Protein 3U2S (pdb70)

Sequence (1053 aa):
RLVESGGGVVQPGSSLRLSCAASGFDFSRQGMHWVRQAPGQGLEWVAFIKYDGSEKYHADSVWGRLSISRDNSKDTLYLQMNSLRVEDTATYFCVREAGGPDYRNGYNDFYDGYYNYHYMDVWGKGTTVTVSSASTKGPSVFPLAPSGTAALGCLVKDYFPEPVTVSWNSGALTSGVHTFPAVLQSSGLYSLSSVVTVPSSSLGTQTYICNVNHKPSNTKVDKKVEPSALTQPASVSGSPGQSITISCQGTSNDVGGYESVSWYQQHPGKAPKVVIYDVSKRPSGVSNRFSGSKSGNTASLTISGLQAEDEGDYYCKSLTSTRRRVFGTGTKLTVLGQPKAAPSVTLFPPSSEELQANKATLVCLISDFYPGAVTVAWKADSSPVKAGVETTTPSKQSNNKYAASSYLSLTPEQWKSHKSYSCQVTHEGSTVEKTVAPTFKLAACVTLACTRVKHCSFNITTDVKDRKQKVNATFYDLYRLISCQTTTTEAVDAATAAKVFKQYANDNGIDGEWTYDDATKTFTVTEGRLVESGGGVVQPGSSLRLSCAASGFDFSRQGMHWVRQAPGQGLEWVAFIKYDGSEKYHADSVWGRLSISRDNSKDTLYLQMNSLRVEDTATYFCVREAGGPDYRNGYNDFYDGYYNYHYMDVWGKGTTVTVSSASTKGPSVFPLAPAALGCLVKDYFPEPVTVSWNSGALTSGVHTFPAVLQSSGLYSLSSVVTVPSSSLGTQTYICNVNHKPSNTKVDKKVEPSALTQPASVSGSPGQSITISCQGTSNDVGGYESVSWYQQHPGKAPKVVIYDVSKRPSGVSNRFSGSKSGNTASLTISGLQAEDEGDYYCKSLTSTRRRVFGTGTKLTVLGQPKAAPSVTLFPPSSEELQANKATLVCLISDFYPGAVTVAWKADSSPVKAGVETTTPSKQSNNKYAASSYLSLTPEQWKSHKSYSCQVTHEGSTVEKTVAPTTFKLAACVTLACTRVKHCSFNITTDVKDRKQKVNATFYDLYRLISCQTTTTEAVDAATAAKVFKQYANDNGIDGEWTYDDATKTFTVTE

Nearest PDB structures (foldseek):
  3u2s-assembly2_C  TM=9.213E-01  e=1.051E-16  Human immunodeficiency virus 1
  4dqo-assembly1_C  TM=9.325E-01  e=8.635E-15  Human immunodeficiency virus 1
  3u4e-assembly2_J  TM=9.083E-01  e=1.216E-13  Human immunodeficiency virus 1
  3u4e-assembly1_G  TM=8.918E-01  e=1.469E-13  Human immunodeficiency virus 1
  8dij-assembly1_A  TM=8.732E-01  e=1.336E-05  Streptococcus

Organism: Human immunodeficiency virus type 1 (NCBI:txid11676)

Foldseek 3Di:
DKAKDFADEEAAQAKTKMKIADDDDQQLQFKKFKWWAAPPGDIGTAKIAFSNRPDIDGDPVPPPQWDWGADNVRNMIMIIHGRHDQVVWTWMKIWTFDWFFDDDPNDTDPPRHTDGPPDTDDIHPTGGHGYHPDDFDAWDKDWAAFPCKTKIWIKTDFGDDDDKDKDKPVNPDDAQKDWDDWDQDPVRGIITMIMGMDRVVCAVPDWIWMWMADVVVRDIDIGTHHD/DAWAWDAEDEEAAQAKDKIKTFDACFKQQVFLFKWKWFDDPPDDTDTQGTSFFDGDPPHDPQWGKHDDHRMIMIMGGRDDQVSFGKMKMKIQGNVRDIHIHPIYGYYHQHDDFDAKDKDKDWADPVQVVVQWTKIKIKIDDGPDQDKDKWKDQQNHTDDPQKDKDRWDADPVGGTMIMMMHIDGPVSQQPTQKMKIWMADPNDIDMDMDHD/DAKEKEKEKWAWDVKIWIWTWDADVDLVDIDIDTDMDDCNPMDMDIDMDDDDDPDLVVVCVVVVVVCVVVSRDADWDADVVRRYIYGYYD/DKAKDWADEEAAQAKTKIKIADDDDQQLQFKKFKWWAAVPGDIGTAKIAFSNRPDIDGDPVPPPQWDWGDDSVRNMIMIIGGNGDQVVWTFMKIWTFDWFFDDDDNDTDPPNHTDGPPDTDDIHPTGGHGHAPDDADAWDWDWAADVKTWIKTDFGDDDDKDKDKPVNPDDAQKDWDDWDQDPRRGIMTMIMGDDDPVCAPPDWIWMWMADPSVRDIDIDTHHD/DAWAWDAEDEEEAQAKDKIKTFDACFKQVVFLFKWKWFDDPPDDTDTQGTSFFDGDPPHDPQWGKHDDHRMIMIMGGNDDQVRFGKMKMKIQGNVRDIHIHPIYGYYHDDDDFDAWDKDKDWADPVQVVVQWTKIKIKIDQGPPQDKDKWKDQANHTDDPQKDKDRWDADPVRGTIIMMMRIDGPCSQQVGQKMKIWMDDPRDIDMDMDGD/DKAKEKFKFKWAWDVKIWIWTWWADPDQPDTDIDTDMDDCNPMDMDIDMDMDDDDDLVVVVVVVVVVCVVGHGAADWDADVVRNYIYGYD

CATH classification: 2.60.40.10 (+1 more: 2.60.40.10)

Radius of gyration: 38.47 Å; Cα contacts (8 Å, |Δi|>4): 2659; chains: 6; bounding box: 116×68×109 Å

InterPro domains:
  IPR000328 Retroviral envelope protein GP41-like [PF00517] (508-698)
  IPR000328 Retroviral envelope protein GP41-like [cd09909] (517-643)
  IPR000777 Human immunodeficiency virus 1, envelope glycoprotein Gp120 [PF00516] (33-132)
  IPR000777 Human immunodeficiency virus 1, envelope glycoprotein Gp120 [PF00516] (142-489)
  IPR036377 Gp120 core superfamily [G3DSA:2.170.40.20] (43-135)
  IPR036377 Gp120 core superfamily [G3DSA:2.170.40.20] (136-490)
  IPR036377 Gp120 core superfamily [SSF56502] (84-131)
  IPR036377 Gp120 core superfamily [SSF56502] (142-470)
  IPR037527 Envelope glycoprotein Gp160 [MF_04083] (4-841)

Structure (mmCIF, N/CA/C/O backbone):
data_3U2S
#
_entry.id   3U2S
#
_cell.length_a   89.465
_cell.length_b   86.565
_cell.length_c   94.879
_cell.angle_alpha   90.00
_cell.angle_beta   92.08
_cell.angle_gamma   90.00
#
_symmetry.space_group_name_H-M   'P 1 21 1'
#
loop_
_entity.id
_entity.type
_entity.pdbx_description
1 polymer 'PG9 heavy chain'
2 polymer 'PG9 light chain'
3 polymer 'Envelope glycoprotein gp120'
4 branched alpha-D-mannopyranose-(1-3)-[alpha-D-mannopyranose-(1-6)]alpha-D-mannopyranose-(1-6)-[alpha-D-mannopyranose-(1-3)]beta-D-mannopyranose-(1-4)-2-acetamido-2-deoxy-beta-D-glucopyranose-(1-4)-2-acetamido-2-deoxy-beta-D-glucopyranose
5 non-polymer 'SULFATE ION'
6 non-polymer (R,R)-2,3-BUTANEDIOL
7 non-polymer 2-acetamido-2-deoxy-beta-D-glucopyranose
8 water water
#
loop_
_atom_site.group_PDB
_atom_site.id
_atom_site.type_symbol
_atom_site.label_atom_id
_atom_site.label_alt_id
_atom_site.label_comp_id
_atom_site.label_asym_id
_atom_site.label_entity_id
_atom_site.label_seq_id
_atom_site.pdbx_PDB_ins_code
_atom_site.Cartn_x
_atom_site.Cartn_y
_atom_site.Cartn_z
_atom_site.occupancy
_atom_site.B_iso_or_equiv
_atom_site.auth_seq_id
_atom_site.auth_comp_id
_atom_site.auth_asym_id
_atom_site.auth_atom_id
_atom_site.pdbx_PDB_model_num
ATOM 15 N N . ARG A 1 2 ? 22.910 4.425 13.820 1.00 32.36 3 ARG H N 1
ATOM 16 C CA . ARG A 1 2 ? 24.280 3.995 14.064 1.00 28.00 3 ARG H CA 1
ATOM 17 C C . ARG A 1 2 ? 24.679 2.970 13.011 1.00 23.26 3 ARG H C 1
ATOM 18 O O . ARG A 1 2 ? 23.844 2.189 12.544 1.00 28.46 3 ARG H O 1
ATOM 39 N N . LEU A 1 3 ? 25.954 3.003 12.632 1.00 20.25 4 LEU H N 1
ATOM 40 C CA . LEU A 1 3 ? 26.538 2.083 11.672 1.00 23.17 4 LEU H CA 1
ATOM 41 C C . LEU A 1 3 ? 27.816 1.534 12.285 1.00 26.97 4 LEU H C 1
ATOM 42 O O . LEU A 1 3 ? 28.648 2.298 12.766 1.00 25.13 4 LEU H O 1
ATOM 58 N N . VAL A 1 4 ? 27.979 0.217 12.274 1.00 23.31 5 VAL H N 1
ATOM 59 C CA . VAL A 1 4 ? 29.137 -0.397 12.905 1.00 22.12 5 VAL H CA 1
ATOM 60 C C . VAL A 1 4 ? 29.803 -1.375 11.961 1.00 23.07 5 VAL H C 1
ATOM 61 O O . VAL A 1 4 ? 29.236 -2.432 11.665 1.00 26.65 5 VAL H O 1
ATOM 74 N N . GLU A 1 5 ? 30.999 -1.015 11.496 1.00 22.56 6 GLU H N 1
ATOM 75 C CA . GLU A 1 5 ? 31.761 -1.847 10.569 1.00 22.91 6 GLU H CA 1
ATOM 76 C C . GLU A 1 5 ? 32.555 -2.910 11.316 1.00 25.33 6 GLU H C 1
ATOM 77 O O . GLU A 1 5 ? 32.965 -2.702 12.451 1.00 24.90 6 GLU H O 1
ATOM 89 N N . SER A 1 6 ? 32.788 -4.039 10.655 1.00 23.81 7 SER H N 1
ATOM 90 C CA . SER A 1 6 ? 33.692 -5.049 11.160 1.00 27.18 7 SER H CA 1
ATOM 91 C C . SER A 1 6 ? 34.204 -5.883 9.993 1.00 21.09 7 SER H C 1
ATOM 92 O O . SER A 1 6 ? 33.743 -5.726 8.854 1.00 22.81 7 SER H O 1
ATOM 100 N N . GLY A 1 7 ? 35.152 -6.774 10.275 1.00 25.86 8 GLY H N 1
ATOM 101 C CA . GLY A 1 7 ? 35.673 -7.661 9.247 1.00 30.85 8 GLY H CA 1
ATOM 102 C C . GLY A 1 7 ? 37.028 -7.219 8.726 1.00 34.11 8 GLY H C 1
ATOM 103 O O . GLY A 1 7 ? 37.649 -7.914 7.918 1.00 26.58 8 GLY H O 1
ATOM 107 N N . GLY A 1 8 ? 37.481 -6.051 9.175 1.00 27.01 9 GLY H N 1
ATOM 108 C CA . GLY A 1 8 ? 38.789 -5.547 8.796 1.00 22.57 9 GLY H CA 1
ATOM 109 C C . GLY A 1 8 ? 39.899 -6.378 9.431 1.00 35.72 9 GLY H C 1
ATOM 110 O O . GLY A 1 8 ? 39.646 -7.218 10.304 1.00 32.25 9 GLY H O 1
ATOM 114 N N . GLY A 1 9 ? 41.134 -6.148 9.000 1.00 25.03 10 GLY H N 1
ATOM 115 C CA . GLY A 1 9 ? 42.267 -6.889 9.540 1.00 27.49 10 GLY H CA 1
ATOM 116 C C . GLY A 1 9 ? 43.539 -6.642 8.754 1.00 22.03 10 GLY H C 1
ATOM 117 O O . GLY A 1 9 ? 43.569 -5.795 7.853 1.00 26.71 10 GLY H O 1
ATOM 121 N N . VAL A 1 10 ? 44.585 -7.385 9.103 1.00 21.60 11 VAL H N 1
ATOM 122 C CA . VAL A 1 10 ? 45.878 -7.283 8.451 1.00 18.23 11 VAL H CA 1
ATOM 123 C C . VAL A 1 10 ? 46.045 -8.509 7.565 1.00 19.72 11 VAL H C 1
ATOM 124 O O . VAL A 1 10 ? 45.997 -9.635 8.062 1.00 19.52 11 VAL H O 1
ATOM 137 N N . VAL A 1 11 ? 46.212 -8.289 6.263 1.00 19.31 12 VAL H N 1
ATOM 138 C CA . VAL A 1 11 ? 46.217 -9.381 5.289 1.00 24.45 12 VAL H CA 1
ATOM 139 C C . VAL A 1 11 ? 47.294 -9.146 4.244 1.00 21.77 12 VAL H C 1
ATOM 140 O O . VAL A 1 11 ? 47.943 -8.105 4.251 1.00 18.82 12 VAL H O 1
ATOM 153 N N . GLN A 1 12 ? 47.476 -10.101 3.331 1.00 20.03 13 GLN H N 1
ATOM 154 C CA . GLN A 1 12 ? 48.550 -9.995 2.342 1.00 18.05 13 GLN H CA 1
ATOM 155 C C . GLN A 1 12 ? 47.940 -9.749 0.956 1.00 17.55 13 GLN H C 1
ATOM 156 O O . GLN A 1 12 ? 46.804 -10.102 0.723 1.00 20.81 13 GLN H O 1
ATOM 170 N N . PRO A 1 13 ? 48.691 -9.114 0.048 1.00 17.72 14 PRO H N 1
ATOM 171 C CA . PRO A 1 13 ? 48.129 -8.850 -1.279 1.00 18.39 14 PRO H CA 1
ATOM 172 C C . PRO A 1 13 ? 47.756 -10.149 -1.992 1.00 20.24 14 PRO H C 1
ATOM 173 O O . PRO A 1 13 ? 48.495 -11.144 -1.902 1.00 21.21 14 PRO H O 1
ATOM 184 N N . GLY A 1 14 ? 46.619 -10.117 -2.684 1.00 19.53 15 GLY H N 1
ATOM 185 C CA . GLY A 1 14 ? 46.077 -11.297 -3.338 1.00 18.91 15 GLY H CA 1
ATOM 186 C C . GLY A 1 14 ? 44.987 -11.971 -2.518 1.00 19.89 15 GLY H C 1
ATOM 187 O O . GLY A 1 14 ? 44.273 -12.848 -3.018 1.00 20.63 15 GLY H O 1
ATOM 191 N N . SER A 1 15 ? 44.858 -11.591 -1.248 1.00 21.05 16 SER H N 1
ATOM 192 C CA . SER A 1 15 ? 43.900 -12.254 -0.371 1.00 20.61 16 SER H CA 1
ATOM 193 C C . SER A 1 15 ? 42.515 -11.628 -0.544 1.00 22.04 16 SER H C 1
ATOM 194 O O . SER A 1 15 ? 42.345 -10.665 -1.301 1.00 22.42 16 SER H O 1
ATOM 202 N N . SER A 1 16 ? 41.525 -12.198 0.137 1.00 21.81 17 SER H N 1
ATOM 203 C CA . SER A 1 16 ? 40.163 -11.653 0.142 1.00 18.64 17 SER H CA 1
ATOM 204 C C . SER A 1 16 ? 39.747 -11.363 1.568 1.00 25.85 17 SER H C 1
ATOM 205 O O . SER A 1 16 ? 40.250 -11.977 2.515 1.00 27.68 17 SER H O 1
ATOM 213 N N . LEU A 1 17 ? 38.791 -10.459 1.715 1.00 23.09 18 LEU H N 1
ATOM 214 C CA . LEU A 1 17 ? 38.286 -10.076 3.016 1.00 22.91 18 LEU H CA 1
ATOM 215 C C . LEU A 1 17 ? 36.838 -9.666 2.778 1.00 36.71 18 LEU H C 1
ATOM 216 O O . LEU A 1 17 ? 36.522 -9.139 1.719 1.00 27.81 18 LEU H O 1
ATOM 232 N N . ARG A 1 18 ? 35.944 -9.924 3.722 1.00 18.92 19 ARG H N 1
ATOM 233 C CA . ARG A 1 18 ? 34.584 -9.409 3.592 1.00 23.66 19 ARG H CA 1
ATOM 234 C C . ARG A 1 18 ? 34.260 -8.464 4.735 1.00 22.99 19 ARG H C 1
ATOM 235 O O . ARG A 1 18 ? 34.286 -8.874 5.901 1.00 23.89 19 ARG H O 1
ATOM 256 N N . LEU A 1 19 ? 33.976 -7.202 4.413 1.00 19.44 20 LEU H N 1
ATOM 257 C CA . LEU A 1 19 ? 33.578 -6.246 5.445 1.00 21.84 20 LEU H CA 1
ATOM 258 C C . LEU A 1 19 ? 32.068 -6.284 5.630 1.00 21.14 20 LEU H C 1
ATOM 259 O O . LEU A 1 19 ? 31.322 -6.491 4.678 1.00 23.56 20 LEU H O 1
ATOM 275 N N . SER A 1 20 ? 31.627 -6.121 6.871 1.00 23.01 21 SER H N 1
ATOM 276 C CA . SER A 1 20 ? 30.213 -6.032 7.176 1.00 21.70 21 SER H CA 1
ATOM 277 C C . SER A 1 20 ? 29.972 -4.740 7.926 1.00 29.87 21 SER H C 1
ATOM 278 O O . SER A 1 20 ? 30.882 -4.191 8.557 1.00 27.49 21 SER H O 1
ATOM 286 N N . CYS A 1 21 ? 28.736 -4.270 7.855 1.00 20.38 22 CYS H N 1
ATOM 287 C CA . CYS A 1 21 ? 28.329 -3.052 8.543 1.00 20.96 22 CYS H CA 1
ATOM 288 C C . CYS A 1 21 ? 26.923 -3.289 9.058 1.00 24.88 22 CYS H C 1
ATOM 289 O O . CYS A 1 21 ? 26.010 -3.520 8.270 1.00 29.92 22 CYS H O 1
ATOM 296 N N . ALA A 1 22 ? 26.764 -3.289 10.378 1.00 22.80 23 ALA H N 1
ATOM 297 C CA . ALA A 1 22 ? 25.457 -3.469 11.001 1.00 27.58 23 ALA H CA 1
ATOM 298 C C . ALA A 1 22 ? 24.786 -2.112 11.203 1.00 29.92 23 ALA H C 1
ATOM 299 O O . ALA A 1 22 ? 25.355 -1.208 11.828 1.00 28.07 23 ALA H O 1
ATOM 306 N N . ALA A 1 23 ? 23.582 -1.966 10.662 1.00 27.21 24 ALA H N 1
ATOM 307 C CA . ALA A 1 23 ? 22.857 -0.703 10.758 1.00 26.45 24 ALA H CA 1
ATOM 308 C C . ALA A 1 23 ? 21.776 -0.819 11.819 1.00 32.13 24 ALA H C 1
ATOM 309 O O . ALA A 1 23 ? 21.175 -1.878 11.979 1.00 32.38 24 ALA H O 1
ATOM 316 N N . SER A 1 24 ? 21.534 0.265 12.551 1.00 30.32 25 SER H N 1
ATOM 317 C CA . SER A 1 24 ? 20.425 0.297 13.501 1.00 33.15 25 SER H CA 1
ATOM 318 C C . SER A 1 24 ? 19.949 1.726 13.723 1.00 37.70 25 SER H C 1
ATOM 319 O O . SER A 1 24 ? 20.657 2.672 13.397 1.00 31.05 25 SER H O 1
ATOM 327 N N . GLY A 1 25 ? 18.744 1.869 14.266 1.00 34.14 26 GLY H N 1
ATOM 328 C CA . GLY A 1 25 ? 18.198 3.174 14.592 1.00 38.66 26 GLY H CA 1
ATOM 329 C C . GLY A 1 25 ? 17.570 3.913 13.417 1.00 42.89 26 GLY H C 1
ATOM 330 O O . GLY A 1 25 ? 17.238 5.091 13.533 1.00 40.77 26 GLY H O 1
ATOM 334 N N . PHE A 1 26 ? 17.423 3.236 12.281 1.00 38.29 27 PHE H N 1
ATOM 335 C CA . PHE A 1 26 ? 16.673 3.783 11.151 1.00 34.85 27 PHE H CA 1
ATOM 336 C C . PHE A 1 26 ? 16.187 2.639 10.265 1.00 42.22 27 PHE H C 1
ATOM 337 O O . PHE A 1 26 ? 16.614 1.500 10.438 1.00 36.82 27 PHE H O 1
ATOM 354 N N . ASP A 1 27 ? 15.282 2.934 9.336 1.00 32.64 28 ASP H N 1
ATOM 355 C CA . ASP A 1 27 ? 14.760 1.896 8.445 1.00 42.54 28 ASP H CA 1
ATOM 356 C C . ASP A 1 27 ? 15.732 1.653 7.306 1.00 32.98 28 ASP H C 1
ATOM 357 O O . ASP A 1 27 ? 15.660 2.284 6.259 1.00 30.08 28 ASP H O 1
ATOM 366 N N . PHE A 1 28 ? 16.637 0.714 7.529 1.00 31.53 29 PHE H N 1
ATOM 367 C CA . PHE A 1 28 ? 17.707 0.403 6.595 1.00 24.36 29 PHE H CA 1
ATOM 368 C C . PHE A 1 28 ? 17.202 0.171 5.175 1.00 25.55 29 PHE H C 1
ATOM 369 O O . PHE A 1 28 ? 17.812 0.635 4.217 1.00 30.33 29 PHE H O 1
ATOM 386 N N . SER A 1 29 ? 16.095 -0.549 5.044 1.00 28.29 30 SER H N 1
ATOM 387 C CA . SER A 1 29 ? 15.650 -1.019 3.735 1.00 31.27 30 SER H CA 1
ATOM 388 C C . SER A 1 29 ? 15.100 0.087 2.827 1.00 32.02 30 SER H C 1
ATOM 389 O O . SER A 1 29 ? 14.798 -0.164 1.657 1.00 32.49 30 SER H O 1
ATOM 397 N N . ARG A 1 30 ? 14.959 1.301 3.349 1.00 27.60 31 ARG H N 1
ATOM 398 C CA . ARG A 1 30 ? 14.452 2.403 2.525 1.00 24.57 31 ARG H CA 1
ATOM 399 C C . ARG A 1 30 ? 15.553 3.355 2.063 1.00 28.15 31 ARG H C 1
ATOM 400 O O . ARG A 1 30 ? 15.283 4.273 1.285 1.00 26.59 31 ARG H O 1
ATOM 421 N N . GLN A 1 31 ? 16.785 3.136 2.516 1.00 24.18 32 GLN H N 1
ATOM 422 C CA . GLN A 1 31 ? 17.848 4.113 2.270 1.00 23.92 32 GLN H CA 1
ATOM 423 C C . GLN A 1 31 ? 19.058 3.564 1.528 1.00 21.09 32 GLN H C 1
ATOM 424 O O . GLN A 1 31 ? 19.464 2.408 1.713 1.00 23.11 32 GLN H O 1
ATOM 438 N N . GLY A 1 32 ? 19.643 4.421 0.704 1.00 23.73 33 GLY H N 1
ATOM 439 C CA . GLY A 1 32 ? 20.862 4.089 -0.003 1.00 20.31 33 GLY H CA 1
ATOM 440 C C . GLY A 1 32 ? 22.037 4.115 0.960 1.00 22.51 33 GLY H C 1
ATOM 441 O O . GLY A 1 32 ? 21.975 4.777 1.996 1.00 20.74 33 GLY H O 1
ATOM 445 N N . MET A 1 33 ? 23.098 3.391 0.615 1.00 19.33 34 MET H N 1
ATOM 446 C CA . MET A 1 33 ? 24.271 3.236 1.490 1.00 16.39 34 MET H CA 1
ATOM 447 C C . MET A 1 33 ? 25.542 3.240 0.657 1.00 23.36 34 MET H C 1
ATOM 448 O O . MET A 1 33 ? 25.537 2.782 -0.494 1.00 19.45 34 MET H O 1
ATOM 462 N N . HIS A 1 34 ? 26.637 3.706 1.252 1.00 17.70 35 HIS H N 1
ATOM 463 C CA . HIS A 1 34 ? 27.925 3.770 0.569 1.00 19.08 35 HIS H CA 1
ATOM 464 C C . HIS A 1 34 ? 28.995 3.071 1.395 1.00 17.40 35 HIS H C 1
ATOM 465 O O . HIS A 1 34 ? 28.849 2.920 2.609 1.00 19.02 35 HIS H O 1
ATOM 480 N N . TRP A 1 35 ? 30.089 2.707 0.735 1.00 16.16 36 TRP H N 1
ATOM 481 C CA . TRP A 1 35 ? 31.376 2.597 1.408 1.00 15.32 36 TRP H CA 1
ATOM 482 C C . TRP A 1 35 ? 32.282 3.737 0.939 1.00 14.95 36 TRP H C 1
ATOM 483 O O . TRP A 1 35 ? 32.271 4.116 -0.241 1.00 17.27 36 TRP H O 1
ATOM 504 N N . VAL A 1 36 ? 33.061 4.268 1.876 1.00 15.94 37 VAL H N 1
ATOM 505 C CA . VAL A 1 36 ? 34.053 5.314 1.609 1.00 13.20 37 VAL H CA 1
ATOM 506 C C . VAL A 1 36 ? 35.313 4.867 2.335 1.00 18.34 37 VAL H C 1
ATOM 507 O O . VAL A 1 36 ? 35.230 4.310 3.434 1.00 18.93 37 VAL H O 1
ATOM 520 N N . ARG A 1 37 ? 36.476 5.104 1.744 1.00 16.32 38 ARG H N 1
ATOM 521 C CA . ARG A 1 37 ? 37.715 4.697 2.397 1.00 14.92 38 ARG H CA 1
ATOM 522 C C . ARG A 1 37 ? 38.716 5.835 2.495 1.00 17.05 38 ARG H C 1
ATOM 523 O O . ARG A 1 37 ? 38.617 6.843 1.795 1.00 16.10 38 ARG H O 1
ATOM 544 N N . GLN A 1 38 ? 39.689 5.660 3.379 1.00 16.41 39 GLN H N 1
ATOM 545 C CA . GLN A 1 38 ? 40.687 6.691 3.614 1.00 14.53 39 GLN H CA 1
ATOM 546 C C . GLN A 1 38 ? 41.997 6.039 4.008 1.00 18.62 39 GLN H C 1
ATOM 547 O O . GLN A 1 38 ? 42.107 5.449 5.088 1.00 17.69 39 GLN H O 1
ATOM 561 N N . ALA A 1 39 ? 42.981 6.103 3.122 1.00 17.31 40 ALA H N 1
ATOM 562 C CA . ALA A 1 39 ? 44.280 5.520 3.440 1.00 20.51 40 ALA H CA 1
ATOM 563 C C . ALA A 1 39 ? 44.944 6.417 4.477 1.00 24.27 40 ALA H C 1
ATOM 564 O O . ALA A 1 39 ? 44.624 7.596 4.574 1.00 20.41 40 ALA H O 1
ATOM 571 N N . PRO A 1 40 ? 45.855 5.854 5.278 1.00 21.61 41 PRO H N 1
ATOM 572 C CA . PRO A 1 40 ? 46.401 6.632 6.391 1.00 22.29 41 PRO H CA 1
ATOM 573 C C . PRO A 1 40 ? 47.112 7.895 5.915 1.00 24.77 41 PRO H C 1
ATOM 574 O O . PRO A 1 40 ? 47.970 7.826 5.042 1.00 26.64 41 PRO H O 1
ATOM 585 N N . GLY A 1 41 ? 46.733 9.038 6.473 1.00 25.61 42 GLY H N 1
ATOM 586 C CA . GLY A 1 41 ? 47.336 10.310 6.109 1.00 28.75 42 GLY H CA 1
ATOM 587 C C . GLY A 1 41 ? 46.900 10.810 4.735 1.00 25.44 42 GLY H C 1
ATOM 588 O O . GLY A 1 41 ? 47.481 11.754 4.215 1.00 28.77 42 GLY H O 1
ATOM 592 N N . GLN A 1 42 ? 45.888 10.182 4.136 1.00 21.59 43 GLN H N 1
ATOM 593 C CA . GLN A 1 42 ? 45.460 10.590 2.792 1.00 22.56 43 GLN H CA 1
ATOM 594 C C . GLN A 1 42 ? 43.997 11.018 2.794 1.00 27.37 43 GLN H C 1
ATOM 595 O O . GLN A 1 42 ? 43.364 11.083 3.850 1.00 19.93 43 GLN H O 1
ATOM 609 N N . GLY A 1 43 ? 43.457 11.289 1.606 1.00 21.49 44 GLY H N 1
ATOM 610 C CA . GLY A 1 43 ? 42.120 11.846 1.488 1.00 17.90 44 GLY H CA 1
ATOM 611 C C . GLY A 1 43 ? 41.024 10.803 1.402 1.00 16.45 44 GLY H C 1
ATOM 612 O O . GLY A 1 43 ? 41.301 9.595 1.283 1.00 19.37 44 GLY H O 1
ATOM 616 N N . LEU A 1 44 ? 39.774 11.258 1.469 1.00 16.68 45 LEU H N 1
ATOM 617 C CA . LEU A 1 44 ? 38.631 10.361 1.315 1.00 15.32 45 LEU H CA 1
ATOM 618 C C . LEU A 1 44 ? 38.498 9.903 -0.133 1.00 15.68 45 LEU H C 1
ATOM 619 O O . LEU A 1 44 ? 38.708 10.696 -1.052 1.00 17.82 45 LEU H O 1
ATOM 635 N N . GLU A 1 45 ? 38.116 8.640 -0.318 1.00 16.00 46 GLU H N 1
ATOM 636 C CA . GLU A 1 45 ? 37.835 8.107 -1.664 1.00 14.60 46 GLU H CA 1
ATOM 637 C C . GLU A 1 45 ? 36.533 7.333 -1.634 1.00 13.69 46 GLU H C 1
ATOM 638 O O . GLU A 1 45 ? 36.379 6.389 -0.853 1.00 16.49 46 GLU H O 1
ATOM 650 N N . TRP A 1 46 ? 35.593 7.734 -2.485 1.00 15.70 47 TRP H N 1
ATOM 651 C CA . TRP A 1 46 ? 34.314 7.061 -2.537 1.00 14.15 47 TRP H CA 1
ATOM 652 C C . TRP A 1 46 ? 34.555 5.696 -3.168 1.00 16.85 47 TRP H C 1
ATOM 653 O O . TRP A 1 46 ? 35.248 5.602 -4.170 1.00 16.30 47 TRP H O 1
ATOM 674 N N . VAL A 1 47 ? 33.983 4.656 -2.576 1.00 13.81 48 VAL H N 1
ATOM 675 C CA . VAL A 1 47 ? 34.207 3.281 -3.054 1.00 15.64 48 VAL H CA 1
ATOM 676 C C . VAL A 1 47 ? 32.990 2.769 -3.824 1.00 17.21 48 VAL H C 1
ATOM 677 O O . VAL A 1 47 ? 33.128 2.300 -4.953 1.00 18.44 48 VAL H O 1
ATOM 690 N N . ALA A 1 48 ? 31.797 2.885 -3.243 1.00 16.65 49 ALA H N 1
ATOM 691 C CA . ALA A 1 48 ? 30.615 2.270 -3.865 1.00 19.16 49 ALA H CA 1
ATOM 692 C C . ALA A 1 48 ? 29.324 2.749 -3.223 1.00 18.86 49 ALA H C 1
ATOM 693 O O . ALA A 1 48 ? 29.321 3.222 -2.082 1.00 17.25 49 ALA H O 1
ATOM 700 N N . PHE A 1 49 ? 28.235 2.623 -3.971 1.00 17.06 50 PHE H N 1
ATOM 701 C CA . PHE A 1 49 ? 26.901 3.015 -3.507 1.00 20.05 50 PHE H CA 1
ATOM 702 C C . PHE A 1 49 ? 25.943 1.913 -3.911 1.00 19.93 50 PHE H C 1
ATOM 703 O O . PHE A 1 49 ? 26.083 1.330 -4.998 1.00 20.34 50 PHE H O 1
ATOM 720 N N . ILE A 1 50 ? 24.977 1.619 -3.046 1.00 19.01 51 ILE H N 1
ATOM 721 C CA . ILE A 1 50 ? 23.938 0.649 -3.381 1.00 19.56 51 ILE H CA 1
ATOM 722 C C . ILE A 1 50 ? 22.554 1.193 -3.029 1.00 21.03 51 ILE H C 1
ATOM 723 O O . ILE A 1 50 ? 22.328 1.759 -1.949 1.00 21.72 51 ILE H O 1
ATOM 739 N N . LYS A 1 51 ? 21.638 1.037 -3.972 1.00 21.52 52 LYS H N 1
ATOM 740 C CA . LYS A 1 51 ? 20.281 1.514 -3.815 1.00 20.78 52 LYS H CA 1
ATOM 741 C C . LYS A 1 51 ? 19.583 0.782 -2.665 1.00 27.40 52 LYS H C 1
ATOM 742 O O . LYS A 1 51 ? 19.981 -0.330 -2.294 1.00 24.23 52 LYS H O 1
ATOM 761 N N . TYR A 1 52 A 18.541 1.412 -2.117 1.00 26.71 52 TYR H N 1
ATOM 762 C CA . TYR A 1 52 A 17.833 0.898 -0.942 1.00 32.28 52 TYR H CA 1
ATOM 763 C C . TYR A 1 52 A 17.408 -0.563 -1.073 1.00 34.69 52 TYR H C 1
ATOM 764 O O . TYR A 1 52 A 17.500 -1.330 -0.114 1.00 28.89 52 TYR H O 1
ATOM 782 N N . ASP A 1 53 ? 16.930 -0.947 -2.251 1.00 27.72 53 ASP H N 1
ATOM 783 C CA . ASP A 1 53 ? 16.438 -2.303 -2.453 1.00 30.10 53 ASP H CA 1
ATOM 784 C C . ASP A 1 53 ? 17.487 -3.178 -3.129 1.00 34.45 53 ASP H C 1
ATOM 785 O O . ASP A 1 53 ? 17.196 -4.306 -3.518 1.00 32.74 53 ASP H O 1
ATOM 794 N N . GLY A 1 54 ? 18.701 -2.656 -3.267 1.00 28.98 54 GLY H N 1
ATOM 795 C CA . GLY A 1 54 ? 19.797 -3.427 -3.819 1.00 24.56 54 GLY H CA 1
ATOM 796 C C . GLY A 1 54 ? 19.673 -3.653 -5.313 1.00 34.44 54 GLY H C 1
ATOM 797 O O . GLY A 1 54 ? 20.431 -4.440 -5.877 1.00 34.84 54 GLY H O 1
ATOM 801 N N . SER A 1 55 ? 18.742 -2.954 -5.962 1.00 25.15 55 SER H N 1
ATOM 802 C CA . SER A 1 55 ? 18.451 -3.202 -7.376 1.00 37.13 55 SER H CA 1
ATOM 803 C C . SER A 1 55 ? 19.487 -2.573 -8.301 1.00 39.37 55 SER H C 1
ATOM 804 O O . SER A 1 55 ? 19.606 -2.969 -9.459 1.00 40.70 55 SER H O 1
ATOM 812 N N . GLU A 1 56 ? 20.227 -1.589 -7.796 1.00 28.66 56 GLU H N 1
ATOM 813 C CA . GLU A 1 56 ? 21.291 -0.974 -8.574 1.00 26.40 56 GLU H CA 1
ATOM 814 C C . GLU A 1 56 ? 22.465 -0.673 -7.657 1.00 28.95 56 GLU H C 1
ATOM 815 O O . GLU A 1 56 ? 22.281 -0.360 -6.477 1.00 25.32 56 GLU H O 1
ATOM 827 N N . LYS A 1 57 ? 23.671 -0.803 -8.197 1.00 24.79 57 LYS H N 1
ATOM 828 C CA . LYS A 1 57 ? 24.885 -0.509 -7.433 1.00 28.69 57 LYS H CA 1
ATOM 829 C C . LYS A 1 57 ? 25.930 0.123 -8.354 1.00 22.59 57 LYS H C 1
ATOM 830 O O . LYS A 1 57 ? 25.918 -0.109 -9.564 1.00 25.11 57 LYS H O 1
ATOM 849 N N . TYR A 1 58 ? 26.808 0.942 -7.785 1.00 21.69 58 TYR H N 1
ATOM 850 C CA . TYR A 1 58 ? 27.802 1.672 -8.570 1.00 21.83 58 TYR H CA 1
ATOM 851 C C . TYR A 1 58 ? 29.123 1.616 -7.836 1.00 19.88 58 TYR H C 1
ATOM 852 O O . TYR A 1 58 ? 29.134 1.616 -6.608 1.00 21.37 58 TYR H O 1
ATOM 870 N N . HIS A 1 59 ? 30.224 1.554 -8.579 1.00 19.69 59 HIS H N 1
ATOM 871 C CA . HIS A 1 59 ? 31.552 1.422 -7.973 1.00 17.79 59 HIS H CA 1
ATOM 872 C C . HIS A 1 59 ? 32.539 2.383 -8.614 1.00 17.10 59 HIS H C 1
ATOM 873 O O . HIS A 1 59 ? 32.416 2.689 -9.802 1.00 19.59 59 HIS H O 1
ATOM 888 N N . ALA A 1 60 ? 33.551 2.791 -7.849 1.00 17.43 60 ALA H N 1
ATOM 889 C CA . ALA A 1 60 ? 34.608 3.634 -8.404 1.00 21.62 60 ALA H CA 1
ATOM 890 C C . ALA A 1 60 ? 35.468 2.822 -9.370 1.00 25.97 60 ALA H C 1
ATOM 891 O O . ALA A 1 60 ? 35.658 1.612 -9.172 1.00 19.18 60 ALA H O 1
ATOM 898 N N . ASP A 1 61 ? 36.016 3.486 -10.386 1.00 22.46 61 ASP H N 1
ATOM 899 C CA . ASP A 1 61 ? 36.904 2.822 -11.345 1.00 27.76 61 ASP H CA 1
ATOM 900 C C . ASP A 1 61 ? 38.084 2.139 -10.657 1.00 30.37 61 ASP H C 1
ATOM 901 O O . ASP A 1 61 ? 38.548 1.089 -11.104 1.00 26.36 61 ASP H O 1
ATOM 910 N N . SER A 1 62 ? 38.579 2.727 -9.572 1.00 22.07 62 SER H N 1
ATOM 911 C CA . SER A 1 62 ? 39.774 2.203 -8.914 1.00 20.11 62 SER H CA 1
ATOM 912 C C . SER A 1 62 ? 39.536 0.856 -8.213 1.00 23.79 62 SER H C 1
ATOM 913 O O . SER A 1 62 ? 40.487 0.146 -7.873 1.00 24.07 62 SER H O 1
ATOM 921 N N . VAL A 1 63 ? 38.277 0.507 -7.972 1.00 22.18 63 VAL H N 1
ATOM 922 C CA . VAL A 1 63 ? 37.971 -0.700 -7.201 1.00 20.24 63 VAL H CA 1
ATOM 923 C C . VAL A 1 63 ? 37.093 -1.712 -7.961 1.00 23.78 63 VAL H C 1
ATOM 924 O O . VAL A 1 63 ? 36.889 -2.838 -7.509 1.00 21.50 63 VAL H O 1
ATOM 937 N N . TRP A 1 64 ? 36.548 -1.313 -9.102 1.00 20.77 64 TRP H N 1
ATOM 938 C CA . TRP A 1 64 ? 35.746 -2.243 -9.890 1.00 24.82 64 TRP H CA 1
ATOM 939 C C . TRP A 1 64 ? 36.658 -3.319 -10.572 1.00 17.11 64 TRP H C 1
ATOM 940 O O . TRP A 1 64 ? 37.724 -2.962 -11.059 1.00 56.75 64 TRP H O 1
ATOM 961 N N . GLY A 1 65 ? 36.299 -4.595 -10.617 1.00 55.19 65 GLY H N 1
ATOM 962 C CA . GLY A 1 65 ? 35.398 -5.248 -9.705 1.00 50.16 65 GLY H CA 1
ATOM 963 C C . GLY A 1 65 ? 36.303 -6.189 -8.925 1.00 32.74 65 GLY H C 1
ATOM 964 O O . GLY A 1 65 ? 36.373 -7.400 -9.150 1.00 41.80 65 GLY H O 1
ATOM 968 N N . ARG A 1 66 ? 37.076 -5.578 -8.052 1.00 20.27 66 ARG H N 1
ATOM 969 C CA . ARG A 1 66 ? 37.767 -6.293 -6.994 1.00 19.43 66 ARG H CA 1
ATOM 970 C C . ARG A 1 66 ? 36.980 -6.121 -5.711 1.00 24.09 66 ARG H C 1
ATOM 971 O O . ARG A 1 66 ? 36.882 -7.055 -4.901 1.00 23.94 66 ARG H O 1
ATOM 992 N N . LEU A 1 67 ? 36.425 -4.924 -5.509 1.00 19.99 67 LEU H N 1
ATOM 993 C CA . LEU A 1 67 ? 35.625 -4.656 -4.309 1.00 20.49 67 LEU H CA 1
ATOM 994 C C . LEU A 1 67 ? 34.155 -4.484 -4.726 1.00 26.25 67 LEU H C 1
ATOM 995 O O . LEU A 1 67 ? 33.843 -3.677 -5.602 1.00 25.48 67 LEU H O 1
ATOM 1011 N N . SER A 1 68 ? 33.258 -5.247 -4.110 1.00 19.69 68 SER H N 1
ATOM 1012 C CA . SER A 1 68 ? 31.858 -5.258 -4.513 1.00 20.05 68 SER H CA 1
ATOM 1013 C C . SER A 1 68 ? 30.938 -5.035 -3.325 1.00 24.12 68 SER H C 1
ATOM 1014 O O . SER A 1 68 ? 31.025 -5.725 -2.306 1.00 21.91 68 SER H O 1
ATOM 1022 N N . ILE A 1 69 ? 30.035 -4.078 -3.475 1.00 21.25 69 ILE H N 1
ATOM 1023 C CA . ILE A 1 69 ? 29.074 -3.747 -2.445 1.00 17.68 69 ILE H CA 1
ATOM 1024 C C . ILE A 1 69 ? 27.839 -4.636 -2.611 1.00 20.17 69 ILE H C 1
ATOM 1025 O O . ILE A 1 69 ? 27.459 -5.002 -3.729 1.00 20.21 69 ILE H O 1
ATOM 1041 N N . SER A 1 70 ? 27.229 -5.012 -1.495 1.00 19.74 70 SER H N 1
ATOM 1042 C CA . SER A 1 70 ? 25.951 -5.714 -1.514 1.00 21.32 70 SER H CA 1
ATOM 1043 C C . SER A 1 70 ? 25.265 -5.424 -0.188 1.00 23.38 70 SER H C 1
ATOM 1044 O O . SER A 1 70 ? 25.867 -4.833 0.701 1.00 22.27 70 SER H O 1
ATOM 1052 N N . ARG A 1 71 ? 24.013 -5.838 -0.047 1.00 22.86 71 ARG H N 1
ATOM 1053 C CA . ARG A 1 71 ? 23.312 -5.616 1.210 1.00 25.27 71 ARG H CA 1
ATOM 1054 C C . ARG A 1 71 ? 22.345 -6.745 1.455 1.00 25.23 71 ARG H C 1
ATOM 1055 O O . ARG A 1 71 ? 21.917 -7.427 0.520 1.00 25.45 71 ARG H O 1
ATOM 1076 N N . ASP A 1 72 ? 22.016 -6.953 2.723 1.00 24.98 72 ASP H N 1
ATOM 1077 C CA . ASP A 1 72 ? 20.970 -7.900 3.098 1.00 27.66 72 ASP H CA 1
ATOM 1078 C C . ASP A 1 72 ? 20.000 -7.170 4.012 1.00 31.95 72 ASP H C 1
ATOM 1079 O O . ASP A 1 72 ? 20.278 -6.973 5.195 1.00 31.33 72 ASP H O 1
ATOM 1088 N N . ASN A 1 73 ? 18.862 -6.759 3.464 1.00 29.25 73 ASN H N 1
ATOM 1089 C CA . ASN A 1 73 ? 17.936 -5.928 4.219 1.00 26.79 73 ASN H CA 1
ATOM 1090 C C . ASN A 1 73 ? 17.251 -6.690 5.350 1.00 27.93 73 ASN H C 1
ATOM 1091 O O . ASN A 1 73 ? 16.777 -6.083 6.307 1.00 35.36 73 ASN H O 1
ATOM 1102 N N . SER A 1 74 ? 17.190 -8.012 5.244 1.00 37.49 74 SER H N 1
ATOM 1103 C CA . SER A 1 74 ? 16.538 -8.805 6.287 1.00 39.11 74 SER H CA 1
ATOM 1104 C C . SER A 1 74 ? 17.439 -8.892 7.520 1.00 38.56 74 SER H C 1
ATOM 1105 O O . SER A 1 74 ? 16.993 -9.290 8.596 1.00 41.86 74 SER H O 1
ATOM 1113 N N . LYS A 1 75 ? 18.708 -8.535 7.347 1.00 30.67 75 LYS H N 1
ATOM 1114 C CA . LYS A 1 75 ? 19.670 -8.516 8.449 1.00 43.23 75 LYS H CA 1
ATOM 1115 C C . LYS A 1 75 ? 20.192 -7.107 8.745 1.00 42.69 75 LYS H C 1
ATOM 1116 O O . LYS A 1 75 ? 21.132 -6.946 9.520 1.00 37.59 75 LYS H O 1
ATOM 1135 N N . ASP A 1 76 ? 19.594 -6.093 8.129 1.00 33.57 76 ASP H N 1
ATOM 1136 C CA . ASP A 1 76 ? 20.086 -4.722 8.268 1.00 26.42 76 ASP H CA 1
ATOM 1137 C C . ASP A 1 76 ? 21.608 -4.653 8.168 1.00 33.08 76 ASP H C 1
ATOM 1138 O O . ASP A 1 76 ? 22.264 -4.036 9.004 1.00 30.30 76 ASP H O 1
ATOM 1147 N N . THR A 1 77 ? 22.170 -5.285 7.147 1.00 27.33 77 THR H N 1
ATOM 1148 C CA . THR A 1 77 ? 23.615 -5.341 7.007 1.00 23.96 77 THR H CA 1
ATOM 1149 C C . THR A 1 77 ? 24.052 -4.969 5.607 1.00 25.33 77 THR H C 1
ATOM 1150 O O . THR A 1 77 ? 23.420 -5.361 4.629 1.00 27.25 77 THR H O 1
ATOM 1161 N N . LEU A 1 78 ? 25.135 -4.201 5.537 1.00 21.01 78 LEU H N 1
ATOM 1162 C CA . LEU A 1 78 ? 25.772 -3.821 4.284 1.00 21.02 78 LEU H CA 1
ATOM 1163 C C . LEU A 1 78 ? 27.089 -4.582 4.216 1.00 22.44 78 LEU H C 1
ATOM 1164 O O . LEU A 1 78 ? 27.731 -4.776 5.246 1.00 24.17 78 LEU H O 1
ATOM 1180 N N . TYR A 1 79 ? 27.491 -5.019 3.023 1.00 20.59 79 TYR H N 1
ATOM 1181 C CA . TYR A 1 79 ? 28.754 -5.756 2.866 1.00 20.37 79 TYR H CA 1
ATOM 1182 C C . TYR A 1 79 ? 29.676 -5.101 1.851 1.00 21.88 79 TYR H C 1
ATOM 1183 O O . TYR A 1 79 ? 29.214 -4.406 0.952 1.00 19.98 79 TYR H O 1
ATOM 1201 N N . LEU A 1 80 ? 30.976 -5.350 1.992 1.00 19.64 80 LEU H N 1
ATOM 1202 C CA . LEU A 1 80 ? 31.934 -5.057 0.927 1.00 19.95 80 LEU H CA 1
ATOM 1203 C C . LEU A 1 80 ? 32.789 -6.302 0.751 1.00 22.90 80 LEU H C 1
ATOM 1204 O O . LEU A 1 80 ? 33.580 -6.662 1.641 1.00 22.97 80 LEU H O 1
ATOM 1220 N N . GLN A 1 81 ? 32.599 -6.998 -0.368 1.00 18.95 81 GLN H N 1
ATOM 1221 C CA . GLN A 1 81 ? 33.406 -8.183 -0.641 1.00 18.30 81 GLN H CA 1
ATOM 1222 C C . GLN A 1 81 ? 34.671 -7.718 -1.323 1.00 20.11 81 GLN H C 1
ATOM 1223 O O . GLN A 1 81 ? 34.610 -7.092 -2.381 1.00 24.38 81 GLN H O 1
ATOM 1237 N N . MET A 1 82 ? 35.814 -7.991 -0.704 1.00 20.90 82 MET H N 1
ATOM 1238 C CA . MET A 1 82 ? 37.091 -7.493 -1.210 1.00 18.37 82 MET H CA 1
ATOM 1239 C C . MET A 1 82 ? 37.936 -8.663 -1.697 1.00 23.00 82 MET H C 1
ATOM 1240 O O . MET A 1 82 ? 38.355 -9.495 -0.889 1.00 29.52 82 MET H O 1
ATOM 1254 N N . ASN A 1 83 A 38.178 -8.736 -3.007 1.00 18.05 82 ASN H N 1
ATOM 1255 C CA . ASN A 1 83 A 38.986 -9.820 -3.582 1.00 22.53 82 ASN H CA 1
ATOM 1256 C C . ASN A 1 83 A 40.267 -9.271 -4.211 1.00 21.26 82 ASN H C 1
ATOM 1257 O O . ASN A 1 83 A 40.353 -8.074 -4.500 1.00 23.65 82 ASN H O 1
ATOM 1268 N N . SER A 1 84 B 41.254 -10.137 -4.410 1.00 17.75 82 SER H N 1
ATOM 1269 C CA . SER A 1 84 B 42.485 -9.762 -5.098 1.00 24.28 82 SER H CA 1
ATOM 1270 C C . SER A 1 84 B 43.054 -8.484 -4.507 1.00 24.00 82 SER H C 1
ATOM 1271 O O . SER A 1 84 B 43.399 -7.557 -5.233 1.00 18.89 82 SER H O 1
ATOM 1279 N N . LEU A 1 85 C 43.152 -8.441 -3.184 1.00 20.67 82 LEU H N 1
ATOM 1280 C CA . LEU A 1 85 C 43.523 -7.197 -2.493 1.00 20.20 82 LEU H CA 1
ATOM 1281 C C . LEU A 1 85 C 44.917 -6.734 -2.909 1.00 18.49 82 LEU H C 1
ATOM 1282 O O . LEU A 1 85 C 45.803 -7.550 -3.180 1.00 19.35 82 LEU H O 1
ATOM 1298 N N . ARG A 1 86 ? 45.100 -5.415 -2.947 1.00 18.52 83 ARG H N 1
ATOM 1299 C CA . ARG A 1 86 ? 46.387 -4.812 -3.271 1.00 21.99 83 ARG H CA 1
ATOM 1300 C C . ARG A 1 86 ? 46.836 -3.944 -2.103 1.00 19.63 83 ARG H C 1
ATOM 1301 O O . ARG A 1 86 ? 46.011 -3.510 -1.298 1.00 20.10 83 ARG H O 1
ATOM 1322 N N . VAL A 1 87 ? 48.134 -3.675 -2.024 1.00 22.30 84 VAL H N 1
ATOM 1323 C CA . VAL A 1 87 ? 48.667 -2.824 -0.970 1.00 20.46 84 VAL H CA 1
ATOM 1324 C C . VAL A 1 87 ? 47.916 -1.478 -0.977 1.00 20.56 84 VAL H C 1
ATOM 1325 O O . VAL A 1 87 ? 47.568 -0.957 0.076 1.00 21.84 84 VAL H O 1
ATOM 1338 N N . GLU A 1 88 ? 47.649 -0.939 -2.164 1.00 19.14 85 GLU H N 1
ATOM 1339 C CA . GLU A 1 88 ? 46.946 0.346 -2.273 1.00 20.40 85 GLU H CA 1
ATOM 1340 C C . GLU A 1 88 ? 45.489 0.326 -1.781 1.00 20.36 85 GLU H C 1
ATOM 1341 O O . GLU A 1 88 ? 44.832 1.370 -1.762 1.00 19.98 85 GLU H O 1
ATOM 1353 N N . ASP A 1 89 ? 44.982 -0.843 -1.394 1.00 18.67 86 ASP H N 1
ATOM 1354 C CA . ASP A 1 89 ? 43.655 -0.935 -0.779 1.00 15.31 86 ASP H CA 1
ATOM 1355 C C . ASP A 1 89 ? 43.723 -0.725 0.740 1.00 15.47 86 ASP H C 1
ATOM 1356 O O . ASP A 1 89 ? 42.691 -0.737 1.418 1.00 19.32 86 ASP H O 1
ATOM 1365 N N . THR A 1 90 ? 44.935 -0.546 1.264 1.00 16.37 87 THR H N 1
ATOM 1366 C CA . THR A 1 90 ? 45.139 -0.297 2.686 1.00 19.32 87 THR H CA 1
ATOM 1367 C C . THR A 1 90 ? 44.406 0.998 3.045 1.00 21.40 87 THR H C 1
ATOM 1368 O O . THR A 1 90 ? 44.655 2.044 2.448 1.00 21.20 87 THR H O 1
ATOM 1379 N N . ALA A 1 91 ? 43.469 0.923 3.978 1.00 15.05 88 ALA H N 1
ATOM 1380 C CA . ALA A 1 91 ? 42.716 2.122 4.380 1.00 17.64 88 ALA H CA 1
ATOM 1381 C C . ALA A 1 91 ? 41.804 1.815 5.538 1.00 20.54 88 ALA H C 1
ATOM 1382 O O . ALA A 1 91 ? 41.559 0.654 5.843 1.00 18.13 88 ALA H O 1
ATOM 1389 N N . THR A 1 92 ? 41.312 2.863 6.193 1.00 17.63 89 THR H N 1
ATOM 1390 C CA . THR A 1 92 ? 40.106 2.749 6.978 1.00 14.31 89 THR H CA 1
ATOM 1391 C C . THR A 1 92 ? 38.897 2.756 6.045 1.00 14.03 89 THR H C 1
ATOM 1392 O O . THR A 1 92 ? 38.820 3.595 5.143 1.00 17.50 89 THR H O 1
ATOM 1403 N N . TYR A 1 93 ? 37.966 1.826 6.268 1.00 17.52 90 TYR H N 1
ATOM 1404 C CA . TYR A 1 93 ? 36.755 1.699 5.462 1.00 15.59 90 TYR H CA 1
ATOM 1405 C C . TYR A 1 93 ? 35.557 2.107 6.290 1.00 19.45 90 TYR H C 1
ATOM 1406 O O . TYR A 1 93 ? 35.304 1.546 7.354 1.00 17.21 90 TYR H O 1
ATOM 1424 N N . PHE A 1 94 ? 34.833 3.112 5.809 1.00 17.23 91 PHE H N 1
ATOM 1425 C CA . PHE A 1 94 ? 33.653 3.606 6.512 1.00 18.74 91 PHE H CA 1
ATOM 1426 C C . PHE A 1 94 ? 32.393 3.151 5.791 1.00 17.70 91 PHE H C 1
ATOM 1427 O O . PHE A 1 94 ? 32.283 3.283 4.569 1.00 17.27 91 PHE H O 1
ATOM 1444 N N . CYS A 1 95 ? 31.437 2.674 6.574 1.00 17.44 92 CYS H N 1
ATOM 1445 C CA . CYS A 1 95 ? 30.073 2.446 6.129 1.00 17.87 92 CYS H CA 1
ATOM 1446 C C . CYS A 1 95 ? 29.325 3.780 6.292 1.00 17.72 92 CYS H C 1
ATOM 1447 O O . CYS A 1 95 ? 29.444 4.435 7.323 1.00 18.62 92 CYS H O 1
ATOM 1454 N N . VAL A 1 96 ? 28.557 4.192 5.291 1.00 16.84 93 VAL H N 1
ATOM 1455 C CA . VAL A 1 96 ? 28.019 5.559 5.294 1.00 19.09 93 VAL H CA 1
ATOM 1456 C C . VAL A 1 96 ? 26.615 5.604 4.724 1.00 19.50 93 VAL H C 1
ATOM 1457 O O . VAL A 1 96 ? 26.369 5.023 3.673 1.00 20.17 93 VAL H O 1
ATOM 1470 N N . ARG A 1 97 ? 25.702 6.297 5.401 1.00 17.92 94 ARG H N 1
ATOM 1471 C CA . ARG A 1 97 ? 24.321 6.403 4.918 1.00 21.43 94 ARG H CA 1
ATOM 1472 C C . ARG A 1 97 ? 24.134 7.578 3.930 1.00 19.55 94 ARG H C 1
ATOM 1473 O O . ARG A 1 97 ? 24.578 8.690 4.197 1.00 21.17 94 ARG H O 1
ATOM 1494 N N . GLU A 1 98 ? 23.487 7.325 2.789 1.00 18.80 95 GLU H N 1
ATOM 1495 C CA . GLU A 1 98 ? 23.058 8.401 1.883 1.00 18.35 95 GLU H CA 1
ATOM 1496 C C . GLU A 1 98 ? 21.842 9.082 2.478 1.00 20.49 95 GLU H C 1
ATOM 1497 O O . GLU A 1 98 ? 20.828 8.435 2.717 1.00 22.00 95 GLU H O 1
ATOM 1509 N N . ALA A 1 99 ? 21.926 10.386 2.718 1.00 18.42 96 ALA H N 1
ATOM 1510 C CA . ALA A 1 99 ? 20.773 11.120 3.196 1.00 19.44 96 ALA H CA 1
ATOM 1511 C C . ALA A 1 99 ? 19.678 10.991 2.154 1.00 21.23 96 ALA H C 1
ATOM 1512 O O . ALA A 1 99 ? 19.951 11.002 0.953 1.00 21.65 96 ALA H O 1
ATOM 1519 N N . GLY A 1 100 ? 18.440 10.884 2.604 1.00 23.73 97 GLY H N 1
ATOM 1520 C CA . GLY A 1 100 ? 17.338 10.680 1.679 1.00 28.29 97 GLY H CA 1
ATOM 1521 C C . GLY A 1 100 ? 15.989 10.893 2.317 1.00 29.69 97 GLY H C 1
ATOM 1522 O O . GLY A 1 100 ? 15.893 11.136 3.511 1.00 34.36 97 GLY H O 1
ATOM 1526 N N . GLY A 1 101 ? 14.944 10.800 1.502 1.00 23.63 98 GLY H N 1
ATOM 1527 C CA . GLY A 1 101 ? 13.584 11.029 1.948 1.00 24.42 98 GLY H CA 1
ATOM 1528 C C . GLY A 1 101 ? 12.670 11.177 0.745 1.00 30.51 98 GLY H C 1
ATOM 1529 O O . GLY A 1 101 ? 13.036 10.775 -0.362 1.00 28.99 98 GLY H O 1
ATOM 1533 N N . PRO A 1 102 ? 11.479 11.754 0.953 1.00 28.41 99 PRO H N 1
ATOM 1534 C CA . PRO A 1 102 ? 10.536 11.930 -0.149 1.00 30.93 99 PRO H CA 1
ATOM 1535 C C . PRO A 1 102 ? 10.973 13.048 -1.081 1.00 28.63 99 PRO H C 1
ATOM 1536 O O . PRO A 1 102 ? 11.806 13.874 -0.716 1.00 29.64 99 PRO H O 1
ATOM 1547 N N . ASP A 1 103 ? 10.433 13.047 -2.292 1.00 32.79 100 ASP H N 1
ATOM 1548 C CA . ASP A 1 103 ? 10.538 14.197 -3.172 1.00 28.95 100 ASP H CA 1
ATOM 1549 C C . ASP A 1 103 ? 9.254 14.988 -2.973 1.00 31.80 100 ASP H C 1
ATOM 1550 O O . ASP A 1 103 ? 8.168 14.509 -3.295 1.00 36.20 100 ASP H O 1
ATOM 1559 N N . TYR A 1 104 A 9.368 16.186 -2.413 1.00 38.52 100 TYR H N 1
ATOM 1560 C CA . TYR A 1 104 A 8.180 16.963 -2.092 1.00 41.10 100 TYR H CA 1
ATOM 1561 C C . TYR A 1 104 A 7.844 17.899 -3.236 1.00 46.21 100 TYR H C 1
ATOM 1562 O O . TYR A 1 104 A 8.636 18.777 -3.574 1.00 54.55 100 TYR H O 1
ATOM 1580 N N . ARG A 1 105 B 6.679 17.701 -3.845 1.00 43.48 100 ARG H N 1
ATOM 1581 C CA . ARG A 1 105 B 6.199 18.643 -4.850 1.00 58.26 100 ARG H CA 1
ATOM 1582 C C . ARG A 1 105 B 4.692 18.545 -5.053 1.00 60.51 100 ARG H C 1
ATOM 1583 O O . ARG A 1 105 B 4.086 17.493 -4.830 1.00 50.05 100 ARG H O 1
ATOM 1604 N N . ASN A 1 106 C 4.100 19.663 -5.471 1.00 60.56 100 ASN H N 1
ATOM 1605 C CA . ASN A 1 106 C 2.657 19.774 -5.648 1.00 48.81 100 ASN H CA 1
ATOM 1606 C C . ASN A 1 106 C 1.887 19.278 -4.433 1.00 57.12 100 ASN H C 1
ATOM 1607 O O . ASN A 1 106 C 0.826 18.664 -4.562 1.00 58.90 100 ASN H O 1
ATOM 1618 N N . GLY A 1 107 D 2.430 19.550 -3.251 1.00 56.43 100 GLY H N 1
ATOM 1619 C CA . GLY A 1 107 D 1.763 19.210 -2.009 1.00 55.44 100 GLY H CA 1
ATOM 1620 C C . GLY A 1 107 D 1.814 17.732 -1.674 1.00 58.68 100 GLY H C 1
ATOM 1621 O O . GLY A 1 107 D 1.158 17.284 -0.733 1.00 53.88 100 GLY H O 1
ATOM 1625 N N . TYR A 1 108 E 2.590 16.968 -2.439 1.00 45.87 100 TYR H N 1
ATOM 1626 C CA . TYR A 1 108 E 2.688 15.533 -2.214 1.00 50.40 100 TYR H CA 1
ATOM 1627 C C . TYR A 1 108 E 4.109 15.117 -1.887 1.00 46.83 100 TYR H C 1
ATOM 1628 O O . TYR A 1 108 E 5.074 15.723 -2.357 1.00 44.04 100 TYR H O 1
ATOM 1646 N N . ASN A 1 109 F 4.221 14.079 -1.068 1.00 42.76 100 ASN H N 1
ATOM 1647 C CA . ASN A 1 109 F 5.487 13.417 -0.815 1.00 44.47 100 ASN H CA 1
ATOM 1648 C C . ASN A 1 109 F 5.606 12.223 -1.756 1.00 34.44 100 ASN H C 1
ATOM 1649 O O . ASN A 1 109 F 4.837 11.273 -1.633 1.00 46.54 100 ASN H O 1
ATOM 1692 N N . ASP A 1 112 I 9.997 6.420 -4.069 1.00 30.77 100 ASP H N 1
ATOM 1693 C CA . ASP A 1 112 I 10.386 5.524 -5.156 1.00 27.90 100 ASP H CA 1
ATOM 1694 C C . ASP A 1 112 I 9.636 4.209 -5.026 1.00 36.30 100 ASP H C 1
ATOM 1695 O O . ASP A 1 112 I 8.796 4.068 -4.139 1.00 30.37 100 ASP H O 1
ATOM 1704 N N . PHE A 1 113 J 9.957 3.248 -5.895 1.00 32.22 100 PHE H N 1
ATOM 1705 C CA . PHE A 1 113 J 9.327 1.928 -5.872 1.00 31.08 100 PHE H CA 1
ATOM 1706 C C . PHE A 1 113 J 9.302 1.379 -4.452 1.00 31.47 100 PHE H C 1
ATOM 1707 O O . PHE A 1 113 J 10.305 1.437 -3.748 1.00 29.62 100 PHE H O 1
ATOM 1724 N N . TYR A 1 114 K 8.174 0.811 -4.050 1.00 35.78 100 TYR H N 1
ATOM 1725 C CA . TYR A 1 114 K 8.089 0.120 -2.769 1.00 38.23 100 TYR H CA 1
ATOM 1726 C C . TYR A 1 114 K 8.380 1.069 -1.610 1.00 39.40 100 TYR H C 1
ATOM 1727 O O . TYR A 1 114 K 8.840 0.635 -0.558 1.00 44.79 100 TYR H O 1
ATOM 1745 N N . ASP A 1 115 L 8.131 2.360 -1.813 1.00 40.09 100 ASP H N 1
ATOM 1746 C CA . ASP A 1 115 L 8.241 3.345 -0.735 1.00 37.76 100 ASP H CA 1
ATOM 1747 C C . ASP A 1 115 L 9.687 3.713 -0.386 1.00 33.57 100 ASP H C 1
ATOM 1748 O O . ASP A 1 115 L 9.945 4.322 0.657 1.00 38.68 100 ASP H O 1
ATOM 1757 N N . GLY A 1 116 M 10.630 3.346 -1.248 1.00 29.38 100 GLY H N 1
ATOM 1758 C CA . GLY A 1 116 M 12.025 3.694 -1.027 1.00 29.10 100 GLY H CA 1
ATOM 1759 C C . GLY A 1 116 M 12.252 5.203 -1.054 1.00 31.76 100 GLY H C 1
ATOM 1760 O O . GLY A 1 116 M 11.499 5.947 -1.688 1.00 26.99 100 GLY H O 1
ATOM 1764 N N . TYR A 1 117 N 13.284 5.657 -0.352 1.00 29.59 100 TYR H N 1
ATOM 1765 C CA . TYR A 1 117 N 13.630 7.079 -0.331 1.00 25.98 100 TYR H CA 1
ATOM 1766 C C . TYR A 1 117 N 14.310 7.482 -1.623 1.00 23.70 100 TYR H C 1
ATOM 1767 O O . TYR A 1 117 N 15.055 6.700 -2.215 1.00 24.65 100 TYR H O 1
ATOM 1785 N N . TYR A 1 118 O 14.083 8.718 -2.044 1.00 22.83 100 TYR H N 1
ATOM 1786 C CA . TYR A 1 118 O 14.935 9.324 -3.051 1.00 22.01 100 TYR H CA 1
ATOM 1787 C C . TYR A 1 118 O 16.211 9.847 -2.380 1.00 26.98 100 TYR H C 1
ATOM 1788 O O . TYR A 1 118 O 16.224 10.104 -1.180 1.00 25.39 100 TYR H O 1
ATOM 1806 N N . ASN A 1 119 P 17.283 9.971 -3.152 1.00 19.86 100 ASN H N 1
ATOM 1807 C CA . ASN A 1 119 P 18.578 10.389 -2.613 1.00 20.48 100 ASN H CA 1
ATOM 1808 C C . ASN A 1 119 P 18.675 11.910 -2.481 1.00 23.12 100 ASN H C 1
ATOM 1809 O O . ASN A 1 119 P 18.263 12.630 -3.392 1.00 25.49 100 ASN H O 1
ATOM 1820 N N . TYR A 1 120 Q 19.251 12.383 -1.375 1.00 22.41 100 TYR H N 1
ATOM 1821 C CA . TYR A 1 120 Q 19.489 13.820 -1.173 1.00 21.63 100 TYR H CA 1
ATOM 1822 C C . TYR A 1 120 Q 20.934 14.257 -1.484 1.00 21.97 100 TYR H C 1
ATOM 1823 O O . TYR A 1 120 Q 21.257 15.461 -1.427 1.00 22.67 100 TYR H O 1
ATOM 1841 N N . HIS A 1 121 R 21.783 13.286 -1.829 1.00 21.28 100 HIS H N 1
ATOM 1842 C CA . HIS A 1 121 R 23.122 13.551 -2.369 1.00 21.83 100 HIS H CA 1
ATOM 1843 C C . HIS A 1 121 R 24.063 14.174 -1.353 1.00 21.70 100 HIS H C 1
ATOM 1844 O O . HIS A 1 121 R 24.833 15.093 -1.658 1.00 19.17 100 HIS H O 1
ATOM 1859 N N . TYR A 1 122 S 23.994 13.658 -0.139 1.00 19.25 100 TYR H N 1
ATOM 1860 C CA . TYR A 1 122 S 25.045 13.905 0.836 1.00 16.97 100 TYR H CA 1
ATOM 1861 C C . TYR A 1 122 S 24.998 12.801 1.856 1.00 21.92 100 TYR H C 1
ATOM 1862 O O . TYR A 1 122 S 24.021 12.073 1.928 1.00 20.71 100 TYR H O 1
ATOM 1880 N N . MET A 1 123 T 26.061 12.683 2.639 1.00 18.87 100 MET H N 1
ATOM 1881 C CA . MET A 1 123 T 26.211 11.554 3.550 1.00 20.44 100 MET H CA 1
ATOM 1882 C C . MET A 1 123 T 25.919 12.057 4.951 1.00 25.46 100 MET H C 1
ATOM 1883 O O . MET A 1 123 T 26.530 13.026 5.382 1.00 22.87 100 MET H O 1
ATOM 1897 N N . ASP A 1 124 ? 24.997 11.411 5.668 1.00 17.63 101 ASP H N 1
ATOM 1898 C CA . ASP A 1 124 ? 24.551 11.974 6.947 1.00 21.09 101 ASP H CA 1
ATOM 1899 C C . ASP A 1 124 ? 24.770 11.088 8.175 1.00 24.45 101 ASP H C 1
ATOM 1900 O O . ASP A 1 124 ? 24.519 11.537 9.289 1.00 25.40 101 ASP H O 1
ATOM 1909 N N . VAL A 1 125 ? 25.232 9.853 7.982 1.00 20.63 102 VAL H N 1
ATOM 1910 C CA . VAL A 1 125 ? 25.628 9.006 9.107 1.00 23.66 102 VAL H CA 1
ATOM 1911 C C . VAL A 1 125 ? 26.853 8.207 8.707 1.00 19.35 102 VAL H C 1
ATOM 1912 O O . VAL A 1 125 ? 26.895 7.665 7.605 1.00 18.67 102 VAL H O 1
ATOM 1925 N N . TRP A 1 126 ? 27.844 8.143 9.595 1.00 17.69 103 TRP H N 1
ATOM 1926 C CA . TRP A 1 126 ? 29.065 7.404 9.327 1.00 22.89 103 TRP H CA 1
ATOM 1927 C C . TRP A 1 126 ? 29.336 6.453 10.480 1.00 21.52 103 TRP H C 1
ATOM 1928 O O . TRP A 1 126 ? 29.101 6.800 11.626 1.00 21.76 103 TRP H O 1
ATOM 1949 N N . GLY A 1 127 ? 29.872 5.281 10.181 1.00 19.97 104 GLY H N 1
ATOM 1950 C CA . GLY A 1 127 ? 30.433 4.453 11.241 1.00 27.06 104 GLY H CA 1
ATOM 1951 C C . GLY A 1 127 ? 31.770 5.033 11.677 1.00 25.23 104 GLY H C 1
ATOM 1952 O O . GLY A 1 127 ? 32.214 6.052 11.139 1.00 21.79 104 GLY H O 1
ATOM 1956 N N . LYS A 1 128 ? 32.418 4.392 12.649 1.00 21.11 105 LYS H N 1
ATOM 1957 C CA . LYS A 1 128 ? 33.739 4.820 13.084 1.00 22.18 105 LYS H CA 1
ATOM 1958 C C . LYS A 1 128 ? 34.815 4.237 12.180 1.00 25.16 105 LYS H C 1
ATOM 1959 O O . LYS A 1 128 ? 35.964 4.673 12.216 1.00 22.99 105 LYS H O 1
ATOM 1978 N N . GLY A 1 129 ? 34.442 3.237 11.386 1.00 22.96 106 GLY H N 1
ATOM 1979 C CA . GLY A 1 129 ? 35.348 2.675 10.398 1.00 21.46 106 GLY H CA 1
ATOM 1980 C C . GLY A 1 129 ? 36.034 1.386 10.863 1.00 20.68 106 GLY H C 1
ATOM 1981 O O . GLY A 1 129 ? 36.143 1.120 12.059 1.00 24.37 106 GLY H O 1
ATOM 1985 N N . THR A 1 130 ? 36.497 0.594 9.902 1.00 21.80 107 THR H N 1
ATOM 1986 C CA . THR A 1 130 ? 37.270 -0.611 10.203 1.00 25.57 107 THR H CA 1
ATOM 1987 C C . THR A 1 130 ? 38.572 -0.552 9.411 1.00 18.48 107 THR H C 1
ATOM 1988 O O . THR A 1 130 ? 38.577 -0.146 8.253 1.00 20.85 107 THR H O 1
ATOM 1999 N N . THR A 1 131 ? 39.683 -0.926 10.040 1.00 19.10 108 THR H N 1
ATOM 2000 C CA . THR A 1 131 ? 40.984 -0.796 9.388 1.00 19.64 108 THR H CA 1
ATOM 2001 C C . THR A 1 131 ? 41.325 -2.027 8.564 1.00 19.87 108 THR H C 1
ATOM 2002 O O . THR A 1 131 ? 41.203 -3.159 9.040 1.00 20.74 108 THR H O 1
ATOM 2013 N N . VAL A 1 132 ? 41.761 -1.793 7.331 1.00 19.02 109 VAL H N 1
ATOM 2014 C CA . VAL A 1 132 ? 42.297 -2.856 6.490 1.00 20.34 109 VAL H CA 1
ATOM 2015 C C . VAL A 1 132 ? 43.739 -2.505 6.150 1.00 20.22 109 VAL H C 1
ATOM 2016 O O . VAL A 1 132 ? 44.025 -1.410 5.667 1.00 18.25 109 VAL H O 1
ATOM 2029 N N . THR A 1 133 ? 44.657 -3.417 6.443 1.00 16.80 110 THR H N 1
ATOM 2030 C CA . THR A 1 133 ? 46.051 -3.208 6.102 1.00 19.29 110 THR H CA 1
ATOM 2031 C C . THR A 1 133 ? 46.501 -4.357 5.205 1.00 22.06 110 THR H C 1
ATOM 2032 O O . THR A 1 133 ? 46.436 -5.510 5.607 1.00 20.44 110 THR H O 1
ATOM 2043 N N . VAL A 1 134 ? 46.932 -4.029 3.988 1.00 20.32 111 VAL H N 1
ATOM 2044 C CA . VAL A 1 134 ? 47.356 -5.038 3.016 1.00 17.57 111 VAL H CA 1
ATOM 2045 C C . VAL A 1 134 ? 48.863 -4.879 2.822 1.00 17.52 111 VAL H C 1
ATOM 2046 O O . VAL A 1 134 ? 49.334 -3.822 2.362 1.00 19.61 111 VAL H O 1
ATOM 2059 N N . SER A 1 135 ? 49.607 -5.934 3.162 1.00 16.07 112 SER H N 1
ATOM 2060 C CA . SER A 1 135 ? 51.064 -5.908 3.105 1.00 17.69 112 SER H CA 1
ATOM 2061 C C . SER A 1 135 ? 51.647 -7.299 2.893 1.00 18.40 112 SER H C 1
ATOM 2062 O O . SER A 1 135 ? 51.114 -8.276 3.418 1.00 19.10 112 SER H O 1
ATOM 2070 N N . SER A 1 136 ? 52.767 -7.366 2.181 1.00 23.92 113 SER H N 1
ATOM 2071 C CA . SER A 1 136 ? 53.518 -8.610 2.043 1.00 25.16 113 SER H CA 1
ATOM 2072 C C . SER A 1 136 ? 54.291 -8.957 3.325 1.00 29.78 113 SER H C 1
ATOM 2073 O O . SER A 1 136 ? 54.799 -10.063 3.452 1.00 26.63 113 SER H O 1
ATOM 2081 N N . ALA A 1 137 ? 54.395 -8.028 4.269 1.00 24.32 114 ALA H N 1
ATOM 2082 C CA . ALA A 1 137 ? 55.122 -8.326 5.512 1.00 24.65 114 ALA H CA 1
ATOM 2083 C C . ALA A 1 137 ? 54.374 -9.370 6.355 1.00 27.71 114 ALA H C 1
ATOM 2084 O O . ALA A 1 137 ? 53.170 -9.574 6.179 1.00 26.27 114 ALA H O 1
ATOM 2091 N N . SER A 1 138 ? 55.087 -10.047 7.256 1.00 26.76 115 SER H N 1
ATOM 2092 C CA . SER A 1 138 ? 54.429 -10.871 8.271 1.00 26.77 115 SER H CA 1
ATOM 2093 C C . SER A 1 138 ? 54.765 -10.318 9.660 1.00 26.42 115 SER H C 1
ATOM 2094 O O . SER A 1 138 ? 55.664 -9.483 9.809 1.00 25.94 115 SER H O 1
ATOM 2102 N N . THR A 1 139 ? 54.022 -10.758 10.667 1.00 26.87 116 THR H N 1
ATOM 2103 C CA . THR A 1 139 ? 54.201 -10.233 12.022 1.00 26.68 116 THR H CA 1
ATOM 2104 C C . THR A 1 139 ? 55.666 -10.343 12.466 1.00 27.62 116 THR H C 1
ATOM 2105 O O . THR A 1 139 ? 56.290 -11.409 12.333 1.00 29.40 116 THR H O 1
ATOM 2116 N N . LYS A 1 140 ? 56.202 -9.239 12.984 1.00 28.00 117 LYS H N 1
ATOM 2117 C CA . LYS A 1 140 ? 57.601 -9.149 13.379 1.00 32.28 117 LYS H CA 1
ATOM 2118 C C . LYS A 1 140 ? 57.752 -8.128 14.511 1.00 27.05 117 LYS H C 1
ATOM 2119 O O . LYS A 1 140 ? 57.294 -6.993 14.387 1.00 25.51 117 LYS H O 1
ATOM 2138 N N . GLY A 1 141 ? 58.408 -8.527 15.599 1.00 30.04 118 GLY H N 1
ATOM 2139 C CA . GLY A 1 141 ? 58.646 -7.608 16.699 1.00 33.41 118 GLY H CA 1
ATOM 2140 C C . GLY A 1 141 ? 59.822 -6.695 16.414 1.00 33.04 118 GLY H C 1
ATOM 2141 O O . GLY A 1 141 ? 60.705 -7.040 15.620 1.00 34.83 118 GLY H O 1
ATOM 2145 N N . PRO A 1 142 ? 59.856 -5.532 17.079 1.00 30.52 119 PRO H N 1
ATOM 2146 C CA . PRO A 1 142 ? 60.854 -4.490 16.825 1.00 33.31 119 PRO H CA 1
ATOM 2147 C C . PRO A 1 142 ? 62.216 -4.792 17.425 1.00 37.87 119 PRO H C 1
ATOM 2148 O O . PRO A 1 142 ? 62.342 -5.587 18.369 1.00 35.59 119 PRO H O 1
ATOM 2159 N N . SER A 1 143 ? 63.236 -4.152 16.868 1.00 30.18 120 SER H N 1
ATOM 2160 C CA . SER A 1 143 ? 64.523 -4.071 17.532 1.00 31.92 120 SER H CA 1
ATOM 2161 C C . SER A 1 143 ? 64.584 -2.697 18.183 1.00 34.23 120 SER H C 1
ATOM 2162 O O . SER A 1 143 ? 64.180 -1.712 17.578 1.00 36.72 120 SER H O 1
ATOM 2170 N N . VAL A 1 144 ? 65.073 -2.621 19.410 1.00 33.24 121 VAL H N 1
ATOM 2171 C CA . VAL A 1 144 ? 65.064 -1.339 20.122 1.00 35.24 121 VAL H CA 1
ATOM 2172 C C . VAL A 1 144 ? 66.480 -0.858 20.389 1.00 44.02 121 VAL H C 1
ATOM 2173 O O . VAL A 1 144 ? 67.290 -1.579 20.974 1.00 40.37 121 VAL H O 1
ATOM 2186 N N . PHE A 1 145 ? 66.777 0.361 19.941 1.00 34.01 122 PHE H N 1
ATOM 2187 C CA . PHE A 1 145 ? 68.107 0.942 20.119 1.00 36.22 122 PHE H CA 1
ATOM 2188 C C . PHE A 1 145 ? 68.013 2.219 20.950 1.00 36.13 122 PHE H C 1
ATOM 2189 O O . PHE A 1 145 ? 67.036 2.962 20.835 1.00 34.36 122 PHE H O 1
ATOM 2206 N N . PRO A 1 146 ? 69.019 2.479 21.792 1.00 38.89 123 PRO H N 1
ATOM 2207 C CA . PRO A 1 146 ? 68.986 3.699 22.604 1.00 38.52 123 PRO H CA 1
ATOM 2208 C C . PRO A 1 146 ? 69.416 4.914 21.803 1.00 43.28 123 PRO H C 1
ATOM 2209 O O . PRO A 1 146 ? 70.234 4.786 20.886 1.00 40.38 123 PRO H O 1
ATOM 2220 N N . LEU A 1 147 ? 68.846 6.069 22.137 1.00 38.43 124 LEU H N 1
ATOM 2221 C CA . LEU A 1 147 ? 69.269 7.347 21.582 1.00 52.37 124 LEU H CA 1
ATOM 2222 C C . LEU A 1 147 ? 69.902 8.124 22.730 1.00 41.47 124 LEU H C 1
ATOM 2223 O O . LEU A 1 147 ? 69.216 8.798 23.501 1.00 40.87 124 LEU H O 1
ATOM 2239 N N . ALA A 1 148 ? 71.217 7.997 22.851 1.00 44.06 125 ALA H N 1
ATOM 2240 C CA . ALA A 1 148 ? 71.922 8.474 24.032 1.00 46.21 125 ALA H CA 1
ATOM 2241 C C . ALA A 1 148 ? 71.996 9.997 24.049 1.00 47.30 125 ALA H C 1
ATOM 2242 O O . ALA A 1 148 ? 72.191 10.626 23.012 1.00 56.62 125 ALA H O 1
ATOM 2249 N N . PRO A 1 149 ? 71.843 10.596 25.237 1.00 47.89 126 PRO H N 1
ATOM 2250 C CA . PRO A 1 149 ? 72.006 12.047 25.338 1.00 49.47 126 PRO H CA 1
ATOM 2251 C C . PRO A 1 149 ? 73.458 12.435 25.078 1.00 59.97 126 PRO H C 1
ATOM 2252 O O . PRO A 1 149 ? 74.363 11.760 25.574 1.00 57.60 126 PRO H O 1
ATOM 2263 N N . SER A 1 150 ? 73.676 13.495 24.304 1.00 68.66 127 SER H N 1
ATOM 2264 C CA . SER A 1 150 ? 75.032 13.939 23.986 1.00 85.38 127 SER H CA 1
ATOM 2265 C C . SER A 1 150 ? 75.724 14.501 25.223 1.00 78.57 127 SER H C 1
ATOM 2266 O O . SER A 1 150 ? 75.234 15.442 25.848 1.00 80.09 127 SER H O 1
ATOM 2274 N N . GLY A 1 157 ? 69.791 23.899 30.543 1.00 71.06 134 GLY H N 1
ATOM 2275 C CA . GLY A 1 157 ? 70.392 22.769 31.228 1.00 77.48 134 GLY H CA 1
ATOM 2276 C C . GLY A 1 157 ? 69.590 21.502 31.007 1.00 70.11 134 GLY H C 1
ATOM 2277 O O . GLY A 1 157 ? 69.280 20.779 31.955 1.00 65.15 134 GLY H O 1
ATOM 2280 N N . THR A 1 158 ? 69.258 21.238 29.746 1.00 59.91 135 THR H N 1
ATOM 2281 C CA . THR A 1 158 ? 68.408 20.112 29.379 1.00 57.58 135 THR H CA 1
ATOM 2282 C C . THR A 1 158 ? 69.121 19.166 28.420 1.00 67.79 135 THR H C 1
ATOM 2283 O O . THR A 1 158 ? 70.036 19.568 27.705 1.00 64.69 135 THR H O 1
ATOM 2294 N N . ALA A 1 159 ? 68.684 17.910 28.401 1.00 59.11 136 ALA H N 1
ATOM 2295 C CA . ALA A 1 159 ? 69.209 16.926 27.463 1.00 58.27 136 ALA H CA 1
ATOM 2296 C C . ALA A 1 159 ? 68.081 16.046 26.948 1.00 59.07 136 ALA H C 1
ATOM 2297 O O . ALA A 1 159 ? 67.210 15.625 27.709 1.00 53.76 136 ALA H O 1
ATOM 2304 N N . ALA A 1 160 ? 68.100 15.770 25.649 1.00 46.94 137 ALA H N 1
ATOM 2305 C CA . ALA A 1 160 ? 67.128 14.881 25.058 1.00 44.04 137 ALA H CA 1
ATOM 2306 C C . ALA A 1 160 ? 67.739 13.499 24.922 1.00 45.04 137 ALA H C 1
ATOM 2307 O O . ALA A 1 160 ? 68.914 13.353 24.592 1.00 49.69 137 ALA H O 1
ATOM 2314 N N . LEU A 1 161 ? 66.925 12.486 25.177 1.00 40.95 138 LEU H N 1
ATOM 2315 C CA . LEU A 1 161 ? 67.332 11.111 24.965 1.00 40.12 138 LEU H CA 1
ATOM 2316 C C . LEU A 1 161 ? 66.081 10.349 24.567 1.00 37.50 138 LEU H C 1
ATOM 2317 O O . LEU A 1 161 ? 64.975 10.884 24.650 1.00 39.04 138 LEU H O 1
ATOM 2333 N N . GLY A 1 162 ? 66.234 9.116 24.112 1.00 36.58 139 GLY H N 1
ATOM 2334 C CA . GLY A 1 162 ? 65.071 8.393 23.636 1.00 34.33 139 GLY H CA 1
ATOM 2335 C C . GLY A 1 162 ? 65.362 6.967 23.248 1.00 38.87 139 GLY H C 1
ATOM 2336 O O . GLY A 1 162 ? 66.435 6.425 23.535 1.00 35.21 139 GLY H O 1
ATOM 2340 N N . CYS A 1 163 ? 64.378 6.360 22.596 1.00 31.94 140 CYS H N 1
ATOM 2341 C CA . CYS A 1 163 ? 64.500 5.013 22.085 1.00 31.43 140 CYS H CA 1
ATOM 2342 C C . CYS A 1 163 ? 64.005 4.983 20.648 1.00 32.38 140 CYS H C 1
ATOM 2343 O O . CYS A 1 163 ? 62.971 5.573 20.336 1.00 30.66 140 CYS H O 1
ATOM 2350 N N . LEU A 1 164 ? 64.768 4.309 19.793 1.00 30.69 141 LEU H N 1
ATOM 2351 C CA . LEU A 1 164 ? 64.392 4.049 18.407 1.00 29.74 141 LEU H CA 1
ATOM 2352 C C . LEU A 1 164 ? 63.804 2.649 18.322 1.00 35.45 141 LEU H C 1
ATOM 2353 O O . LEU A 1 164 ? 64.484 1.660 18.625 1.00 29.78 141 LEU H O 1
ATOM 2369 N N . VAL A 1 165 ? 62.542 2.567 17.916 1.00 27.11 142 VAL H N 1
ATOM 2370 C CA . VAL A 1 165 ? 61.843 1.292 17.833 1.00 27.58 142 VAL H CA 1
ATOM 2371 C C . VAL A 1 165 ? 61.767 0.882 16.364 1.00 32.39 142 VAL H C 1
ATOM 2372 O O . VAL A 1 165 ? 60.972 1.431 15.600 1.00 29.92 142 VAL H O 1
ATOM 2385 N N . LYS A 1 166 ? 62.593 -0.083 15.969 1.00 29.66 143 LYS H N 1
ATOM 2386 C CA . LYS A 1 166 ? 62.852 -0.296 14.549 1.00 29.69 143 LYS H CA 1
ATOM 2387 C C . LYS A 1 166 ? 62.299 -1.600 13.976 1.00 33.11 143 LYS H C 1
ATOM 2388 O O . LYS A 1 166 ? 62.372 -2.660 14.600 1.00 31.16 143 LYS H O 1
ATOM 2407 N N . ASP A 1 167 ? 61.755 -1.485 12.770 1.00 26.58 144 ASP H N 1
ATOM 2408 C CA . ASP A 1 167 ? 61.452 -2.630 11.912 1.00 26.83 144 ASP H CA 1
ATOM 2409 C C . ASP A 1 167 ? 60.474 -3.612 12.550 1.00 30.40 144 ASP H C 1
ATOM 2410 O O . ASP A 1 167 ? 60.829 -4.766 12.810 1.00 30.24 144 ASP H O 1
ATOM 2419 N N . TYR A 1 168 ? 59.253 -3.150 12.807 1.00 25.94 145 TYR H N 1
ATOM 2420 C CA . TYR A 1 168 ? 58.193 -4.028 13.292 1.00 26.07 145 TYR H CA 1
ATOM 2421 C C . TYR A 1 168 ? 56.984 -4.027 12.354 1.00 23.92 145 TYR H C 1
ATOM 2422 O O . TYR A 1 168 ? 56.818 -3.132 11.505 1.00 22.71 145 TYR H O 1
ATOM 2440 N N . PHE A 1 169 ? 56.126 -5.023 12.536 1.00 24.08 146 PHE H N 1
ATOM 2441 C CA . PHE A 1 169 ? 54.884 -5.141 11.775 1.00 23.35 146 PHE H CA 1
ATOM 2442 C C . PHE A 1 169 ? 53.953 -6.065 12.541 1.00 23.07 146 PHE H C 1
ATOM 2443 O O . PHE A 1 169 ? 54.396 -7.064 13.075 1.00 24.13 146 PHE H O 1
ATOM 2460 N N . PRO A 1 170 ? 52.655 -5.741 12.591 1.00 22.39 147 PRO H N 1
ATOM 2461 C CA . PRO A 1 170 ? 52.044 -4.520 12.081 1.00 24.68 147 PRO H CA 1
ATOM 2462 C C . PRO A 1 170 ? 52.057 -3.475 13.193 1.00 24.06 147 PRO H C 1
ATOM 2463 O O . PRO A 1 170 ? 52.671 -3.696 14.240 1.00 25.48 147 PRO H O 1
ATOM 2474 N N . GLU A 1 171 ? 51.377 -2.365 12.970 1.00 20.60 148 GLU H N 1
ATOM 2475 C CA . GLU A 1 171 ? 51.115 -1.412 14.038 1.00 23.94 148 GLU H CA 1
ATOM 2476 C C . GLU A 1 171 ? 50.117 -2.041 15.008 1.00 28.95 148 GLU H C 1
ATOM 2477 O O . GLU A 1 171 ? 49.355 -2.927 14.610 1.00 27.60 148 GLU H O 1
ATOM 2489 N N . PRO A 1 172 ? 50.090 -1.581 16.272 1.00 29.92 149 PRO H N 1
ATOM 2490 C CA . PRO A 1 172 ? 50.851 -0.482 16.869 1.00 28.84 149 PRO H CA 1
ATOM 2491 C C . PRO A 1 172 ? 51.899 -0.956 17.865 1.00 30.29 149 PRO H C 1
ATOM 2492 O O . PRO A 1 172 ? 51.855 -2.112 18.291 1.00 31.24 149 PRO H O 1
ATOM 2503 N N . VAL A 1 173 ? 52.821 -0.072 18.243 1.00 29.08 150 VAL H N 1
ATOM 2504 C CA . VAL A 1 173 ? 53.640 -0.308 19.438 1.00 22.94 150 VAL H CA 1
ATOM 2505 C C . VAL A 1 173 ? 53.294 0.766 20.445 1.00 24.62 150 VAL H C 1
ATOM 2506 O O . VAL A 1 173 ? 52.905 1.875 20.064 1.00 28.19 150 VAL H O 1
ATOM 2519 N N . THR A 1 174 ? 53.417 0.439 21.727 1.00 31.55 151 THR H N 1
ATOM 2520 C CA . THR A 1 174 ? 53.325 1.461 22.770 1.00 32.47 151 THR H CA 1
ATOM 2521 C C . THR A 1 174 ? 54.687 1.595 23.438 1.00 32.03 151 THR H C 1
ATOM 2522 O O . THR A 1 174 ? 55.457 0.637 23.474 1.00 28.11 151 THR H O 1
ATOM 2533 N N . VAL A 1 175 ? 54.976 2.789 23.949 1.00 26.85 152 VAL H N 1
ATOM 2534 C CA . VAL A 1 175 ? 56.222 3.049 24.657 1.00 30.34 152 VAL H CA 1
ATOM 2535 C C . VAL A 1 175 ? 55.921 3.790 25.950 1.00 32.22 152 VAL H C 1
ATOM 2536 O O . VAL A 1 175 ? 55.162 4.763 25.956 1.00 29.45 152 VAL H O 1
ATOM 2549 N N . SER A 1 176 ? 56.497 3.328 27.052 1.00 29.38 153 SER H N 1
ATOM 2550 C CA . SER A 1 176 ? 56.500 4.127 28.279 1.00 32.54 153 SER H CA 1
ATOM 2551 C C . SER A 1 176 ? 57.944 4.302 28.731 1.00 32.11 153 SER H C 1
ATOM 2552 O O . SER A 1 176 ? 58.856 3.678 28.176 1.00 33.61 153 SER H O 1
ATOM 2560 N N . TRP A 1 177 ? 58.147 5.140 29.742 1.00 32.88 154 TRP H N 1
ATOM 2561 C CA . TRP A 1 177 ? 59.469 5.368 30.308 1.00 34.09 154 TRP H CA 1
ATOM 2562 C C . TRP A 1 177 ? 59.434 5.089 31.805 1.00 39.74 154 TRP H C 1
ATOM 2563 O O . TRP A 1 177 ? 58.503 5.506 32.498 1.00 36.57 154 TRP H O 1
ATOM 2584 N N . ASN A 1 178 ? 60.446 4.371 32.294 1.00 37.08 155 ASN H N 1
ATOM 2585 C CA . ASN A 1 178 ? 60.518 3.967 33.694 1.00 39.14 155 ASN H CA 1
ATOM 2586 C C . ASN A 1 178 ? 59.196 3.398 34.191 1.00 39.40 155 ASN H C 1
ATOM 2587 O O . ASN A 1 178 ? 58.690 3.786 35.248 1.00 40.84 155 ASN H O 1
ATOM 2598 N N . SER A 1 179 ? 58.667 2.448 33.425 1.00 38.29 156 SER H N 1
ATOM 2599 C CA . SER A 1 179 ? 57.425 1.763 33.760 1.00 51.78 156 SER H CA 1
ATOM 2600 C C . SER A 1 179 ? 56.283 2.741 34.027 1.00 50.71 156 SER H C 1
ATOM 2601 O O . SER A 1 179 ? 55.399 2.471 34.838 1.00 41.27 156 SER H O 1
ATOM 2609 N N . GLY A 1 180 ? 56.303 3.873 33.333 1.00 43.32 157 GLY H N 1
ATOM 2610 C CA . GLY A 1 180 ? 55.230 4.849 33.438 1.00 38.93 157 GLY H CA 1
ATOM 2611 C C . GLY A 1 180 ? 55.451 5.906 34.506 1.00 41.87 157 GLY H C 1
ATOM 2612 O O . GLY A 1 180 ? 54.634 6.817 34.652 1.00 46.05 157 GLY H O 1
ATOM 2616 N N . ALA A 1 181 ? 56.541 5.803 35.260 1.00 40.49 158 ALA H N 1
ATOM 2617 C CA . ALA A 1 181 ? 56.821 6.800 36.290 1.00 42.30 158 ALA H CA 1
ATOM 2618 C C . ALA A 1 181 ? 57.261 8.135 35.679 1.00 44.26 158 ALA H C 1
ATOM 2619 O O . ALA A 1 181 ? 57.117 9.192 36.303 1.00 43.09 158 ALA H O 1
ATOM 2626 N N . LEU A 1 182 ? 57.820 8.080 34.475 1.00 39.85 159 LEU H N 1
ATOM 2627 C CA . LEU A 1 182 ? 58.356 9.266 33.829 1.00 49.90 159 LEU H CA 1
ATOM 2628 C C . LEU A 1 182 ? 57.430 9.678 32.689 1.00 39.89 159 LEU H C 1
ATOM 2629 O O . LEU A 1 182 ? 57.280 8.946 31.707 1.00 36.41 159 LEU H O 1
ATOM 2645 N N . THR A 1 183 ? 56.783 10.834 32.834 1.00 39.08 160 THR H N 1
ATOM 2646 C CA . THR A 1 183 ? 55.852 11.293 31.801 1.00 40.09 160 THR H CA 1
ATOM 2647 C C . THR A 1 183 ? 56.088 12.744 31.384 1.00 39.07 160 THR H C 1
ATOM 2648 O O . THR A 1 183 ? 55.622 13.174 30.328 1.00 43.94 160 THR H O 1
ATOM 2659 N N . SER A 1 184 ? 56.820 13.488 32.204 1.00 40.79 161 SER H N 1
ATOM 2660 C CA . SER A 1 184 ? 57.122 14.878 31.892 1.00 42.09 161 SER H CA 1
ATOM 2661 C C . SER A 1 184 ? 58.048 14.972 30.688 1.00 49.43 161 SER H C 1
ATOM 2662 O O . SER A 1 184 ? 59.107 14.348 30.661 1.00 42.12 161 SER H O 1
ATOM 2670 N N . GLY A 1 185 ? 57.640 15.752 29.693 1.00 46.90 162 GLY H N 1
ATOM 2671 C CA . GLY A 1 185 ? 58.475 16.007 28.538 1.00 54.68 162 GLY H CA 1
ATOM 2672 C C . GLY A 1 185 ? 58.704 14.792 27.655 1.00 56.10 162 GLY H C 1
ATOM 2673 O O . GLY A 1 185 ? 59.681 14.747 26.909 1.00 47.76 162 GLY H O 1
ATOM 2677 N N . VAL A 1 186 ? 57.813 13.807 27.730 1.00 36.77 163 VAL H N 1
ATOM 2678 C CA . VAL A 1 186 ? 57.906 12.636 26.860 1.00 34.69 163 VAL H CA 1
ATOM 2679 C C . VAL A 1 186 ? 57.101 12.868 25.586 1.00 35.03 163 VAL H C 1
ATOM 2680 O O . VAL A 1 186 ? 56.006 13.428 25.633 1.00 39.67 163 VAL H O 1
ATOM 2693 N N . HIS A 1 187 ? 57.638 12.442 24.451 1.00 33.14 164 HIS H N 1
ATOM 2694 C CA . HIS A 1 187 ? 56.883 12.507 23.201 1.00 36.88 164 HIS H CA 1
ATOM 2695 C C . HIS A 1 187 ? 57.190 11.293 22.361 1.00 36.17 164 HIS H C 1
ATOM 2696 O O . HIS A 1 187 ? 58.338 11.060 21.976 1.00 33.35 164 HIS H O 1
ATOM 2711 N N . THR A 1 188 ? 56.157 10.502 22.105 1.00 28.99 165 THR H N 1
ATOM 2712 C CA . THR A 1 188 ? 56.293 9.320 21.277 1.00 30.98 165 THR H CA 1
ATOM 2713 C C . THR A 1 188 ? 55.715 9.677 19.921 1.00 36.83 165 THR H C 1
ATOM 2714 O O . THR A 1 188 ? 54.601 10.190 19.821 1.00 33.98 165 THR H O 1
ATOM 2725 N N . PHE A 1 189 ? 56.495 9.435 18.880 1.00 29.01 166 PHE H N 1
ATOM 2726 C CA . PHE A 1 189 ? 56.135 9.909 17.552 1.00 30.37 166 PHE H CA 1
ATOM 2727 C C . PHE A 1 189 ? 55.269 8.898 16.812 1.00 29.69 166 PHE H C 1
ATOM 2728 O O . PHE A 1 189 ? 55.247 7.725 17.158 1.00 32.17 166 PHE H O 1
ATOM 2745 N N . PRO A 1 190 ? 54.543 9.363 15.787 1.00 28.68 167 PRO H N 1
ATOM 2746 C CA . PRO A 1 190 ? 53.863 8.440 14.879 1.00 28.66 167 PRO H CA 1
ATOM 2747 C C . PRO A 1 190 ? 54.887 7.583 14.144 1.00 25.17 167 PRO H C 1
ATOM 2748 O O . PRO A 1 190 ? 56.034 7.999 13.966 1.00 31.83 167 PRO H O 1
ATOM 2759 N N . ALA A 1 191 ? 54.479 6.400 13.722 1.00 27.54 168 ALA H N 1
ATOM 2760 C CA . ALA A 1 191 ? 55.375 5.516 12.996 1.00 23.65 168 ALA H CA 1
ATOM 2761 C C . ALA A 1 191 ? 55.573 5.996 11.569 1.00 27.69 168 ALA H C 1
ATOM 2762 O O . ALA A 1 191 ? 54.713 6.680 11.013 1.00 31.04 168 ALA H O 1
ATOM 2769 N N . VAL A 1 192 ? 56.723 5.666 10.991 1.00 25.13 169 VAL H N 1
ATOM 2770 C CA . VAL A 1 192 ? 56.910 5.785 9.546 1.00 25.98 169 VAL H CA 1
ATOM 2771 C C . VAL A 1 192 ? 56.855 4.384 8.958 1.00 28.69 169 VAL H C 1
ATOM 2772 O O . VAL A 1 192 ? 57.249 3.432 9.618 1.00 26.55 169 VAL H O 1
ATOM 2785 N N . LEU A 1 193 ? 56.356 4.266 7.731 1.00 23.12 170 LEU H N 1
ATOM 2786 C CA . LEU A 1 193 ? 56.372 2.994 7.012 1.00 22.73 170 LEU H CA 1
ATOM 2787 C C . LEU A 1 193 ? 57.512 3.042 5.996 1.00 32.06 170 LEU H C 1
ATOM 2788 O O . LEU A 1 193 ? 57.487 3.847 5.071 1.00 31.35 170 LEU H O 1
ATOM 2804 N N . GLN A 1 194 ? 58.513 2.186 6.178 1.00 24.66 171 GLN H N 1
ATOM 2805 C CA . GLN A 1 194 ? 59.696 2.199 5.328 1.00 32.25 171 GLN H CA 1
ATOM 2806 C C . GLN A 1 194 ? 59.467 1.424 4.030 1.00 33.71 171 GLN H C 1
ATOM 2807 O O . GLN A 1 194 ? 58.506 0.673 3.907 1.00 30.16 171 GLN H O 1
ATOM 2821 N N . SER A 1 195 ? 60.362 1.611 3.065 1.00 33.73 172 SER H N 1
ATOM 2822 C CA . SER A 1 195 ? 60.253 0.935 1.772 1.00 38.17 172 SER H CA 1
ATOM 2823 C C . SER A 1 195 ? 60.269 -0.581 1.948 1.00 45.35 172 SER H C 1
ATOM 2824 O O . SER A 1 195 ? 59.766 -1.322 1.104 1.00 42.08 172 SER H O 1
ATOM 2832 N N . SER A 1 196 ? 60.848 -1.035 3.053 1.00 37.43 173 SER H N 1
ATOM 2833 C CA . SER A 1 196 ? 60.938 -2.461 3.352 1.00 43.03 173 SER H CA 1
ATOM 2834 C C . SER A 1 196 ? 59.587 -3.070 3.719 1.00 37.32 173 SER H C 1
ATOM 2835 O O . SER A 1 196 ? 59.438 -4.288 3.754 1.00 37.69 173 SER H O 1
ATOM 2843 N N . GLY A 1 197 ? 58.614 -2.222 4.027 1.00 29.52 174 GLY H N 1
ATOM 2844 C CA . GLY A 1 197 ? 57.312 -2.685 4.478 1.00 27.83 174 GLY H CA 1
ATOM 2845 C C . GLY A 1 197 ? 57.190 -2.781 5.998 1.00 24.21 174 GLY H C 1
ATOM 2846 O O . GLY A 1 197 ? 56.134 -3.134 6.528 1.00 25.77 174 GLY H O 1
ATOM 2850 N N . LEU A 1 198 ? 58.269 -2.469 6.711 1.00 23.49 175 LEU H N 1
ATOM 2851 C CA . LEU A 1 198 ? 58.232 -2.496 8.171 1.00 28.64 175 LEU H CA 1
ATOM 2852 C C . LEU A 1 198 ? 58.135 -1.084 8.738 1.00 22.60 175 LEU H C 1
ATOM 2853 O O . LEU A 1 198 ? 58.634 -0.132 8.136 1.00 25.99 175 LEU H O 1
ATOM 2869 N N . TYR A 1 199 ? 57.519 -0.965 9.911 1.00 21.91 176 TYR H N 1
ATOM 2870 C CA . TYR A 1 199 ? 57.320 0.343 10.546 1.00 21.67 176 TYR H CA 1
ATOM 2871 C C . TYR A 1 199 ? 58.495 0.652 11.462 1.00 26.78 176 TYR H C 1
ATOM 2872 O O . TYR A 1 199 ? 59.193 -0.253 11.910 1.00 25.60 176 TYR H O 1
ATOM 2890 N N . SER A 1 200 ? 58.690 1.929 11.763 1.00 24.69 177 SER H N 1
ATOM 2891 C CA . SER A 1 200 ? 59.650 2.325 12.792 1.00 23.54 177 SER H CA 1
ATOM 2892 C C . SER A 1 200 ? 59.090 3.555 13.463 1.00 23.40 177 SER H C 1
ATOM 2893 O O . SER A 1 200 ? 58.429 4.356 12.815 1.00 23.27 177 SER H O 1
ATOM 2901 N N . LEU A 1 201 ? 59.355 3.711 14.755 1.00 23.71 178 LEU H N 1
ATOM 2902 C CA . LEU A 1 201 ? 59.056 4.977 15.427 1.00 25.10 178 LEU H CA 1
ATOM 2903 C C . LEU A 1 201 ? 60.116 5.298 16.464 1.00 30.27 178 LEU H C 1
ATOM 2904 O O . LEU A 1 201 ? 61.035 4.513 16.684 1.00 27.95 178 LEU H O 1
ATOM 2920 N N . SER A 1 202 ? 59.981 6.466 17.084 1.00 25.76 179 SER H N 1
ATOM 2921 C CA . SER A 1 202 ? 60.882 6.880 18.140 1.00 26.96 179 SER H CA 1
ATOM 2922 C C . SER A 1 202 ? 60.078 7.473 19.269 1.00 30.23 179 SER H C 1
ATOM 2923 O O . SER A 1 202 ? 58.985 8.005 19.071 1.00 26.58 179 SER H O 1
ATOM 2931 N N . SER A 1 203 ? 60.634 7.391 20.464 1.00 27.77 180 SER H N 1
ATOM 2932 C CA . SER A 1 203 ? 60.076 8.096 21.599 1.00 28.30 180 SER H CA 1
ATOM 2933 C C . SER A 1 203 ? 61.213 8.851 22.253 1.00 34.61 180 SER H C 1
ATOM 2934 O O . SER A 1 203 ? 62.326 8.329 22.343 1.00 32.37 180 SER H O 1
ATOM 2942 N N . VAL A 1 204 ? 60.950 10.076 22.700 1.00 30.98 181 VAL H N 1
ATOM 2943 C CA . VAL A 1 204 ? 61.993 10.863 23.329 1.00 35.69 181 VAL H CA 1
ATOM 2944 C C . VAL A 1 204 ? 61.497 11.551 24.585 1.00 33.77 181 VAL H C 1
ATOM 2945 O O . VAL A 1 204 ? 60.303 11.754 24.774 1.00 37.65 181 VAL H O 1
ATOM 2958 N N . VAL A 1 205 ? 62.436 11.909 25.438 1.00 35.39 182 VAL H N 1
ATOM 2959 C CA . VAL A 1 205 ? 62.104 12.626 26.652 1.00 36.65 182 VAL H CA 1
ATOM 2960 C C . VAL A 1 205 ? 63.174 13.663 26.890 1.00 42.93 182 VAL H C 1
ATOM 2961 O O . VAL A 1 205 ? 64.348 13.435 26.598 1.00 43.63 182 VAL H O 1
ATOM 2974 N N . THR A 1 206 ? 62.746 14.807 27.406 1.00 40.48 183 THR H N 1
ATOM 2975 C CA . THR A 1 206 ? 63.641 15.885 27.782 1.00 48.04 183 THR H CA 1
ATOM 2976 C C . THR A 1 206 ? 63.854 15.810 29.284 1.00 47.73 183 THR H C 1
ATOM 2977 O O . THR A 1 206 ? 62.887 15.778 30.044 1.00 48.02 183 THR H O 1
ATOM 2988 N N . VAL A 1 207 ? 65.113 15.775 29.712 1.00 49.65 184 VAL H N 1
ATOM 2989 C CA . VAL A 1 207 ? 65.429 15.592 31.122 1.00 46.70 184 VAL H CA 1
ATOM 2990 C C . VAL A 1 207 ? 66.510 16.582 31.558 1.00 56.56 184 VAL H C 1
ATOM 2991 O O . VAL A 1 207 ? 67.257 17.096 30.727 1.00 52.33 184 VAL H O 1
ATOM 3004 N N . PRO A 1 208 ? 66.584 16.870 32.866 1.00 56.65 185 PRO H N 1
ATOM 3005 C CA . PRO A 1 208 ? 67.656 17.746 33.351 1.00 68.05 185 PRO H CA 1
ATOM 3006 C C . PRO A 1 208 ? 69.031 17.124 33.131 1.00 64.43 185 PRO H C 1
ATOM 3007 O O . PRO A 1 208 ? 69.249 15.978 33.514 1.00 63.37 185 PRO H O 1
ATOM 3018 N N . SER A 1 209 ? 69.944 17.873 32.521 1.00 66.57 186 SER H N 1
ATOM 3019 C CA . SER A 1 209 ? 71.297 17.383 32.278 1.00 66.13 186 SER H CA 1
ATOM 3020 C C . SER A 1 209 ? 71.964 16.914 33.571 1.00 73.60 186 SER H C 1
ATOM 3021 O O . SER A 1 209 ? 72.755 15.972 33.559 1.00 67.22 186 SER H O 1
ATOM 3029 N N . SER A 1 210 ? 71.643 17.578 34.679 1.00 73.99 187 SER H N 1
ATOM 3030 C CA . SER A 1 210 ? 72.224 17.241 35.976 1.00 76.52 187 SER H CA 1
ATOM 3031 C C . SER A 1 210 ? 71.790 15.859 36.469 1.00 78.64 187 SER H C 1
ATOM 3032 O O . SER A 1 210 ? 72.498 15.221 37.250 1.00 78.99 187 SER H O 1
ATOM 3040 N N . SER A 1 211 ? 70.627 15.403 36.011 1.00 73.02 188 SER H N 1
ATOM 3041 C CA . SER A 1 211 ? 70.054 14.144 36.477 1.00 62.12 188 SER H CA 1
ATOM 3042 C C . SER A 1 211 ? 70.696 12.935 35.798 1.00 68.14 188 SER H C 1
ATOM 3043 O O . SER A 1 211 ? 70.535 11.801 36.253 1.00 71.15 188 SER H O 1
ATOM 3051 N N . LEU A 1 212 ? 71.407 13.174 34.700 1.00 69.15 189 LEU H N 1
ATOM 3052 C CA . LEU A 1 212 ? 72.065 12.092 33.974 1.00 64.32 189 LEU H CA 1
ATOM 3053 C C . LEU A 1 212 ? 73.156 11.498 34.852 1.00 78.49 189 LEU H C 1
ATOM 3054 O O . LEU A 1 212 ? 73.853 12.227 35.563 1.00 73.04 189 LEU H O 1
ATOM 3070 N N . GLY A 1 213 ? 73.299 10.178 34.820 1.00 78.82 190 GLY H N 1
ATOM 3071 C CA . GLY A 1 213 ? 74.292 9.518 35.653 1.00 91.65 190 GLY H CA 1
ATOM 3072 C C . GLY A 1 213 ? 73.839 9.338 37.094 1.00 77.36 190 GLY H C 1
ATOM 3073 O O . GLY A 1 213 ? 74.435 8.573 37.851 1.00 81.34 190 GLY H O 1
ATOM 3077 N N . THR A 1 214 ? 72.788 10.056 37.477 1.00 76.05 191 THR H N 1
ATOM 3078 C CA . THR A 1 214 ? 72.117 9.825 38.749 1.00 66.52 191 THR H CA 1
ATOM 3079 C C . THR A 1 214 ? 70.848 9.003 38.537 1.00 72.63 191 THR H C 1
ATOM 3080 O O . THR A 1 214 ? 70.642 7.974 39.181 1.00 77.98 191 THR H O 1
ATOM 3091 N N . GLN A 1 215 ? 69.999 9.469 37.627 1.00 60.35 192 GLN H N 1
ATOM 3092 C CA . GLN A 1 215 ? 68.721 8.823 37.363 1.00 54.53 192 GLN H CA 1
ATOM 3093 C C . GLN A 1 215 ? 68.826 7.819 36.213 1.00 58.36 192 GLN H C 1
ATOM 3094 O O . GLN A 1 215 ? 69.431 8.102 35.177 1.00 57.60 192 GLN H O 1
ATOM 3108 N N . THR A 1 216 ? 68.236 6.642 36.403 1.00 50.48 193 THR H N 1
ATOM 3109 C CA . THR A 1 216 ? 68.164 5.643 35.345 1.00 52.55 193 THR H CA 1
ATOM 3110 C C . THR A 1 216 ? 67.001 5.947 34.396 1.00 55.26 193 THR H C 1
ATOM 3111 O O . THR A 1 216 ? 65.906 6.302 34.834 1.00 50.02 193 THR H O 1
ATOM 3122 N N . TYR A 1 217 ? 67.243 5.815 33.095 1.00 44.65 194 TYR H N 1
ATOM 3123 C CA . TYR A 1 217 ? 66.181 5.975 32.105 1.00 42.05 194 TYR H CA 1
ATOM 3124 C C . TYR A 1 217 ? 66.045 4.715 31.259 1.00 45.61 194 TYR H C 1
ATOM 3125 O O . TYR A 1 217 ? 66.993 4.289 30.599 1.00 47.74 194 TYR H O 1
ATOM 3143 N N . ILE A 1 218 ? 64.853 4.130 31.287 1.00 39.54 195 ILE H N 1
ATOM 3144 C CA . ILE A 1 218 ? 64.570 2.912 30.552 1.00 38.57 195 ILE H CA 1
ATOM 3145 C C . ILE A 1 218 ? 63.269 3.082 29.788 1.00 36.78 195 ILE H C 1
ATOM 3146 O O . ILE A 1 218 ? 62.258 3.494 30.363 1.00 37.26 195 ILE H O 1
ATOM 3162 N N . CYS A 1 219 ? 63.292 2.773 28.494 1.00 35.36 196 CYS H N 1
ATOM 3163 C CA . CYS A 1 219 ? 62.065 2.794 27.709 1.00 32.97 196 CYS H CA 1
ATOM 3164 C C . CYS A 1 219 ? 61.496 1.395 27.654 1.00 35.47 196 CYS H C 1
ATOM 3165 O O . CYS A 1 219 ? 62.221 0.420 27.405 1.00 38.41 196 CYS H O 1
ATOM 3172 N N . ASN A 1 220 ? 60.196 1.303 27.909 1.00 33.83 197 ASN H N 1
ATOM 3173 C CA . ASN A 1 220 ? 59.495 0.032 27.904 1.00 35.56 197 ASN H CA 1
ATOM 3174 C C . ASN A 1 220 ? 58.658 -0.052 26.635 1.00 33.67 197 ASN H C 1
ATOM 3175 O O . ASN A 1 220 ? 57.694 0.705 26.441 1.00 30.66 197 ASN H O 1
ATOM 3186 N N . VAL A 1 221 ? 59.051 -0.963 25.757 1.00 30.09 198 VAL H N 1
ATOM 3187 C CA . VAL A 1 221 ? 58.436 -1.074 24.448 1.00 28.51 198 VAL H CA 1
ATOM 3188 C C . VAL A 1 221 ? 57.582 -2.335 24.377 1.00 33.81 198 VAL H C 1
ATOM 3189 O O . VAL A 1 221 ? 58.033 -3.423 24.735 1.00 34.88 198 VAL H O 1
ATOM 3202 N N . ASN A 1 222 ? 56.356 -2.173 23.889 1.00 33.77 199 ASN H N 1
ATOM 3203 C CA . ASN A 1 222 ? 55.392 -3.261 23.836 1.00 29.94 199 ASN H CA 1
ATOM 3204 C C . ASN A 1 222 ? 54.776 -3.385 22.436 1.00 29.87 199 ASN H C 1
ATOM 3205 O O . ASN A 1 222 ? 54.152 -2.454 21.940 1.00 28.98 199 ASN H O 1
ATOM 3216 N N . HIS A 1 223 ? 54.960 -4.525 21.789 1.00 31.80 200 HIS H N 1
ATOM 3217 C CA . HIS A 1 223 ? 54.346 -4.753 20.477 1.00 33.02 200 HIS H CA 1
ATOM 3218 C C . HIS A 1 223 ? 53.420 -5.961 20.599 1.00 34.91 200 HIS H C 1
ATOM 3219 O O . HIS A 1 223 ? 53.842 -7.099 20.434 1.00 36.66 200 HIS H O 1
ATOM 3234 N N . LYS A 1 224 ? 52.154 -5.700 20.904 1.00 32.77 201 LYS H N 1
ATOM 3235 C CA . LYS A 1 224 ? 51.217 -6.766 21.240 1.00 30.51 201 LYS H CA 1
ATOM 3236 C C . LYS A 1 224 ? 51.037 -7.801 20.115 1.00 36.92 201 LYS H C 1
ATOM 3237 O O . LYS A 1 224 ? 50.931 -8.991 20.387 1.00 38.25 201 LYS H O 1
ATOM 3256 N N . PRO A 1 225 ? 51.001 -7.357 18.847 1.00 34.42 202 PRO H N 1
ATOM 3257 C CA . PRO A 1 225 ? 50.768 -8.348 17.784 1.00 40.76 202 PRO H CA 1
ATOM 3258 C C . PRO A 1 225 ? 51.816 -9.462 17.736 1.00 35.16 202 PRO H C 1
ATOM 3259 O O . PRO A 1 225 ? 51.495 -10.569 17.302 1.00 40.88 202 PRO H O 1
ATOM 3270 N N . SER A 1 226 ? 53.041 -9.187 18.185 1.00 33.54 203 SER H N 1
ATOM 3271 C CA . SER A 1 226 ? 54.089 -10.214 18.224 1.00 38.27 203 SER H CA 1
ATOM 3272 C C . SER A 1 226 ? 54.380 -10.681 19.647 1.00 38.79 203 SER H C 1
ATOM 3273 O O . SER A 1 226 ? 55.316 -11.453 19.868 1.00 43.15 203 SER H O 1
ATOM 3281 N N . ASN A 1 227 ? 53.581 -10.220 20.607 1.00 36.31 204 ASN H N 1
ATOM 3282 C CA . ASN A 1 227 ? 53.795 -10.546 22.021 1.00 40.75 204 ASN H CA 1
ATOM 3283 C C . ASN A 1 227 ? 55.225 -10.270 22.461 1.00 43.46 204 ASN H C 1
ATOM 3284 O O . ASN A 1 227 ? 55.832 -11.074 23.171 1.00 44.14 204 ASN H O 1
ATOM 3295 N N . THR A 1 228 ? 55.756 -9.132 22.033 1.00 42.91 205 THR H N 1
ATOM 3296 C CA . THR A 1 228 ? 57.120 -8.742 22.349 1.00 48.43 205 THR H CA 1
ATOM 3297 C C . THR A 1 228 ? 57.117 -7.585 23.339 1.00 41.89 205 THR H C 1
ATOM 3298 O O . THR A 1 228 ? 56.450 -6.573 23.117 1.00 37.42 205 THR H O 1
ATOM 3309 N N . LYS A 1 229 ? 57.863 -7.748 24.424 1.00 39.85 206 LYS H N 1
ATOM 3310 C CA . LYS A 1 229 ? 58.098 -6.676 25.389 1.00 45.79 206 LYS H CA 1
ATOM 3311 C C . LYS A 1 229 ? 59.601 -6.484 25.527 1.00 56.00 206 LYS H C 1
ATOM 3312 O O . LYS A 1 229 ? 60.329 -7.439 25.777 1.00 49.18 206 LYS H O 1
ATOM 3331 N N . VAL A 1 230 ? 60.071 -5.257 25.356 1.00 44.21 207 VAL H N 1
ATOM 3332 C CA . VAL A 1 230 ? 61.493 -4.981 25.475 1.00 40.92 207 VAL H CA 1
ATOM 3333 C C . VAL A 1 230 ? 61.717 -3.791 26.407 1.00 34.88 207 VAL H C 1
ATOM 3334 O O . VAL A 1 230 ? 61.044 -2.767 26.279 1.00 36.16 207 VAL H O 1
ATOM 3347 N N . ASP A 1 231 ? 62.653 -3.927 27.333 1.00 39.94 208 ASP H N 1
ATOM 3348 C CA . ASP A 1 231 ? 63.079 -2.790 28.145 1.00 49.46 208 ASP H CA 1
ATOM 3349 C C . ASP A 1 231 ? 64.508 -2.432 27.757 1.00 59.23 208 ASP H C 1
ATOM 3350 O O . ASP A 1 231 ? 65.389 -3.287 27.782 1.00 60.37 208 ASP H O 1
ATOM 3359 N N . LYS A 1 232 ? 64.734 -1.179 27.375 1.00 37.14 209 LYS H N 1
ATOM 3360 C CA . LYS A 1 232 ? 66.077 -0.732 27.004 1.00 44.59 209 LYS H CA 1
ATOM 3361 C C . LYS A 1 232 ? 66.537 0.420 27.879 1.00 46.54 209 LYS H C 1
ATOM 3362 O O . LYS A 1 232 ? 65.892 1.469 27.932 1.00 41.43 209 LYS H O 1
ATOM 3381 N N . LYS A 1 233 ? 67.660 0.220 28.556 1.00 44.20 210 LYS H N 1
ATOM 3382 C CA . LYS A 1 233 ? 68.267 1.271 29.358 1.00 42.97 210 LYS H CA 1
ATOM 3383 C C . LYS A 1 233 ? 68.992 2.238 28.434 1.00 42.89 210 LYS H C 1
ATOM 3384 O O . LYS A 1 233 ? 69.721 1.822 27.543 1.00 47.27 210 LYS H O 1
ATOM 3403 N N . VAL A 1 234 ? 68.783 3.534 28.638 1.00 43.99 211 VAL H N 1
ATOM 3404 C CA . VAL A 1 234 ? 69.382 4.541 27.771 1.00 42.56 211 VAL H CA 1
ATOM 3405 C C . VAL A 1 234 ? 70.317 5.412 28.602 1.00 51.30 211 VAL H C 1
ATOM 3406 O O . VAL A 1 234 ? 69.867 6.109 29.505 1.00 44.98 211 VAL H O 1
ATOM 3419 N N . GLU A 1 235 ? 71.611 5.374 28.299 1.00 47.25 212 GLU H N 1
ATOM 3420 C CA . GLU A 1 235 ? 72.593 6.108 29.090 1.00 55.55 212 GLU H CA 1
ATOM 3421 C C . GLU A 1 235 ? 73.606 6.864 28.224 1.00 52.43 212 GLU H C 1
ATOM 3422 O O . GLU A 1 235 ? 73.719 6.609 27.026 1.00 51.08 212 GLU H O 1
ATOM 3434 N N . PRO A 1 236 ? 74.341 7.810 28.839 1.00 59.78 213 PRO H N 1
ATOM 3435 C CA . PRO A 1 236 ? 75.334 8.652 28.159 1.00 64.61 213 PRO H CA 1
ATOM 3436 C C . PRO A 1 236 ? 76.334 7.856 27.328 1.00 68.91 213 PRO H C 1
ATOM 3437 O O . PRO A 1 236 ? 76.796 6.819 27.794 1.00 73.38 213 PRO H O 1
ATOM 3448 N N . SER B 2 2 ? 37.996 10.679 -11.315 1.00 56.23 2 SER L N 1
ATOM 3449 C CA . SER B 2 2 ? 38.901 11.874 -11.305 1.00 51.21 2 SER L CA 1
ATOM 3450 C C . SER B 2 2 ? 38.511 12.846 -10.194 1.00 26.99 2 SER L C 1
ATOM 3451 O O . SER B 2 2 ? 37.476 13.531 -10.269 1.00 31.08 2 SER L O 1
ATOM 3459 N N . ALA B 2 3 ? 39.365 12.905 -9.180 1.00 26.19 3 ALA L N 1
ATOM 3460 C CA . ALA B 2 3 ? 39.073 13.619 -7.951 1.00 19.24 3 ALA L CA 1
ATOM 3461 C C . ALA B 2 3 ? 38.828 15.103 -8.257 1.00 24.06 3 ALA L C 1
ATOM 3462 O O . ALA B 2 3 ? 39.414 15.656 -9.187 1.00 24.11 3 ALA L O 1
ATOM 3469 N N . LEU B 2 4 ? 37.955 15.735 -7.489 1.00 18.38 4 LEU L N 1
ATOM 3470 C CA . LEU B 2 4 ? 37.736 17.172 -7.652 1.00 18.58 4 LEU L CA 1
ATOM 3471 C C . LEU B 2 4 ? 38.958 17.919 -7.106 1.00 28.69 4 LEU L C 1
ATOM 3472 O O . LEU B 2 4 ? 39.570 17.486 -6.141 1.00 23.39 4 LEU L O 1
ATOM 3488 N N . THR B 2 5 ? 39.341 19.022 -7.743 1.00 18.01 5 THR L N 1
ATOM 3489 C CA . THR B 2 5 ? 40.587 19.695 -7.383 1.00 20.43 5 THR L CA 1
ATOM 3490 C C . THR B 2 5 ? 40.361 20.677 -6.225 1.00 29.03 5 THR L C 1
ATOM 3491 O O . THR B 2 5 ? 39.507 21.559 -6.320 1.00 20.22 5 THR L O 1
ATOM 3502 N N . GLN B 2 6 ? 41.113 20.520 -5.133 1.00 18.84 6 GLN L N 1
ATOM 3503 C CA . GLN B 2 6 ? 41.066 21.478 -4.010 1.00 18.78 6 GLN L CA 1
ATOM 3504 C C . GLN B 2 6 ? 42.470 21.953 -3.661 1.00 19.45 6 GLN L C 1
ATOM 3505 O O . GLN B 2 6 ? 43.447 21.238 -3.889 1.00 20.53 6 GLN L O 1
ATOM 3519 N N . PRO B 2 7 ? 42.580 23.146 -3.050 1.00 17.75 7 PRO L N 1
ATOM 3520 C CA . PRO B 2 7 ? 43.913 23.561 -2.603 1.00 18.60 7 PRO L CA 1
ATOM 3521 C C . PRO B 2 7 ? 44.409 22.636 -1.481 1.00 17.65 7 PRO L C 1
ATOM 3522 O O . PRO B 2 7 ? 43.596 22.190 -0.672 1.00 17.34 7 PRO L O 1
ATOM 3533 N N . ALA B 2 8 ? 45.711 22.380 -1.421 1.00 17.75 8 ALA L N 1
ATOM 3534 C CA . ALA B 2 8 ? 46.245 21.502 -0.382 1.00 21.20 8 ALA L CA 1
ATOM 3535 C C . ALA B 2 8 ? 46.025 22.101 1.012 1.00 21.27 8 ALA L C 1
ATOM 3536 O O . ALA B 2 8 ? 45.716 21.381 1.970 1.00 18.60 8 ALA L O 1
ATOM 3543 N N . SER B 2 9 ? 46.167 23.418 1.137 1.00 16.72 9 SER L N 1
ATOM 3544 C CA . SER B 2 9 ? 46.057 24.024 2.462 1.00 18.85 9 SER L CA 1
ATOM 3545 C C . SER B 2 9 ? 45.622 25.479 2.420 1.00 21.79 9 SER L C 1
ATOM 3546 O O . SER B 2 9 ? 45.953 26.215 1.493 1.00 21.06 9 SER L O 1
ATOM 3554 N N . VAL B 2 10 ? 44.891 25.878 3.451 1.00 15.13 11 VAL L N 1
ATOM 3555 C CA . VAL B 2 10 ? 44.577 27.284 3.662 1.00 15.19 11 VAL L CA 1
ATOM 3556 C C . VAL B 2 10 ? 44.767 27.580 5.149 1.00 18.46 11 VAL L C 1
ATOM 3557 O O . VAL B 2 10 ? 44.741 26.663 6.003 1.00 18.46 11 VAL L O 1
ATOM 3570 N N . SER B 2 11 ? 44.963 28.847 5.464 1.00 15.66 12 SER L N 1
ATOM 3571 C CA . SER B 2 11 ? 45.134 29.228 6.855 1.00 17.06 12 SER L CA 1
ATOM 3572 C C . SER B 2 11 ? 44.659 30.640 7.083 1.00 20.02 12 SER L C 1
ATOM 3573 O O . SER B 2 11 ? 44.742 31.491 6.193 1.00 19.79 12 SER L O 1
ATOM 3581 N N . GLY B 2 12 ? 44.174 30.892 8.289 1.00 19.94 13 GLY L N 1
ATOM 3582 C CA . GLY B 2 12 ? 43.734 32.231 8.656 1.00 22.73 13 GLY L CA 1
ATOM 3583 C C . GLY B 2 12 ? 43.741 32.429 10.154 1.00 22.45 13 GLY L C 1
ATOM 3584 O O . GLY B 2 12 ? 43.769 31.455 10.913 1.00 21.49 13 GLY L O 1
ATOM 3588 N N . SER B 2 13 ? 43.728 33.694 10.577 1.00 21.68 14 SER L N 1
ATOM 3589 C CA . SER B 2 13 ? 43.668 34.039 11.995 1.00 29.32 14 SER L CA 1
ATOM 3590 C C . SER B 2 13 ? 42.233 33.971 12.489 1.00 21.63 14 SER L C 1
ATOM 3591 O O . SER B 2 13 ? 41.302 34.172 11.706 1.00 22.44 14 SER L O 1
ATOM 3599 N N . PRO B 2 14 ? 42.044 33.720 13.795 1.00 21.85 15 PRO L N 1
ATOM 3600 C CA . PRO B 2 14 ? 40.692 33.781 14.361 1.00 22.27 15 PRO L CA 1
ATOM 3601 C C . PRO B 2 14 ? 39.973 35.081 13.988 1.00 20.65 15 PRO L C 1
ATOM 3602 O O . PRO B 2 14 ? 40.565 36.173 13.997 1.00 21.32 15 PRO L O 1
ATOM 3613 N N . GLY B 2 15 ? 38.704 34.946 13.614 1.00 22.00 16 GLY L N 1
ATOM 3614 C CA . GLY B 2 15 ? 37.897 36.111 13.290 1.00 25.96 16 GLY L CA 1
ATOM 3615 C C . GLY B 2 15 ? 37.917 36.401 11.802 1.00 24.48 16 GLY L C 1
ATOM 3616 O O . GLY B 2 15 ? 37.052 37.106 11.311 1.00 25.07 16 GLY L O 1
ATOM 3620 N N . GLN B 2 16 ? 38.892 35.856 11.081 1.00 20.13 17 GLN L N 1
ATOM 3621 C CA . GLN B 2 16 ? 38.989 36.116 9.634 1.00 23.27 17 GLN L CA 1
ATOM 3622 C C . GLN B 2 16 ? 38.103 35.182 8.820 1.00 26.68 17 GLN L C 1
ATOM 3623 O O . GLN B 2 16 ? 37.553 34.214 9.337 1.00 20.47 17 GLN L O 1
ATOM 3637 N N . SER B 2 17 ? 37.973 35.471 7.529 1.00 21.76 18 SER L N 1
ATOM 3638 C CA . SER B 2 17 ? 37.220 34.592 6.627 1.00 24.28 18 SER L CA 1
ATOM 3639 C C . SER B 2 17 ? 38.182 33.872 5.705 1.00 29.40 18 SER L C 1
ATOM 3640 O O . SER B 2 17 ? 39.196 34.437 5.293 1.00 28.85 18 SER L O 1
ATOM 3648 N N . ILE B 2 18 ? 37.864 32.625 5.369 1.00 21.30 19 ILE L N 1
ATOM 3649 C CA . ILE B 2 18 ? 38.644 31.908 4.379 1.00 18.31 19 ILE L CA 1
ATOM 3650 C C . ILE B 2 18 ? 37.682 31.199 3.456 1.00 20.66 19 ILE L C 1
ATOM 3651 O O . ILE B 2 18 ? 36.525 30.969 3.809 1.00 21.10 19 ILE L O 1
ATOM 3667 N N . THR B 2 19 ? 38.166 30.864 2.272 1.00 16.29 20 THR L N 1
ATOM 3668 C CA . THR B 2 19 ? 37.321 30.207 1.274 1.00 17.62 20 THR L CA 1
ATOM 3669 C C . THR B 2 19 ? 38.118 29.095 0.622 1.00 21.75 20 THR L C 1
ATOM 3670 O O . THR B 2 19 ? 39.290 29.273 0.292 1.00 20.62 20 THR L O 1
ATOM 3681 N N . ILE B 2 20 ? 37.471 27.951 0.425 1.00 16.17 21 ILE L N 1
ATOM 3682 C CA . ILE B 2 20 ? 38.132 26.780 -0.151 1.00 15.06 21 ILE L CA 1
ATOM 3683 C C . ILE B 2 20 ? 37.397 26.417 -1.425 1.00 24.34 21 ILE L C 1
ATOM 3684 O O . ILE B 2 20 ? 36.180 26.268 -1.405 1.00 17.32 21 ILE L O 1
ATOM 3700 N N . SER B 2 21 ? 38.127 26.282 -2.525 1.00 18.98 22 SER L N 1
ATOM 3701 C CA . SER B 2 21 ? 37.501 25.986 -3.810 1.00 19.93 22 SER L CA 1
ATOM 3702 C C . SER B 2 21 ? 37.515 24.490 -4.108 1.00 23.14 22 SER L C 1
ATOM 3703 O O . SER B 2 21 ? 38.263 23.713 -3.496 1.00 20.47 22 SER L O 1
ATOM 3711 N N . CYS B 2 22 ? 36.662 24.098 -5.048 1.00 17.19 23 CYS L N 1
ATOM 3712 C CA . CYS B 2 22 ? 36.460 22.697 -5.398 1.00 15.40 23 CYS L CA 1
ATOM 3713 C C . CYS B 2 22 ? 36.117 22.666 -6.882 1.00 24.00 23 CYS L C 1
ATOM 3714 O O . CYS B 2 22 ? 34.999 22.999 -7.265 1.00 24.74 23 CYS L O 1
ATOM 3721 N N . GLN B 2 23 ? 37.087 22.309 -7.720 1.00 18.06 24 GLN L N 1
ATOM 3722 C CA . GLN B 2 23 ? 36.922 22.413 -9.160 1.00 21.20 24 GLN L CA 1
ATOM 3723 C C . GLN B 2 23 ? 36.611 21.058 -9.787 1.00 33.74 24 GLN L C 1
ATOM 3724 O O . GLN B 2 23 ? 37.361 20.102 -9.605 1.00 21.97 24 GLN L O 1
ATOM 3738 N N . GLY B 2 24 ? 35.511 20.983 -10.530 1.00 22.10 25 GLY L N 1
ATOM 3739 C CA . GLY B 2 24 ? 35.123 19.745 -11.186 1.00 24.52 25 GLY L CA 1
ATOM 3740 C C . GLY B 2 24 ? 34.900 19.944 -12.671 1.00 26.99 25 GLY L C 1
ATOM 3741 O O . GLY B 2 24 ? 35.564 20.776 -13.306 1.00 26.85 25 GLY L O 1
ATOM 3745 N N . THR B 2 25 ? 33.957 19.188 -13.230 1.00 24.23 26 THR L N 1
ATOM 3746 C CA . THR B 2 25 ? 33.621 19.289 -14.648 1.00 25.69 26 THR L CA 1
ATOM 3747 C C . THR B 2 25 ? 32.122 19.486 -14.814 1.00 24.79 26 THR L C 1
ATOM 3748 O O . THR B 2 25 ? 31.377 19.451 -13.836 1.00 24.95 26 THR L O 1
ATOM 3759 N N . SER B 2 26 ? 31.675 19.670 -16.058 1.00 26.73 27 SER L N 1
ATOM 3760 C CA . SER B 2 26 ? 30.251 19.849 -16.318 1.00 34.21 27 SER L CA 1
ATOM 3761 C C . SER B 2 26 ? 29.442 18.567 -16.055 1.00 36.97 27 SER L C 1
ATOM 3762 O O . SER B 2 26 ? 28.214 18.612 -15.974 1.00 32.42 27 SER L O 1
ATOM 3770 N N . ASN B 2 27 A 30.129 17.435 -15.909 1.00 25.31 27 ASN L N 1
ATOM 3771 C CA . ASN B 2 27 A 29.466 16.168 -15.577 1.00 29.55 27 ASN L CA 1
ATOM 3772 C C . ASN B 2 27 A 29.387 15.853 -14.085 1.00 27.56 27 ASN L C 1
ATOM 3773 O O . ASN B 2 27 A 28.919 14.779 -13.702 1.00 28.12 27 ASN L O 1
ATOM 3784 N N . ASP B 2 28 B 29.838 16.777 -13.246 1.00 26.70 27 ASP L N 1
ATOM 3785 C CA . ASP B 2 28 B 29.696 16.602 -11.801 1.00 23.05 27 ASP L CA 1
ATOM 3786 C C . ASP B 2 28 B 29.391 17.940 -11.119 1.00 25.87 27 ASP L C 1
ATOM 3787 O O . ASP B 2 28 B 28.226 18.333 -11.027 1.00 23.12 27 ASP L O 1
ATOM 3796 N N . VAL B 2 29 C 30.415 18.645 -10.650 1.00 22.86 27 VAL L N 1
ATOM 3797 C CA . VAL B 2 29 C 30.182 19.940 -9.996 1.00 22.92 27 VAL L CA 1
ATOM 3798 C C . VAL B 2 29 C 29.281 20.844 -10.836 1.00 24.57 27 VAL L C 1
ATOM 3799 O O . VAL B 2 29 C 28.304 21.398 -10.336 1.00 26.44 27 VAL L O 1
ATOM 3812 N N . GLY B 2 30 ? 29.604 20.984 -12.116 1.00 23.06 28 GLY L N 1
ATOM 3813 C CA . GLY B 2 30 ? 28.876 21.895 -12.976 1.00 26.21 28 GLY L CA 1
ATOM 3814 C C . GLY B 2 30 ? 27.561 21.349 -13.506 1.00 36.51 28 GLY L C 1
ATOM 3815 O O . GLY B 2 30 ? 26.809 22.083 -14.135 1.00 34.47 28 GLY L O 1
ATOM 3819 N N . GLY B 2 31 ? 27.265 20.074 -13.255 1.00 26.81 29 GLY L N 1
ATOM 3820 C CA . GLY B 2 31 ? 26.087 19.461 -13.862 1.00 29.43 29 GLY L CA 1
ATOM 3821 C C . GLY B 2 31 ? 24.888 19.272 -12.943 1.00 34.20 29 GLY L C 1
ATOM 3822 O O . GLY B 2 31 ? 23.796 18.953 -13.413 1.00 33.12 29 GLY L O 1
ATOM 3826 N N . TYR B 2 32 ? 25.093 19.469 -11.641 1.00 26.54 30 TYR L N 1
ATOM 3827 C CA . TYR B 2 32 ? 24.067 19.249 -10.623 1.00 26.24 30 TYR L CA 1
ATOM 3828 C C . TYR B 2 32 ? 24.222 20.280 -9.518 1.00 31.61 30 TYR L C 1
ATOM 3829 O O . TYR B 2 32 ? 25.292 20.840 -9.363 1.00 25.07 30 TYR L O 1
ATOM 3847 N N . GLU B 2 33 ? 23.160 20.513 -8.753 1.00 23.08 31 GLU L N 1
ATOM 3848 C CA . GLU B 2 33 ? 23.248 21.353 -7.556 1.00 26.19 31 GLU L CA 1
ATOM 3849 C C . GLU B 2 33 ? 23.472 20.429 -6.346 1.00 22.75 31 GLU L C 1
ATOM 3850 O O . GLU B 2 33 ? 22.710 20.449 -5.379 1.00 23.59 31 GLU L O 1
ATOM 3862 N N . SER B 2 34 ? 24.521 19.618 -6.414 1.00 20.66 32 SER L N 1
ATOM 3863 C CA . SER B 2 34 ? 24.679 18.534 -5.456 1.00 18.28 32 SER L CA 1
ATOM 3864 C C . SER B 2 34 ? 26.107 18.423 -4.967 1.00 21.37 32 SER L C 1
ATOM 3865 O O . SER B 2 34 ? 26.693 17.335 -4.949 1.00 22.78 32 SER L O 1
ATOM 3873 N N . VAL B 2 35 ? 26.676 19.558 -4.597 1.00 20.91 33 VAL L N 1
ATOM 3874 C CA . VAL B 2 35 ? 27.996 19.573 -3.994 1.00 19.78 33 VAL L CA 1
ATOM 3875 C C . VAL B 2 35 ? 27.787 19.610 -2.498 1.00 15.51 33 VAL L C 1
ATOM 3876 O O . VAL B 2 35 ? 26.986 20.428 -2.012 1.00 18.11 33 VAL L O 1
ATOM 3889 N N . SER B 2 36 ? 28.478 18.737 -1.766 1.00 16.44 34 SER L N 1
ATOM 3890 C CA . SER B 2 36 ? 28.441 18.809 -0.317 1.00 15.64 34 SER L CA 1
ATOM 3891 C C . SER B 2 36 ? 29.868 18.912 0.208 1.00 15.16 34 SER L C 1
ATOM 3892 O O . SER B 2 36 ? 30.837 18.620 -0.510 1.00 16.67 34 SER L O 1
ATOM 3900 N N . TRP B 2 37 ? 29.984 19.362 1.453 1.00 15.71 35 TRP L N 1
ATOM 3901 C CA . TRP B 2 37 ? 31.276 19.591 2.094 1.00 18.49 35 TRP L CA 1
ATOM 3902 C C . TRP B 2 37 ? 31.324 18.915 3.457 1.00 13.86 35 TRP L C 1
ATOM 3903 O O . TRP B 2 37 ? 30.326 18.928 4.190 1.00 18.96 35 TRP L O 1
ATOM 3924 N N . TYR B 2 38 ? 32.489 18.365 3.800 1.00 17.13 36 TYR L N 1
ATOM 3925 C CA . TYR B 2 38 ? 32.664 17.582 5.022 1.00 15.37 36 TYR L CA 1
ATOM 3926 C C . TYR B 2 38 ? 33.862 18.124 5.795 1.00 17.19 36 TYR L C 1
ATOM 3927 O O . TYR B 2 38 ? 34.896 18.423 5.219 1.00 21.51 36 TYR L O 1
ATOM 3945 N N . GLN B 2 39 ? 33.691 18.257 7.099 1.00 17.91 37 GLN L N 1
ATOM 3946 C CA . GLN B 2 39 ? 34.777 18.626 7.988 1.00 16.56 37 GLN L CA 1
ATOM 3947 C C . GLN B 2 39 ? 35.264 17.364 8.700 1.00 16.67 37 GLN L C 1
ATOM 3948 O O . GLN B 2 39 ? 34.453 16.588 9.210 1.00 18.59 37 GLN L O 1
ATOM 3962 N N . GLN B 2 40 ? 36.576 17.182 8.768 1.00 16.11 38 GLN L N 1
ATOM 3963 C CA . GLN B 2 40 ? 37.128 16.024 9.478 1.00 15.61 38 GLN L CA 1
ATOM 3964 C C . GLN B 2 40 ? 38.226 16.416 10.442 1.00 17.45 38 GLN L C 1
ATOM 3965 O O . GLN B 2 40 ? 39.206 17.084 10.067 1.00 18.51 38 GLN L O 1
ATOM 3979 N N . HIS B 2 41 ? 38.039 15.993 11.687 1.00 21.77 39 HIS L N 1
ATOM 3980 C CA . HIS B 2 41 ? 39.020 16.181 12.733 1.00 24.55 39 HIS L CA 1
ATOM 3981 C C . HIS B 2 41 ? 39.773 14.864 12.881 1.00 27.51 39 HIS L C 1
ATOM 3982 O O . HIS B 2 41 ? 39.251 13.811 12.533 1.00 29.57 39 HIS L O 1
ATOM 3997 N N . PRO B 2 42 ? 41.009 14.929 13.390 1.00 40.23 40 PRO L N 1
ATOM 3998 C CA . PRO B 2 42 ? 41.861 13.749 13.551 1.00 41.45 40 PRO L CA 1
ATOM 3999 C C . PRO B 2 42 ? 41.163 12.606 14.284 1.00 41.80 40 PRO L C 1
ATOM 4000 O O . PRO B 2 42 ? 40.580 12.819 15.345 1.00 38.88 40 PRO L O 1
ATOM 4011 N N . GLY B 2 43 ? 41.216 11.410 13.707 1.00 42.86 41 GLY L N 1
ATOM 4012 C CA . GLY B 2 43 ? 40.719 10.214 14.359 1.00 45.05 41 GLY L CA 1
ATOM 4013 C C . GLY B 2 43 ? 39.211 10.067 14.357 1.00 43.50 41 GLY L C 1
ATOM 4014 O O . GLY B 2 43 ? 38.675 9.185 15.028 1.00 43.52 41 GLY L O 1
ATOM 4018 N N . LYS B 2 44 ? 38.525 10.924 13.604 1.00 29.49 42 LYS L N 1
ATOM 4019 C CA . LYS B 2 44 ? 37.068 10.896 13.543 1.00 32.67 42 LYS L CA 1
ATOM 4020 C C . LYS B 2 44 ? 36.579 10.754 12.116 1.00 26.02 42 LYS L C 1
ATOM 4021 O O . LYS B 2 44 ? 37.300 11.074 11.182 1.00 23.82 42 LYS L O 1
ATOM 4040 N N . ALA B 2 45 ? 35.349 10.277 11.963 1.00 22.10 43 ALA L N 1
ATOM 4041 C CA . ALA B 2 45 ? 34.673 10.309 10.681 1.00 23.32 43 ALA L CA 1
ATOM 4042 C C . ALA B 2 45 ? 34.406 11.766 10.297 1.00 23.75 43 ALA L C 1
ATOM 4043 O O . ALA B 2 45 ? 34.265 12.626 11.164 1.00 25.08 43 ALA L O 1
ATOM 4050 N N . PRO B 2 46 ? 34.374 12.052 8.996 1.00 19.27 44 PRO L N 1
ATOM 4051 C CA . PRO B 2 46 ? 33.957 13.380 8.507 1.00 17.00 44 PRO L CA 1
ATOM 4052 C C . PRO B 2 46 ? 32.502 13.647 8.860 1.00 19.44 44 PRO L C 1
ATOM 4053 O O . PRO B 2 46 ? 31.736 12.705 9.136 1.00 22.21 44 PRO L O 1
ATOM 4064 N N . LYS B 2 47 ? 32.128 14.923 8.835 1.00 20.58 45 LYS L N 1
ATOM 4065 C CA . LYS B 2 47 ? 30.790 15.350 9.194 1.00 17.51 45 LYS L CA 1
ATOM 4066 C C . LYS B 2 47 ? 30.371 16.423 8.197 1.00 15.72 45 LYS L C 1
ATOM 4067 O O . LYS B 2 47 ? 31.106 17.387 7.965 1.00 19.54 45 LYS L O 1
ATOM 4086 N N . VAL B 2 48 ? 29.182 16.285 7.636 1.00 18.15 46 VAL L N 1
ATOM 4087 C CA . VAL B 2 48 ? 28.740 17.230 6.609 1.00 16.63 46 VAL L CA 1
ATOM 4088 C C . VAL B 2 48 ? 28.526 18.621 7.230 1.00 19.85 46 VAL L C 1
ATOM 4089 O O . VAL B 2 48 ? 27.993 18.734 8.328 1.00 20.32 46 VAL L O 1
ATOM 4102 N N . VAL B 2 49 ? 28.984 19.674 6.552 1.00 15.04 47 VAL L N 1
ATOM 4103 C CA . VAL B 2 49 ? 28.683 21.039 6.991 1.00 17.05 47 VAL L CA 1
ATOM 4104 C C . VAL B 2 49 ? 27.885 21.826 5.936 1.00 20.68 47 VAL L C 1
ATOM 4105 O O . VAL B 2 49 ? 27.223 22.799 6.279 1.00 21.38 47 VAL L O 1
ATOM 4118 N N . ILE B 2 50 ? 27.940 21.401 4.672 1.00 16.34 48 ILE L N 1
ATOM 4119 C CA . ILE B 2 50 ? 27.115 22.018 3.617 1.00 19.82 48 ILE L CA 1
ATOM 4120 C C . ILE B 2 50 ? 26.650 20.938 2.644 1.00 17.54 48 ILE L C 1
ATOM 4121 O O . ILE B 2 50 ? 27.414 20.016 2.323 1.00 18.14 48 ILE L O 1
ATOM 4137 N N . TYR B 2 51 ? 25.409 21.027 2.179 1.00 20.19 49 TYR L N 1
ATOM 4138 C CA . TYR B 2 51 ? 24.988 20.163 1.075 1.00 19.85 49 TYR L CA 1
ATOM 4139 C C . TYR B 2 51 ? 24.173 20.967 0.057 1.00 17.37 49 TYR L C 1
ATOM 4140 O O . TYR B 2 51 ? 23.845 22.135 0.291 1.00 19.95 49 TYR L O 1
ATOM 4158 N N . ASP B 2 52 ? 23.866 20.337 -1.077 1.00 20.42 50 ASP L N 1
ATOM 4159 C CA . ASP B 2 52 ? 23.150 20.994 -2.164 1.00 18.86 50 ASP L CA 1
ATOM 4160 C C . ASP B 2 52 ? 23.740 22.389 -2.441 1.00 18.76 50 ASP L C 1
ATOM 4161 O O . ASP B 2 52 ? 23.010 23.362 -2.615 1.00 23.93 50 ASP L O 1
ATOM 4170 N N . VAL B 2 53 ? 25.067 22.458 -2.457 1.00 20.22 51 VAL L N 1
ATOM 4171 C CA . VAL B 2 53 ? 25.830 23.683 -2.750 1.00 17.73 51 VAL L CA 1
ATOM 4172 C C . VAL B 2 53 ? 25.885 24.703 -1.598 1.00 23.43 51 VAL L C 1
ATOM 4173 O O . VAL B 2 53 ? 26.953 25.178 -1.274 1.00 23.21 51 VAL L O 1
ATOM 4186 N N . SER B 2 54 ? 24.744 25.030 -0.998 1.00 21.41 52 SER L N 1
ATOM 4187 C CA . SER B 2 54 ? 24.649 26.165 -0.096 1.00 21.83 52 SER L CA 1
ATOM 4188 C C . SER B 2 54 ? 23.776 25.939 1.140 1.00 22.94 52 SER L C 1
ATOM 4189 O O . SER B 2 54 ? 23.564 26.864 1.918 1.00 26.01 52 SER L O 1
ATOM 4197 N N . LYS B 2 55 ? 23.251 24.732 1.325 1.00 22.71 53 LYS L N 1
ATOM 4198 C CA . LYS B 2 55 ? 22.338 24.492 2.436 1.00 25.98 53 LYS L CA 1
ATOM 4199 C C . LYS B 2 55 ? 23.128 23.985 3.634 1.00 24.01 53 LYS L C 1
ATOM 4200 O O . LYS B 2 55 ? 24.081 23.245 3.465 1.00 25.07 53 LYS L O 1
ATOM 4219 N N . ARG B 2 56 ? 22.728 24.392 4.835 1.00 29.11 54 ARG L N 1
ATOM 4220 C CA . ARG B 2 56 ? 23.363 23.912 6.068 1.00 22.82 54 ARG L CA 1
ATOM 4221 C C . ARG B 2 56 ? 22.497 22.829 6.727 1.00 22.94 54 ARG L C 1
ATOM 4222 O O . ARG B 2 56 ? 21.291 23.022 6.931 1.00 24.76 54 ARG L O 1
ATOM 4243 N N . PRO B 2 57 ? 23.110 21.696 7.088 1.00 22.47 55 PRO L N 1
ATOM 4244 C CA . PRO B 2 57 ? 22.408 20.730 7.937 1.00 25.47 55 PRO L CA 1
ATOM 4245 C C . PRO B 2 57 ? 22.002 21.392 9.244 1.00 28.37 55 PRO L C 1
ATOM 4246 O O . PRO B 2 57 ? 22.631 22.360 9.676 1.00 31.27 55 PRO L O 1
ATOM 4257 N N . SER B 2 58 ? 20.963 20.873 9.876 1.00 31.99 56 SER L N 1
ATOM 4258 C CA . SER B 2 58 ? 20.483 21.442 11.126 1.00 34.18 56 SER L CA 1
ATOM 4259 C C . SER B 2 58 ? 21.611 21.429 12.165 1.00 40.86 56 SER L C 1
ATOM 4260 O O . SER B 2 58 ? 22.347 20.449 12.280 1.00 41.20 56 SER L O 1
ATOM 4268 N N . GLY B 2 59 ? 21.759 22.527 12.897 1.00 40.32 57 GLY L N 1
ATOM 4269 C CA . GLY B 2 59 ? 22.759 22.618 13.950 1.00 40.38 57 GLY L CA 1
ATOM 4270 C C . GLY B 2 59 ? 24.101 23.189 13.518 1.00 38.71 57 GLY L C 1
ATOM 4271 O O . GLY B 2 59 ? 24.896 23.628 14.356 1.00 40.02 57 GLY L O 1
ATOM 4275 N N . VAL B 2 60 ? 24.358 23.202 12.216 1.00 29.36 58 VAL L N 1
ATOM 4276 C CA . VAL B 2 60 ? 25.614 23.738 11.693 1.00 27.15 58 VAL L CA 1
ATOM 4277 C C . VAL B 2 60 ? 25.630 25.265 11.735 1.00 40.51 58 VAL L C 1
ATOM 4278 O O . VAL B 2 60 ? 24.671 25.928 11.336 1.00 32.36 58 VAL L O 1
ATOM 4291 N N . SER B 2 61 ? 26.738 25.815 12.215 1.00 39.61 59 SER L N 1
ATOM 4292 C CA . SER B 2 61 ? 26.876 27.255 12.378 1.00 46.68 59 SER L CA 1
ATOM 4293 C C . SER B 2 61 ? 26.618 28.047 11.102 1.00 30.25 59 SER L C 1
ATOM 4294 O O . SER B 2 61 ? 27.049 27.676 10.019 1.00 28.68 59 SER L O 1
ATOM 4302 N N . ASN B 2 62 ? 25.933 29.170 11.253 1.00 31.35 60 ASN L N 1
ATOM 4303 C CA . ASN B 2 62 ? 25.689 30.079 10.137 1.00 30.31 60 ASN L CA 1
ATOM 4304 C C . ASN B 2 62 ? 26.963 30.691 9.536 1.00 36.09 60 ASN L C 1
ATOM 4305 O O . ASN B 2 62 ? 26.916 31.299 8.472 1.00 30.17 60 ASN L O 1
ATOM 4316 N N . ARG B 2 63 ? 28.097 30.517 10.212 1.00 29.61 61 ARG L N 1
ATOM 4317 C CA . ARG B 2 63 ? 29.383 30.976 9.691 1.00 34.68 61 ARG L CA 1
ATOM 4318 C C . ARG B 2 63 ? 29.843 30.175 8.467 1.00 28.60 61 ARG L C 1
ATOM 4319 O O . ARG B 2 63 ? 30.782 30.573 7.772 1.00 22.70 61 ARG L O 1
ATOM 4340 N N . PHE B 2 64 ? 29.201 29.038 8.217 1.00 19.66 62 PHE L N 1
ATOM 4341 C CA . PHE B 2 64 ? 29.566 28.194 7.080 1.00 22.38 62 PHE L CA 1
ATOM 4342 C C . PHE B 2 64 ? 28.617 28.506 5.932 1.00 24.85 62 PHE L C 1
ATOM 4343 O O . PHE B 2 64 ? 27.417 28.476 6.130 1.00 25.38 62 PHE L O 1
ATOM 4360 N N . SER B 2 65 ? 29.144 28.790 4.745 1.00 20.80 63 SER L N 1
ATOM 4361 C CA . SER B 2 65 ? 28.281 29.032 3.581 1.00 22.04 63 SER L CA 1
ATOM 4362 C C . SER B 2 65 ? 28.916 28.434 2.343 1.00 22.43 63 SER L C 1
ATOM 4363 O O . SER B 2 65 ? 30.105 28.157 2.330 1.00 23.32 63 SER L O 1
ATOM 4371 N N . GLY B 2 66 ? 28.119 28.229 1.301 1.00 21.78 64 GLY L N 1
ATOM 4372 C CA . GLY B 2 66 ? 28.607 27.568 0.104 1.00 21.76 64 GLY L CA 1
ATOM 4373 C C . GLY B 2 66 ? 28.053 28.257 -1.138 1.00 22.91 64 GLY L C 1
ATOM 4374 O O . GLY B 2 66 ? 26.957 28.844 -1.120 1.00 23.13 64 GLY L O 1
ATOM 4378 N N . SER B 2 67 ? 28.813 28.197 -2.221 1.00 23.03 65 SER L N 1
ATOM 4379 C CA . SER B 2 67 ? 28.324 28.725 -3.488 1.00 24.82 65 SER L CA 1
ATOM 4380 C C . SER B 2 67 ? 28.967 27.955 -4.626 1.00 23.53 65 SER L C 1
ATOM 4381 O O . SER B 2 67 ? 29.847 27.123 -4.404 1.00 29.08 65 SER L O 1
ATOM 4389 N N . LYS B 2 68 ? 28.513 28.228 -5.841 1.00 25.89 66 LYS L N 1
ATOM 4390 C CA . LYS B 2 68 ? 29.048 27.571 -7.022 1.00 24.67 66 LYS L CA 1
ATOM 4391 C C . LYS B 2 68 ? 28.870 28.490 -8.228 1.00 31.94 66 LYS L C 1
ATOM 4392 O O . LYS B 2 68 ? 27.867 29.194 -8.346 1.00 28.32 66 LYS L O 1
ATOM 4411 N N . SER B 2 69 ? 29.863 28.498 -9.105 1.00 25.69 67 SER L N 1
ATOM 4412 C CA . SER B 2 69 ? 29.771 29.205 -10.373 1.00 27.73 67 SER L CA 1
ATOM 4413 C C . SER B 2 69 ? 30.455 28.340 -11.414 1.00 30.53 67 SER L C 1
ATOM 4414 O O . SER B 2 69 ? 31.618 27.962 -11.246 1.00 29.27 67 SER L O 1
ATOM 4422 N N . GLY B 2 70 ? 29.716 27.978 -12.457 1.00 30.21 68 GLY L N 1
ATOM 4423 C CA . GLY B 2 70 ? 30.239 27.087 -13.475 1.00 31.70 68 GLY L CA 1
ATOM 4424 C C . GLY B 2 70 ? 30.706 25.790 -12.838 1.00 30.20 68 GLY L C 1
ATOM 4425 O O . GLY B 2 70 ? 29.967 25.169 -12.075 1.00 33.01 68 GLY L O 1
ATOM 4429 N N . ASN B 2 71 ? 31.939 25.390 -13.126 1.00 27.27 69 ASN L N 1
ATOM 4430 C CA . ASN B 2 71 ? 32.430 24.084 -12.678 1.00 29.41 69 ASN L CA 1
ATOM 4431 C C . ASN B 2 71 ? 33.206 24.128 -11.365 1.00 28.29 69 ASN L C 1
ATOM 4432 O O . ASN B 2 71 ? 33.868 23.149 -10.993 1.00 24.98 69 ASN L O 1
ATOM 4443 N N . THR B 2 72 ? 33.090 25.244 -10.644 1.00 24.52 70 THR L N 1
ATOM 4444 C CA . THR B 2 72 ? 33.814 25.410 -9.382 1.00 24.89 70 THR L CA 1
ATOM 4445 C C . THR B 2 72 ? 32.890 25.783 -8.234 1.00 26.12 70 THR L C 1
ATOM 4446 O O . THR B 2 72 ? 32.161 26.777 -8.308 1.00 27.13 70 THR L O 1
ATOM 4457 N N . ALA B 2 73 ? 32.932 24.981 -7.172 1.00 21.07 71 ALA L N 1
ATOM 4458 C CA . ALA B 2 73 ? 32.165 25.249 -5.955 1.00 20.61 71 ALA L CA 1
ATOM 4459 C C . ALA B 2 73 ? 33.096 25.779 -4.881 1.00 25.55 71 ALA L C 1
ATOM 4460 O O . ALA B 2 73 ? 34.295 25.512 -4.916 1.00 24.96 71 ALA L O 1
ATOM 4467 N N . SER B 2 74 ? 32.544 26.521 -3.924 1.00 18.73 72 SER L N 1
ATOM 4468 C CA . SER B 2 74 ? 33.361 27.102 -2.852 1.00 22.26 72 SER L CA 1
ATOM 4469 C C . SER B 2 74 ? 32.692 26.991 -1.494 1.00 20.36 72 SER L C 1
ATOM 4470 O O . SER B 2 74 ? 31.486 27.164 -1.372 1.00 25.62 72 SER L O 1
ATOM 4478 N N . LEU B 2 75 ? 33.499 26.734 -0.468 1.00 17.82 73 LEU L N 1
ATOM 4479 C CA . LEU B 2 75 ? 33.037 26.777 0.911 1.00 16.06 73 LEU L CA 1
ATOM 4480 C C . LEU B 2 75 ? 33.687 27.992 1.581 1.00 16.85 73 LEU L C 1
ATOM 4481 O O . LEU B 2 75 ? 34.898 28.148 1.520 1.00 19.67 73 LEU L O 1
ATOM 4497 N N . THR B 2 76 ? 32.891 28.839 2.215 1.00 16.52 74 THR L N 1
ATOM 4498 C CA . THR B 2 76 ? 33.449 29.973 2.956 1.00 20.58 74 THR L CA 1
ATOM 4499 C C . THR B 2 76 ? 33.158 29.797 4.434 1.00 24.11 74 THR L C 1
ATOM 4500 O O . THR B 2 76 ? 32.048 29.440 4.822 1.00 21.56 74 THR L O 1
ATOM 4511 N N . ILE B 2 77 ? 34.170 30.036 5.257 1.00 20.26 75 ILE L N 1
ATOM 4512 C CA . ILE B 2 77 ? 33.990 30.012 6.705 1.00 18.47 75 ILE L CA 1
ATOM 4513 C C . ILE B 2 77 ? 34.352 31.393 7.204 1.00 22.36 75 ILE L C 1
ATOM 4514 O O . ILE B 2 77 ? 35.459 31.852 6.979 1.00 23.41 75 ILE L O 1
ATOM 4530 N N . SER B 2 78 ? 33.398 32.070 7.826 1.00 18.39 76 SER L N 1
ATOM 4531 C CA . SER B 2 78 ? 33.625 33.411 8.311 1.00 20.56 76 SER L CA 1
ATOM 4532 C C . SER B 2 78 ? 33.826 33.334 9.821 1.00 24.59 76 SER L C 1
ATOM 4533 O O . SER B 2 78 ? 33.486 32.319 10.447 1.00 26.25 76 SER L O 1
ATOM 4541 N N . GLY B 2 79 ? 34.426 34.373 10.398 1.00 21.35 77 GLY L N 1
ATOM 4542 C CA . GLY B 2 79 ? 34.638 34.437 11.835 1.00 28.02 77 GLY L CA 1
ATOM 4543 C C . GLY B 2 79 ? 35.356 33.215 12.383 1.00 25.52 77 GLY L C 1
ATOM 4544 O O . GLY B 2 79 ? 34.891 32.604 13.348 1.00 27.40 77 GLY L O 1
ATOM 4548 N N . LEU B 2 80 ? 36.493 32.870 11.783 1.00 21.32 78 LEU L N 1
ATOM 4549 C CA . LEU B 2 80 ? 37.184 31.626 12.119 1.00 19.83 78 LEU L CA 1
ATOM 4550 C C . LEU B 2 80 ? 37.326 31.449 13.629 1.00 19.02 78 LEU L C 1
ATOM 4551 O O . LEU B 2 80 ? 37.647 32.389 14.371 1.00 20.03 78 LEU L O 1
ATOM 4567 N N . GLN B 2 81 ? 37.085 30.221 14.063 1.00 20.50 79 GLN L N 1
ATOM 4568 C CA . GLN B 2 81 ? 37.277 29.821 15.444 1.00 21.33 79 GLN L CA 1
ATOM 4569 C C . GLN B 2 81 ? 38.249 28.633 15.490 1.00 19.21 79 GLN L C 1
ATOM 4570 O O . GLN B 2 81 ? 38.415 27.910 14.509 1.00 18.52 79 GLN L O 1
ATOM 4584 N N . ALA B 2 82 ? 38.901 28.453 16.629 1.00 20.20 80 ALA L N 1
ATOM 4585 C CA . ALA B 2 82 ? 39.879 27.367 16.777 1.00 29.13 80 ALA L CA 1
ATOM 4586 C C . ALA B 2 82 ? 39.298 26.025 16.314 1.00 26.67 80 ALA L C 1
ATOM 4587 O O . ALA B 2 82 ? 39.960 25.257 15.618 1.00 25.55 80 ALA L O 1
ATOM 4594 N N . GLU B 2 83 ? 38.047 25.761 16.667 1.00 21.14 81 GLU L N 1
ATOM 4595 C CA . GLU B 2 83 ? 37.431 24.467 16.359 1.00 29.28 81 GLU L CA 1
ATOM 4596 C C . GLU B 2 83 ? 37.163 24.217 14.868 1.00 32.33 81 GLU L C 1
ATOM 4597 O O . GLU B 2 83 ? 36.757 23.108 14.488 1.00 28.65 81 GLU L O 1
ATOM 4609 N N . ASP B 2 84 ? 37.364 25.227 14.022 1.00 24.83 82 ASP L N 1
ATOM 4610 C CA . ASP B 2 84 ? 37.207 25.035 12.581 1.00 18.16 82 ASP L CA 1
ATOM 4611 C C . ASP B 2 84 ? 38.416 24.335 11.973 1.00 25.20 82 ASP L C 1
ATOM 4612 O O . ASP B 2 84 ? 38.368 23.880 10.834 1.00 19.95 82 ASP L O 1
ATOM 4621 N N . GLU B 2 85 ? 39.517 24.291 12.712 1.00 22.38 83 GLU L N 1
ATOM 4622 C CA . GLU B 2 85 ? 40.732 23.685 12.194 1.00 25.86 83 GLU L CA 1
ATOM 4623 C C . GLU B 2 85 ? 40.445 22.221 11.885 1.00 27.95 83 GLU L C 1
ATOM 4624 O O . GLU B 2 85 ? 39.825 21.525 12.688 1.00 21.57 83 GLU L O 1
ATOM 4636 N N . GLY B 2 86 ? 40.908 21.752 10.740 1.00 16.77 84 GLY L N 1
ATOM 4637 C CA . GLY B 2 86 ? 40.677 20.354 10.369 1.00 18.12 84 GLY L CA 1
ATOM 4638 C C . GLY B 2 86 ? 40.785 20.217 8.867 1.00 15.54 84 GLY L C 1
ATOM 4639 O O . GLY B 2 86 ? 41.216 21.155 8.198 1.00 19.16 84 GLY L O 1
ATOM 4643 N N . ASP B 2 87 ? 40.420 19.052 8.331 1.00 16.13 85 ASP L N 1
ATOM 4644 C CA . ASP B 2 87 ? 40.494 18.835 6.901 1.00 17.93 85 ASP L CA 1
ATOM 4645 C C . ASP B 2 87 ? 39.101 18.928 6.305 1.00 18.71 85 ASP L C 1
ATOM 4646 O O . ASP B 2 87 ? 38.144 18.426 6.900 1.00 20.41 85 ASP L O 1
ATOM 4655 N N . TYR B 2 88 ? 39.002 19.550 5.130 1.00 14.18 86 TYR L N 1
ATOM 4656 C CA . TYR B 2 88 ? 37.713 19.757 4.459 1.00 13.68 86 TYR L CA 1
ATOM 4657 C C . TYR B 2 88 ? 37.727 19.128 3.080 1.00 14.55 86 TYR L C 1
ATOM 4658 O O . TYR B 2 88 ? 38.689 19.309 2.329 1.00 18.73 86 TYR L O 1
ATOM 4676 N N . TYR B 2 89 ? 36.647 18.411 2.765 1.00 14.58 87 TYR L N 1
ATOM 4677 C CA . TYR B 2 89 ? 36.517 17.668 1.498 1.00 12.49 87 TYR L CA 1
ATOM 4678 C C . TYR B 2 89 ? 35.199 18.047 0.840 1.00 14.53 87 TYR L C 1
ATOM 4679 O O . TYR B 2 89 ? 34.157 18.009 1.498 1.00 19.23 87 TYR L O 1
ATOM 4697 N N . CYS B 2 90 ? 35.243 18.398 -0.447 1.00 13.77 88 CYS L N 1
ATOM 4698 C CA . CYS B 2 90 ? 34.024 18.543 -1.227 1.00 16.08 88 CYS L CA 1
ATOM 4699 C C . CYS B 2 90 ? 33.666 17.184 -1.843 1.00 21.74 88 CYS L C 1
ATOM 4700 O O . CYS B 2 90 ? 34.511 16.289 -1.923 1.00 18.67 88 CYS L O 1
ATOM 4707 N N . LYS B 2 91 ? 32.407 17.054 -2.250 1.00 16.01 89 LYS L N 1
ATOM 4708 C CA . LYS B 2 91 ? 31.893 15.840 -2.906 1.00 13.65 89 LYS L CA 1
ATOM 4709 C C . LYS B 2 91 ? 30.806 16.265 -3.892 1.00 15.95 89 LYS L C 1
ATOM 4710 O O . LYS B 2 91 ? 30.064 17.232 -3.640 1.00 17.23 89 LYS L O 1
ATOM 4729 N N . SER B 2 92 ? 30.718 15.561 -5.011 1.00 13.84 90 SER L N 1
ATOM 4730 C CA . SER B 2 92 ? 29.644 15.813 -5.956 1.00 15.18 90 SER L CA 1
ATOM 4731 C C . SER B 2 92 ? 29.067 14.519 -6.496 1.00 20.24 90 SER L C 1
ATOM 4732 O O . SER B 2 92 ? 29.763 13.524 -6.632 1.00 19.20 90 SER L O 1
ATOM 4740 N N . LEU B 2 93 ? 27.776 14.567 -6.783 1.00 19.18 91 LEU L N 1
ATOM 4741 C CA . LEU B 2 93 ? 27.125 13.580 -7.617 1.00 18.73 91 LEU L CA 1
ATOM 4742 C C . LEU B 2 93 ? 27.760 13.689 -8.999 1.00 24.05 91 LEU L C 1
ATOM 4743 O O . LEU B 2 93 ? 28.242 14.763 -9.368 1.00 20.90 91 LEU L O 1
ATOM 4759 N N . THR B 2 94 ? 27.791 12.589 -9.752 1.00 20.81 92 THR L N 1
ATOM 4760 C CA . THR B 2 94 ? 28.263 12.629 -11.138 1.00 22.73 92 THR L CA 1
ATOM 4761 C C . THR B 2 94 ? 27.178 12.150 -12.103 1.00 25.25 92 THR L C 1
ATOM 4762 O O . THR B 2 94 ? 26.143 11.605 -11.691 1.00 22.60 92 THR L O 1
ATOM 4773 N N . SER B 2 95 ? 27.447 12.320 -13.393 1.00 20.80 93 SER L N 1
ATOM 4774 C CA . SER B 2 95 ? 26.458 12.044 -14.415 1.00 26.01 93 SER L CA 1
ATOM 4775 C C . SER B 2 95 ? 26.195 10.545 -14.560 1.00 30.08 93 SER L C 1
ATOM 4776 O O . SER B 2 95 ? 25.232 10.147 -15.226 1.00 29.36 93 SER L O 1
ATOM 4784 N N . THR B 2 96 ? 27.051 9.714 -13.967 1.00 22.80 94 THR L N 1
ATOM 4785 C CA . THR B 2 96 ? 26.834 8.272 -14.014 1.00 25.01 94 THR L CA 1
ATOM 4786 C C . THR B 2 96 ? 26.279 7.739 -12.695 1.00 26.74 94 THR L C 1
ATOM 4787 O O . THR B 2 96 ? 26.272 6.521 -12.466 1.00 24.56 94 THR L O 1
ATOM 4798 N N . ARG B 2 97 ? 25.818 8.658 -11.849 1.00 23.92 95 ARG L N 1
ATOM 4799 C CA . ARG B 2 97 ? 25.280 8.348 -10.517 1.00 24.70 95 ARG L CA 1
ATOM 4800 C C . ARG B 2 97 ? 26.326 7.888 -9.519 1.00 26.72 95 ARG L C 1
ATOM 4801 O O . ARG B 2 97 ? 25.992 7.447 -8.418 1.00 28.11 95 ARG L O 1
ATOM 4822 N N . ARG B 2 98 A 27.593 7.974 -9.897 1.00 23.02 95 ARG L N 1
ATOM 4823 C CA . ARG B 2 98 A 28.658 7.740 -8.944 1.00 24.66 95 ARG L CA 1
ATOM 4824 C C . ARG B 2 98 A 28.780 9.000 -8.083 1.00 23.93 95 ARG L C 1
ATOM 4825 O O . ARG B 2 98 A 28.082 9.985 -8.318 1.00 21.66 95 ARG L O 1
ATOM 4846 N N . ARG B 2 99 ? 29.626 8.950 -7.060 1.00 19.77 96 ARG L N 1
ATOM 4847 C CA . ARG B 2 99 ? 30.001 10.156 -6.317 1.00 17.24 96 ARG L CA 1
ATOM 4848 C C . ARG B 2 99 ? 31.507 10.319 -6.443 1.00 18.48 96 ARG L C 1
ATOM 4849 O O . ARG B 2 99 ? 32.218 9.348 -6.731 1.00 18.26 96 ARG L O 1
ATOM 4870 N N . VAL B 2 100 ? 32.008 11.531 -6.185 1.00 18.85 97 VAL L N 1
ATOM 4871 C CA . VAL B 2 100 ? 33.444 11.765 -6.211 1.00 18.93 97 VAL L CA 1
ATOM 4872 C C . VAL B 2 100 ? 33.854 12.856 -5.225 1.00 16.89 97 VAL L C 1
ATOM 4873 O O . VAL B 2 100 ? 33.230 13.922 -5.196 1.00 16.44 97 VAL L O 1
ATOM 4886 N N . PHE B 2 101 ? 34.883 12.580 -4.411 1.00 16.48 98 PHE L N 1
ATOM 4887 C CA . PHE B 2 101 ? 35.410 13.568 -3.447 1.00 15.43 98 PHE L CA 1
ATOM 4888 C C . PHE B 2 101 ? 36.500 14.413 -4.076 1.00 14.06 98 PHE L C 1
ATOM 4889 O O . PHE B 2 101 ? 37.185 13.959 -5.001 1.00 15.09 98 PHE L O 1
ATOM 4906 N N . GLY B 2 102 ? 36.675 15.634 -3.561 1.00 17.13 99 GLY L N 1
ATOM 4907 C CA . GLY B 2 102 ? 37.854 16.423 -3.866 1.00 18.35 99 GLY L CA 1
ATOM 4908 C C . GLY B 2 102 ? 39.070 15.914 -3.109 1.00 18.31 99 GLY L C 1
ATOM 4909 O O . GLY B 2 102 ? 38.962 15.048 -2.220 1.00 16.94 99 GLY L O 1
ATOM 4913 N N . THR B 2 103 ? 40.233 16.444 -3.470 1.00 16.64 100 THR L N 1
ATOM 4914 C CA . THR B 2 103 ? 41.511 15.981 -2.922 1.00 19.09 100 THR L CA 1
ATOM 4915 C C . THR B 2 103 ? 41.740 16.389 -1.449 1.00 17.36 100 THR L C 1
ATOM 4916 O O . THR B 2 103 ? 42.687 15.909 -0.808 1.00 20.06 100 THR L O 1
ATOM 4927 N N . GLY B 2 104 ? 40.874 17.250 -0.918 1.00 16.93 101 GLY L N 1
ATOM 4928 C CA . GLY B 2 104 ? 40.929 17.639 0.487 1.00 18.61 101 GLY L CA 1
ATOM 4929 C C . GLY B 2 104 ? 41.769 18.878 0.756 1.00 19.73 101 GLY L C 1
ATOM 4930 O O . GLY B 2 104 ? 42.756 19.137 0.076 1.00 16.76 101 GLY L O 1
ATOM 4934 N N . THR B 2 105 ? 41.371 19.645 1.764 1.00 14.77 102 THR L N 1
ATOM 4935 C CA . THR B 2 105 ? 42.110 20.844 2.136 1.00 16.00 102 THR L CA 1
ATOM 4936 C C . THR B 2 105 ? 42.357 20.868 3.648 1.00 14.97 102 THR L C 1
ATOM 4937 O O . THR B 2 105 ? 41.430 20.698 4.437 1.00 21.42 102 THR L O 1
ATOM 4948 N N . LYS B 2 106 ? 43.605 21.089 4.037 1.00 16.08 103 LYS L N 1
ATOM 4949 C CA . LYS B 2 106 ? 43.917 21.254 5.454 1.00 18.18 103 LYS L CA 1
ATOM 4950 C C . LYS B 2 106 ? 43.778 22.729 5.825 1.00 17.24 103 LYS L C 1
ATOM 4951 O O . LYS B 2 106 ? 44.460 23.590 5.264 1.00 18.11 103 LYS L O 1
ATOM 4970 N N . LEU B 2 107 ? 42.870 23.012 6.749 1.00 16.20 104 LEU L N 1
ATOM 4971 C CA . LEU B 2 107 ? 42.673 24.373 7.234 1.00 15.35 104 LEU L CA 1
ATOM 4972 C C . LEU B 2 107 ? 43.354 24.511 8.570 1.00 15.75 104 LEU L C 1
ATOM 4973 O O . LEU B 2 107 ? 43.083 23.731 9.492 1.00 19.64 104 LEU L O 1
ATOM 4989 N N . THR B 2 108 ? 44.245 25.496 8.664 1.00 15.91 105 THR L N 1
ATOM 4990 C CA . THR B 2 108 ? 44.921 25.825 9.915 1.00 18.39 105 THR L CA 1
ATOM 4991 C C . THR B 2 108 ? 44.356 27.146 10.440 1.00 23.42 105 THR L C 1
ATOM 4992 O O . THR B 2 108 ? 44.263 28.114 9.691 1.00 22.53 105 THR L O 1
ATOM 5003 N N . VAL B 2 109 ? 43.961 27.177 11.712 1.00 19.24 106 VAL L N 1
ATOM 5004 C CA . VAL B 2 109 ? 43.547 28.431 12.357 1.00 17.55 106 VAL L CA 1
ATOM 5005 C C . VAL B 2 109 ? 44.695 28.851 13.254 1.00 24.29 106 VAL L C 1
ATOM 5006 O O . VAL B 2 109 ? 45.048 28.138 14.201 1.00 24.69 106 VAL L O 1
ATOM 5019 N N . LEU B 2 110 A 45.319 29.971 12.921 1.00 21.22 106 LEU L N 1
ATOM 5020 C CA . LEU B 2 110 A 46.552 30.363 13.584 1.00 19.77 106 LEU L CA 1
ATOM 5021 C C . LEU B 2 110 A 46.240 30.957 14.947 1.00 27.95 106 LEU L C 1
ATOM 5022 O O . LEU B 2 110 A 45.960 32.139 15.057 1.00 29.19 106 LEU L O 1
ATOM 5038 N N . GLY B 2 111 ? 46.301 30.120 15.980 1.00 36.99 107 GLY L N 1
ATOM 5039 C CA . GLY B 2 111 ? 45.825 30.491 17.301 1.00 39.59 107 GLY L CA 1
ATOM 5040 C C . GLY B 2 111 ? 46.905 30.829 18.302 1.00 46.04 107 GLY L C 1
ATOM 5041 O O . GLY B 2 111 ? 46.608 31.112 19.463 1.00 49.50 107 GLY L O 1
ATOM 5045 N N . GLN B 2 112 ? 48.159 30.812 17.869 1.00 28.95 108 GLN L N 1
ATOM 5046 C CA . GLN B 2 112 ? 49.237 31.225 18.738 1.00 30.76 108 GLN L CA 1
ATOM 5047 C C . GLN B 2 112 ? 50.394 31.721 17.901 1.00 37.36 108 GLN L C 1
ATOM 5048 O O . GLN B 2 112 ? 50.444 31.472 16.707 1.00 30.05 108 GLN L O 1
ATOM 5062 N N . PRO B 2 113 ? 51.326 32.447 18.526 1.00 52.46 109 PRO L N 1
ATOM 5063 C CA . PRO B 2 113 ? 52.446 33.025 17.781 1.00 56.34 109 PRO L CA 1
ATOM 5064 C C . PRO B 2 113 ? 53.350 31.970 17.149 1.00 43.81 109 PRO L C 1
ATOM 5065 O O . PRO B 2 113 ? 53.436 30.828 17.610 1.00 42.17 109 PRO L O 1
ATOM 5076 N N . LYS B 2 114 ? 54.005 32.364 16.068 1.00 42.88 110 LYS L N 1
ATOM 5077 C CA . LYS B 2 114 ? 54.948 31.500 15.395 1.00 39.93 110 LYS L CA 1
ATOM 5078 C C . LYS B 2 114 ? 56.076 31.125 16.342 1.00 42.91 110 LYS L C 1
ATOM 5079 O O . LYS B 2 114 ? 56.527 31.959 17.129 1.00 42.33 110 LYS L O 1
ATOM 5098 N N . ALA B 2 115 ? 56.530 29.878 16.271 1.00 37.11 111 ALA L N 1
ATOM 5099 C CA . ALA B 2 115 ? 57.623 29.436 17.129 1.00 40.75 111 ALA L CA 1
ATOM 5100 C C . ALA B 2 115 ? 58.568 28.524 16.354 1.00 34.58 111 ALA L C 1
ATOM 5101 O O . ALA B 2 115 ? 58.140 27.570 15.717 1.00 32.42 111 ALA L O 1
ATOM 5108 N N . ALA B 2 116 ? 59.861 28.837 16.413 1.00 40.00 112 ALA L N 1
ATOM 5109 C CA . ALA B 2 116 ? 60.862 28.117 15.635 1.00 37.16 112 ALA L CA 1
ATOM 5110 C C . ALA B 2 116 ? 61.178 26.762 16.262 1.00 34.30 112 ALA L C 1
ATOM 5111 O O . ALA B 2 116 ? 61.200 26.624 17.485 1.00 38.46 112 ALA L O 1
ATOM 5118 N N . PRO B 2 117 ? 61.439 25.761 15.422 1.00 35.57 113 PRO L N 1
ATOM 5119 C CA . PRO B 2 117 ? 61.722 24.416 15.923 1.00 31.62 113 PRO L CA 1
ATOM 5120 C C . PRO B 2 117 ? 63.059 24.314 16.646 1.00 36.41 113 PRO L C 1
ATOM 5121 O O . PRO B 2 117 ? 64.029 24.987 16.291 1.00 42.54 113 PRO L O 1
ATOM 5132 N N . SER B 2 118 ? 63.088 23.477 17.673 1.00 35.36 114 SER L N 1
ATOM 5133 C CA . SER B 2 118 ? 64.335 23.015 18.247 1.00 31.61 114 SER L CA 1
ATOM 5134 C C . SER B 2 118 ? 64.671 21.720 17.517 1.00 38.90 114 SER L C 1
ATOM 5135 O O . SER B 2 118 ? 63.773 20.961 17.155 1.00 36.17 114 SER L O 1
ATOM 5143 N N . VAL B 2 119 ? 65.954 21.473 17.278 1.00 38.15 115 VAL L N 1
ATOM 5144 C CA . VAL B 2 119 ? 66.351 20.285 16.528 1.00 34.58 115 VAL L CA 1
ATOM 5145 C C . VAL B 2 119 ? 67.449 19.544 17.276 1.00 32.59 115 VAL L C 1
ATOM 5146 O O . VAL B 2 119 ? 68.425 20.150 17.729 1.00 42.62 115 VAL L O 1
ATOM 5159 N N . THR B 2 120 ? 67.260 18.239 17.416 1.00 33.23 116 THR L N 1
ATOM 5160 C CA . THR B 2 120 ? 68.280 17.360 17.977 1.00 36.80 116 THR L CA 1
ATOM 5161 C C . THR B 2 120 ? 68.534 16.227 16.988 1.00 35.73 116 THR L C 1
ATOM 5162 O O . THR B 2 120 ? 67.603 15.564 16.552 1.00 40.00 116 THR L O 1
ATOM 5173 N N . LEU B 2 121 ? 69.796 16.018 16.632 1.00 34.08 117 LEU L N 1
ATOM 5174 C CA . LEU B 2 121 ? 70.161 14.974 15.680 1.00 34.71 117 LEU L CA 1
ATOM 5175 C C . LEU B 2 121 ? 70.977 13.910 16.393 1.00 37.55 117 LEU L C 1
ATOM 5176 O O . LEU B 2 121 ? 72.012 14.214 16.980 1.00 40.62 117 LEU L O 1
ATOM 5192 N N . PHE B 2 122 ? 70.503 12.665 16.350 1.00 33.98 118 PHE L N 1
ATOM 5193 C CA . PHE B 2 122 ? 71.199 11.553 16.989 1.00 38.01 118 PHE L CA 1
ATOM 5194 C C . PHE B 2 122 ? 71.979 10.749 15.966 1.00 38.81 118 PHE L C 1
ATOM 5195 O O . PHE B 2 122 ? 71.456 10.440 14.899 1.00 39.58 118 PHE L O 1
ATOM 5212 N N . PRO B 2 123 ? 73.234 10.401 16.290 1.00 38.66 119 PRO L N 1
ATOM 5213 C CA . PRO B 2 123 ? 73.966 9.451 15.449 1.00 38.86 119 PRO L CA 1
ATOM 5214 C C . PRO B 2 123 ? 73.481 8.027 15.696 1.00 43.41 119 PRO L C 1
ATOM 5215 O O . PRO B 2 123 ? 72.690 7.797 16.610 1.00 38.64 119 PRO L O 1
ATOM 5226 N N . PRO B 2 124 ? 73.939 7.074 14.877 1.00 46.27 120 PRO L N 1
ATOM 5227 C CA . PRO B 2 124 ? 73.617 5.662 15.114 1.00 44.36 120 PRO L CA 1
ATOM 5228 C C . PRO B 2 124 ? 74.148 5.200 16.466 1.00 46.32 120 PRO L C 1
ATOM 5229 O O . PRO B 2 124 ? 75.231 5.623 16.872 1.00 52.87 120 PRO L O 1
ATOM 5240 N N . SER B 2 125 ? 73.402 4.348 17.158 1.00 44.28 121 SER L N 1
ATOM 5241 C CA . SER B 2 125 ? 73.886 3.784 18.409 1.00 47.31 121 SER L CA 1
ATOM 5242 C C . SER B 2 125 ? 74.926 2.708 18.119 1.00 53.69 121 SER L C 1
ATOM 5243 O O . SER B 2 125 ? 74.962 2.147 17.025 1.00 53.73 121 SER L O 1
ATOM 5251 N N . SER B 2 126 ? 75.780 2.423 19.095 1.00 53.82 122 SER L N 1
ATOM 5252 C CA . SER B 2 126 ? 76.788 1.381 18.931 1.00 57.60 122 SER L CA 1
ATOM 5253 C C . SER B 2 126 ? 76.097 0.043 18.701 1.00 61.18 122 SER L C 1
ATOM 5254 O O . SER B 2 126 ? 76.546 -0.773 17.896 1.00 59.59 122 SER L O 1
ATOM 5262 N N . GLU B 2 127 ? 74.990 -0.166 19.406 1.00 58.00 123 GLU L N 1
ATOM 5263 C CA . GLU B 2 127 ? 74.203 -1.382 19.259 1.00 67.73 123 GLU L CA 1
ATOM 5264 C C . GLU B 2 127 ? 73.719 -1.582 17.818 1.00 56.35 123 GLU L C 1
ATOM 5265 O O . GLU B 2 127 ? 73.742 -2.699 17.309 1.00 61.74 123 GLU L O 1
ATOM 5277 N N . GLU B 2 128 ? 73.295 -0.509 17.155 1.00 60.19 124 GLU L N 1
ATOM 5278 C CA . GLU B 2 128 ? 72.799 -0.632 15.782 1.00 59.13 124 GLU L CA 1
ATOM 5279 C C . GLU B 2 128 ? 73.933 -0.912 14.793 1.00 60.96 124 GLU L C 1
ATOM 5280 O O . GLU B 2 128 ? 73.793 -1.751 13.901 1.00 56.46 124 GLU L O 1
ATOM 5292 N N . LEU B 2 129 ? 75.052 -0.209 14.951 1.00 54.10 125 LEU L N 1
ATOM 5293 C CA . LEU B 2 129 ? 76.239 -0.463 14.132 1.00 62.42 125 LEU L CA 1
ATOM 5294 C C . LEU B 2 129 ? 76.727 -1.900 14.298 1.00 68.35 125 LEU L C 1
ATOM 5295 O O . LEU B 2 129 ? 77.207 -2.527 13.349 1.00 63.72 125 LEU L O 1
ATOM 5311 N N . GLN B 2 130 ? 76.605 -2.423 15.510 1.00 69.51 126 GLN L N 1
ATOM 5312 C CA . GLN B 2 130 ? 77.023 -3.788 15.787 1.00 65.51 126 GLN L CA 1
ATOM 5313 C C . GLN B 2 130 ? 76.051 -4.792 15.183 1.00 74.75 126 GLN L C 1
ATOM 5314 O O . GLN B 2 130 ? 76.351 -5.983 15.084 1.00 71.81 126 GLN L O 1
ATOM 5328 N N . ALA B 2 131 ? 74.885 -4.301 14.779 1.00 63.58 127 ALA L N 1
ATOM 5329 C CA . ALA B 2 131 ? 73.905 -5.115 14.076 1.00 67.57 127 ALA L CA 1
ATOM 5330 C C . ALA B 2 131 ? 74.010 -4.870 12.573 1.00 70.17 127 ALA L C 1
ATOM 5331 O O . ALA B 2 131 ? 73.132 -5.258 11.808 1.00 65.30 127 ALA L O 1
ATOM 5338 N N . ASN B 2 132 ? 75.083 -4.204 12.162 1.00 69.55 128 ASN L N 1
ATOM 5339 C CA . ASN B 2 132 ? 75.355 -3.965 10.748 1.00 62.28 128 ASN L CA 1
ATOM 5340 C C . ASN B 2 132 ? 74.343 -3.031 10.084 1.00 58.53 128 ASN L C 1
ATOM 5341 O O . ASN B 2 132 ? 74.116 -3.109 8.879 1.00 59.72 128 ASN L O 1
ATOM 5352 N N . LYS B 2 133 ? 73.748 -2.139 10.871 1.00 56.76 129 LYS L N 1
ATOM 5353 C CA . LYS B 2 133 ? 72.787 -1.172 10.351 1.00 61.47 129 LYS L CA 1
ATOM 5354 C C . LYS B 2 133 ? 73.111 0.216 10.901 1.00 64.40 129 LYS L C 1
ATOM 5355 O O . LYS B 2 133 ? 73.905 0.346 11.830 1.00 56.10 129 LYS L O 1
ATOM 5374 N N . ALA B 2 134 ? 72.502 1.251 10.327 1.00 46.17 130 ALA L N 1
ATOM 5375 C CA . ALA B 2 134 ? 72.746 2.619 10.778 1.00 50.50 130 ALA L CA 1
ATOM 5376 C C . ALA B 2 134 ? 71.583 3.548 10.435 1.00 47.42 130 ALA L C 1
ATOM 5377 O O . ALA B 2 134 ? 71.122 3.595 9.296 1.00 46.95 130 ALA L O 1
ATOM 5384 N N . THR B 2 135 ? 71.120 4.285 11.438 1.00 38.70 131 THR L N 1
ATOM 5385 C CA . THR B 2 135 ? 70.022 5.232 11.270 1.00 35.98 131 THR L CA 1
ATOM 5386 C C . THR B 2 135 ? 70.366 6.532 11.989 1.00 37.88 131 THR L C 1
ATOM 5387 O O . THR B 2 135 ? 70.768 6.510 13.154 1.00 42.59 131 THR L O 1
ATOM 5398 N N . LEU B 2 136 ? 70.236 7.658 11.287 1.00 36.90 132 LEU L N 1
ATOM 5399 C CA . LEU B 2 136 ? 70.347 8.965 11.922 1.00 41.02 132 LEU L CA 1
ATOM 5400 C C . LEU B 2 136 ? 68.939 9.386 12.290 1.00 40.27 132 LEU L C 1
ATOM 5401 O O . LEU B 2 136 ? 68.011 9.166 11.523 1.00 39.29 132 LEU L O 1
ATOM 5417 N N . VAL B 2 137 ? 68.770 9.983 13.463 1.00 36.21 133 VAL L N 1
ATOM 5418 C CA . VAL B 2 137 ? 67.436 10.361 13.910 1.00 32.28 133 VAL L CA 1
ATOM 5419 C C . VAL B 2 137 ? 67.396 11.853 14.130 1.00 38.90 133 VAL L C 1
ATOM 5420 O O . VAL B 2 137 ? 68.136 12.386 14.955 1.00 34.68 133 VAL L O 1
ATOM 5433 N N . CYS B 2 138 ? 66.545 12.533 13.370 1.00 29.95 134 CYS L N 1
ATOM 5434 C CA . CYS B 2 138 ? 66.410 13.976 13.499 1.00 30.00 134 CYS L CA 1
ATOM 5435 C C . CYS B 2 138 ? 65.110 14.286 14.213 1.00 34.34 134 CYS L C 1
ATOM 5436 O O . CYS B 2 138 ? 64.030 14.008 13.693 1.00 37.37 134 CYS L O 1
ATOM 5443 N N . LEU B 2 139 ? 65.211 14.847 15.414 1.00 33.96 135 LEU L N 1
ATOM 5444 C CA . LEU B 2 139 ? 64.021 15.112 16.207 1.00 40.00 135 LEU L CA 1
ATOM 5445 C C . LEU B 2 139 ? 63.751 16.599 16.300 1.00 28.18 135 LEU L C 1
ATOM 5446 O O . LEU B 2 139 ? 64.619 17.380 16.682 1.00 37.76 135 LEU L O 1
ATOM 5462 N N . ILE B 2 140 ? 62.529 16.974 15.953 1.00 28.91 136 ILE L N 1
ATOM 5463 C CA . ILE B 2 140 ? 62.188 18.383 15.757 1.00 27.67 136 ILE L CA 1
ATOM 5464 C C . ILE B 2 140 ? 61.054 18.741 16.700 1.00 32.68 136 ILE L C 1
ATOM 5465 O O . ILE B 2 140 ? 60.032 18.072 16.703 1.00 34.70 136 ILE L O 1
ATOM 5481 N N . SER B 2 141 ? 61.213 19.792 17.499 1.00 32.56 137 SER L N 1
ATOM 5482 C CA . SER B 2 141 ? 60.238 20.040 18.557 1.00 34.45 137 SER L CA 1
ATOM 5483 C C . SER B 2 141 ? 59.915 21.517 18.804 1.00 37.14 137 SER L C 1
ATOM 5484 O O . SER B 2 141 ? 60.625 22.410 18.342 1.00 36.19 137 SER L O 1
ATOM 5492 N N . ASP B 2 142 ? 58.823 21.739 19.537 1.00 32.74 138 ASP L N 1
ATOM 5493 C CA . ASP B 2 142 ? 58.396 23.067 19.980 1.00 33.17 138 ASP L CA 1
ATOM 5494 C C . ASP B 2 142 ? 58.221 24.099 18.867 1.00 49.66 138 ASP L C 1
ATOM 5495 O O . ASP B 2 142 ? 58.558 25.271 19.053 1.00 43.49 138 ASP L O 1
ATOM 5504 N N . PHE B 2 143 ? 57.681 23.698 17.721 1.00 31.93 139 PHE L N 1
ATOM 5505 C CA . PHE B 2 143 ? 57.417 24.696 16.681 1.00 35.85 139 PHE L CA 1
ATOM 5506 C C . PHE B 2 143 ? 55.926 24.944 16.424 1.00 38.85 139 PHE L C 1
ATOM 5507 O O . PHE B 2 143 ? 55.068 24.148 16.811 1.00 31.71 139 PHE L O 1
ATOM 5524 N N . TYR B 2 144 ? 55.632 26.085 15.807 1.00 31.72 140 TYR L N 1
ATOM 5525 C CA . TYR B 2 144 ? 54.276 26.419 15.382 1.00 32.24 140 TYR L CA 1
ATOM 5526 C C . TYR B 2 144 ? 54.372 27.440 14.257 1.00 33.87 140 TYR L C 1
ATOM 5527 O O . TYR B 2 144 ? 55.207 28.334 14.320 1.00 33.58 140 TYR L O 1
ATOM 5545 N N . PRO B 2 145 ? 53.527 27.318 13.222 1.00 34.65 141 PRO L N 1
ATOM 5546 C CA . PRO B 2 145 ? 52.513 26.285 12.982 1.00 32.16 141 PRO L CA 1
ATOM 5547 C C . PRO B 2 145 ? 53.135 24.932 12.707 1.00 30.65 141 PRO L C 1
ATOM 5548 O O . PRO B 2 145 ? 54.345 24.834 12.493 1.00 30.82 141 PRO L O 1
ATOM 5559 N N . GLY B 2 146 ? 52.300 23.898 12.701 1.00 37.73 142 GLY L N 1
ATOM 5560 C CA . GLY B 2 146 ? 52.778 22.533 12.570 1.00 38.92 142 GLY L CA 1
ATOM 5561 C C . GLY B 2 146 ? 53.051 22.094 11.144 1.00 38.70 142 GLY L C 1
ATOM 5562 O O . GLY B 2 146 ? 52.376 21.197 10.628 1.00 37.37 142 GLY L O 1
ATOM 5566 N N . ALA B 2 147 ? 54.047 22.710 10.513 1.00 29.15 143 ALA L N 1
ATOM 5567 C CA . ALA B 2 147 ? 54.523 22.265 9.203 1.00 37.66 143 ALA L CA 1
ATOM 5568 C C . ALA B 2 147 ? 56.000 22.597 9.037 1.00 36.72 143 ALA L C 1
ATOM 5569 O O . ALA B 2 147 ? 56.447 23.702 9.370 1.00 31.10 143 ALA L O 1
ATOM 5576 N N . VAL B 2 148 ? 56.759 21.625 8.543 1.00 33.05 144 VAL L N 1
ATOM 5577 C CA . VAL B 2 148 ? 58.188 21.807 8.315 1.00 33.10 144 VAL L CA 1
ATOM 5578 C C . VAL B 2 148 ? 58.634 21.082 7.053 1.00 36.40 144 VAL L C 1
ATOM 5579 O O . VAL B 2 148 ? 57.956 20.179 6.567 1.00 38.53 144 VAL L O 1
ATOM 5592 N N . THR B 2 149 ? 59.779 21.500 6.530 1.00 37.84 145 THR L N 1
ATOM 5593 C CA . THR B 2 149 ? 60.462 20.779 5.468 1.00 36.97 145 THR L CA 1
ATOM 5594 C C . THR B 2 149 ? 61.774 20.265 6.043 1.00 35.92 145 THR L C 1
ATOM 5595 O O . THR B 2 149 ? 62.419 20.953 6.833 1.00 39.82 145 THR L O 1
ATOM 5606 N N . VAL B 2 150 ? 62.170 19.062 5.652 1.00 34.99 146 VAL L N 1
ATOM 5607 C CA . VAL B 2 150 ? 63.424 18.495 6.123 1.00 32.93 146 VAL L CA 1
ATOM 5608 C C . VAL B 2 150 ? 64.321 18.123 4.954 1.00 32.31 146 VAL L C 1
ATOM 5609 O O . VAL B 2 150 ? 63.872 17.500 3.997 1.00 39.31 146 VAL L O 1
ATOM 5622 N N . ALA B 2 151 ? 65.593 18.503 5.041 1.00 36.47 147 ALA L N 1
ATOM 5623 C CA . ALA B 2 151 ? 66.579 18.125 4.036 1.00 47.23 147 ALA L CA 1
ATOM 5624 C C . ALA B 2 151 ? 67.802 17.524 4.719 1.00 36.29 147 ALA L C 1
ATOM 5625 O O . ALA B 2 151 ? 68.290 18.058 5.716 1.00 41.88 147 ALA L O 1
ATOM 5632 N N . TRP B 2 152 ? 68.293 16.415 4.175 1.00 38.72 148 TRP L N 1
ATOM 5633 C CA . TRP B 2 152 ? 69.478 15.750 4.706 1.00 34.91 148 TRP L CA 1
ATOM 5634 C C . TRP B 2 152 ? 70.651 15.990 3.779 1.00 42.44 148 TRP L C 1
ATOM 5635 O O . TRP B 2 152 ? 70.481 16.094 2.559 1.00 43.30 148 TRP L O 1
ATOM 5656 N N . LYS B 2 153 ? 71.844 16.068 4.358 1.00 39.88 149 LYS L N 1
ATOM 5657 C CA . LYS B 2 153 ? 73.052 16.275 3.579 1.00 44.79 149 LYS L CA 1
ATOM 5658 C C . LYS B 2 153 ? 74.172 15.353 4.046 1.00 58.07 149 LYS L C 1
ATOM 5659 O O . LYS B 2 153 ? 74.393 15.187 5.246 1.00 50.55 149 LYS L O 1
ATOM 5678 N N . ALA B 2 154 ? 74.864 14.748 3.084 1.00 51.52 150 ALA L N 1
ATOM 5679 C CA . ALA B 2 154 ? 76.080 13.992 3.356 1.00 54.35 150 ALA L CA 1
ATOM 5680 C C . ALA B 2 154 ? 77.250 14.904 3.017 1.00 65.39 150 ALA L C 1
ATOM 5681 O O . ALA B 2 154 ? 77.472 15.237 1.851 1.00 60.02 150 ALA L O 1
ATOM 5688 N N . ASP B 2 155 ? 77.998 15.306 4.040 1.00 67.91 151 ASP L N 1
ATOM 5689 C CA . ASP B 2 155 ? 78.845 16.484 3.939 1.00 59.47 151 ASP L CA 1
ATOM 5690 C C . ASP B 2 155 ? 77.924 17.640 3.558 1.00 68.44 151 ASP L C 1
ATOM 5691 O O . ASP B 2 155 ? 77.025 17.990 4.328 1.00 67.99 151 ASP L O 1
ATOM 5700 N N . SER B 2 156 ? 78.114 18.216 2.375 1.00 70.04 152 SER L N 1
ATOM 5701 C CA . SER B 2 156 ? 77.242 19.300 1.929 1.00 71.74 152 SER L CA 1
ATOM 5702 C C . SER B 2 156 ? 76.404 18.913 0.705 1.00 72.07 152 SER L C 1
ATOM 5703 O O . SER B 2 156 ? 75.773 19.767 0.083 1.00 80.35 152 SER L O 1
ATOM 5711 N N . SER B 2 157 ? 76.390 17.626 0.371 1.00 66.65 153 SER L N 1
ATOM 5712 C CA . SER B 2 157 ? 75.630 17.143 -0.779 1.00 69.17 153 SER L CA 1
ATOM 5713 C C . SER B 2 157 ? 74.280 16.578 -0.345 1.00 58.63 153 SER L C 1
ATOM 5714 O O . SER B 2 157 ? 74.205 15.808 0.612 1.00 53.25 153 SER L O 1
ATOM 5722 N N . PRO B 2 158 ? 73.204 16.957 -1.052 1.00 55.91 154 PRO L N 1
ATOM 5723 C CA . PRO B 2 158 ? 71.863 16.485 -0.683 1.00 52.04 154 PRO L CA 1
ATOM 5724 C C . PRO B 2 158 ? 71.721 14.964 -0.774 1.00 51.51 154 PRO L C 1
ATOM 5725 O O . PRO B 2 158 ? 72.268 14.337 -1.684 1.00 63.24 154 PRO L O 1
ATOM 5736 N N . VAL B 2 159 ? 70.981 14.390 0.169 1.00 47.78 155 VAL L N 1
ATOM 5737 C CA . VAL B 2 159 ? 70.707 12.958 0.200 1.00 46.64 155 VAL L CA 1
ATOM 5738 C C . VAL B 2 159 ? 69.203 12.744 0.295 1.00 50.54 155 VAL L C 1
ATOM 5739 O O . VAL B 2 159 ? 68.572 13.222 1.232 1.00 45.34 155 VAL L O 1
ATOM 5752 N N . LYS B 2 160 ? 68.623 12.023 -0.660 1.00 46.24 156 LYS L N 1
ATOM 5753 C CA . LYS B 2 160 ? 67.172 11.849 -0.682 1.00 56.98 156 LYS L CA 1
ATOM 5754 C C . LYS B 2 160 ? 66.741 10.401 -0.463 1.00 54.11 156 LYS L C 1
ATOM 5755 O O . LYS B 2 160 ? 65.599 10.145 -0.081 1.00 48.67 156 LYS L O 1
ATOM 5774 N N . ALA B 2 161 ? 67.651 9.461 -0.702 1.00 49.80 157 ALA L N 1
ATOM 5775 C CA . ALA B 2 161 ? 67.360 8.044 -0.513 1.00 51.36 157 ALA L CA 1
ATOM 5776 C C . ALA B 2 161 ? 67.400 7.679 0.968 1.00 56.33 157 ALA L C 1
ATOM 5777 O O . ALA B 2 161 ? 68.113 8.307 1.749 1.00 49.73 157 ALA L O 1
ATOM 5784 N N . GLY B 2 162 ? 66.626 6.666 1.350 1.00 48.66 158 GLY L N 1
ATOM 5785 C CA . GLY B 2 162 ? 66.604 6.194 2.724 1.00 42.60 158 GLY L CA 1
ATOM 5786 C C . GLY B 2 162 ? 66.070 7.202 3.732 1.00 44.64 158 GLY L C 1
ATOM 5787 O O . GLY B 2 162 ? 66.353 7.091 4.924 1.00 42.65 158 GLY L O 1
ATOM 5791 N N . VAL B 2 163 ? 65.286 8.173 3.264 1.00 39.04 159 VAL L N 1
ATOM 5792 C CA . VAL B 2 163 ? 64.711 9.194 4.141 1.00 38.07 159 VAL L CA 1
ATOM 5793 C C . VAL B 2 163 ? 63.234 8.922 4.416 1.00 39.54 159 VAL L C 1
ATOM 5794 O O . VAL B 2 163 ? 62.470 8.624 3.501 1.00 36.47 159 VAL L O 1
ATOM 5807 N N . GLU B 2 164 ? 62.837 9.027 5.681 1.00 38.63 160 GLU L N 1
ATOM 5808 C CA . GLU B 2 164 ? 61.424 8.976 6.047 1.00 39.06 160 GLU L CA 1
ATOM 5809 C C . GLU B 2 164 ? 61.150 10.014 7.139 1.00 38.00 160 GLU L C 1
ATOM 5810 O O . GLU B 2 164 ? 61.954 10.187 8.057 1.00 33.54 160 GLU L O 1
ATOM 5822 N N . THR B 2 165 ? 60.017 10.702 7.029 1.00 29.01 161 THR L N 1
ATOM 5823 C CA . THR B 2 165 ? 59.705 11.854 7.888 1.00 28.93 161 THR L CA 1
ATOM 5824 C C . THR B 2 165 ? 58.248 11.786 8.339 1.00 27.61 161 THR L C 1
ATOM 5825 O O . THR B 2 165 ? 57.380 11.409 7.563 1.00 35.18 161 THR L O 1
ATOM 5836 N N . THR B 2 166 ? 57.973 12.117 9.597 1.00 30.92 162 THR L N 1
ATOM 5837 C CA . THR B 2 166 ? 56.593 12.088 10.065 1.00 31.92 162 THR L CA 1
ATOM 5838 C C . THR B 2 166 ? 55.909 13.436 9.852 1.00 35.72 162 THR L C 1
ATOM 5839 O O . THR B 2 166 ? 56.564 14.469 9.769 1.00 32.73 162 THR L O 1
ATOM 5850 N N . THR B 2 167 ? 54.587 13.404 9.742 1.00 34.10 163 THR L N 1
ATOM 5851 C CA . THR B 2 167 ? 53.778 14.614 9.742 1.00 31.78 163 THR L CA 1
ATOM 5852 C C . THR B 2 167 ? 53.776 15.146 11.174 1.00 30.24 163 THR L C 1
ATOM 5853 O O . THR B 2 167 ? 53.639 14.367 12.119 1.00 34.78 163 THR L O 1
ATOM 5864 N N . PRO B 2 168 ? 53.950 16.467 11.347 1.00 32.85 164 PRO L N 1
ATOM 5865 C CA . PRO B 2 168 ? 54.044 17.026 12.703 1.00 38.97 164 PRO L CA 1
ATOM 5866 C C . PRO B 2 168 ? 52.902 16.607 13.625 1.00 42.85 164 PRO L C 1
ATOM 5867 O O . PRO B 2 168 ? 51.741 16.561 13.208 1.00 37.38 164 PRO L O 1
ATOM 5878 N N . SER B 2 169 ? 53.251 16.302 14.872 1.00 33.94 165 SER L N 1
ATOM 5879 C CA . SER B 2 169 ? 52.293 15.829 15.864 1.00 41.09 165 SER L CA 1
ATOM 5880 C C . SER B 2 169 ? 52.246 16.810 17.028 1.00 36.40 165 SER L C 1
ATOM 5881 O O . SER B 2 169 ? 53.271 17.375 17.406 1.00 35.71 165 SER L O 1
ATOM 5889 N N . LYS B 2 170 ? 51.056 17.009 17.588 1.00 35.57 166 LYS L N 1
ATOM 5890 C CA . LYS B 2 170 ? 50.871 17.963 18.670 1.00 36.71 166 LYS L CA 1
ATOM 5891 C C . LYS B 2 170 ? 51.529 17.471 19.959 1.00 53.75 166 LYS L C 1
ATOM 5892 O O . LYS B 2 170 ? 51.311 16.332 20.381 1.00 39.63 166 LYS L O 1
ATOM 5911 N N . GLN B 2 171 ? 52.347 18.328 20.569 1.00 37.74 167 GLN L N 1
ATOM 5912 C CA . GLN B 2 171 ? 52.918 18.055 21.887 1.00 47.14 167 GLN L CA 1
ATOM 5913 C C . GLN B 2 171 ? 51.902 18.374 22.987 1.00 46.56 167 GLN L C 1
ATOM 5914 O O . GLN B 2 171 ? 50.885 19.036 22.747 1.00 45.13 167 GLN L O 1
ATOM 5928 N N . SER B 2 172 ? 52.181 17.906 24.198 1.00 46.94 168 SER L N 1
ATOM 5929 C CA . SER B 2 172 ? 51.291 18.160 25.326 1.00 57.38 168 SER L CA 1
ATOM 5930 C C . SER B 2 172 ? 51.198 19.656 25.631 1.00 52.81 168 SER L C 1
ATOM 5931 O O . SER B 2 172 ? 50.230 20.115 26.234 1.00 57.10 168 SER L O 1
ATOM 5939 N N . ASN B 2 173 ? 52.203 20.416 25.207 1.00 57.18 169 ASN L N 1
ATOM 5940 C CA . ASN B 2 173 ? 52.203 21.854 25.432 1.00 62.21 169 ASN L CA 1
ATOM 5941 C C . ASN B 2 173 ? 51.561 22.606 24.267 1.00 53.54 169 ASN L C 1
ATOM 5942 O O . ASN B 2 173 ? 51.572 23.838 24.235 1.00 54.34 169 ASN L O 1
ATOM 5953 N N . ASN B 2 174 ? 51.008 21.853 23.317 1.00 46.86 170 ASN L N 1
ATOM 5954 C CA . ASN B 2 174 ? 50.225 22.414 22.208 1.00 45.60 170 ASN L CA 1
ATOM 5955 C C . ASN B 2 174 ? 51.041 22.966 21.043 1.00 48.24 170 ASN L C 1
ATOM 5956 O O . ASN B 2 174 ? 50.469 23.443 20.059 1.00 53.11 170 ASN L O 1
ATOM 5967 N N . LYS B 2 175 ? 52.365 22.919 21.145 1.00 40.06 171 LYS L N 1
ATOM 5968 C CA . LYS B 2 175 ? 53.199 23.169 19.975 1.00 36.77 171 LYS L CA 1
ATOM 5969 C C . LYS B 2 175 ? 53.365 21.850 19.244 1.00 45.15 171 LYS L C 1
ATOM 5970 O O . LYS B 2 175 ? 52.743 20.854 19.623 1.00 35.57 171 LYS L O 1
ATOM 5989 N N . TYR B 2 176 ? 54.193 21.839 18.205 1.00 31.85 172 TYR L N 1
ATOM 5990 C CA . TYR B 2 176 ? 54.328 20.657 17.367 1.00 30.03 172 TYR L CA 1
ATOM 5991 C C . TYR B 2 176 ? 55.745 20.086 17.360 1.00 34.98 172 TYR L C 1
ATOM 5992 O O . TYR B 2 176 ? 56.732 20.800 17.567 1.00 32.60 172 TYR L O 1
ATOM 6010 N N . ALA B 2 177 ? 55.825 18.782 17.123 1.00 32.18 173 ALA L N 1
ATOM 6011 C CA . ALA B 2 177 ? 57.093 18.092 16.974 1.00 26.69 173 ALA L CA 1
ATOM 6012 C C . ALA B 2 177 ? 56.987 17.214 15.737 1.00 35.93 173 ALA L C 1
ATOM 6013 O O . ALA B 2 177 ? 55.888 16.890 15.298 1.00 31.36 173 ALA L O 1
ATOM 6020 N N . ALA B 2 178 ? 58.125 16.831 15.172 1.00 25.16 174 ALA L N 1
ATOM 6021 C CA . ALA B 2 178 ? 58.128 15.849 14.090 1.00 29.95 174 ALA L CA 1
ATOM 6022 C C . ALA B 2 178 ? 59.464 15.117 14.104 1.00 30.33 174 ALA L C 1
ATOM 6023 O O . ALA B 2 178 ? 60.383 15.519 14.806 1.00 31.01 174 ALA L O 1
ATOM 6030 N N . SER B 2 179 ? 59.574 14.057 13.314 1.00 31.36 175 SER L N 1
ATOM 6031 C CA . SER B 2 179 ? 60.804 13.267 13.275 1.00 34.42 175 SER L CA 1
ATOM 6032 C C . SER B 2 179 ? 61.192 12.951 11.839 1.00 33.49 175 SER L C 1
ATOM 6033 O O . SER B 2 179 ? 60.330 12.849 10.963 1.00 28.86 175 SER L O 1
ATOM 6041 N N . SER B 2 180 ? 62.491 12.812 11.599 1.00 30.49 176 SER L N 1
ATOM 6042 C CA . SER B 2 180 ? 62.979 12.344 10.308 1.00 32.80 176 SER L CA 1
ATOM 6043 C C . SER B 2 180 ? 64.092 11.330 10.530 1.00 31.81 176 SER L C 1
ATOM 6044 O O . SER B 2 180 ? 64.850 11.430 11.499 1.00 31.97 176 SER L O 1
ATOM 6052 N N . TYR B 2 181 ? 64.174 10.349 9.638 1.00 29.32 177 TYR L N 1
ATOM 6053 C CA . TYR B 2 181 ? 65.143 9.263 9.755 1.00 34.90 177 TYR L CA 1
ATOM 6054 C C . TYR B 2 181 ? 65.930 9.139 8.464 1.00 44.44 177 TYR L C 1
ATOM 6055 O O . TYR B 2 181 ? 65.362 9.207 7.377 1.00 38.97 177 TYR L O 1
ATOM 6073 N N . LEU B 2 182 ? 67.236 8.944 8.585 1.00 35.62 178 LEU L N 1
ATOM 6074 C CA . LEU B 2 182 ? 68.060 8.631 7.427 1.00 38.85 178 LEU L CA 1
ATOM 6075 C C . LEU B 2 182 ? 68.738 7.288 7.638 1.00 37.28 178 LEU L C 1
ATOM 6076 O O . LEU B 2 182 ? 69.577 7.145 8.528 1.00 39.61 178 LEU L O 1
ATOM 6092 N N . SER B 2 183 ? 68.370 6.299 6.826 1.00 35.84 179 SER L N 1
ATOM 6093 C CA . SER B 2 183 ? 68.998 4.990 6.922 1.00 40.13 179 SER L CA 1
ATOM 6094 C C . SER B 2 183 ? 70.214 4.930 6.015 1.00 50.10 179 SER L C 1
ATOM 6095 O O . SER B 2 183 ? 70.163 5.340 4.854 1.00 50.55 179 SER L O 1
ATOM 6103 N N . LEU B 2 184 ? 71.314 4.436 6.572 1.00 46.54 180 LEU L N 1
ATOM 6104 C CA . LEU B 2 184 ? 72.554 4.250 5.833 1.00 54.20 180 LEU L CA 1
ATOM 6105 C C . LEU B 2 184 ? 73.160 2.919 6.224 1.00 49.50 180 LEU L C 1
ATOM 6106 O O . LEU B 2 184 ? 72.827 2.371 7.273 1.00 58.65 180 LEU L O 1
ATOM 6122 N N . THR B 2 185 ? 74.052 2.399 5.386 1.00 52.55 181 THR L N 1
ATOM 6123 C CA . THR B 2 185 ? 74.900 1.294 5.794 1.00 54.65 181 THR L CA 1
ATOM 6124 C C . THR B 2 185 ? 75.996 1.861 6.680 1.00 62.06 181 THR L C 1
ATOM 6125 O O . THR B 2 185 ? 76.298 3.057 6.616 1.00 57.86 181 THR L O 1
ATOM 6136 N N . PRO B 2 186 ? 76.592 1.008 7.522 1.00 60.50 182 PRO L N 1
ATOM 6137 C CA . PRO B 2 186 ? 77.725 1.420 8.356 1.00 58.65 182 PRO L CA 1
ATOM 6138 C C . PRO B 2 186 ? 78.878 1.983 7.523 1.00 74.49 182 PRO L C 1
ATOM 6139 O O . PRO B 2 186 ? 79.581 2.889 7.978 1.00 61.76 182 PRO L O 1
ATOM 6150 N N . GLU B 2 187 ? 79.064 1.452 6.316 1.00 63.31 183 GLU L N 1
ATOM 6151 C CA . GLU B 2 187 ? 80.139 1.905 5.439 1.00 73.95 183 GLU L CA 1
ATOM 6152 C C . GLU B 2 187 ? 79.925 3.345 4.996 1.00 68.40 183 GLU L C 1
ATOM 6153 O O . GLU B 2 187 ? 80.869 4.131 4.944 1.00 78.36 183 GLU L O 1
ATOM 6165 N N . GLN B 2 188 ? 78.682 3.686 4.672 1.00 68.15 184 GLN L N 1
ATOM 6166 C CA . GLN B 2 188 ? 78.338 5.049 4.291 1.00 65.34 184 GLN L CA 1
ATOM 6167 C C . GLN B 2 188 ? 78.563 6.009 5.458 1.00 64.82 184 GLN L C 1
ATOM 6168 O O . GLN B 2 188 ? 79.156 7.077 5.298 1.00 64.23 184 GLN L O 1
ATOM 6182 N N . TRP B 2 189 ? 78.079 5.619 6.632 1.00 62.80 185 TRP L N 1
ATOM 6183 C CA . TRP B 2 189 ? 78.213 6.430 7.837 1.00 53.96 185 TRP L CA 1
ATOM 6184 C C . TRP B 2 189 ? 79.670 6.761 8.152 1.00 61.08 185 TRP L C 1
ATOM 6185 O O . TRP B 2 189 ? 79.986 7.894 8.513 1.00 65.39 185 TRP L O 1
ATOM 6206 N N . LYS B 2 190 ? 80.557 5.779 8.011 1.00 60.07 186 LYS L N 1
ATOM 6207 C CA . LYS B 2 190 ? 81.964 5.980 8.347 1.00 71.25 186 LYS L CA 1
ATOM 6208 C C . LYS B 2 190 ? 82.743 6.708 7.251 1.00 80.64 186 LYS L C 1
ATOM 6209 O O . LYS B 2 190 ? 83.811 7.259 7.513 1.00 84.23 186 LYS L O 1
ATOM 6228 N N . SER B 2 191 ? 82.219 6.710 6.028 1.00 67.39 187 SER L N 1
ATOM 6229 C CA . SER B 2 191 ? 82.971 7.235 4.888 1.00 77.76 187 SER L CA 1
ATOM 6230 C C . SER B 2 191 ? 82.862 8.753 4.760 1.00 73.42 187 SER L C 1
ATOM 6231 O O . SER B 2 191 ? 83.790 9.414 4.291 1.00 80.73 187 SER L O 1
ATOM 6239 N N . HIS B 2 192 ? 81.730 9.304 5.174 1.00 65.77 188 HIS L N 1
ATOM 6240 C CA . HIS B 2 192 ? 81.506 10.736 5.042 1.00 77.89 188 HIS L CA 1
ATOM 6241 C C . HIS B 2 192 ? 82.028 11.506 6.252 1.00 75.71 188 HIS L C 1
ATOM 6242 O O . HIS B 2 192 ? 82.128 10.976 7.359 1.00 65.48 188 HIS L O 1
ATOM 6257 N N . LYS B 2 193 ? 82.374 12.763 6.018 1.00 75.64 189 LYS L N 1
ATOM 6258 C CA . LYS B 2 193 ? 82.941 13.614 7.050 1.00 73.81 189 LYS L CA 1
ATOM 6259 C C . LYS B 2 193 ? 81.876 14.032 8.065 1.00 66.66 189 LYS L C 1
ATOM 6260 O O . LYS B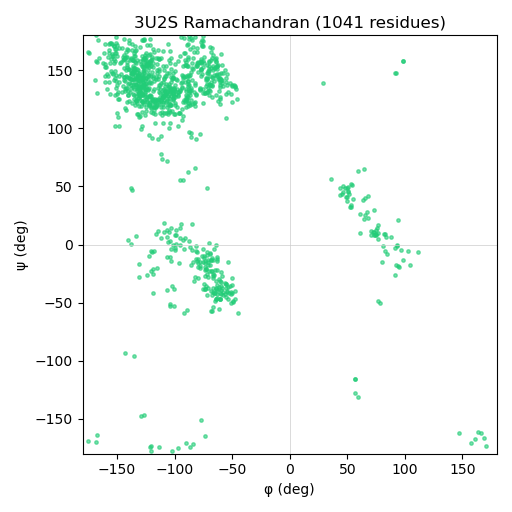 2 193 ? 82.153 14.141 9.258 1.00 67.09 189 LYS L O 1
ATOM 6279 N N . SER B 2 194 ? 80.655 14.258 7.592 1.00 58.74 190 SER L N 1
ATOM 6280 C CA . SER B 2 194 ? 79.566 14.653 8.478 1.00 69.80 190 SER L CA 1
ATOM 6281 C C . SER B 2 194 ? 78.218 14.566 7.783 1.00 58.52 190 SER L C 1
ATOM 6282 O O . SER B 2 194 ? 78.140 14.611 6.557 1.00 59.97 190 SER L O 1
ATOM 6290 N N . TYR B 2 195 ? 77.160 14.445 8.581 1.00 54.00 191 TYR L N 1
ATOM 6291 C CA . TYR B 2 195 ? 75.792 14.465 8.075 1.00 46.73 191 TYR L CA 1
ATOM 6292 C C . TYR B 2 195 ? 75.024 15.608 8.719 1.00 46.85 191 TYR L C 1
ATOM 6293 O O . TYR B 2 195 ? 75.253 15.933 9.883 1.00 42.88 191 TYR L O 1
ATOM 6311 N N . SER B 2 196 ? 74.124 16.220 7.955 1.00 41.48 192 SER L N 1
ATOM 6312 C CA . SER B 2 196 ? 73.324 17.329 8.459 1.00 40.83 192 SER L CA 1
ATOM 6313 C C . SER B 2 196 ? 71.841 17.079 8.235 1.00 46.21 192 SER L C 1
ATOM 6314 O O . SER B 2 196 ? 71.436 16.524 7.212 1.00 37.61 192 SER L O 1
ATOM 6322 N N . CYS B 2 197 ? 71.041 17.486 9.213 1.00 42.13 193 CYS L N 1
ATOM 6323 C CA . CYS B 2 197 ? 69.593 17.511 9.077 1.00 36.30 193 CYS L CA 1
ATOM 6324 C C . CYS B 2 197 ? 69.192 18.977 9.123 1.00 44.92 193 CYS L C 1
ATOM 6325 O O . CYS B 2 197 ? 69.493 19.673 10.093 1.00 41.97 193 CYS L O 1
ATOM 6332 N N . GLN B 2 198 ? 68.548 19.459 8.069 1.00 36.83 194 GLN L N 1
ATOM 6333 C CA . GLN B 2 198 ? 68.187 20.873 7.995 1.00 42.14 194 GLN L CA 1
ATOM 6334 C C . GLN B 2 198 ? 66.679 21.004 7.946 1.00 36.25 194 GLN L C 1
ATOM 6335 O O . GLN B 2 198 ? 66.026 20.454 7.061 1.00 35.07 194 GLN L O 1
ATOM 6349 N N . VAL B 2 199 ? 66.137 21.737 8.907 1.00 36.32 195 VAL L N 1
ATOM 6350 C CA . VAL B 2 199 ? 64.701 21.866 9.059 1.00 27.27 195 VAL L CA 1
ATOM 6351 C C . VAL B 2 199 ? 64.279 23.275 8.694 1.00 34.76 195 VAL L C 1
ATOM 6352 O O . VAL B 2 199 ? 64.706 24.230 9.330 1.00 37.33 195 VAL L O 1
ATOM 6365 N N . THR B 2 200 ? 63.444 23.400 7.669 1.00 35.21 196 THR L N 1
ATOM 6366 C CA . THR B 2 200 ? 62.953 24.707 7.261 1.00 42.93 196 THR L CA 1
ATOM 6367 C C . THR B 2 200 ? 61.536 24.909 7.783 1.00 36.47 196 THR L C 1
ATOM 6368 O O . THR B 2 200 ? 60.654 24.078 7.564 1.00 36.02 196 THR L O 1
ATOM 6379 N N . HIS B 2 201 ? 61.337 26.014 8.492 1.00 33.48 197 HIS L N 1
ATOM 6380 C CA . HIS B 2 201 ? 60.045 26.328 9.085 1.00 34.85 197 HIS L CA 1
ATOM 6381 C C . HIS B 2 201 ? 59.745 27.796 8.793 1.00 32.85 197 HIS L C 1
ATOM 6382 O O . HIS B 2 201 ? 60.514 28.671 9.165 1.00 35.55 197 HIS L O 1
ATOM 6397 N N . GLU B 2 202 ? 58.649 28.054 8.094 1.00 39.01 198 GLU L N 1
ATOM 6398 C CA . GLU B 2 202 ? 58.252 29.423 7.795 1.00 37.96 198 GLU L CA 1
ATOM 6399 C C . GLU B 2 202 ? 59.417 30.222 7.197 1.00 38.12 198 GLU L C 1
ATOM 6400 O O . GLU B 2 202 ? 59.683 31.366 7.595 1.00 40.97 198 GLU L O 1
ATOM 6412 N N . GLY B 2 203 ? 60.106 29.611 6.238 1.00 46.45 199 GLY L N 1
ATOM 6413 C CA . GLY B 2 203 ? 61.176 30.277 5.514 1.00 55.07 199 GLY L CA 1
ATOM 6414 C C . GLY B 2 203 ? 62.495 30.425 6.259 1.00 61.03 199 GLY L C 1
ATOM 6415 O O . GLY B 2 203 ? 63.414 31.052 5.742 1.00 57.83 199 GLY L O 1
ATOM 6419 N N . SER B 2 204 ? 62.603 29.863 7.462 1.00 42.41 200 SER L N 1
ATOM 6420 C CA . SER B 2 204 ? 63.852 29.952 8.229 1.00 43.64 200 SER L CA 1
ATOM 6421 C C . SER B 2 204 ? 64.378 28.564 8.524 1.00 38.53 200 SER L C 1
ATOM 6422 O O . SER B 2 204 ? 63.608 27.669 8.851 1.00 39.23 200 SER L O 1
ATOM 6430 N N . THR B 2 205 ? 65.692 28.392 8.436 1.00 39.79 201 THR L N 1
ATOM 6431 C CA . THR B 2 205 ? 66.284 27.057 8.530 1.00 39.83 201 THR L CA 1
ATOM 6432 C C . THR B 2 205 ? 67.061 26.846 9.828 1.00 36.46 201 THR L C 1
ATOM 6433 O O . THR B 2 205 ? 67.852 27.695 10.236 1.00 49.00 201 THR L O 1
ATOM 6444 N N . VAL B 2 206 ? 66.831 25.703 10.467 1.00 36.77 202 VAL L N 1
ATOM 6445 C CA . VAL B 2 206 ? 67.608 25.308 11.638 1.00 40.95 202 VAL L CA 1
ATOM 6446 C C . VAL B 2 206 ? 68.328 24.005 11.308 1.00 47.60 202 VAL L C 1
ATOM 6447 O O . VAL B 2 206 ? 67.722 23.067 10.792 1.00 43.38 202 VAL L O 1
ATOM 6460 N N . GLU B 2 207 ? 69.622 23.952 11.597 1.00 44.43 203 GLU L N 1
ATOM 6461 C CA . GLU B 2 207 ? 70.432 22.803 11.205 1.00 51.47 203 GLU L CA 1
ATOM 6462 C C . GLU B 2 207 ? 71.230 22.227 12.369 1.00 52.00 203 GLU L C 1
ATOM 6463 O O . GLU B 2 207 ? 71.736 22.965 13.220 1.00 49.87 203 GLU L O 1
ATOM 6475 N N . LYS B 2 208 ? 71.332 20.899 12.396 1.00 41.96 204 LYS L N 1
ATOM 6476 C CA . LYS B 2 208 ? 72.251 20.205 13.290 1.00 39.15 204 LYS L CA 1
ATOM 6477 C C . LYS B 2 208 ? 73.096 19.229 12.480 1.00 39.67 204 LYS L C 1
ATOM 6478 O O . LYS B 2 208 ? 72.666 18.740 11.433 1.00 36.62 204 LYS L O 1
ATOM 6497 N N . THR B 2 209 ? 74.289 18.935 12.979 1.00 42.89 205 THR L N 1
ATOM 6498 C CA . THR B 2 209 ? 75.221 18.071 12.273 1.00 47.37 205 THR L CA 1
ATOM 6499 C C . THR B 2 209 ? 75.850 17.068 13.229 1.00 46.50 205 THR L C 1
ATOM 6500 O O . THR B 2 209 ? 75.988 17.338 14.419 1.00 55.62 205 THR L O 1
ATOM 6511 N N . VAL B 2 210 ? 76.229 15.910 12.697 1.00 42.95 206 VAL L N 1
ATOM 6512 C CA . VAL B 2 210 ? 76.887 14.873 13.479 1.00 48.78 206 VAL L CA 1
ATOM 6513 C C . VAL B 2 210 ? 77.992 14.236 12.646 1.00 54.85 206 VAL L C 1
ATOM 6514 O O . VAL B 2 210 ? 77.903 14.192 11.421 1.00 55.06 206 VAL L O 1
ATOM 6527 N N . ALA B 2 211 ? 79.030 13.740 13.310 1.00 61.14 207 ALA L N 1
ATOM 6528 C CA . ALA B 2 211 ? 80.130 13.085 12.609 1.00 64.74 207 ALA L CA 1
ATOM 6529 C C . ALA B 2 211 ? 80.561 11.820 13.339 1.00 56.80 207 ALA L C 1
ATOM 6530 O O . ALA B 2 211 ? 80.481 11.751 14.562 1.00 62.92 207 ALA L O 1
ATOM 6537 N N . PRO B 2 212 ? 81.012 10.806 12.583 1.00 59.69 208 PRO L N 1
ATOM 6538 C CA . PRO B 2 212 ? 81.523 9.548 13.139 1.00 58.22 208 PRO L CA 1
ATOM 6539 C C . PRO B 2 212 ? 82.562 9.753 14.242 1.00 64.29 208 PRO L C 1
ATOM 6540 O O . PRO B 2 212 ? 83.474 10.561 14.069 1.00 68.83 208 PRO L O 1
ATOM 6551 N N . THR C 3 3 ? -25.080 10.866 -23.986 1.00 58.25 120 THR G N 1
ATOM 6552 C CA . THR C 3 3 ? -24.232 10.277 -22.949 1.00 64.86 120 THR G CA 1
ATOM 6553 C C . THR C 3 3 ? -22.868 10.948 -22.959 1.00 72.88 120 THR G C 1
ATOM 6554 O O . THR C 3 3 ? -22.328 11.282 -24.015 1.00 67.05 120 THR G O 1
ATOM 6564 N N . PHE C 3 4 ? -22.330 11.157 -21.764 1.00 76.37 121 PHE G N 1
ATOM 6565 C CA . PHE C 3 4 ? -21.004 11.726 -21.594 1.00 57.68 121 PHE G CA 1
ATOM 6566 C C . PHE C 3 4 ? -20.122 10.661 -20.968 1.00 65.73 121 PHE G C 1
ATOM 6567 O O . PHE C 3 4 ? -20.617 9.643 -20.490 1.00 69.74 121 PHE G O 1
ATOM 6584 N N . LYS C 3 5 ? -18.818 10.894 -20.963 1.00 54.29 122 LYS G N 1
ATOM 6585 C CA . LYS C 3 5 ? -17.894 9.904 -20.434 1.00 52.35 122 LYS G CA 1
ATOM 6586 C C . LYS C 3 5 ? -16.767 10.555 -19.678 1.00 56.87 122 LYS G C 1
ATOM 6587 O O . LYS C 3 5 ? -16.405 11.698 -19.958 1.00 55.96 122 LYS G O 1
ATOM 6606 N N . LEU C 3 6 ? -16.219 9.801 -18.727 1.00 63.87 123 LEU G N 1
ATOM 6607 C CA . LEU C 3 6 ? -15.102 10.235 -17.900 1.00 51.45 123 LEU G CA 1
ATOM 6608 C C . LEU C 3 6 ? -13.882 9.353 -18.134 1.00 48.13 123 LEU G C 1
ATOM 6609 O O . LEU C 3 6 ? -13.880 8.170 -17.779 1.00 45.41 123 LEU G O 1
ATOM 6625 N N . ALA C 3 7 ? -12.851 9.935 -18.730 1.00 43.91 124 ALA G N 1
ATOM 6626 C CA . ALA C 3 7 ? -11.578 9.257 -18.895 1.00 43.14 124 ALA G CA 1
ATOM 6627 C C . ALA C 3 7 ? -10.659 9.601 -17.729 1.00 44.83 124 ALA G C 1
ATOM 6628 O O . ALA C 3 7 ? -10.164 10.729 -17.639 1.00 42.42 124 ALA G O 1
ATOM 6635 N N . ALA C 3 8 ? -10.447 8.646 -16.825 1.00 42.25 125 ALA G N 1
ATOM 6636 C CA . ALA C 3 8 ? -9.486 8.830 -15.738 1.00 41.67 125 ALA G CA 1
ATOM 6637 C C . ALA C 3 8 ? -8.117 8.391 -16.221 1.00 43.07 125 ALA G C 1
ATOM 6638 O O . ALA C 3 8 ? -7.941 7.245 -16.622 1.00 40.88 125 ALA G O 1
ATOM 6645 N N . CYS C 3 9 ? -7.146 9.298 -16.181 1.00 40.49 126 CYS G N 1
ATOM 6646 C CA . CYS C 3 9 ? -5.862 9.047 -16.815 1.00 40.00 126 CYS G CA 1
ATOM 6647 C C . CYS C 3 9 ? -4.684 9.265 -15.871 1.00 49.10 126 CYS G C 1
ATOM 6648 O O . CYS C 3 9 ? -4.736 10.094 -14.961 1.00 39.43 126 CYS G O 1
ATOM 6655 N N . VAL C 3 10 ? -3.619 8.510 -16.107 1.00 38.95 127 VAL G N 1
ATOM 6656 C CA . VAL C 3 10 ? -2.396 8.659 -15.348 1.00 43.33 127 VAL G CA 1
ATOM 6657 C C . VAL C 3 10 ? -1.261 8.739 -16.352 1.00 38.38 127 VAL G C 1
ATOM 6658 O O . VAL C 3 10 ? -1.335 8.144 -17.427 1.00 38.77 127 VAL G O 1
ATOM 6671 N N . THR C 3 11 ? -0.221 9.490 -16.013 1.00 38.16 128 THR G N 1
ATOM 6672 C CA . THR C 3 11 ? 0.910 9.652 -16.905 1.00 38.41 128 THR G CA 1
ATOM 6673 C C . THR C 3 11 ? 1.942 8.568 -16.625 1.00 37.96 128 THR G C 1
ATOM 6674 O O . THR C 3 11 ? 2.264 8.295 -15.473 1.00 40.11 128 THR G O 1
ATOM 6685 N N . LEU C 3 12 ? 2.445 7.955 -17.690 1.00 38.45 129 LEU G N 1
ATOM 6686 C CA . LEU C 3 12 ? 3.430 6.890 -17.588 1.00 38.32 129 LEU G CA 1
ATOM 6687 C C . LEU C 3 12 ? 4.754 7.333 -18.181 1.00 40.37 129 LEU G C 1
ATOM 6688 O O . LEU C 3 12 ? 4.786 8.067 -19.169 1.00 42.43 129 LEU G O 1
ATOM 6704 N N . ALA C 3 13 ? 5.844 6.872 -17.580 1.00 38.42 130 ALA G N 1
ATOM 6705 C CA . ALA C 3 13 ? 7.164 7.005 -18.178 1.00 46.40 130 ALA G CA 1
ATOM 6706 C C . ALA C 3 13 ? 7.636 5.607 -18.534 1.00 51.30 130 ALA G C 1
ATOM 6707 O O . ALA C 3 13 ? 7.625 4.714 -17.684 1.00 49.23 130 ALA G O 1
ATOM 6714 N N . CYS C 3 14 ? 8.028 5.411 -19.790 1.00 49.83 131 CYS G N 1
ATOM 6715 C CA . CYS C 3 14 ? 8.444 4.094 -20.260 1.00 56.56 131 CYS G CA 1
ATOM 6716 C C . CYS C 3 14 ? 9.827 4.122 -20.908 1.00 60.83 131 CYS G C 1
ATOM 6717 O O . CYS C 3 14 ? 10.214 5.110 -21.528 1.00 65.67 131 CYS G O 1
ATOM 6724 N N . THR C 3 15 ? 10.566 3.027 -20.756 1.00 57.44 132 THR G N 1
ATOM 6725 C CA . THR C 3 15 ? 11.877 2.891 -21.378 1.00 74.42 132 THR G CA 1
ATOM 6726 C C . THR C 3 15 ? 11.871 1.716 -22.351 1.00 81.85 132 THR G C 1
ATOM 6727 O O . THR C 3 15 ? 11.511 0.595 -21.984 1.00 79.04 132 THR G O 1
ATOM 6738 N N . ARG C 3 26 ? 9.446 -8.999 -26.260 1.00 80.20 153 ARG G N 1
ATOM 6739 C CA . ARG C 3 26 ? 9.594 -7.560 -26.073 1.00 85.83 153 ARG G CA 1
ATOM 6740 C C . ARG C 3 26 ? 8.969 -7.126 -24.750 1.00 82.30 153 ARG G C 1
ATOM 6741 O O . ARG C 3 26 ? 7.748 -7.117 -24.608 1.00 76.49 153 ARG G O 1
ATOM 6761 N N . VAL C 3 27 ? 9.808 -6.766 -23.785 1.00 79.54 154 VAL G N 1
ATOM 6762 C CA . VAL C 3 27 ? 9.320 -6.297 -22.492 1.00 75.99 154 VAL G CA 1
ATOM 6763 C C . VAL C 3 27 ? 9.488 -4.789 -22.387 1.00 70.28 154 VAL G C 1
ATOM 6764 O O . VAL C 3 27 ? 10.529 -4.247 -22.754 1.00 65.65 154 VAL G O 1
ATOM 6777 N N . LYS C 3 28 ? 8.457 -4.115 -21.887 1.00 68.42 155 LYS G N 1
ATOM 6778 C CA . LYS C 3 28 ? 8.475 -2.662 -21.772 1.00 61.08 155 LYS G CA 1
ATOM 6779 C C . LYS C 3 28 ? 8.376 -2.246 -20.310 1.00 61.86 155 LYS G C 1
ATOM 6780 O O . LYS C 3 28 ? 7.423 -2.603 -19.617 1.00 71.72 155 LYS G O 1
ATOM 6799 N N . HIS C 3 29 ? 9.371 -1.495 -19.843 1.00 53.13 156 HIS G N 1
ATOM 6800 C CA . HIS C 3 29 ? 9.426 -1.081 -18.449 1.00 47.03 156 HIS G CA 1
ATOM 6801 C C . HIS C 3 29 ? 8.865 0.320 -18.293 1.00 53.61 156 HIS G C 1
ATOM 6802 O O . HIS C 3 29 ? 9.274 1.247 -18.992 1.00 60.67 156 HIS G O 1
ATOM 6817 N N . CYS C 3 30 ? 7.920 0.465 -17.373 1.00 42.67 157 CYS G N 1
ATOM 6818 C CA . CYS C 3 30 ? 7.253 1.741 -17.166 1.00 42.31 157 CYS G CA 1
ATOM 6819 C C . CYS C 3 30 ? 7.058 2.002 -15.684 1.00 45.80 157 CYS G C 1
ATOM 6820 O O . CYS C 3 30 ? 7.315 1.136 -14.845 1.00 45.70 157 CYS G O 1
ATOM 6827 N N . SER C 3 31 ? 6.585 3.200 -15.370 1.00 38.75 158 SER G N 1
ATOM 6828 C CA . SER C 3 31 ? 6.258 3.548 -13.999 1.00 37.88 158 SER G CA 1
ATOM 6829 C C . SER C 3 31 ? 5.317 4.734 -13.994 1.00 38.74 158 SER G C 1
ATOM 6830 O O . SER C 3 31 ? 5.301 5.525 -14.930 1.00 37.26 158 SER G O 1
ATOM 6838 N N . PHE C 3 32 ? 4.511 4.832 -12.948 1.00 36.04 159 PHE G N 1
ATOM 6839 C CA . PHE C 3 32 ? 3.720 6.021 -12.710 1.00 36.00 159 PHE G CA 1
ATOM 6840 C C . PHE C 3 32 ? 3.638 6.206 -11.210 1.00 40.83 159 PHE G C 1
ATOM 6841 O O . PHE C 3 32 ? 4.032 5.320 -10.452 1.00 39.78 159 PHE G O 1
ATOM 6858 N N . ASN C 3 33 ? 3.147 7.361 -10.785 1.00 35.77 160 ASN G N 1
ATOM 6859 C CA . ASN C 3 33 ? 2.971 7.630 -9.370 1.00 35.77 160 ASN G CA 1
ATOM 6860 C C . ASN C 3 33 ? 1.506 7.545 -8.971 1.00 48.68 160 ASN G C 1
ATOM 6861 O O . ASN C 3 33 ? 0.636 8.149 -9.599 1.00 46.13 160 ASN G O 1
ATOM 6871 N N . ILE C 3 34 ? 1.242 6.790 -7.917 1.00 42.72 161 ILE G N 1
ATOM 6872 C CA . ILE C 3 34 ? -0.118 6.582 -7.463 1.00 53.34 161 ILE G CA 1
ATOM 6873 C C . ILE C 3 34 ? -0.232 7.011 -6.013 1.00 56.40 161 ILE G C 1
ATOM 6874 O O . ILE C 3 34 ? 0.698 6.823 -5.227 1.00 50.77 161 ILE G O 1
ATOM 6890 N N . THR C 3 35 ? -1.367 7.609 -5.669 1.00 53.43 162 THR G N 1
ATOM 6891 C CA . THR C 3 35 ? -1.663 7.933 -4.284 1.00 49.04 162 THR G CA 1
ATOM 6892 C C . THR C 3 35 ? -1.720 6.631 -3.496 1.00 53.94 162 THR G C 1
ATOM 6893 O O . THR C 3 35 ? -1.967 5.569 -4.068 1.00 66.71 162 THR G O 1
ATOM 6904 N N . THR C 3 36 ? -1.467 6.704 -2.193 1.00 60.66 163 THR G N 1
ATOM 6905 C CA . THR C 3 36 ? -1.428 5.501 -1.367 1.00 69.33 163 THR G CA 1
ATOM 6906 C C . THR C 3 36 ? -2.448 5.545 -0.238 1.00 77.83 163 THR G C 1
ATOM 6907 O O . THR C 3 36 ? -3.220 6.497 -0.113 1.00 82.73 163 THR G O 1
ATOM 6918 N N . ASP C 3 37 ? -2.434 4.504 0.586 1.00 86.95 164 ASP G N 1
ATOM 6919 C CA . ASP C 3 37 ? -3.334 4.404 1.729 1.00 92.33 164 ASP G CA 1
ATOM 6920 C C . ASP C 3 37 ? -3.236 5.651 2.607 1.00 80.51 164 ASP G C 1
ATOM 6921 O O . ASP C 3 37 ? -4.087 5.889 3.461 1.00 77.80 164 ASP G O 1
ATOM 6930 N N . VAL C 3 38 ? -2.186 6.437 2.393 1.00 76.78 165 VAL G N 1
ATOM 6931 C CA . VAL C 3 38 ? -2.118 7.793 2.921 1.00 75.19 165 VAL G CA 1
ATOM 6932 C C . VAL C 3 38 ? -2.327 8.760 1.759 1.00 80.86 165 VAL G C 1
ATOM 6933 O O . VAL C 3 38 ? -1.688 8.631 0.714 1.00 80.48 165 VAL G O 1
ATOM 6946 N N . LYS C 3 39 ? -3.217 9.729 1.939 1.00 83.88 166 LYS G N 1
ATOM 6947 C CA . LYS C 3 39 ? -3.678 10.556 0.826 1.00 78.36 166 LYS G CA 1
ATOM 6948 C C . LYS C 3 39 ? -2.644 11.578 0.337 1.00 74.19 166 LYS G C 1
ATOM 6949 O O . LYS C 3 39 ? -2.665 11.971 -0.830 1.00 79.14 166 LYS G O 1
ATOM 6968 N N . ASP C 3 40 ? -1.742 11.999 1.218 1.00 66.87 167 ASP G N 1
ATOM 6969 C CA . ASP C 3 40 ? -0.750 13.018 0.871 1.00 60.59 167 ASP G CA 1
ATOM 6970 C C . ASP C 3 40 ? 0.576 12.403 0.421 1.00 59.79 167 ASP G C 1
ATOM 6971 O O . ASP C 3 40 ? 1.562 13.107 0.204 1.00 52.51 167 ASP G O 1
ATOM 6980 N N . ARG C 3 41 ? 0.602 11.084 0.295 1.00 56.55 168 ARG G N 1
ATOM 6981 C CA . ARG C 3 41 ? 1.806 10.394 -0.134 1.00 45.12 168 ARG G CA 1
ATOM 6982 C C . ARG C 3 41 ? 1.548 9.717 -1.463 1.00 44.75 168 ARG G C 1
ATOM 6983 O O . ARG C 3 41 ? 0.452 9.208 -1.712 1.00 48.72 168 ARG G O 1
ATOM 7004 N N . LYS C 3 42 ? 2.562 9.725 -2.320 1.00 38.51 169 LYS G N 1
ATOM 7005 C CA . LYS C 3 42 ? 2.487 9.040 -3.599 1.00 41.29 169 LYS G CA 1
ATOM 7006 C C . LYS C 3 42 ? 3.679 8.116 -3.729 1.00 37.15 169 LYS G C 1
ATOM 7007 O O . LYS C 3 42 ? 4.742 8.375 -3.174 1.00 37.00 169 LYS G O 1
ATOM 7026 N N . GLN C 3 43 ? 3.496 7.025 -4.455 1.00 36.34 170 GLN G N 1
ATOM 7027 C CA . GLN C 3 43 ? 4.545 6.036 -4.579 1.00 35.71 170 GLN G CA 1
ATOM 7028 C C . GLN C 3 43 ? 4.665 5.641 -6.040 1.00 35.31 170 GLN G C 1
ATOM 7029 O O . GLN C 3 43 ? 3.660 5.488 -6.727 1.00 38.52 170 GLN G O 1
ATOM 7043 N N . LYS C 3 44 ? 5.898 5.512 -6.516 1.00 34.78 171 LYS G N 1
ATOM 7044 C CA . LYS C 3 44 ? 6.135 5.093 -7.884 1.00 34.68 171 LYS G CA 1
ATOM 7045 C C . LYS C 3 44 ? 5.790 3.618 -8.037 1.00 47.60 171 LYS G C 1
ATOM 7046 O O . LYS C 3 44 ? 6.222 2.778 -7.238 1.00 35.53 171 LYS G O 1
ATOM 7065 N N . VAL C 3 45 ? 5.012 3.309 -9.069 1.00 42.47 172 VAL G N 1
ATOM 7066 C CA . VAL C 3 45 ? 4.551 1.949 -9.310 1.00 36.63 172 VAL G CA 1
ATOM 7067 C C . VAL C 3 45 ? 5.371 1.278 -10.399 1.00 41.82 172 VAL G C 1
ATOM 7068 O O . VAL C 3 45 ? 5.629 1.860 -11.448 1.00 36.15 172 VAL G O 1
ATOM 7081 N N . ASN C 3 46 ? 5.774 0.044 -10.138 1.00 36.64 173 ASN G N 1
ATOM 7082 C CA . ASN C 3 46 ? 6.544 -0.729 -11.092 1.00 37.36 173 ASN G CA 1
ATOM 7083 C C . ASN C 3 46 ? 5.598 -1.437 -12.059 1.00 41.92 173 ASN G C 1
ATOM 7084 O O . ASN C 3 46 ? 5.070 -2.509 -11.753 1.00 39.02 173 ASN G O 1
ATOM 7094 N N . ALA C 3 47 ? 5.369 -0.825 -13.219 1.00 41.13 174 ALA G N 1
ATOM 7095 C CA . ALA C 3 47 ? 4.465 -1.393 -14.218 1.00 46.15 174 ALA G CA 1
ATOM 7096 C C . ALA C 3 47 ? 5.229 -1.894 -15.441 1.00 49.31 174 ALA G C 1
ATOM 7097 O O . ALA C 3 47 ? 6.010 -1.157 -16.044 1.00 51.23 174 ALA G O 1
ATOM 7104 N N . THR C 3 48 ? 4.993 -3.149 -15.809 1.00 42.07 175 THR G N 1
ATOM 7105 C CA . THR C 3 48 ? 5.633 -3.727 -16.984 1.00 43.12 175 THR G CA 1
ATOM 7106 C C . THR C 3 48 ? 4.605 -4.245 -17.980 1.00 45.34 175 THR G C 1
ATOM 7107 O O . THR C 3 48 ? 3.500 -4.655 -17.609 1.00 52.95 175 THR G O 1
ATOM 7118 N N . PHE C 3 49 ? 4.977 -4.214 -19.253 1.00 53.05 176 PHE G N 1
ATOM 7119 C CA . PHE C 3 49 ? 4.135 -4.744 -20.314 1.00 46.91 176 PHE G CA 1
ATOM 7120 C C . PHE C 3 49 ? 4.927 -5.767 -21.122 1.00 64.43 176 PHE G C 1
ATOM 7121 O O . PHE C 3 49 ? 6.122 -5.589 -21.359 1.00 53.54 176 PHE G O 1
ATOM 7138 N N . TYR C 3 50 ? 4.259 -6.842 -21.530 1.00 50.68 177 TYR G N 1
ATOM 7139 C CA . TYR C 3 50 ? 4.896 -7.902 -22.300 1.00 53.02 177 TYR G CA 1
ATOM 7140 C C . TYR C 3 50 ? 4.043 -8.209 -23.523 1.00 61.24 177 TYR G C 1
ATOM 7141 O O . TYR C 3 50 ? 2.854 -8.503 -23.394 1.00 63.66 177 TYR G O 1
ATOM 7159 N N . ASP C 3 51 ? 4.638 -8.133 -24.709 1.00 72.03 178 ASP G N 1
ATOM 7160 C CA . ASP C 3 51 ? 3.925 -8.511 -25.929 1.00 83.24 178 ASP G CA 1
ATOM 7161 C C . ASP C 3 51 ? 3.725 -10.024 -25.977 1.00 86.99 178 ASP G C 1
ATOM 7162 O O . ASP C 3 51 ? 2.725 -10.517 -26.505 1.00 96.37 178 ASP G O 1
ATOM 7171 N N . LEU C 3 68 ? 13.691 7.534 -21.996 1.00 62.94 190 LEU G N 1
ATOM 7172 C CA . LEU C 3 68 ? 12.359 7.701 -21.426 1.00 71.72 190 LEU G CA 1
ATOM 7173 C C . LEU C 3 68 ? 11.378 8.282 -22.436 1.00 73.17 190 LEU G C 1
ATOM 7174 O O . LEU C 3 68 ? 11.619 9.340 -23.021 1.00 69.36 190 LEU G O 1
ATOM 7189 N N . TYR C 3 69 ? 10.270 7.577 -22.634 1.00 71.28 191 TYR G N 1
ATOM 7190 C CA . TYR C 3 69 ? 9.177 8.068 -23.460 1.00 67.29 191 TYR G CA 1
ATOM 7191 C C . TYR C 3 69 ? 7.949 8.198 -22.578 1.00 64.06 191 TYR G C 1
ATOM 7192 O O . TYR C 3 69 ? 7.715 7.362 -21.704 1.00 63.05 191 TYR G O 1
ATOM 7210 N N . ARG C 3 70 ? 7.174 9.254 -22.784 1.00 64.97 192 ARG G N 1
ATOM 7211 C CA . ARG C 3 70 ? 6.019 9.493 -21.934 1.00 68.92 192 ARG G CA 1
ATOM 7212 C C . ARG C 3 70 ? 4.733 9.069 -22.626 1.00 72.47 192 ARG G C 1
ATOM 7213 O O . ARG C 3 70 ? 4.575 9.201 -23.842 1.00 63.41 192 ARG G O 1
ATOM 7234 N N . LEU C 3 71 ? 3.825 8.530 -21.826 1.00 52.50 193 LEU G N 1
ATOM 7235 C CA . LEU C 3 71 ? 2.613 7.924 -22.336 1.00 52.51 193 LEU G CA 1
ATOM 7236 C C . LEU C 3 71 ? 1.495 8.276 -21.379 1.00 48.49 193 LEU G C 1
ATOM 7237 O O . LEU C 3 71 ? 1.750 8.673 -20.242 1.00 57.46 193 LEU G O 1
ATOM 7253 N N . ILE C 3 72 ? 0.257 8.152 -21.837 1.00 46.29 194 ILE G N 1
ATOM 7254 C C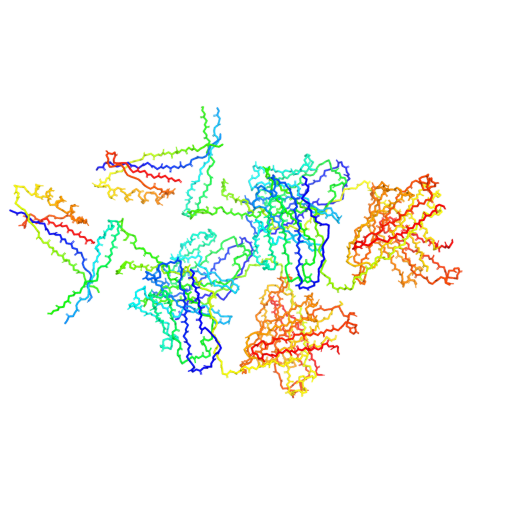A . ILE C 3 72 ? -0.887 8.401 -20.977 1.00 40.83 194 ILE G CA 1
ATOM 7255 C C . ILE C 3 72 ? -1.794 7.173 -20.986 1.00 40.88 194 ILE G C 1
ATOM 7256 O O . ILE C 3 72 ? -2.208 6.706 -22.050 1.00 43.47 194 ILE G O 1
ATOM 7272 N N . SER C 3 73 ? -2.090 6.654 -19.797 1.00 40.17 195 SER G N 1
ATOM 7273 C CA . SER C 3 73 ? -2.963 5.492 -19.649 1.00 40.41 195 SER G CA 1
ATOM 7274 C C . SER C 3 73 ? -4.311 5.883 -19.042 1.00 40.35 195 SER G C 1
ATOM 7275 O O . SER C 3 73 ? -4.361 6.459 -17.957 1.00 39.81 195 SER G O 1
ATOM 7283 N N . CYS C 3 74 ? -5.396 5.551 -19.740 1.00 39.33 196 CYS G N 1
ATOM 7284 C CA . CYS C 3 74 ? -6.748 5.934 -19.324 1.00 46.75 196 CYS G CA 1
ATOM 7285 C C . CYS C 3 74 ? -7.686 4.740 -19.168 1.00 36.13 196 CYS G C 1
ATOM 7286 O O . CYS C 3 74 ? -7.527 3.716 -19.827 1.00 35.65 196 CYS G O 1
ATOM 7293 N N . GLN C 3 75 ? -8.682 4.910 -18.307 1.00 36.02 197 GLN G N 1
ATOM 7294 C CA . GLN C 3 75 ? -9.827 4.012 -18.250 1.00 39.36 197 GLN G CA 1
ATOM 7295 C C . GLN C 3 75 ? -11.078 4.885 -18.250 1.00 39.85 197 GLN G C 1
ATOM 7296 O O . GLN C 3 75 ? -11.098 5.962 -17.641 1.00 40.70 197 GLN G O 1
ATOM 7310 N N . THR C 3 76 ? -12.107 4.440 -18.962 1.00 38.84 198 THR G N 1
ATOM 7311 C CA . THR C 3 76 ? -13.292 5.264 -19.171 1.00 45.28 198 THR G CA 1
ATOM 7312 C C . THR C 3 76 ? -14.556 4.643 -18.580 1.00 41.26 198 THR G C 1
ATOM 7313 O O . THR C 3 76 ? -14.811 3.461 -18.758 1.00 41.43 198 THR G O 1
ATOM 7324 N N . THR C 3 77 ? -15.327 5.469 -17.874 1.00 48.77 199 THR G N 1
ATOM 7325 C CA . THR C 3 77 ? -16.608 5.070 -17.298 1.00 48.63 199 THR G CA 1
ATOM 7326 C C . THR C 3 77 ? -17.688 6.053 -17.763 1.00 46.56 199 THR G C 1
ATOM 7327 O O . THR C 3 77 ? -17.377 7.035 -18.436 1.00 49.02 199 THR G O 1
ATOM 7338 N N . THR C 3 78 ? -18.947 5.798 -17.407 1.00 53.98 200 THR G N 1
ATOM 7339 C CA . THR C 3 78 ? -20.076 6.440 -18.096 1.00 62.30 200 THR G CA 1
ATOM 7340 C C . THR C 3 78 ? -21.059 7.259 -17.276 1.00 66.08 200 THR G C 1
ATOM 7341 O O . THR C 3 78 ? -21.239 7.006 -16.084 1.00 59.73 200 THR G O 1
ATOM 7352 N N . THR C 3 79 ? -21.713 8.214 -17.948 1.00 77.88 201 THR G N 1
ATOM 7353 C CA . THR C 3 79 ? -23.106 8.576 -17.627 1.00 69.42 201 THR G CA 1
ATOM 7354 C C . THR C 3 79 ? -23.913 9.318 -18.694 1.00 58.63 201 THR G C 1
ATOM 7355 O O . THR C 3 79 ? -23.391 10.009 -19.568 1.00 70.94 201 THR G O 1
ATOM 7366 N N . GLU C 3 80 ? -25.220 9.144 -18.561 1.00 58.33 202 GLU G N 1
ATOM 7367 C CA . GLU C 3 80 ? -26.234 9.886 -19.281 1.00 55.75 202 GLU G CA 1
ATOM 7368 C C . GLU C 3 80 ? -26.567 11.153 -18.511 1.00 62.00 202 GLU G C 1
ATOM 7369 O O . GLU C 3 80 ? -26.767 11.105 -17.296 1.00 60.25 202 GLU G O 1
ATOM 7381 N N . ALA C 3 81 ? -26.645 12.286 -19.199 1.00 77.69 203 ALA G N 1
ATOM 7382 C CA . ALA C 3 81 ? -27.122 13.510 -18.558 1.00 77.78 203 ALA G CA 1
ATOM 7383 C C . ALA C 3 81 ? -27.768 14.453 -19.558 1.00 76.04 203 ALA G C 1
ATOM 7384 O O . ALA C 3 81 ? -27.607 14.301 -20.768 1.00 64.46 203 ALA G O 1
ATOM 7391 N N . VAL C 3 82 ? -28.500 15.431 -19.036 1.00 86.58 204 VAL G N 1
ATOM 7392 C CA . VAL C 3 82 ? -29.174 16.416 -19.864 1.00 87.20 204 VAL G CA 1
ATOM 7393 C C . VAL C 3 82 ? -28.180 17.478 -20.321 1.00 86.08 204 VAL G C 1
ATOM 7394 O O . VAL C 3 82 ? -28.328 18.071 -21.389 1.00 82.01 204 VAL G O 1
ATOM 7407 N N . ASP C 3 83 ? -27.154 17.696 -19.506 1.00 84.72 205 ASP G N 1
ATOM 7408 C CA . ASP C 3 83 ? -26.238 18.812 -19.696 1.00 84.95 205 ASP G CA 1
ATOM 7409 C C . ASP C 3 83 ? -24.792 18.355 -19.725 1.00 81.41 205 ASP G C 1
ATOM 7410 O O . ASP C 3 83 ? -24.438 17.347 -19.115 1.00 82.35 205 ASP G O 1
ATOM 7419 N N . ALA C 3 84 ? -23.951 19.108 -20.422 1.00 76.90 206 ALA G N 1
ATOM 7420 C CA . ALA C 3 84 ? -22.519 18.936 -20.269 1.00 76.92 206 ALA G CA 1
ATOM 7421 C C . ALA C 3 84 ? -22.175 19.381 -18.853 1.00 83.40 206 ALA G C 1
ATOM 7422 O O . ALA C 3 84 ? -21.233 18.881 -18.239 1.00 79.02 206 ALA G O 1
ATOM 7429 N N . ALA C 3 85 ? -22.973 20.314 -18.336 1.00 85.13 207 ALA G N 1
ATOM 7430 C CA . ALA C 3 85 ? -22.762 20.888 -17.009 1.00 83.83 207 ALA G CA 1
ATOM 7431 C C . ALA C 3 85 ? -23.139 19.926 -15.881 1.00 85.59 207 ALA G C 1
ATOM 7432 O O . ALA C 3 85 ? -22.466 19.877 -14.851 1.00 85.30 207 ALA G O 1
ATOM 7439 N N . THR C 3 86 ? -24.218 19.173 -16.066 1.00 93.38 208 THR G N 1
ATOM 7440 C CA . THR C 3 86 ? -24.660 18.228 -15.047 1.00 86.01 208 THR G CA 1
ATOM 7441 C C . THR C 3 86 ? -23.748 17.013 -15.021 1.00 73.55 208 THR G C 1
ATOM 7442 O O . THR C 3 86 ? -23.500 16.434 -13.963 1.00 67.42 208 THR G O 1
ATOM 7453 N N . ALA C 3 87 ? -23.246 16.631 -16.191 1.00 75.73 209 ALA G N 1
ATOM 7454 C CA . ALA C 3 87 ? -22.351 15.485 -16.302 1.00 70.04 209 ALA G CA 1
ATOM 7455 C C . ALA C 3 87 ? -21.040 15.730 -15.548 1.00 74.50 209 ALA G C 1
ATOM 7456 O O . ALA C 3 87 ? -20.491 14.817 -14.930 1.00 75.33 209 ALA G O 1
ATOM 7463 N N . ALA C 3 88 ? -20.543 16.962 -15.593 1.00 75.08 210 ALA G N 1
ATOM 7464 C CA . ALA C 3 88 ? -19.313 17.306 -14.886 1.00 77.61 210 ALA G CA 1
ATOM 7465 C C . ALA C 3 88 ? -19.506 17.167 -13.377 1.00 85.00 210 ALA G C 1
ATOM 7466 O O . ALA C 3 88 ? -18.670 16.583 -12.686 1.00 85.49 210 ALA G O 1
ATOM 7473 N N . LYS C 3 89 ? -20.610 17.709 -12.872 1.00 81.92 211 LYS G N 1
ATOM 7474 C CA . LYS C 3 89 ? -20.911 17.640 -11.446 1.00 87.62 211 LYS G CA 1
ATOM 7475 C C . LYS C 3 89 ? -20.862 16.193 -10.962 1.00 83.90 211 LYS G C 1
ATOM 7476 O O . LYS C 3 89 ? -20.246 15.889 -9.939 1.00 84.24 211 LYS G O 1
ATOM 7495 N N . VAL C 3 90 ? -21.503 15.304 -11.714 1.00 68.78 212 VAL G N 1
ATOM 7496 C CA . VAL C 3 90 ? -21.507 13.886 -11.395 1.00 61.86 212 VAL G CA 1
ATOM 7497 C C . VAL C 3 90 ? -20.098 13.316 -11.425 1.00 62.93 212 VAL G C 1
ATOM 7498 O O . VAL C 3 90 ? -19.632 12.723 -10.451 1.00 69.20 212 VAL G O 1
ATOM 7511 N N . PHE C 3 91 ? -19.427 13.488 -12.558 1.00 69.42 213 PHE G N 1
ATOM 7512 C CA . PHE C 3 91 ? -18.102 12.916 -12.757 1.00 73.48 213 PHE G CA 1
ATOM 7513 C C . PHE C 3 91 ? -17.106 13.445 -11.729 1.00 67.59 213 PHE G C 1
ATOM 7514 O O . PHE C 3 91 ? -16.173 12.742 -11.337 1.00 74.17 213 PHE G O 1
ATOM 7531 N N . LYS C 3 92 ? -17.307 14.685 -11.293 1.00 73.49 214 LYS G N 1
ATOM 7532 C CA . LYS C 3 92 ? -16.465 15.266 -10.257 1.00 69.72 214 LYS G CA 1
ATOM 7533 C C . LYS C 3 92 ? -16.616 14.478 -8.966 1.00 70.29 214 LYS G C 1
ATOM 7534 O O . LYS C 3 92 ? -15.633 14.207 -8.272 1.00 79.30 214 LYS G O 1
ATOM 7553 N N . GLN C 3 93 ? -17.854 14.116 -8.645 1.00 63.04 215 GLN G N 1
ATOM 7554 C CA . GLN C 3 93 ? -18.128 13.343 -7.442 1.00 64.75 215 GLN G CA 1
ATOM 7555 C C . GLN C 3 93 ? -17.494 11.960 -7.551 1.00 71.53 215 GLN G C 1
ATOM 7556 O O . GLN C 3 93 ? -16.812 11.514 -6.627 1.00 80.40 215 GLN G O 1
ATOM 7570 N N . TYR C 3 94 ? -17.716 11.284 -8.678 1.00 59.55 216 TYR G N 1
ATOM 7571 C CA . TYR C 3 94 ? -17.053 10.014 -8.937 1.00 63.07 216 TYR G CA 1
ATOM 7572 C C . TYR C 3 94 ? -15.573 10.101 -8.589 1.00 67.03 216 TYR G C 1
ATOM 7573 O O . TYR C 3 94 ? -15.080 9.353 -7.744 1.00 82.99 216 TYR G O 1
ATOM 7591 N N . ALA C 3 95 ? -14.872 11.027 -9.240 1.00 50.71 217 ALA G N 1
ATOM 7592 C CA . ALA C 3 95 ? -13.432 11.135 -9.092 1.00 53.47 217 ALA G CA 1
ATOM 7593 C C . ALA C 3 95 ? -13.054 11.404 -7.638 1.00 76.78 217 ALA G C 1
ATOM 7594 O O . ALA C 3 95 ? -12.104 10.820 -7.115 1.00 82.52 217 ALA G O 1
ATOM 7601 N N . ASN C 3 96 ? -13.802 12.293 -6.992 1.00 63.81 218 ASN G N 1
ATOM 7602 C CA . ASN C 3 96 ? -13.542 12.630 -5.600 1.00 80.25 218 ASN G CA 1
ATOM 7603 C C . ASN C 3 96 ? -13.685 11.409 -4.703 1.00 79.08 218 ASN G C 1
ATOM 7604 O O . ASN C 3 96 ? -12.941 11.245 -3.736 1.00 83.37 218 ASN G O 1
ATOM 7615 N N . ASP C 3 97 ? -14.645 10.552 -5.029 1.00 64.28 219 ASP G N 1
ATOM 7616 C CA . ASP C 3 97 ? -14.850 9.322 -4.276 1.00 76.47 219 ASP G CA 1
ATOM 7617 C C . ASP C 3 97 ? -13.685 8.352 -4.446 1.00 91.82 219 ASP G C 1
ATOM 7618 O O . ASP C 3 97 ? -13.220 7.749 -3.478 1.00 98.23 219 ASP G O 1
ATOM 7627 N N . ASN C 3 98 ? -13.219 8.205 -5.681 1.00 96.57 220 ASN G N 1
ATOM 7628 C CA . ASN C 3 98 ? -12.196 7.216 -6.001 1.00 83.30 220 ASN G CA 1
ATOM 7629 C C . ASN C 3 98 ? -10.792 7.648 -5.593 1.00 85.00 220 ASN G C 1
ATOM 7630 O O . ASN C 3 98 ? -9.890 6.816 -5.479 1.00 89.04 220 ASN G O 1
ATOM 7641 N N . GLY C 3 99 ? -10.611 8.946 -5.377 1.00 67.57 221 GLY G N 1
ATOM 7642 C CA . GLY C 3 99 ? -9.324 9.476 -4.967 1.00 65.94 221 GLY G CA 1
ATOM 7643 C C . GLY C 3 99 ? -8.504 9.940 -6.153 1.00 87.61 221 GLY G C 1
ATOM 7644 O O . GLY C 3 99 ? -7.280 10.050 -6.069 1.00 87.90 221 GLY G O 1
ATOM 7648 N N . ILE C 3 100 ? -9.183 10.210 -7.264 1.00 98.71 222 ILE G N 1
ATOM 7649 C CA . ILE C 3 100 ? -8.532 10.733 -8.461 1.00 90.86 222 ILE G CA 1
ATOM 7650 C C . ILE C 3 100 ? -8.348 12.245 -8.350 1.00 96.94 222 ILE G C 1
ATOM 7651 O O . ILE C 3 100 ? -9.322 12.986 -8.231 1.00 99.73 222 ILE G O 1
ATOM 7667 N N . ASP C 3 101 ? -7.099 12.702 -8.389 1.00 102.66 223 ASP G N 1
ATOM 7668 C CA . ASP C 3 101 ? -6.808 14.130 -8.296 1.00 111.06 223 ASP G CA 1
ATOM 7669 C C . ASP C 3 101 ? -5.899 14.589 -9.432 1.00 102.62 223 ASP G C 1
ATOM 7670 O O . ASP C 3 101 ? -4.736 14.197 -9.496 1.00 109.33 223 ASP G O 1
ATOM 7679 N N . GLY C 3 102 ? -6.427 15.431 -10.316 1.00 77.20 224 GLY G N 1
ATOM 7680 C CA . GLY C 3 102 ? -5.670 15.889 -11.468 1.00 62.15 224 GLY G CA 1
ATOM 7681 C C . GLY C 3 102 ? -6.318 17.058 -12.180 1.00 55.65 224 GLY G C 1
ATOM 7682 O O . GLY C 3 102 ? -7.190 17.722 -11.628 1.00 60.10 224 GLY G O 1
ATOM 7686 N N . GLU C 3 103 ? -5.878 17.315 -13.409 1.00 58.27 225 GLU G N 1
ATOM 7687 C CA . GLU C 3 103 ? -6.406 18.420 -14.203 1.00 52.45 225 GLU G CA 1
ATOM 7688 C C . GLU C 3 103 ? -7.613 17.948 -14.997 1.00 55.24 225 GLU G C 1
ATOM 7689 O O . GLU C 3 103 ? -7.619 16.835 -15.515 1.00 48.90 225 GLU G O 1
ATOM 7701 N N . TRP C 3 104 ? -8.630 18.796 -15.091 1.00 50.84 226 TRP G N 1
ATOM 7702 C CA . TRP C 3 104 ? -9.849 18.459 -15.820 1.00 56.20 226 TRP G CA 1
ATOM 7703 C C . TRP C 3 104 ? -9.963 19.239 -17.123 1.00 71.78 226 TRP G C 1
ATOM 7704 O O . TRP C 3 104 ? -9.830 20.465 -17.142 1.00 63.85 226 TRP G O 1
ATOM 7725 N N . THR C 3 105 ? -10.209 18.513 -18.208 1.00 56.37 227 THR G N 1
ATOM 7726 C CA . THR C 3 105 ? -10.407 19.108 -19.522 1.00 74.34 227 THR G CA 1
ATOM 7727 C C . THR C 3 105 ? -11.657 18.516 -20.147 1.00 75.61 227 THR G C 1
ATOM 7728 O O . THR C 3 105 ? -12.003 17.368 -19.875 1.00 58.74 227 THR G O 1
ATOM 7739 N N . TYR C 3 106 ? -12.331 19.293 -20.988 1.00 90.91 228 TYR G N 1
ATOM 7740 C CA . TYR C 3 106 ? -13.542 18.821 -21.648 1.00 95.85 228 TYR G CA 1
ATOM 7741 C C . TYR C 3 106 ? -13.509 19.082 -23.151 1.00 96.48 228 TYR G C 1
ATOM 7742 O O . TYR C 3 106 ? -13.105 20.154 -23.600 1.00 88.89 228 TYR G O 1
ATOM 7760 N N . ASP C 3 107 ? -13.928 18.081 -23.919 1.00 100.65 229 ASP G N 1
ATOM 7761 C CA . ASP C 3 107 ? -14.097 18.220 -25.358 1.00 103.19 229 ASP G CA 1
ATOM 7762 C C . ASP C 3 107 ? -15.541 17.872 -25.691 1.00 108.88 229 ASP G C 1
ATOM 7763 O O . ASP C 3 107 ? -15.996 16.762 -25.422 1.00 105.98 229 ASP G O 1
ATOM 7772 N N . ASP C 3 108 ? -16.264 18.824 -26.269 1.00 117.82 230 ASP G N 1
ATOM 7773 C CA . ASP C 3 108 ? -17.687 18.638 -26.525 1.00 126.57 230 ASP G CA 1
ATOM 7774 C C . ASP C 3 108 ? -17.940 17.927 -27.850 1.00 125.28 230 ASP G C 1
ATOM 7775 O O . ASP C 3 108 ? -19.029 17.398 -28.075 1.00 129.30 230 ASP G O 1
ATOM 7784 N N . ALA C 3 109 ? -16.938 17.912 -28.724 1.00 121.04 231 ALA G N 1
ATOM 7785 C CA . ALA C 3 109 ? -17.053 17.207 -29.997 1.00 114.27 231 ALA G CA 1
ATOM 7786 C C . ALA C 3 109 ? -17.228 15.715 -29.747 1.00 117.20 231 ALA G C 1
ATOM 7787 O O . ALA C 3 109 ? -18.000 15.047 -30.435 1.00 116.61 231 ALA G O 1
ATOM 7794 N N . THR C 3 110 ? -16.505 15.201 -28.755 1.00 116.02 232 THR G N 1
ATOM 7795 C CA . THR C 3 110 ? -16.640 13.808 -28.341 1.00 104.72 232 THR G CA 1
ATOM 7796 C C . THR C 3 110 ? -17.315 13.719 -26.972 1.00 84.60 232 THR G C 1
ATOM 7797 O O . THR C 3 110 ? -17.353 12.656 -26.358 1.00 79.09 232 THR G O 1
ATOM 7808 N N . LYS C 3 111 ? -17.855 14.844 -26.510 1.00 85.26 233 LYS G N 1
ATOM 7809 C CA . LYS C 3 111 ? -18.489 14.934 -25.195 1.00 88.89 233 LYS G CA 1
ATOM 7810 C C . LYS C 3 111 ? -17.787 14.072 -24.151 1.00 74.76 233 LYS G C 1
ATOM 7811 O O . LYS C 3 111 ? -18.408 13.222 -23.511 1.00 69.34 233 LYS G O 1
ATOM 7830 N N . THR C 3 112 ? -16.490 14.311 -23.981 1.00 63.12 234 THR G N 1
ATOM 7831 C CA . THR C 3 112 ? -15.678 13.543 -23.045 1.00 59.84 234 THR G CA 1
ATOM 7832 C C . THR C 3 112 ? -14.980 14.440 -22.022 1.00 76.81 234 THR G C 1
ATOM 7833 O O . THR C 3 112 ? -14.241 15.355 -22.388 1.00 62.52 234 THR G O 1
ATOM 7844 N N . PHE C 3 113 ? -15.232 14.175 -20.743 1.00 74.87 235 PHE G N 1
ATOM 7845 C CA . PHE C 3 113 ? -14.475 14.788 -19.658 1.00 68.18 235 PHE G CA 1
ATOM 7846 C C . PHE C 3 113 ? -13.247 13.936 -19.348 1.00 61.72 235 PHE G C 1
ATOM 7847 O O . PHE C 3 113 ? -13.307 12.701 -19.367 1.00 49.38 235 PHE G O 1
ATOM 7864 N N . THR C 3 114 ? -12.129 14.590 -19.061 1.00 50.63 236 THR G N 1
ATOM 7865 C CA . THR C 3 114 ? -10.890 13.871 -18.795 1.00 41.61 236 THR G CA 1
ATOM 7866 C C . THR C 3 114 ? -10.256 14.390 -17.512 1.00 52.42 236 THR G C 1
ATOM 7867 O O . THR C 3 114 ? -10.177 15.596 -17.305 1.00 53.04 236 THR G O 1
ATOM 7878 N N . VAL C 3 115 ? -9.824 13.473 -16.649 1.00 42.76 237 VAL G N 1
ATOM 7879 C CA . VAL C 3 115 ? -9.032 13.839 -15.480 1.00 41.89 237 VAL G CA 1
ATOM 7880 C C . VAL C 3 115 ? -7.660 13.187 -15.637 1.00 44.55 237 VAL G C 1
ATOM 7881 O O . VAL C 3 115 ? -7.562 11.977 -15.843 1.00 43.76 237 VAL G O 1
ATOM 7894 N N . THR C 3 116 ? -6.602 13.991 -15.585 1.00 49.73 238 THR G N 1
ATOM 7895 C CA . THR C 3 116 ? -5.254 13.480 -15.827 1.00 43.31 238 THR G CA 1
ATOM 7896 C C . THR C 3 116 ? -4.344 13.751 -14.644 1.00 50.45 238 THR G C 1
ATOM 7897 O O . THR C 3 116 ? -4.228 14.891 -14.188 1.00 46.90 238 THR G O 1
ATOM 7908 N N . GLU C 3 117 ? -3.689 12.699 -14.160 1.00 48.63 239 GLU G N 1
ATOM 7909 C CA . GLU C 3 117 ? -2.776 12.819 -13.028 1.00 58.27 239 GLU G CA 1
ATOM 7910 C C . GLU C 3 117 ? -1.312 12.749 -13.453 1.00 53.54 239 GLU G C 1
ATOM 7911 O O . GLU C 3 117 ? -0.930 11.902 -14.256 1.00 48.74 239 GLU G O 1
ATOM 7923 N N . GLY C 3 118 ? -0.495 13.636 -12.890 1.00 46.12 240 GLY G N 1
ATOM 7924 C CA . GLY C 3 118 ? 0.929 13.655 -13.170 1.00 50.44 240 GLY G CA 1
ATOM 7925 C C . GLY C 3 118 ? 1.359 14.910 -13.900 1.00 52.10 240 GLY G C 1
ATOM 7926 O O . GLY C 3 118 ? 1.135 15.051 -15.101 1.00 54.40 240 GLY G O 1
ATOM 7944 N N . ARG D 1 2 ? 41.961 36.974 21.388 1.00 20.10 3 ARG A N 1
ATOM 7945 C CA . ARG D 1 2 ? 43.024 37.468 22.268 1.00 21.27 3 ARG A CA 1
ATOM 7946 C C . ARG D 1 2 ? 42.491 38.649 23.061 1.00 22.88 3 ARG A C 1
ATOM 7947 O O . ARG D 1 2 ? 41.681 39.422 22.550 1.00 18.85 3 ARG A O 1
ATOM 7968 N N . LEU D 1 3 ? 42.924 38.747 24.313 1.00 17.70 4 LEU A N 1
ATOM 7969 C CA . LEU D 1 3 ? 42.549 39.831 25.211 1.00 18.64 4 LEU A CA 1
ATOM 7970 C C . LEU D 1 3 ? 43.851 40.361 25.801 1.00 21.99 4 LEU A C 1
ATOM 7971 O O . LEU D 1 3 ? 44.681 39.573 26.268 1.00 19.67 4 LEU A O 1
ATOM 7987 N N . VAL D 1 4 ? 44.052 41.677 25.758 1.00 18.75 5 VAL A N 1
ATOM 7988 C CA . VAL D 1 4 ? 45.272 42.273 26.308 1.00 21.45 5 VAL A CA 1
ATOM 7989 C C . VAL D 1 4 ? 44.895 43.357 27.314 1.00 24.07 5 VAL A C 1
ATOM 7990 O O . VAL D 1 4 ? 44.356 44.392 26.931 1.00 21.24 5 VAL A O 1
ATOM 8003 N N . GLU D 1 5 ? 45.167 43.110 28.594 1.00 20.12 6 GLU A N 1
ATOM 8004 C CA . GLU D 1 5 ? 44.854 44.072 29.643 1.00 22.06 6 GLU A CA 1
ATOM 8005 C C . GLU D 1 5 ? 45.971 45.106 29.782 1.00 23.78 6 GLU A C 1
ATOM 8006 O O . GLU D 1 5 ? 47.140 44.828 29.499 1.00 22.93 6 GLU A O 1
ATOM 8018 N N . SER D 1 6 ? 45.602 46.302 30.230 1.00 19.72 7 SER A N 1
ATOM 8019 C CA . SER D 1 6 ? 46.573 47.348 30.521 1.00 21.42 7 SER A CA 1
ATOM 8020 C C . SER D 1 6 ? 46.002 48.225 31.630 1.00 23.94 7 SER A C 1
ATOM 8021 O O . SER D 1 6 ? 44.808 48.148 31.946 1.00 22.00 7 SER A O 1
ATOM 8029 N N . GLY D 1 7 ? 46.856 49.035 32.238 1.00 23.82 8 GLY A N 1
ATOM 8030 C CA . GLY D 1 7 ? 46.396 50.031 33.192 1.00 27.45 8 GLY A CA 1
ATOM 8031 C C . GLY D 1 7 ? 46.819 49.743 34.618 1.00 27.25 8 GLY A C 1
ATOM 8032 O O . GLY D 1 7 ? 46.605 50.558 35.508 1.00 27.69 8 GLY A O 1
ATOM 8036 N N . GLY D 1 8 ? 47.424 48.583 34.842 1.00 26.42 9 GLY A N 1
ATOM 8037 C CA . GLY D 1 8 ? 47.861 48.216 36.177 1.00 26.80 9 GLY A CA 1
ATOM 8038 C C . GLY D 1 8 ? 49.003 49.083 36.671 1.00 27.73 9 GLY A C 1
ATOM 8039 O O . GLY D 1 8 ? 49.639 49.816 35.907 1.00 32.70 9 GLY A O 1
ATOM 8043 N N . GLY D 1 9 ? 49.260 49.018 37.967 1.00 26.38 10 GLY A N 1
ATOM 8044 C CA . GLY D 1 9 ? 50.396 49.715 38.529 1.00 28.89 10 GLY A CA 1
ATOM 8045 C C . GLY D 1 9 ? 50.316 49.714 40.034 1.00 29.90 10 GLY A C 1
ATOM 8046 O O . GLY D 1 9 ? 49.515 48.974 40.617 1.00 29.44 10 GLY A O 1
ATOM 8050 N N . VAL D 1 10 ? 51.145 50.551 40.648 1.00 26.54 11 VAL A N 1
ATOM 8051 C CA . VAL D 1 10 ? 51.254 50.621 42.091 1.00 28.30 11 VAL A CA 1
ATOM 8052 C C . VAL D 1 10 ? 50.594 51.903 42.579 1.00 31.33 11 VAL A C 1
ATOM 8053 O O . VAL D 1 10 ? 51.014 53.000 42.214 1.00 35.34 11 VAL A O 1
ATOM 8066 N N . VAL D 1 11 ? 49.559 51.758 43.397 1.00 26.96 12 VAL A N 1
ATOM 8067 C CA . VAL D 1 11 ? 48.823 52.906 43.899 1.00 31.95 12 VAL A CA 1
ATOM 8068 C C . VAL D 1 11 ? 48.578 52.757 45.393 1.00 30.72 12 VAL A C 1
ATOM 8069 O O . VAL D 1 11 ? 48.840 51.696 45.975 1.00 32.26 12 VAL A O 1
ATOM 8082 N N . GLN D 1 12 ? 48.074 53.821 46.011 1.00 29.26 13 GLN A N 1
ATOM 8083 C CA . GLN D 1 12 ? 47.850 53.829 47.449 1.00 30.28 13 GLN A CA 1
ATOM 8084 C C . GLN D 1 12 ? 46.381 53.562 47.748 1.00 31.59 13 GLN A C 1
ATOM 8085 O O . GLN D 1 12 ? 45.513 53.897 46.944 1.00 30.72 13 GLN A O 1
ATOM 8099 N N . PRO D 1 13 ? 46.089 52.923 48.892 1.00 33.74 14 PRO A N 1
ATOM 8100 C CA . PRO D 1 13 ? 44.680 52.675 49.216 1.00 29.12 14 PRO A CA 1
ATOM 8101 C C . PRO D 1 13 ? 43.896 53.995 49.322 1.00 30.07 14 PRO A C 1
ATOM 8102 O O . PRO D 1 13 ? 44.439 54.982 49.814 1.00 31.70 14 PRO A O 1
ATOM 8113 N N . GLY D 1 14 ? 42.656 54.009 48.837 1.00 29.24 15 GLY A N 1
ATOM 8114 C CA . GLY D 1 14 ? 41.860 55.232 48.816 1.00 34.75 15 GLY A CA 1
ATOM 8115 C C . GLY D 1 14 ? 41.770 55.832 47.423 1.00 29.46 15 GLY A C 1
ATOM 8116 O O . GLY D 1 14 ? 40.878 56.626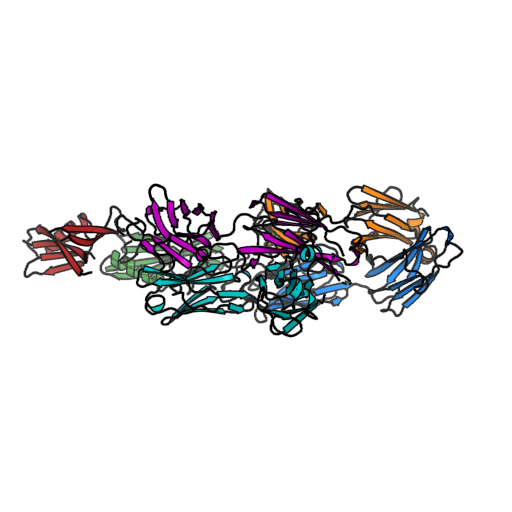 47.119 1.00 29.93 15 GLY A O 1
ATOM 8120 N N . SER D 1 15 ? 42.687 55.402 46.560 1.00 29.19 16 SER A N 1
ATOM 8121 C CA . SER D 1 15 ? 42.839 56.005 45.244 1.00 37.52 16 SER A CA 1
ATOM 8122 C C . SER D 1 15 ? 42.002 55.271 44.196 1.00 29.31 16 SER A C 1
ATOM 8123 O O . SER D 1 15 ? 41.362 54.265 44.502 1.00 25.58 16 SER A O 1
ATOM 8131 N N . SER D 1 16 ? 42.034 55.781 42.965 1.00 28.14 17 SER A N 1
ATOM 8132 C CA . SER D 1 16 ? 41.275 55.213 41.838 1.00 26.54 17 SER A CA 1
ATOM 8133 C C . SER D 1 16 ? 42.229 54.777 40.730 1.00 30.74 17 SER A C 1
ATOM 8134 O O . SER D 1 16 ? 43.362 55.258 40.657 1.00 36.59 17 SER A O 1
ATOM 8142 N N . LEU D 1 17 ? 41.765 53.887 39.852 1.00 27.31 18 LEU A N 1
ATOM 8143 C CA . LEU D 1 17 ? 42.583 53.413 38.748 1.00 22.01 18 LEU A CA 1
ATOM 8144 C C . LEU D 1 17 ? 41.621 52.841 37.728 1.00 24.80 18 LEU A C 1
ATOM 8145 O O . LEU D 1 17 ? 40.613 52.244 38.112 1.00 27.37 18 LEU A O 1
ATOM 8161 N N . ARG D 1 18 ? 41.922 53.000 36.441 1.00 22.81 19 ARG A N 1
ATOM 8162 C CA . ARG D 1 18 ? 41.079 52.390 35.412 1.00 19.91 19 ARG A CA 1
ATOM 8163 C C . ARG D 1 18 ? 41.861 51.374 34.579 1.00 19.32 19 ARG A C 1
ATOM 8164 O O . ARG D 1 18 ? 42.887 51.711 33.979 1.00 23.92 19 ARG A O 1
ATOM 8185 N N . LEU D 1 19 ? 41.374 50.136 34.560 1.00 21.34 20 LEU A N 1
ATOM 8186 C CA . LEU D 1 19 ? 41.959 49.087 33.726 1.00 19.37 20 LEU A CA 1
ATOM 8187 C C . LEU D 1 19 ? 41.229 49.018 32.385 1.00 22.51 20 LEU A C 1
ATOM 8188 O O . LEU D 1 19 ? 40.026 49.244 32.331 1.00 21.99 20 LEU A O 1
ATOM 8204 N N . SER D 1 20 ? 41.970 48.702 31.322 1.00 20.91 21 SER A N 1
ATOM 8205 C CA . SER D 1 20 ? 41.403 48.525 29.980 1.00 18.89 21 SER A CA 1
ATOM 8206 C C . SER D 1 20 ? 41.791 47.159 29.445 1.00 25.66 21 SER A C 1
ATOM 8207 O O . SER D 1 20 ? 42.816 46.604 29.828 1.00 25.36 21 SER A O 1
ATOM 8215 N N . CYS D 1 21 ? 40.983 46.628 28.538 1.00 19.80 22 CYS A N 1
ATOM 8216 C CA . CYS D 1 21 ? 41.296 45.343 27.927 1.00 17.14 22 CYS A CA 1
ATOM 8217 C C . CYS D 1 21 ? 40.937 45.467 26.454 1.00 22.28 22 CYS A C 1
ATOM 8218 O O . CYS D 1 21 ? 39.812 45.823 26.128 1.00 22.68 22 CYS A O 1
ATOM 8225 N N . ALA D 1 22 ? 41.906 45.216 25.580 1.00 17.84 23 ALA A N 1
ATOM 8226 C CA . ALA D 1 22 ? 41.685 45.324 24.155 1.00 18.79 23 ALA A CA 1
ATOM 8227 C C . ALA D 1 22 ? 41.444 43.919 23.600 1.00 28.46 23 ALA A C 1
ATOM 8228 O O . ALA D 1 22 ? 42.289 43.039 23.762 1.00 21.85 23 ALA A O 1
ATOM 8235 N N . ALA D 1 23 ? 40.294 43.715 22.967 1.00 21.58 24 ALA A N 1
ATOM 8236 C CA . ALA D 1 23 ? 39.922 42.396 22.434 1.00 19.35 24 ALA A CA 1
ATOM 8237 C C . ALA D 1 23 ? 40.159 42.325 20.930 1.00 20.60 24 ALA A C 1
ATOM 8238 O O . ALA D 1 23 ? 39.936 43.318 20.205 1.00 22.21 24 ALA A O 1
ATOM 8245 N N . SER D 1 24 ? 40.592 41.165 20.437 1.00 19.37 25 SER A N 1
ATOM 8246 C CA . SER D 1 24 ? 40.743 40.984 18.998 1.00 21.29 25 SER A CA 1
ATOM 8247 C C . SER D 1 24 ? 40.507 39.522 18.629 1.00 24.32 25 SER A C 1
ATOM 8248 O O . SER D 1 24 ? 40.534 38.646 19.494 1.00 19.63 25 SER A O 1
ATOM 8256 N N . GLY D 1 25 ? 40.252 39.280 17.347 1.00 22.99 26 GLY A N 1
ATOM 8257 C CA . GLY D 1 25 ? 40.096 37.917 16.843 1.00 22.20 26 GLY A CA 1
ATOM 8258 C C . GLY D 1 25 ? 38.714 37.312 17.047 1.00 28.16 26 GLY A C 1
ATOM 8259 O O . GLY D 1 25 ? 38.528 36.115 16.839 1.00 31.57 26 GLY A O 1
ATOM 8263 N N . PHE D 1 26 ? 37.750 38.123 17.476 1.00 20.39 27 PHE A N 1
ATOM 8264 C CA . PHE D 1 26 ? 36.354 37.702 17.555 1.00 20.89 27 PHE A CA 1
ATOM 8265 C C . PHE D 1 26 ? 35.437 38.910 17.513 1.00 28.78 27 PHE A C 1
ATOM 8266 O O . PHE D 1 26 ? 35.917 40.040 17.547 1.00 24.48 27 PHE A O 1
ATOM 8283 N N . ASP D 1 27 ? 34.128 38.675 17.419 1.00 22.13 28 ASP A N 1
ATOM 8284 C CA . ASP D 1 27 ? 33.168 39.788 17.394 1.00 29.24 28 ASP A CA 1
ATOM 8285 C C . ASP D 1 27 ? 32.815 40.197 18.820 1.00 24.66 28 ASP A C 1
ATOM 8286 O O . ASP D 1 27 ? 31.894 39.657 19.427 1.00 21.92 28 ASP A O 1
ATOM 8295 N N . PHE D 1 28 ? 33.562 41.163 19.334 1.00 24.25 29 PHE A N 1
ATOM 8296 C CA . PHE D 1 28 ? 33.440 41.604 20.723 1.00 24.09 29 PHE A CA 1
ATOM 8297 C C . PHE D 1 28 ? 31.994 41.962 21.071 1.00 20.16 29 PHE A C 1
ATOM 8298 O O . PHE D 1 28 ? 31.491 41.588 22.138 1.00 21.12 29 PHE A O 1
ATOM 8315 N N . SER D 1 29 ? 31.320 42.646 20.147 1.00 19.74 30 SER A N 1
ATOM 8316 C CA . SER D 1 29 ? 30.011 43.233 20.421 1.00 24.69 30 SER A CA 1
ATOM 8317 C C . SER D 1 29 ? 28.921 42.183 20.672 1.00 26.29 30 SER A C 1
ATOM 8318 O O . SER D 1 29 ? 27.840 42.519 21.152 1.00 23.59 30 SER A O 1
ATOM 8326 N N . ARG D 1 30 ? 29.199 40.921 20.348 1.00 22.86 31 ARG A N 1
ATOM 8327 C CA . ARG D 1 30 ? 28.188 39.872 20.486 1.00 22.52 31 ARG A CA 1
ATOM 8328 C C . ARG D 1 30 ? 28.336 39.028 21.746 1.00 22.97 31 ARG A C 1
ATOM 8329 O O . ARG D 1 30 ? 27.476 38.192 22.025 1.00 20.26 31 ARG A O 1
ATOM 8350 N N . GLN D 1 31 ? 29.399 39.261 22.516 1.00 17.18 32 GLN A N 1
ATOM 8351 C CA . GLN D 1 31 ? 29.763 38.321 23.590 1.00 16.07 32 GLN A CA 1
ATOM 8352 C C . GLN D 1 31 ? 29.878 38.974 24.968 1.00 17.04 32 GLN A C 1
ATOM 8353 O O . GLN D 1 31 ? 30.314 40.118 25.084 1.00 20.28 32 GLN A O 1
ATOM 8367 N N . GLY D 1 32 ? 29.454 38.230 25.988 1.00 21.98 33 GLY A N 1
ATOM 8368 C CA . GLY D 1 32 ? 29.618 38.625 27.378 1.00 17.97 33 GLY A CA 1
ATOM 8369 C C . GLY D 1 32 ? 31.081 38.606 27.781 1.00 19.84 33 GLY A C 1
ATOM 8370 O O . GLY D 1 32 ? 31.882 37.829 27.235 1.00 17.41 33 GLY A O 1
ATOM 8374 N N . MET D 1 33 ? 31.431 39.454 28.751 1.00 17.52 34 MET A N 1
ATOM 8375 C CA . MET D 1 33 ? 32.814 39.584 29.197 1.00 16.02 34 MET A CA 1
ATOM 8376 C C . MET D 1 33 ? 32.879 39.699 30.718 1.00 18.15 34 MET A C 1
ATOM 8377 O O . MET D 1 33 ? 31.954 40.227 31.348 1.00 18.70 34 MET A O 1
ATOM 8391 N N . HIS D 1 34 ? 33.978 39.213 31.297 1.00 16.18 35 HIS A N 1
ATOM 8392 C CA . HIS D 1 34 ? 34.176 39.258 32.736 1.00 15.03 35 HIS A CA 1
ATOM 8393 C C . HIS D 1 34 ? 35.498 39.940 33.099 1.00 16.61 35 HIS A C 1
ATOM 8394 O O . HIS D 1 34 ? 36.419 40.004 32.291 1.00 18.20 35 HIS A O 1
ATOM 8409 N N . TRP D 1 35 ? 35.591 40.395 34.344 1.00 14.54 36 TRP A N 1
ATOM 8410 C CA . TRP D 1 35 ? 36.885 40.550 34.990 1.00 16.43 36 TRP A CA 1
ATOM 8411 C C . TRP D 1 35 ? 36.981 39.474 36.077 1.00 17.29 36 TRP A C 1
ATOM 8412 O O . TRP D 1 35 ? 35.991 39.181 36.740 1.00 16.50 36 TRP A O 1
ATOM 8433 N N . VAL D 1 36 ? 38.159 38.875 36.216 1.00 15.22 37 VAL A N 1
ATOM 8434 C CA . VAL D 1 36 ? 38.451 37.907 37.294 1.00 15.97 37 VAL A CA 1
ATOM 8435 C C . VAL D 1 36 ? 39.790 38.324 37.874 1.00 19.66 37 VAL A C 1
ATOM 8436 O O . VAL D 1 36 ? 40.673 38.768 37.140 1.00 19.64 37 VAL A O 1
ATOM 8449 N N . ARG D 1 37 ? 39.951 38.213 39.184 1.00 18.37 38 ARG A N 1
ATOM 8450 C CA . ARG D 1 37 ? 41.225 38.604 39.774 1.00 20.04 38 ARG A CA 1
ATOM 8451 C C . ARG D 1 37 ? 41.832 37.492 40.623 1.00 21.34 38 ARG A C 1
ATOM 8452 O O . ARG D 1 37 ? 41.145 36.547 41.032 1.00 21.42 38 ARG A O 1
ATOM 8473 N N . GLN D 1 38 ? 43.127 37.631 40.894 1.00 19.79 39 GLN A N 1
ATOM 8474 C CA . GLN D 1 38 ? 43.855 36.654 41.677 1.00 22.66 39 GLN A CA 1
ATOM 8475 C C . GLN D 1 38 ? 44.980 37.351 42.434 1.00 21.88 39 GLN A C 1
ATOM 8476 O O . GLN D 1 38 ? 45.932 37.866 41.836 1.00 23.16 39 GLN A O 1
ATOM 8490 N N . ALA D 1 39 ? 44.858 37.376 43.753 1.00 22.09 40 ALA A N 1
ATOM 8491 C CA . ALA D 1 39 ? 45.902 37.965 44.586 1.00 29.64 40 ALA A CA 1
ATOM 8492 C C . ALA D 1 39 ? 47.120 37.041 44.562 1.00 27.40 40 ALA A C 1
ATOM 8493 O O . ALA D 1 39 ? 46.973 35.830 44.398 1.00 25.88 40 ALA A O 1
ATOM 8500 N N . PRO D 1 40 ? 48.331 37.607 44.695 1.00 30.65 41 PRO A N 1
ATOM 8501 C CA . PRO D 1 40 ? 49.542 36.778 44.686 1.00 34.02 41 PRO A CA 1
ATOM 8502 C C . PRO D 1 40 ? 49.451 35.593 45.646 1.00 36.14 41 PRO A C 1
ATOM 8503 O O . PRO D 1 40 ? 49.222 35.777 46.848 1.00 31.01 41 PRO A O 1
ATOM 8514 N N . GLY D 1 41 ? 49.616 34.388 45.107 1.00 37.03 42 GLY A N 1
ATOM 8515 C CA . GLY D 1 41 ? 49.612 33.172 45.905 1.00 36.24 42 GLY A CA 1
ATOM 8516 C C . GLY D 1 41 ? 48.233 32.740 46.383 1.00 39.71 42 GLY A C 1
ATOM 8517 O O . GLY D 1 41 ? 48.126 31.840 47.210 1.00 37.73 42 GLY A O 1
ATOM 8521 N N . GLN D 1 42 ? 47.179 33.382 45.887 1.00 27.02 43 GLN A N 1
ATOM 8522 C CA . GLN D 1 42 ? 45.827 33.096 46.362 1.00 32.10 43 GLN A CA 1
ATOM 8523 C C . GLN D 1 42 ? 44.944 32.608 45.211 1.00 28.58 43 GLN A C 1
ATOM 8524 O O . GLN D 1 42 ? 45.431 32.401 44.098 1.00 27.19 43 GLN A O 1
ATOM 8538 N N . GLY D 1 43 ? 43.651 32.442 45.480 1.00 28.22 44 GLY A N 1
ATOM 8539 C CA . GLY D 1 43 ? 42.742 31.832 44.518 1.00 26.24 44 GLY A CA 1
ATOM 8540 C C . GLY D 1 43 ? 42.114 32.821 43.548 1.00 30.83 44 GLY A C 1
ATOM 8541 O O . GLY D 1 43 ? 42.291 34.037 43.684 1.00 27.40 44 GLY A O 1
ATOM 8545 N N . LEU D 1 44 ? 41.400 32.291 42.551 1.00 24.73 45 LEU A N 1
ATOM 8546 C CA . LEU D 1 44 ? 40.639 33.122 41.615 1.00 20.55 45 LEU A CA 1
ATOM 8547 C C . LEU D 1 44 ? 39.413 33.723 42.310 1.00 19.74 45 LEU A C 1
ATOM 8548 O O . LEU D 1 44 ? 38.790 33.071 43.176 1.00 23.13 45 LEU A O 1
ATOM 8564 N N . GLU D 1 45 ? 39.084 34.959 41.954 1.00 19.05 46 GLU A N 1
ATOM 8565 C CA . GLU D 1 45 ? 37.888 35.592 42.483 1.00 20.18 46 GLU A CA 1
ATOM 8566 C C . GLU D 1 45 ? 37.166 36.315 41.361 1.00 16.50 46 GLU A C 1
ATOM 8567 O O . GLU D 1 45 ? 37.734 37.189 40.698 1.00 17.92 46 GLU A O 1
ATOM 8579 N N . TRP D 1 46 ? 35.913 35.933 41.135 1.00 16.92 47 TRP A N 1
ATOM 8580 C CA . TRP D 1 46 ? 35.126 36.558 40.082 1.00 18.04 47 TRP A CA 1
ATOM 8581 C C . TRP D 1 46 ? 34.799 37.986 40.512 1.00 20.11 47 TRP A C 1
ATOM 8582 O O . TRP D 1 46 ? 34.386 38.205 41.647 1.00 20.78 47 TRP A O 1
ATOM 8603 N N . VAL D 1 47 ? 34.994 38.940 39.604 1.00 17.99 48 VAL A N 1
ATOM 8604 C CA . VAL D 1 47 ? 34.769 40.364 39.918 1.00 19.30 48 VAL A CA 1
ATOM 8605 C C . VAL D 1 47 ? 33.469 40.883 39.329 1.00 19.63 48 VAL A C 1
ATOM 8606 O O . VAL D 1 47 ? 32.655 41.479 40.035 1.00 20.27 48 VAL A O 1
ATOM 8619 N N . ALA D 1 48 ? 33.277 40.682 38.028 1.00 17.69 49 ALA A N 1
ATOM 8620 C CA . ALA D 1 48 ? 32.123 41.275 37.358 1.00 19.42 49 ALA A CA 1
ATOM 8621 C C . ALA D 1 48 ? 31.883 40.667 35.992 1.00 18.42 49 ALA A C 1
ATOM 8622 O O . ALA D 1 48 ? 32.792 40.116 35.380 1.00 18.76 49 ALA A O 1
ATOM 8629 N N . PHE D 1 49 ? 30.658 40.845 35.511 1.00 17.08 50 PHE A N 1
ATOM 8630 C CA . PHE D 1 49 ? 30.263 40.362 34.201 1.00 17.72 50 PHE A CA 1
ATOM 8631 C C . PHE D 1 49 ? 29.383 41.433 33.556 1.00 17.79 50 PHE A C 1
ATOM 8632 O O . PHE D 1 49 ? 28.607 42.132 34.237 1.00 18.54 50 PHE A O 1
ATOM 8649 N N . ILE D 1 50 ? 29.535 41.586 32.250 1.00 16.83 51 ILE A N 1
ATOM 8650 C CA . ILE D 1 50 ? 28.732 42.565 31.526 1.00 15.25 51 ILE A CA 1
ATOM 8651 C C . ILE D 1 50 ? 28.211 41.920 30.238 1.00 19.99 51 ILE A C 1
ATOM 8652 O O . ILE D 1 50 ? 28.944 41.239 29.512 1.00 18.68 51 ILE A O 1
ATOM 8668 N N . LYS D 1 51 ? 26.926 42.121 29.992 1.00 19.34 52 LYS A N 1
ATOM 8669 C CA . LYS D 1 51 ? 26.259 41.551 28.832 1.00 20.87 52 LYS A CA 1
ATOM 8670 C C . LYS D 1 51 ? 26.860 42.126 27.543 1.00 20.70 52 LYS A C 1
ATOM 8671 O O . LYS D 1 51 ? 27.428 43.222 27.554 1.00 21.15 52 LYS A O 1
ATOM 8690 N N . TYR D 1 52 A 26.715 41.395 26.435 1.00 22.36 52 TYR A N 1
ATOM 8691 C CA . TYR D 1 52 A 27.279 41.797 25.141 1.00 22.74 52 TYR A CA 1
ATOM 8692 C C . TYR D 1 52 A 26.982 43.261 24.785 1.00 22.05 52 TYR A C 1
ATOM 8693 O O . TYR D 1 52 A 27.858 43.954 24.253 1.00 24.68 52 TYR A O 1
ATOM 8711 N N . ASP D 1 53 ? 25.769 43.736 25.073 1.00 20.50 53 ASP A N 1
ATOM 8712 C CA . ASP D 1 53 ? 25.385 45.092 24.673 1.00 23.11 53 ASP A CA 1
ATOM 8713 C C . ASP D 1 53 ? 25.496 46.102 25.813 1.00 22.10 53 ASP A C 1
ATOM 8714 O O . ASP D 1 53 ? 25.066 47.247 25.666 1.00 26.65 53 ASP A O 1
ATOM 8723 N N . GLY D 1 54 ? 26.068 45.673 26.936 1.00 22.56 54 GLY A N 1
ATOM 8724 C CA . GLY D 1 54 ? 26.225 46.534 28.092 1.00 25.15 54 GLY A CA 1
ATOM 8725 C C . GLY D 1 54 ? 24.923 46.803 28.824 1.00 28.01 54 GLY A C 1
ATOM 8726 O O . GLY D 1 54 ? 24.891 47.608 29.742 1.00 31.42 54 GLY A O 1
ATOM 8730 N N . SER D 1 55 ? 23.847 46.117 28.447 1.00 29.89 55 SER A N 1
ATOM 8731 C CA . SER D 1 55 ? 22.533 46.416 29.019 1.00 35.06 55 SER A CA 1
ATOM 8732 C C . SER D 1 55 ? 22.382 45.934 30.467 1.00 32.16 55 SER A C 1
ATOM 8733 O O . SER D 1 55 ? 21.504 46.395 31.188 1.00 32.87 55 SER A O 1
ATOM 8741 N N . GLU D 1 56 ? 23.233 45.006 30.887 1.00 25.50 56 GLU A N 1
ATOM 8742 C CA . GLU D 1 56 ? 23.175 44.483 32.252 1.00 28.16 56 GLU A CA 1
ATOM 8743 C C . GLU D 1 56 ? 24.582 44.225 32.730 1.00 25.53 56 GLU A C 1
ATOM 8744 O O . GLU D 1 56 ? 25.411 43.765 31.954 1.00 23.48 56 GLU A O 1
ATOM 8756 N N . LYS D 1 57 ? 24.840 44.512 34.006 1.00 23.45 57 LYS A N 1
ATOM 8757 C CA . LYS D 1 57 ? 26.155 44.299 34.593 1.00 25.08 57 LYS A CA 1
ATOM 8758 C C . LYS D 1 57 ? 25.934 43.638 35.935 1.00 26.94 57 LYS A C 1
ATOM 8759 O O . LYS D 1 57 ? 24.990 43.986 36.645 1.00 24.63 57 LYS A O 1
ATOM 8778 N N . TYR D 1 58 ? 26.814 42.714 36.294 1.00 23.83 58 TYR A N 1
ATOM 8779 C CA . TYR D 1 58 ? 26.752 42.097 37.615 1.00 22.12 58 TYR A CA 1
ATOM 8780 C C . TYR D 1 58 ? 28.114 42.209 38.291 1.00 20.13 58 TYR A C 1
ATOM 8781 O O . TYR D 1 58 ? 29.144 42.124 37.621 1.00 22.98 58 TYR A O 1
ATOM 8799 N N . HIS D 1 59 ? 28.113 42.404 39.614 1.00 19.16 59 HIS A N 1
ATOM 8800 C CA . HIS D 1 59 ? 29.343 42.547 40.387 1.00 23.45 59 HIS A CA 1
ATOM 8801 C C . HIS D 1 59 ? 29.336 41.674 41.648 1.00 26.07 59 HIS A C 1
ATOM 8802 O O . HIS D 1 59 ? 28.290 41.459 42.260 1.00 21.70 59 HIS A O 1
ATOM 8817 N N . ALA D 1 60 ? 30.514 41.214 42.053 1.00 20.80 60 ALA A N 1
ATOM 8818 C CA . ALA D 1 60 ? 30.653 40.464 43.300 1.00 21.07 60 ALA A CA 1
ATOM 8819 C C . ALA D 1 60 ? 30.375 41.361 44.492 1.00 25.11 60 ALA A C 1
ATOM 8820 O O . ALA D 1 60 ? 30.732 42.535 44.472 1.00 24.62 60 ALA A O 1
ATOM 8827 N N . ASP D 1 61 ? 29.759 40.805 45.532 1.00 27.46 61 ASP A N 1
ATOM 8828 C CA . ASP D 1 61 ? 29.504 41.557 46.764 1.00 29.53 61 ASP A CA 1
ATOM 8829 C C . ASP D 1 61 ? 30.756 42.258 47.285 1.00 32.58 61 ASP A C 1
ATOM 8830 O O . ASP D 1 61 ? 30.685 43.350 47.849 1.00 32.49 61 ASP A O 1
ATOM 8839 N N . SER D 1 62 ? 31.906 41.623 47.095 1.00 30.36 62 SER A N 1
ATOM 8840 C CA . SER D 1 62 ? 33.154 42.099 47.677 1.00 36.56 62 SER A CA 1
ATOM 8841 C C . SER D 1 62 ? 33.717 43.340 46.988 1.00 40.62 62 SER A C 1
ATOM 8842 O O . SER D 1 62 ? 34.593 44.006 47.541 1.00 34.77 62 SER A O 1
ATOM 8850 N N . VAL D 1 63 ? 33.230 43.652 45.787 1.00 31.86 63 VAL A N 1
ATOM 8851 C CA . VAL D 1 63 ? 33.779 44.779 45.024 1.00 26.11 63 VAL A CA 1
ATOM 8852 C C . VAL D 1 63 ? 32.751 45.878 44.706 1.00 28.20 63 VAL A C 1
ATOM 8853 O O . VAL D 1 63 ? 33.097 46.929 44.173 1.00 27.92 63 VAL A O 1
ATOM 8866 N N . TRP D 1 64 ? 31.491 45.630 45.024 1.00 30.88 64 TRP A N 1
ATOM 8867 C CA . TRP D 1 64 ? 30.436 46.610 44.797 1.00 35.45 64 TRP A CA 1
ATOM 8868 C C . TRP D 1 64 ? 30.445 47.716 45.877 1.00 24.55 64 TRP A C 1
ATOM 8869 O O . TRP D 1 64 ? 30.581 47.407 47.056 1.00 52.01 64 TRP A O 1
ATOM 8890 N N . GLY D 1 65 ? 30.325 48.991 45.514 1.00 82.90 65 GLY A N 1
ATOM 8891 C CA . GLY D 1 65 ? 30.559 49.493 44.181 1.00 68.94 65 GLY A CA 1
ATOM 8892 C C . GLY D 1 65 ? 31.807 50.342 44.308 1.00 58.76 65 GLY A C 1
ATOM 8893 O O . GLY D 1 65 ? 31.758 51.568 44.437 1.00 56.56 65 GLY A O 1
ATOM 8897 N N . ARG D 1 66 ? 32.931 49.643 44.355 1.00 35.03 66 ARG A N 1
ATOM 8898 C CA . ARG D 1 66 ? 34.240 50.240 44.267 1.00 31.25 66 ARG A CA 1
ATOM 8899 C C . ARG D 1 66 ? 34.825 49.918 42.901 1.00 28.96 66 ARG A C 1
ATOM 8900 O O . ARG D 1 66 ? 35.440 50.773 42.273 1.00 32.00 66 ARG A O 1
ATOM 8921 N N . LEU D 1 67 ? 34.594 48.692 42.428 1.00 22.86 67 LEU A N 1
ATOM 8922 C CA . LEU D 1 67 ? 35.024 48.317 41.085 1.00 25.24 67 LEU A CA 1
ATOM 8923 C C . LEU D 1 67 ? 33.804 48.142 40.173 1.00 30.44 67 LEU A C 1
ATOM 8924 O O . LEU D 1 67 ? 32.844 47.454 40.527 1.00 24.62 67 LEU A O 1
ATOM 8940 N N . SER D 1 68 ? 33.857 48.773 39.002 1.00 23.18 68 SER A N 1
ATOM 8941 C CA . SER D 1 68 ? 32.720 48.839 38.097 1.00 25.75 68 SER A CA 1
ATOM 8942 C C . SER D 1 68 ? 33.155 48.475 36.695 1.00 21.85 68 SER A C 1
ATOM 8943 O O . SER D 1 68 ? 34.067 49.087 36.137 1.00 22.06 68 SER A O 1
ATOM 8951 N N . ILE D 1 69 ? 32.464 47.508 36.114 1.00 19.74 69 ILE A N 1
ATOM 8952 C CA . ILE D 1 69 ? 32.775 47.031 34.767 1.00 18.15 69 ILE A CA 1
ATOM 8953 C C . ILE D 1 69 ? 31.998 47.877 33.754 1.00 22.07 69 ILE A C 1
ATOM 8954 O O . ILE D 1 69 ? 30.894 48.338 34.038 1.00 19.74 69 ILE A O 1
ATOM 8970 N N . SER D 1 70 ? 32.586 48.113 32.586 1.00 16.35 70 SER A N 1
ATOM 8971 C CA . SER D 1 70 ? 31.852 48.736 31.485 1.00 19.85 70 SER A CA 1
ATOM 8972 C C . SER D 1 70 ? 32.513 48.322 30.188 1.00 20.68 70 SER A C 1
ATOM 8973 O O . SER D 1 70 ? 33.583 47.708 30.209 1.00 18.38 70 SER A O 1
ATOM 8981 N N . ARG D 1 71 ? 31.910 48.673 29.058 1.00 21.75 71 ARG A N 1
ATOM 8982 C CA . ARG D 1 71 ? 32.516 48.335 27.776 1.00 22.98 71 ARG A CA 1
ATOM 8983 C C . ARG D 1 71 ? 32.239 49.393 26.720 1.00 23.28 71 ARG A C 1
ATOM 8984 O O . ARG D 1 71 ? 31.270 50.151 26.810 1.00 23.82 71 ARG A O 1
ATOM 9005 N N . ASP D 1 72 ? 33.101 49.425 25.714 1.00 23.29 72 ASP A N 1
ATOM 9006 C CA . ASP D 1 72 ? 32.887 50.271 24.539 1.00 26.16 72 ASP A CA 1
ATOM 9007 C C . ASP D 1 72 ? 33.045 49.389 23.311 1.00 27.27 72 ASP A C 1
ATOM 9008 O O . ASP D 1 72 ? 34.160 49.098 22.875 1.00 25.76 72 ASP A O 1
ATOM 9017 N N . ASN D 1 73 ? 31.917 48.954 22.768 1.00 25.10 73 ASN A N 1
ATOM 9018 C CA . ASN D 1 73 ? 31.924 48.006 21.664 1.00 23.94 73 ASN A CA 1
ATOM 9019 C C . ASN D 1 73 ? 32.518 48.609 20.399 1.00 29.53 73 ASN A C 1
ATOM 9020 O O . ASN D 1 73 ? 33.080 47.883 19.583 1.00 28.70 73 ASN A O 1
ATOM 9031 N N . SER D 1 74 ? 32.427 49.931 20.257 1.00 25.62 74 SER A N 1
ATOM 9032 C CA . SER D 1 74 ? 32.962 50.597 19.068 1.00 35.75 74 SER A CA 1
ATOM 9033 C C . SER D 1 74 ? 34.484 50.510 19.051 1.00 36.41 74 SER A C 1
ATOM 9034 O O . SER D 1 74 ? 35.105 50.610 17.996 1.00 38.04 74 SER A O 1
ATOM 9042 N N . LYS D 1 75 ? 35.075 50.314 20.225 1.00 27.52 75 LYS A N 1
ATOM 9043 C CA . LYS D 1 75 ? 36.531 50.256 20.366 1.00 31.75 75 LYS A CA 1
ATOM 9044 C C . LYS D 1 75 ? 37.031 48.858 20.747 1.00 29.11 75 LYS A C 1
ATOM 9045 O O . LYS D 1 75 ? 38.221 48.688 21.029 1.00 28.11 75 LYS A O 1
ATOM 9064 N N . ASP D 1 76 ? 36.130 47.876 20.784 1.00 23.54 76 ASP A N 1
ATOM 9065 C CA . ASP D 1 76 ? 36.476 46.515 21.207 1.00 22.56 76 ASP A CA 1
ATOM 9066 C C . ASP D 1 76 ? 37.267 46.537 22.514 1.00 26.69 76 ASP A C 1
ATOM 9067 O O . ASP D 1 76 ? 38.312 45.894 22.621 1.00 21.65 76 ASP A O 1
ATOM 9076 N N . THR D 1 77 ? 36.768 47.273 23.506 1.00 22.03 77 THR A N 1
ATOM 9077 C CA . THR D 1 77 ? 37.499 47.462 24.754 1.00 21.12 77 THR A CA 1
ATOM 9078 C C . THR D 1 77 ? 36.584 47.240 25.930 1.00 16.66 77 THR A C 1
ATOM 9079 O O . THR D 1 77 ? 35.436 47.692 25.915 1.00 22.97 77 THR A O 1
ATOM 9090 N N . LEU D 1 78 ? 37.100 46.524 26.934 1.00 16.97 78 LEU A N 1
ATOM 9091 C CA . LEU D 1 78 ? 36.416 46.333 28.204 1.00 14.95 78 LEU A CA 1
ATOM 9092 C C . LEU D 1 78 ? 37.143 47.181 29.249 1.00 18.17 78 LEU A C 1
ATOM 9093 O O . LEU D 1 78 ? 38.368 47.300 29.202 1.00 20.66 78 LEU A O 1
ATOM 9109 N N . TYR D 1 79 ? 36.404 47.735 30.199 1.00 18.55 79 TYR A N 1
ATOM 9110 C CA . TYR D 1 79 ? 37.026 48.552 31.255 1.00 18.84 79 TYR A CA 1
ATOM 9111 C C . TYR D 1 79 ? 36.691 48.038 32.645 1.00 22.02 79 TYR A C 1
ATOM 9112 O O . TYR D 1 79 ? 35.654 47.412 32.854 1.00 17.73 79 TYR A O 1
ATOM 9130 N N . LEU D 1 80 ? 37.558 48.343 33.603 1.00 20.99 80 LEU A N 1
ATOM 9131 C CA . LEU D 1 80 ? 37.216 48.162 35.005 1.00 19.07 80 LEU A CA 1
ATOM 9132 C C . LEU D 1 80 ? 37.623 49.454 35.679 1.00 20.77 80 LEU A C 1
ATOM 9133 O O . LEU D 1 80 ? 38.815 49.787 35.730 1.00 20.10 80 LEU A O 1
ATOM 9149 N N . GLN D 1 81 ? 36.630 50.198 36.147 1.00 18.39 81 GLN A N 1
ATOM 9150 C CA . GLN D 1 81 ? 36.885 51.446 36.876 1.00 20.87 81 GLN A CA 1
ATO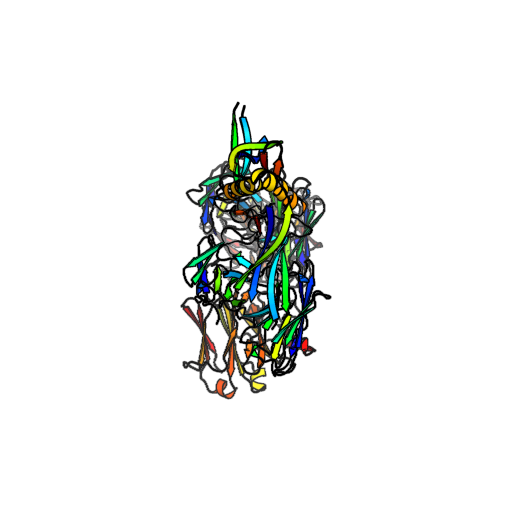M 9151 C C . GLN D 1 81 ? 36.998 51.104 38.347 1.00 21.36 81 GLN A C 1
ATOM 9152 O O . GLN D 1 81 ? 36.043 50.606 38.951 1.00 24.40 81 GLN A O 1
ATOM 9166 N N . MET D 1 82 ? 38.166 51.366 38.923 1.00 23.44 82 MET A N 1
ATOM 9167 C CA . MET D 1 82 ? 38.410 51.014 40.318 1.00 24.69 82 MET A CA 1
ATOM 9168 C C . MET D 1 82 ? 38.445 52.290 41.154 1.00 25.81 82 MET A C 1
ATOM 9169 O O . MET D 1 82 ? 39.152 53.224 40.807 1.00 29.91 82 MET A O 1
ATOM 9183 N N . ASN D 1 83 A 37.670 52.330 42.235 1.00 23.07 82 ASN A N 1
ATOM 9184 C CA . ASN D 1 83 A 37.662 53.471 43.147 1.00 27.78 82 ASN A CA 1
ATOM 9185 C C . ASN D 1 83 A 37.710 52.978 44.592 1.00 23.99 82 ASN A C 1
ATOM 9186 O O . ASN D 1 83 A 37.422 51.803 44.868 1.00 27.57 82 ASN A O 1
ATOM 9197 N N . SER D 1 84 B 38.067 53.879 45.500 1.00 25.57 82 SER A N 1
ATOM 9198 C CA . SER D 1 84 B 38.130 53.578 46.926 1.00 28.68 82 SER A CA 1
ATOM 9199 C C . SER D 1 84 B 38.938 52.304 47.155 1.00 32.02 82 SER A C 1
ATOM 9200 O O . SER D 1 84 B 38.551 51.440 47.944 1.00 30.15 82 SER A O 1
ATOM 9208 N N . LEU D 1 85 C 40.071 52.207 46.473 1.00 26.90 82 LEU A N 1
ATOM 9209 C CA . LEU D 1 85 C 40.863 50.986 46.500 1.00 27.07 82 LEU A CA 1
ATOM 9210 C C . LEU D 1 85 C 41.290 50.585 47.917 1.00 25.33 82 LEU A C 1
ATOM 9211 O O . LEU D 1 85 C 41.516 51.428 48.793 1.00 26.90 82 LEU A O 1
ATOM 9227 N N . ARG D 1 86 ? 41.382 49.275 48.122 1.00 27.67 83 ARG A N 1
ATOM 9228 C CA . ARG D 1 86 ? 41.854 48.710 49.390 1.00 32.45 83 ARG A CA 1
ATOM 9229 C C . ARG D 1 86 ? 43.115 47.895 49.158 1.00 25.60 83 ARG A C 1
ATOM 9230 O O . ARG D 1 86 ? 43.345 47.397 48.056 1.00 26.64 83 ARG A O 1
ATOM 9251 N N . VAL D 1 87 ? 43.916 47.729 50.201 1.00 27.02 84 VAL A N 1
ATOM 9252 C CA . VAL D 1 87 ? 45.102 46.903 50.080 1.00 29.97 84 VAL A CA 1
ATOM 9253 C C . VAL D 1 87 ? 44.675 45.518 49.579 1.00 29.48 84 VAL A C 1
ATOM 9254 O O . VAL D 1 87 ? 45.344 44.930 48.732 1.00 24.98 84 VAL A O 1
ATOM 9267 N N . GLU D 1 88 ? 43.526 45.036 50.049 1.00 25.89 85 GLU A N 1
ATOM 9268 C CA . GLU D 1 88 ? 43.030 43.699 49.648 1.00 30.59 85 GLU A CA 1
ATOM 9269 C C . GLU D 1 88 ? 42.586 43.611 48.181 1.00 35.79 85 GLU A C 1
ATOM 9270 O O . GLU D 1 88 ? 42.270 42.528 47.694 1.00 27.38 85 GLU A O 1
ATOM 9282 N N . ASP D 1 89 ? 42.536 44.742 47.478 1.00 23.91 86 ASP A N 1
ATOM 9283 C CA . ASP D 1 89 ? 42.272 44.725 46.043 1.00 21.56 86 ASP A CA 1
ATOM 9284 C C . ASP D 1 89 ? 43.525 44.423 45.226 1.00 27.42 86 ASP A C 1
ATOM 9285 O O . ASP D 1 89 ? 43.469 44.351 43.997 1.00 25.15 86 ASP A O 1
ATOM 9294 N N . THR D 1 90 ? 44.650 44.249 45.906 1.00 25.55 87 THR A N 1
ATOM 9295 C CA . THR D 1 90 ? 45.898 43.900 45.244 1.00 21.62 87 THR A CA 1
ATOM 9296 C C . THR D 1 90 ? 45.745 42.550 44.556 1.00 27.01 87 THR A C 1
ATOM 9297 O O . THR D 1 90 ? 45.411 41.557 45.203 1.00 25.62 87 THR A O 1
ATOM 9308 N N . ALA D 1 91 ? 46.001 42.512 43.256 1.00 22.70 88 ALA A N 1
ATOM 9309 C CA . ALA D 1 91 ? 45.821 41.274 42.483 1.00 25.76 88 ALA A CA 1
ATOM 9310 C C . ALA D 1 91 ? 46.277 41.424 41.047 1.00 24.68 88 ALA A C 1
ATOM 9311 O O . ALA D 1 91 ? 46.485 42.531 40.561 1.00 23.50 88 ALA A O 1
ATOM 9318 N N . THR D 1 92 ? 46.420 40.289 40.367 1.00 23.86 89 THR A N 1
ATOM 9319 C CA . THR D 1 92 ? 46.432 40.270 38.913 1.00 26.50 89 THR A CA 1
ATOM 9320 C C . THR D 1 92 ? 44.988 40.302 38.468 1.00 19.29 89 THR A C 1
ATOM 9321 O O . THR D 1 92 ? 44.179 39.517 38.948 1.00 23.40 89 THR A O 1
ATOM 9332 N N . TYR D 1 93 ? 44.665 41.234 37.573 1.00 17.69 90 TYR A N 1
ATOM 9333 C CA . TYR D 1 93 ? 43.317 41.357 37.021 1.00 15.70 90 TYR A CA 1
ATOM 9334 C C . TYR D 1 93 ? 43.271 40.792 35.601 1.00 21.11 90 TYR A C 1
ATOM 9335 O O . TYR D 1 93 ? 43.997 41.259 34.730 1.00 19.05 90 TYR A O 1
ATOM 9353 N N . PHE D 1 94 ? 42.434 39.770 35.395 1.00 18.26 91 PHE A N 1
ATOM 9354 C CA . PHE D 1 94 ? 42.262 39.134 34.076 1.00 18.60 91 PHE A CA 1
ATOM 9355 C C . PHE D 1 94 ? 40.985 39.612 33.395 1.00 19.11 91 PHE A C 1
ATOM 9356 O O . PHE D 1 94 ? 39.915 39.597 34.004 1.00 19.92 91 PHE A O 1
ATOM 9373 N N . CYS D 1 95 ? 41.117 39.996 32.128 1.00 15.16 92 CYS A N 1
ATOM 9374 C CA . CYS D 1 95 ? 39.998 40.193 31.218 1.00 17.35 92 CYS A CA 1
ATOM 9375 C C . CYS D 1 95 ? 39.627 38.811 30.657 1.00 21.42 92 CYS A C 1
ATOM 9376 O O . CYS D 1 95 ? 40.504 38.082 30.213 1.00 19.17 92 CYS A O 1
ATOM 9383 N N . VAL D 1 96 ? 38.350 38.441 30.677 1.00 13.69 93 VAL A N 1
ATOM 9384 C CA . VAL D 1 96 ? 37.977 37.041 30.353 1.00 13.97 93 VAL A CA 1
ATOM 9385 C C . VAL D 1 96 ? 36.678 36.966 29.527 1.00 16.25 93 VAL A C 1
ATOM 9386 O O . VAL D 1 96 ? 35.691 37.646 29.852 1.00 16.02 93 VAL A O 1
ATOM 9399 N N . ARG D 1 97 ? 36.666 36.156 28.464 1.00 14.95 94 ARG A N 1
ATOM 9400 C CA . ARG D 1 97 ? 35.468 36.048 27.633 1.00 18.83 94 ARG A CA 1
ATOM 9401 C C . ARG D 1 97 ? 34.512 34.972 28.143 1.00 16.71 94 ARG A C 1
ATOM 9402 O O . ARG D 1 97 ? 34.947 33.889 28.536 1.00 18.17 94 ARG A O 1
ATOM 9423 N N . GLU D 1 98 ? 33.218 35.277 28.136 1.00 16.40 95 GLU A N 1
ATOM 9424 C CA . GLU D 1 98 ? 32.197 34.281 28.451 1.00 16.84 95 GLU A CA 1
ATOM 9425 C C . GLU D 1 98 ? 31.941 33.473 27.187 1.00 17.12 95 GLU A C 1
ATOM 9426 O O . GLU D 1 98 ? 31.593 34.039 26.160 1.00 15.91 95 GLU A O 1
ATOM 9438 N N . ALA D 1 99 ? 32.117 32.158 27.256 1.00 16.55 96 ALA A N 1
ATOM 9439 C CA . ALA D 1 99 ? 31.807 31.299 26.108 1.00 21.06 96 ALA A CA 1
ATOM 9440 C C . ALA D 1 99 ? 30.346 31.481 25.745 1.00 22.64 96 ALA A C 1
ATOM 9441 O O . ALA D 1 99 ? 29.510 31.597 26.624 1.00 19.29 96 ALA A O 1
ATOM 9448 N N . GLY D 1 100 ? 30.025 31.493 24.459 1.00 18.29 97 GLY A N 1
ATOM 9449 C CA . GLY D 1 100 ? 28.650 31.725 24.062 1.00 21.92 97 GLY A CA 1
ATOM 9450 C C . GLY D 1 100 ? 28.420 31.416 22.595 1.00 26.58 97 GLY A C 1
ATOM 9451 O O . GLY D 1 100 ? 29.348 31.030 21.885 1.00 23.88 97 GLY A O 1
ATOM 9455 N N . GLY D 1 101 ? 27.181 31.602 22.150 1.00 22.82 98 GLY A N 1
ATOM 9456 C CA . GLY D 1 101 ? 26.799 31.311 20.775 1.00 25.83 98 GLY A CA 1
ATOM 9457 C C . GLY D 1 101 ? 25.290 31.225 20.693 1.00 24.99 98 GLY A C 1
ATOM 9458 O O . GLY D 1 101 ? 24.594 31.710 21.584 1.00 23.58 98 GLY A O 1
ATOM 9462 N N . PRO D 1 102 ? 24.769 30.602 19.625 1.00 23.95 99 PRO A N 1
ATOM 9463 C CA . PRO D 1 102 ? 23.320 30.440 19.532 1.00 28.58 99 PRO A CA 1
ATOM 9464 C C . PRO D 1 102 ? 22.785 29.437 20.536 1.00 28.90 99 PRO A C 1
ATOM 9465 O O . PRO D 1 102 ? 23.511 28.573 21.048 1.00 25.45 99 PRO A O 1
ATOM 9476 N N . ASP D 1 103 ? 21.502 29.561 20.827 1.00 28.78 100 ASP A N 1
ATOM 9477 C CA . ASP D 1 103 ? 20.781 28.484 21.473 1.00 28.67 100 ASP A CA 1
ATOM 9478 C C . ASP D 1 103 ? 20.172 27.660 20.349 1.00 32.29 100 ASP A C 1
ATOM 9479 O O . ASP D 1 103 ? 19.273 28.123 19.660 1.00 29.77 100 ASP A O 1
ATOM 9488 N N . TYR D 1 104 A 20.670 26.449 20.136 1.00 28.33 100 TYR A N 1
ATOM 9489 C CA . TYR D 1 104 A 20.133 25.634 19.052 1.00 34.52 100 TYR A CA 1
ATOM 9490 C C . TYR D 1 104 A 18.946 24.799 19.516 1.00 37.94 100 TYR A C 1
ATOM 9491 O O . TYR D 1 104 A 19.063 23.998 20.443 1.00 44.24 100 TYR A O 1
ATOM 9509 N N . ARG D 1 105 B 17.809 25.004 18.856 1.00 34.05 100 ARG A N 1
ATOM 9510 C CA . ARG D 1 105 B 16.559 24.305 19.156 1.00 46.26 100 ARG A CA 1
ATOM 9511 C C . ARG D 1 105 B 15.728 24.131 17.890 1.00 43.67 100 ARG A C 1
ATOM 9512 O O . ARG D 1 105 B 15.641 25.042 17.064 1.00 43.49 100 ARG A O 1
ATOM 9533 N N . ASN D 1 106 C 15.108 22.964 17.739 1.00 43.73 100 ASN A N 1
ATOM 9534 C CA . ASN D 1 106 C 14.071 22.783 16.733 1.00 47.77 100 ASN A CA 1
ATOM 9535 C C . ASN D 1 106 C 14.497 23.194 15.330 1.00 52.30 100 ASN A C 1
ATOM 9536 O O . ASN D 1 106 C 13.687 23.711 14.562 1.00 48.46 100 ASN A O 1
ATOM 9547 N N . GLY D 1 107 D 15.767 22.984 15.003 1.00 50.72 100 GLY A N 1
ATOM 9548 C CA . GLY D 1 107 D 16.255 23.265 13.666 1.00 44.31 100 GLY A CA 1
ATOM 9549 C C . GLY D 1 107 D 16.626 24.716 13.428 1.00 51.61 100 GLY A C 1
ATOM 9550 O O . GLY D 1 107 D 16.926 25.095 12.293 1.00 44.80 100 GLY A O 1
ATOM 9554 N N . TYR D 1 108 E 16.601 25.528 14.485 1.00 40.53 100 TYR A N 1
ATOM 9555 C CA . TYR D 1 108 E 16.994 26.934 14.387 1.00 39.39 100 TYR A CA 1
ATOM 9556 C C . TYR D 1 108 E 18.091 27.289 15.375 1.00 36.50 100 TYR A C 1
ATOM 9557 O O . TYR D 1 108 E 18.113 26.806 16.498 1.00 35.50 100 TYR A O 1
ATOM 9575 N N . ASN D 1 109 F 18.998 28.146 14.936 1.00 35.82 100 ASN A N 1
ATOM 9576 C CA . ASN D 1 109 F 19.917 28.816 15.832 1.00 33.41 100 ASN A CA 1
ATOM 9577 C C . ASN D 1 109 F 19.252 30.101 16.353 1.00 32.59 100 ASN A C 1
ATOM 9578 O O . ASN D 1 109 F 18.968 31.016 15.575 1.00 31.45 100 ASN A O 1
ATOM 9621 N N . ASP D 1 112 I 19.982 36.341 20.888 1.00 29.25 100 ASP A N 1
ATOM 9622 C CA . ASP D 1 112 I 19.334 37.288 21.802 1.00 30.65 100 ASP A CA 1
ATOM 9623 C C . ASP D 1 112 I 19.053 38.595 21.055 1.00 27.87 100 ASP A C 1
ATOM 9624 O O . ASP D 1 112 I 19.303 38.674 19.853 1.00 26.91 100 ASP A O 1
ATOM 9633 N N . PHE D 1 113 J 18.513 39.598 21.750 1.00 23.74 100 PHE A N 1
ATOM 9634 C CA . PHE D 1 113 J 18.218 40.896 21.134 1.00 24.98 100 PHE A CA 1
ATOM 9635 C C . PHE D 1 113 J 19.416 41.366 20.319 1.00 24.16 100 PHE A C 1
ATOM 9636 O O . PHE D 1 113 J 20.547 41.307 20.793 1.00 25.53 100 PHE A O 1
ATOM 9653 N N . TYR D 1 114 K 19.167 41.839 19.104 1.00 29.68 100 TYR A N 1
ATOM 9654 C CA . TYR D 1 114 K 20.205 42.498 18.323 1.00 31.99 100 TYR A CA 1
ATOM 9655 C C . TYR D 1 114 K 21.319 41.514 17.960 1.00 28.36 100 TYR A C 1
ATOM 9656 O O . TYR D 1 114 K 22.465 41.911 17.767 1.00 36.79 100 TYR A O 1
ATOM 9674 N N . ASP D 1 115 L 20.982 40.232 17.903 1.00 27.23 100 ASP A N 1
ATOM 9675 C CA . ASP D 1 115 L 21.917 39.196 17.432 1.00 32.47 100 ASP A CA 1
ATOM 9676 C C . ASP D 1 115 L 22.994 38.793 18.454 1.00 31.88 100 ASP A C 1
ATOM 9677 O O . ASP D 1 115 L 23.998 38.178 18.100 1.00 30.73 100 ASP A O 1
ATOM 9686 N N . GLY D 1 116 M 22.793 39.130 19.720 1.00 24.35 100 GLY A N 1
ATOM 9687 C CA . GLY D 1 116 M 23.761 38.777 20.749 1.00 22.26 100 GLY A CA 1
ATOM 9688 C C . GLY D 1 116 M 23.793 37.279 21.031 1.00 20.60 100 GLY A C 1
ATOM 9689 O O . GLY D 1 116 M 22.788 36.576 20.871 1.00 23.04 100 GLY A O 1
ATOM 9693 N N . TYR D 1 117 N 24.954 36.791 21.448 1.00 20.36 100 TYR A N 1
ATOM 9694 C CA . TYR D 1 117 N 25.099 35.401 21.863 1.00 21.54 100 TYR A CA 1
ATOM 9695 C C . TYR D 1 117 N 24.393 35.144 23.184 1.00 27.88 100 TYR A C 1
ATOM 9696 O O . TYR D 1 117 N 24.331 36.023 24.047 1.00 24.46 100 TYR A O 1
ATOM 9714 N N . TYR D 1 118 O 23.875 33.931 23.341 1.00 22.49 100 TYR A N 1
ATOM 9715 C CA . TYR D 1 118 O 23.499 33.422 24.659 1.00 22.83 100 TYR A CA 1
ATOM 9716 C C . TYR D 1 118 O 24.758 32.911 25.368 1.00 27.34 100 TYR A C 1
ATOM 9717 O O . TYR D 1 118 O 25.722 32.569 24.705 1.00 21.90 100 TYR A O 1
ATOM 9735 N N . ASN D 1 119 P 24.760 32.889 26.702 1.00 17.16 100 ASN A N 1
ATOM 9736 C CA . ASN D 1 119 P 25.944 32.477 27.459 1.00 20.52 100 ASN A CA 1
ATOM 9737 C C . ASN D 1 119 P 26.005 30.965 27.622 1.00 23.76 100 ASN A C 1
ATOM 9738 O O . ASN D 1 119 P 24.982 30.313 27.848 1.00 21.80 100 ASN A O 1
ATOM 9749 N N . TYR D 1 120 Q 27.207 30.413 27.541 1.00 21.18 100 TYR A N 1
ATOM 9750 C CA . TYR D 1 120 Q 27.380 28.972 27.732 1.00 20.26 100 TYR A CA 1
ATOM 9751 C C . TYR D 1 120 Q 27.912 28.658 29.143 1.00 25.06 100 TYR A C 1
ATOM 9752 O O . TYR D 1 120 Q 28.112 27.491 29.493 1.00 24.80 100 TYR A O 1
ATOM 9770 N N . HIS D 1 121 R 28.138 29.705 29.936 1.00 19.07 100 HIS A N 1
ATOM 9771 C CA . HIS D 1 121 R 28.463 29.563 31.364 1.00 19.97 100 HIS A CA 1
ATOM 9772 C C . HIS D 1 121 R 29.798 28.879 31.629 1.00 22.00 100 HIS A C 1
ATOM 9773 O O . HIS D 1 121 R 29.919 28.061 32.545 1.00 22.20 100 HIS A O 1
ATOM 9788 N N . TYR D 1 122 S 30.792 29.219 30.818 1.00 18.10 100 TYR A N 1
ATOM 9789 C CA . TYR D 1 122 S 32.182 28.980 31.174 1.00 19.49 100 TYR A CA 1
ATOM 9790 C C . TYR D 1 122 S 33.048 30.024 30.492 1.00 17.33 100 TYR A C 1
ATOM 9791 O O . TYR D 1 122 S 32.560 30.772 29.644 1.00 18.38 100 TYR A O 1
ATOM 9809 N N . MET D 1 123 T 34.314 30.099 30.898 1.00 17.38 100 MET A N 1
ATOM 9810 C CA . MET D 1 123 T 35.224 31.139 30.403 1.00 16.88 100 MET A CA 1
ATOM 9811 C C . MET D 1 123 T 36.187 30.515 29.413 1.00 23.61 100 MET A C 1
ATOM 9812 O O . MET D 1 123 T 36.847 29.528 29.750 1.00 23.74 100 MET A O 1
ATOM 9826 N N . ASP D 1 124 ? 36.249 31.044 28.181 1.00 17.53 101 ASP A N 1
ATOM 9827 C CA . ASP D 1 124 ? 37.002 30.335 27.130 1.00 19.11 101 ASP A CA 1
ATOM 9828 C C . ASP D 1 124 ? 38.195 31.123 26.562 1.00 21.61 101 ASP A C 1
ATOM 9829 O O . ASP D 1 124 ? 38.982 30.591 25.783 1.00 23.00 101 ASP A O 1
ATOM 9838 N N . VAL D 1 125 ? 38.349 32.375 26.976 1.00 18.66 102 VAL A N 1
ATOM 9839 C CA . VAL D 1 125 ? 39.518 33.150 26.576 1.00 14.60 102 VAL A CA 1
ATOM 9840 C C . VAL D 1 125 ? 39.948 34.032 27.739 1.00 14.22 102 VAL A C 1
ATOM 9841 O O . VAL D 1 125 ? 39.109 34.709 28.326 1.00 17.35 102 VAL A O 1
ATOM 9854 N N . TRP D 1 126 ? 41.245 34.031 28.053 1.00 15.26 103 TRP A N 1
ATOM 9855 C CA . TRP D 1 126 ? 41.800 34.888 29.116 1.00 17.83 103 TRP A CA 1
ATOM 9856 C C . TRP D 1 126 ? 42.965 35.735 28.619 1.00 18.04 103 TRP A C 1
ATOM 9857 O O . TRP D 1 126 ? 43.788 35.275 27.826 1.00 21.48 103 TRP A O 1
ATOM 9878 N N . GLY D 1 127 ? 43.077 36.950 29.136 1.00 20.69 104 GLY A N 1
ATOM 9879 C CA . GLY D 1 127 ? 44.284 37.729 28.926 1.00 21.59 104 GLY A CA 1
ATOM 9880 C C . GLY D 1 127 ? 45.392 37.187 29.809 1.00 25.29 104 GLY A C 1
ATOM 9881 O O . GLY D 1 127 ? 45.172 36.268 30.611 1.00 20.08 104 GLY A O 1
ATOM 9885 N N . LYS D 1 128 ? 46.593 37.731 29.654 1.00 23.48 105 LYS A N 1
ATOM 9886 C CA . LYS D 1 128 ? 47.698 37.359 30.528 1.00 21.23 105 LYS A CA 1
ATOM 9887 C C . LYS D 1 128 ? 47.612 38.080 31.872 1.00 25.27 105 LYS A C 1
ATOM 9888 O O . LYS D 1 128 ? 48.307 37.714 32.820 1.00 27.16 105 LYS A O 1
ATOM 9907 N N . GLY D 1 129 ? 46.747 39.083 31.956 1.00 21.73 106 GLY A N 1
ATOM 9908 C CA . GLY D 1 129 ? 46.519 39.796 33.205 1.00 19.92 106 GLY A CA 1
ATOM 9909 C C . GLY D 1 129 ? 47.300 41.106 33.310 1.00 30.10 106 GLY A C 1
ATOM 9910 O O . GLY D 1 129 ? 48.299 41.307 32.625 1.00 25.72 106 GLY A O 1
ATOM 9914 N N . THR D 1 130 ? 46.827 42.007 34.168 1.00 22.32 107 THR A N 1
ATOM 9915 C CA . THR D 1 130 ? 47.574 43.220 34.497 1.00 22.98 107 THR A CA 1
ATOM 9916 C C . THR D 1 130 ? 47.680 43.311 36.016 1.00 25.16 107 THR A C 1
ATOM 9917 O O . THR D 1 130 ? 46.733 42.981 36.732 1.00 24.02 107 THR A O 1
ATOM 9928 N N . THR D 1 131 ? 48.838 43.730 36.512 1.00 23.73 108 THR A N 1
ATOM 9929 C CA . THR D 1 131 ? 49.090 43.702 37.948 1.00 25.45 108 THR A CA 1
ATOM 9930 C C . THR D 1 131 ? 48.698 45.029 38.610 1.00 23.55 108 THR A C 1
ATOM 9931 O O . THR D 1 131 ? 49.163 46.090 38.207 1.00 26.54 108 THR A O 1
ATOM 9942 N N . VAL D 1 132 ? 47.830 44.948 39.614 1.00 22.05 109 VAL A N 1
ATOM 9943 C CA . VAL D 1 132 ? 47.494 46.088 40.448 1.00 22.59 109 VAL A CA 1
ATOM 9944 C C . VAL D 1 132 ? 48.039 45.860 41.852 1.00 29.91 109 VAL A C 1
ATOM 9945 O O . VAL D 1 132 ? 47.734 44.857 42.490 1.00 23.96 109 VAL A O 1
ATOM 9958 N N . THR D 1 133 ? 48.858 46.784 42.331 1.00 25.01 110 THR A N 1
ATOM 9959 C CA . THR D 1 133 ? 49.410 46.683 43.675 1.00 24.37 110 THR A CA 1
ATOM 9960 C C . THR D 1 133 ? 48.903 47.855 44.495 1.00 26.76 110 THR A C 1
ATOM 9961 O O . THR D 1 133 ? 49.159 48.996 44.143 1.00 29.32 110 THR A O 1
ATOM 9972 N N . VAL D 1 134 ? 48.161 47.582 45.562 1.00 27.75 111 VAL A N 1
ATOM 9973 C CA . VAL D 1 134 ? 47.645 48.652 46.417 1.00 27.70 111 VAL A CA 1
ATOM 9974 C C . VAL D 1 134 ? 48.393 48.602 47.749 1.00 31.07 111 VAL A C 1
ATOM 9975 O O . VAL D 1 134 ? 48.260 47.635 48.508 1.00 28.88 111 VAL A O 1
ATOM 9988 N N . SER D 1 135 ? 49.187 49.640 48.023 1.00 28.50 112 SER A N 1
ATOM 9989 C CA . SER D 1 135 ? 50.134 49.615 49.136 1.00 30.33 112 SER A CA 1
ATOM 9990 C C . SER D 1 135 ? 50.271 50.986 49.812 1.00 31.95 112 SER A C 1
ATOM 9991 O O . SER D 1 135 ? 50.217 51.997 49.126 1.00 31.92 112 SER A O 1
ATOM 9999 N N . SER D 1 136 ? 50.438 50.999 51.128 1.00 55.57 113 SER A N 1
ATOM 10000 C CA . SER D 1 136 ? 50.657 52.248 51.856 1.00 57.74 113 SER A CA 1
ATOM 10001 C C . SER D 1 136 ? 52.147 52.552 51.988 1.00 56.43 113 SER A C 1
ATOM 10002 O O . SER D 1 136 ? 52.523 53.611 52.494 1.00 58.67 113 SER A O 1
ATOM 10010 N N . ALA D 1 137 ? 52.989 51.639 51.512 1.00 53.45 114 ALA A N 1
ATOM 10011 C CA . ALA D 1 137 ? 54.431 51.729 51.735 1.00 56.15 114 ALA A CA 1
ATOM 10012 C C . ALA D 1 137 ? 55.143 52.747 50.842 1.00 73.09 114 ALA A C 1
ATOM 10013 O O . ALA D 1 137 ? 54.655 53.108 49.774 1.00 68.23 114 ALA A O 1
ATOM 10020 N N . SER D 1 138 ? 56.300 53.210 51.311 1.00 79.01 115 SER A N 1
ATOM 10021 C CA . SER D 1 138 ? 57.231 53.972 50.484 1.00 82.07 115 SER A CA 1
ATOM 10022 C C . SER D 1 138 ? 58.619 53.333 50.572 1.00 70.80 115 SER A C 1
ATOM 10023 O O . SER D 1 138 ? 58.912 52.599 51.519 1.00 63.07 115 SER A O 1
ATOM 10031 N N . THR D 1 139 ? 59.465 53.598 49.580 1.00 60.54 116 THR A N 1
ATOM 10032 C CA . THR D 1 139 ? 60.808 53.018 49.539 1.00 57.31 116 THR A CA 1
ATOM 10033 C C . THR D 1 139 ? 61.513 53.120 50.891 1.00 57.05 116 THR A C 1
ATOM 10034 O O . THR D 1 139 ? 61.647 54.210 51.455 1.00 60.20 116 THR A O 1
ATOM 10045 N N . LYS D 1 140 ? 61.970 51.980 51.402 1.00 58.24 117 LYS A N 1
ATOM 10046 C CA . LYS D 1 140 ? 62.625 51.937 52.703 1.00 57.55 117 LYS A CA 1
ATOM 10047 C C . LYS D 1 140 ? 63.662 50.822 52.753 1.00 51.99 117 LYS A C 1
ATOM 10048 O O . LYS D 1 140 ? 63.419 49.712 52.281 1.00 49.16 117 LYS A O 1
ATOM 10067 N N . GLY D 1 141 ? 64.817 51.130 53.335 1.00 55.08 118 GLY A N 1
ATOM 10068 C CA . GLY D 1 141 ? 65.876 50.150 53.477 1.00 54.14 118 GLY A CA 1
ATOM 10069 C C . GLY D 1 141 ? 65.642 49.230 54.657 1.00 50.91 118 GLY A C 1
ATOM 10070 O O . GLY D 1 141 ? 64.983 49.606 55.626 1.00 57.22 118 GLY A O 1
ATOM 10074 N N . PRO D 1 142 ? 66.197 48.012 54.588 1.00 49.79 119 PRO A N 1
ATOM 10075 C CA . PRO D 1 142 ? 66.017 47.012 55.644 1.00 46.74 119 PRO A CA 1
ATOM 10076 C C . PRO D 1 142 ? 66.751 47.351 56.934 1.00 60.36 119 PRO A C 1
ATOM 10077 O O . PRO D 1 142 ? 67.757 48.061 56.909 1.00 52.44 119 PRO A O 1
ATOM 10088 N N . SER D 1 143 ? 66.240 46.848 58.052 1.00 48.52 120 SER A N 1
ATOM 10089 C CA . SER D 1 143 ? 67.046 46.715 59.256 1.00 57.02 120 SER A CA 1
ATOM 10090 C C . SER D 1 143 ? 67.486 45.265 59.255 1.00 52.10 120 SER A C 1
ATOM 10091 O O . SER D 1 143 ? 66.716 44.399 58.850 1.00 45.55 120 SER A O 1
ATOM 10099 N N . VAL D 1 144 ? 68.714 44.990 59.681 1.00 54.71 121 VAL A N 1
ATOM 10100 C CA . VAL D 1 144 ? 69.211 43.614 59.656 1.00 55.97 121 VAL A CA 1
ATOM 10101 C C . VAL D 1 144 ? 69.611 43.136 61.047 1.00 63.24 121 VAL A C 1
ATOM 10102 O O . VAL D 1 144 ? 70.454 43.740 61.702 1.00 55.52 121 VAL A O 1
ATOM 10115 N N . PHE D 1 145 ? 69.005 42.039 61.483 1.00 50.06 122 PHE A N 1
ATOM 10116 C CA . PHE D 1 145 ? 69.268 41.498 62.806 1.00 53.14 122 PHE A CA 1
ATOM 10117 C C . PHE D 1 145 ? 69.911 40.122 62.679 1.00 63.74 122 PHE A C 1
ATOM 10118 O O . PHE D 1 145 ? 69.587 39.363 61.765 1.00 49.77 122 PHE A O 1
ATOM 10135 N N . PRO D 1 146 ? 70.838 39.801 63.588 1.00 55.77 123 PRO A N 1
ATOM 10136 C CA . PRO D 1 146 ? 71.460 38.474 63.578 1.00 65.05 123 PRO A CA 1
ATOM 10137 C C . PRO D 1 146 ? 70.491 37.399 64.052 1.00 55.98 123 PRO A C 1
ATOM 10138 O O . PRO D 1 146 ? 69.635 37.670 64.895 1.00 64.03 123 PRO A O 1
ATOM 10149 N N . LEU D 1 147 ? 70.618 36.198 63.504 1.00 54.45 124 LEU A N 1
ATOM 10150 C CA . LEU D 1 147 ? 69.900 35.038 64.018 1.00 65.42 124 LEU A CA 1
ATOM 10151 C C . LEU D 1 147 ? 70.942 34.069 64.558 1.00 65.15 124 LEU A C 1
ATOM 10152 O O . LEU D 1 147 ? 71.453 33.222 63.829 1.00 58.32 124 LEU A O 1
ATOM 10168 N N . ALA D 1 148 ? 71.259 34.216 65.840 1.00 61.51 125 ALA A N 1
ATOM 10169 C CA . ALA D 1 148 ? 72.377 33.506 66.450 1.00 65.92 125 ALA A CA 1
ATOM 10170 C C . ALA D 1 148 ? 72.144 32.002 66.514 1.00 66.82 125 ALA A C 1
ATOM 10171 O O . ALA D 1 148 ? 71.025 31.552 66.750 1.00 65.57 125 ALA A O 1
ATOM 10178 N N . PRO D 1 149 ? 73.216 31.217 66.319 1.00 69.78 126 PRO A N 1
ATOM 10179 C CA . PRO D 1 149 ? 73.128 29.754 66.377 1.00 74.61 126 PRO A CA 1
ATOM 10180 C C . PRO D 1 149 ? 72.976 29.237 67.805 1.00 75.63 126 PRO A C 1
ATOM 10181 O O . PRO D 1 149 ? 73.303 29.966 68.741 1.00 77.97 126 PRO A O 1
ATOM 10192 N N . ALA D 1 159 ? 75.057 23.302 63.028 1.00 83.36 136 ALA A N 1
ATOM 10193 C CA . ALA D 1 159 ? 74.604 24.583 63.562 1.00 79.66 136 ALA A CA 1
ATOM 10194 C C . ALA D 1 159 ? 73.956 25.447 62.486 1.00 86.56 136 ALA A C 1
ATOM 10195 O O . ALA D 1 159 ? 74.519 25.643 61.409 1.00 85.22 136 ALA A O 1
ATOM 10201 N N . ALA D 1 160 ? 72.770 25.967 62.786 1.00 70.70 137 ALA A N 1
ATOM 10202 C CA . ALA D 1 160 ? 72.091 26.889 61.887 1.00 66.28 137 ALA A CA 1
ATOM 10203 C C . ALA D 1 160 ? 72.148 28.303 62.451 1.00 64.32 137 ALA A C 1
ATOM 10204 O O . ALA D 1 160 ? 71.866 28.518 63.630 1.00 64.95 137 ALA A O 1
ATOM 10211 N N . LEU D 1 161 ? 72.524 29.257 61.602 1.00 61.91 138 LEU A N 1
ATOM 10212 C CA . LEU D 1 161 ? 72.510 30.676 61.953 1.00 60.26 138 LEU A CA 1
ATOM 10213 C C . LEU D 1 161 ? 72.111 31.481 60.726 1.00 56.72 138 LEU A C 1
ATOM 10214 O O . LEU D 1 161 ? 72.166 30.973 59.607 1.00 56.30 138 LEU A O 1
ATOM 10230 N N . GLY D 1 162 ? 71.711 32.734 60.923 1.00 54.74 139 GLY A N 1
ATOM 10231 C CA . GLY D 1 162 ? 71.251 33.535 59.803 1.00 51.79 139 GLY A CA 1
ATOM 10232 C C . GLY D 1 162 ? 71.066 35.021 60.048 1.00 52.89 139 GLY A C 1
ATOM 10233 O O . GLY D 1 162 ? 71.474 35.567 61.079 1.00 52.63 139 GLY A O 1
ATOM 10237 N N . CYS D 1 163 ? 70.446 35.667 59.062 1.00 48.17 140 CYS A N 1
ATOM 10238 C CA . CYS D 1 163 ? 70.144 37.090 59.101 1.00 47.27 140 CYS A CA 1
ATOM 10239 C C . CYS D 1 163 ? 68.671 37.312 58.831 1.00 44.21 140 CYS A C 1
ATOM 10240 O O . CYS D 1 163 ? 68.104 36.709 57.921 1.00 42.66 140 CYS A O 1
ATOM 10247 N N . LEU D 1 164 ? 68.055 38.172 59.634 1.00 43.94 141 LEU A N 1
ATOM 10248 C CA . LEU D 1 164 ? 66.688 38.608 59.403 1.00 50.70 141 LEU A CA 1
ATOM 10249 C C . LEU D 1 164 ? 66.734 39.983 58.746 1.00 48.71 141 LEU A C 1
ATOM 10250 O O . LEU D 1 164 ? 67.170 40.953 59.364 1.00 48.30 141 LEU A O 1
ATOM 10266 N N . VAL D 1 165 ? 66.310 40.054 57.487 1.00 42.26 142 VAL A N 1
ATOM 10267 C CA . VAL D 1 165 ? 66.285 41.317 56.755 1.00 42.28 142 VAL A CA 1
ATOM 10268 C C . VAL D 1 165 ? 64.881 41.893 56.843 1.00 38.95 142 VAL A C 1
ATOM 10269 O O . VAL D 1 165 ? 63.984 41.449 56.138 1.00 42.27 142 VAL A O 1
ATOM 10282 N N . LYS D 1 166 ? 64.685 42.877 57.710 1.00 41.96 143 LYS A N 1
ATOM 10283 C CA . LYS D 1 166 ? 63.334 43.258 58.093 1.00 45.78 143 LYS A CA 1
ATOM 10284 C C . LYS D 1 166 ? 62.897 44.650 57.634 1.00 40.84 143 LYS A C 1
ATOM 10285 O O . LYS D 1 166 ? 63.652 45.624 57.725 1.00 43.17 143 LYS A O 1
ATOM 10304 N N . ASP D 1 167 ? 61.658 44.716 57.150 1.00 39.29 144 ASP A N 1
ATOM 10305 C CA . ASP D 1 167 ? 60.982 45.980 56.868 1.00 40.51 144 ASP A CA 1
ATOM 10306 C C . ASP D 1 167 ? 61.655 46.783 55.760 1.00 44.75 144 ASP A C 1
ATOM 10307 O O . ASP D 1 167 ? 62.166 47.875 55.997 1.00 47.99 144 ASP A O 1
ATOM 10316 N N . TYR D 1 168 ? 61.648 46.235 54.546 1.00 40.48 145 TYR A N 1
ATOM 10317 C CA . TYR D 1 168 ? 62.140 46.976 53.392 1.00 44.44 145 TYR A CA 1
ATOM 10318 C C . TYR D 1 168 ? 61.073 47.035 52.297 1.00 42.34 145 TYR A C 1
ATOM 10319 O O . TYR D 1 168 ? 60.100 46.274 52.329 1.00 44.32 145 TYR A O 1
ATOM 10337 N N . PHE D 1 169 ? 61.266 47.930 51.329 1.00 44.76 146 PHE A N 1
ATOM 10338 C CA . PHE D 1 169 ? 60.328 48.103 50.223 1.00 44.69 146 PHE A CA 1
ATOM 10339 C C . PHE D 1 169 ? 60.946 48.989 49.145 1.00 47.81 146 PHE A C 1
ATOM 10340 O O . PHE D 1 169 ? 61.657 49.943 49.459 1.00 54.80 146 PHE A O 1
ATOM 10357 N N . PRO D 1 170 ? 60.702 48.664 47.868 1.00 48.60 147 PRO A N 1
ATOM 10358 C CA . PRO D 1 170 ? 60.074 47.415 47.424 1.00 46.68 147 PRO A CA 1
ATOM 10359 C C . PRO D 1 170 ? 61.093 46.288 47.300 1.00 46.81 147 PRO A C 1
ATOM 10360 O O . PRO D 1 170 ? 62.246 46.446 47.705 1.00 46.03 147 PRO A O 1
ATOM 10371 N N . GLU D 1 171 ? 60.669 45.162 46.734 1.00 47.39 148 GLU A N 1
ATOM 10372 C CA . GLU D 1 171 ? 61.598 44.103 46.370 1.00 46.82 148 GLU A CA 1
ATOM 10373 C C . GLU D 1 171 ? 62.472 44.625 45.235 1.00 53.76 148 GLU A C 1
ATOM 10374 O O . GLU D 1 171 ? 62.092 45.574 44.552 1.00 50.74 148 GLU A O 1
ATOM 10386 N N . PRO D 1 172 ? 63.638 43.998 45.013 1.00 57.50 149 PRO A N 1
ATOM 10387 C CA . PRO D 1 172 ? 64.170 42.881 45.794 1.00 56.43 149 PRO A CA 1
ATOM 10388 C C . PRO D 1 172 ? 65.325 43.299 46.698 1.00 52.78 149 PRO A C 1
ATOM 10389 O O . PRO D 1 172 ? 65.788 44.437 46.619 1.00 51.62 149 PRO A O 1
ATOM 10400 N N . VAL D 1 173 ? 65.771 42.380 47.551 1.00 50.87 150 VAL A N 1
ATOM 10401 C CA . VAL D 1 173 ? 67.051 42.514 48.237 1.00 55.24 150 VAL A CA 1
ATOM 10402 C C . VAL D 1 173 ? 67.923 41.319 47.883 1.00 64.10 150 VAL A C 1
ATOM 10403 O O . VAL D 1 173 ? 67.420 40.263 47.489 1.00 54.62 150 VAL A O 1
ATOM 10416 N N . THR D 1 174 ? 69.231 41.489 48.030 1.00 63.18 151 THR A N 1
ATOM 10417 C CA . THR D 1 174 ? 70.170 40.405 47.791 1.00 75.43 151 THR A CA 1
ATOM 10418 C C . THR D 1 174 ? 70.995 40.160 49.052 1.00 68.84 151 THR A C 1
ATOM 10419 O O . THR D 1 174 ? 71.402 41.102 49.733 1.00 60.00 151 THR A O 1
ATOM 10430 N N . VAL D 1 175 ? 71.222 38.890 49.370 1.00 63.42 152 VAL A N 1
ATOM 10431 C CA . VAL D 1 175 ? 72.006 38.534 50.544 1.00 63.24 152 VAL A CA 1
ATOM 10432 C C . VAL D 1 175 ? 73.095 37.531 50.190 1.00 67.48 152 VAL A C 1
ATOM 10433 O O . VAL D 1 175 ? 72.841 36.528 49.519 1.00 63.27 152 VAL A O 1
ATOM 10446 N N . SER D 1 176 ? 74.311 37.813 50.643 1.00 61.16 153 SER A N 1
ATOM 10447 C CA . SER D 1 176 ? 75.422 36.884 50.500 1.00 62.22 153 SER A CA 1
ATOM 10448 C C . SER D 1 176 ? 76.086 36.679 51.859 1.00 72.23 153 SER A C 1
ATOM 10449 O O . SER D 1 176 ? 75.711 37.317 52.845 1.00 61.26 153 SER A O 1
ATOM 10457 N N . TRP D 1 177 ? 77.069 35.785 51.908 1.00 66.65 154 TRP A N 1
ATOM 10458 C CA . TRP D 1 177 ? 77.771 35.489 53.152 1.00 73.99 154 TRP A CA 1
ATOM 10459 C C . TRP D 1 177 ? 79.287 35.555 52.968 1.00 76.49 154 TRP A C 1
ATOM 10460 O O . TRP D 1 177 ? 79.842 34.932 52.063 1.00 80.59 154 TRP A O 1
ATOM 10481 N N . ASN D 1 178 ? 79.946 36.320 53.833 1.00 78.05 155 ASN A N 1
ATOM 10482 C CA . ASN D 1 178 ? 81.388 36.520 53.750 1.00 83.46 155 ASN A CA 1
ATOM 10483 C C . ASN D 1 178 ? 81.809 37.020 52.376 1.00 85.88 155 ASN A C 1
ATOM 10484 O O . ASN D 1 178 ? 82.709 36.461 51.749 1.00 90.54 155 ASN A O 1
ATOM 10495 N N . SER D 1 179 ? 81.146 38.075 51.915 1.00 85.01 156 SER A N 1
ATOM 10496 C CA . SER D 1 179 ? 81.453 38.687 50.626 1.00 97.58 156 SER A CA 1
ATOM 10497 C C . SER D 1 179 ? 81.472 37.664 49.491 1.00 101.04 156 SER A C 1
ATOM 10498 O O . SER D 1 179 ? 82.225 37.812 48.529 1.00 113.16 156 SER A O 1
ATOM 10506 N N . GLY D 1 180 ? 80.643 36.630 49.604 1.00 86.73 157 GLY A N 1
ATOM 10507 C CA . GLY D 1 180 ? 80.543 35.619 48.565 1.00 87.02 157 GLY A CA 1
ATOM 10508 C C . GLY D 1 180 ? 81.456 34.423 48.782 1.00 94.80 157 GLY A C 1
ATOM 10509 O O . GLY D 1 180 ? 81.467 33.488 47.979 1.00 98.43 157 GLY A O 1
ATOM 10513 N N . ALA D 1 181 ? 82.224 34.449 49.867 1.00 91.79 158 ALA A N 1
ATOM 10514 C CA . ALA D 1 181 ? 83.148 33.364 50.173 1.00 102.78 158 ALA A CA 1
ATOM 10515 C C . ALA D 1 181 ? 82.396 32.120 50.635 1.00 102.97 158 ALA A C 1
ATOM 10516 O O . ALA D 1 181 ? 82.917 31.008 50.566 1.00 105.28 158 ALA A O 1
ATOM 10523 N N . LEU D 1 182 ? 81.168 32.315 51.104 1.00 99.22 159 LEU A N 1
ATOM 10524 C CA . LEU D 1 182 ? 80.361 31.217 51.618 1.00 97.33 159 LEU A CA 1
ATOM 10525 C C . LEU D 1 182 ? 79.082 31.052 50.803 1.00 91.04 159 LEU A C 1
ATOM 10526 O O . LEU D 1 182 ? 78.213 31.922 50.816 1.00 76.95 159 LEU A O 1
ATOM 10542 N N . THR D 1 183 ? 78.973 29.934 50.092 1.00 90.04 160 THR A N 1
ATOM 10543 C CA . THR D 1 183 ? 77.785 29.648 49.292 1.00 85.19 160 THR A CA 1
ATOM 10544 C C . THR D 1 183 ? 77.160 28.312 49.689 1.00 87.88 160 THR A C 1
ATOM 10545 O O . THR D 1 183 ? 75.958 28.105 49.524 1.00 87.42 160 THR A O 1
ATOM 10556 N N . SER D 1 184 ? 77.979 27.409 50.216 1.00 93.01 161 SER A N 1
ATOM 10557 C CA . SER D 1 184 ? 77.506 26.093 50.627 1.00 95.50 161 SER A CA 1
ATOM 10558 C C . SER D 1 184 ? 76.602 26.192 51.853 1.00 91.54 161 SER A C 1
ATOM 10559 O O . SER D 1 184 ? 76.894 26.929 52.795 1.00 89.94 161 SER A O 1
ATOM 10567 N N . GLY D 1 185 ? 75.501 25.448 51.831 1.00 86.41 162 GLY A N 1
ATOM 10568 C CA . GLY D 1 185 ? 74.583 25.404 52.953 1.00 72.02 162 GLY A CA 1
ATOM 10569 C C . GLY D 1 185 ? 73.801 26.693 53.139 1.00 74.08 162 GLY A C 1
ATOM 10570 O O . GLY D 1 185 ? 73.141 26.880 54.161 1.00 71.50 162 GLY A O 1
ATOM 10574 N N . VAL D 1 186 ? 73.868 27.580 52.149 1.00 71.17 163 VAL A N 1
ATOM 10575 C CA . VAL D 1 186 ? 73.172 28.861 52.219 1.00 70.71 163 VAL A CA 1
ATOM 10576 C C . VAL D 1 186 ? 71.770 28.760 51.630 1.00 64.07 163 VAL A C 1
ATOM 10577 O O . VAL D 1 186 ? 71.592 28.331 50.491 1.00 60.30 163 VAL A O 1
ATOM 10590 N N . HIS D 1 187 ? 70.774 29.163 52.410 1.00 55.29 164 HIS A N 1
ATOM 10591 C CA . HIS D 1 187 ? 69.398 29.154 51.939 1.00 76.34 164 HIS A CA 1
ATOM 10592 C C . HIS D 1 187 ? 68.729 30.490 52.239 1.00 73.87 164 HIS A C 1
ATOM 10593 O O . HIS D 1 187 ? 68.497 30.831 53.400 1.00 47.94 164 HIS A O 1
ATOM 10608 N N . THR D 1 188 ? 68.427 31.240 51.184 1.00 52.23 165 THR A N 1
ATOM 10609 C CA . THR D 1 188 ? 67.748 32.520 51.313 1.00 53.30 165 THR A CA 1
ATOM 10610 C C . THR D 1 188 ? 66.279 32.362 50.917 1.00 59.39 165 THR A C 1
ATOM 10611 O O . THR D 1 188 ? 65.963 31.979 49.788 1.00 52.78 165 THR A O 1
ATOM 10622 N N . PHE D 1 189 ? 65.387 32.653 51.857 1.00 42.39 166 PHE A N 1
ATOM 10623 C CA . PHE D 1 189 ? 63.963 32.395 51.670 1.00 43.09 166 PHE A CA 1
ATOM 10624 C C . PHE D 1 189 ? 63.271 33.564 50.967 1.00 40.42 166 PHE A C 1
ATOM 10625 O O . PHE D 1 189 ? 63.658 34.712 51.161 1.00 41.70 166 PHE A O 1
ATOM 10642 N N . PRO D 1 190 ? 62.260 33.269 50.130 1.00 41.42 167 PRO A N 1
ATOM 10643 C CA . PRO D 1 190 ? 61.411 34.324 49.558 1.00 40.34 167 PRO A CA 1
ATOM 10644 C C . PRO D 1 190 ? 60.783 35.177 50.654 1.00 40.81 167 PRO A C 1
ATOM 10645 O O . PRO D 1 190 ? 60.530 34.688 51.753 1.00 37.89 167 PRO A O 1
ATOM 10656 N N . ALA D 1 191 ? 60.521 36.442 50.356 1.00 46.58 168 ALA A N 1
ATOM 10657 C CA . ALA D 1 191 ? 60.104 37.384 51.387 1.00 42.58 168 ALA A CA 1
ATOM 10658 C C . ALA D 1 191 ? 58.625 37.260 51.742 1.00 37.87 168 ALA A C 1
ATOM 10659 O O . ALA D 1 191 ? 57.809 36.779 50.947 1.00 38.78 168 ALA A O 1
ATOM 10666 N N . VAL D 1 192 ? 58.300 37.699 52.951 1.00 39.06 169 VAL A N 1
ATOM 10667 C CA . VAL D 1 192 ? 56.924 37.800 53.388 1.00 36.21 169 VAL A 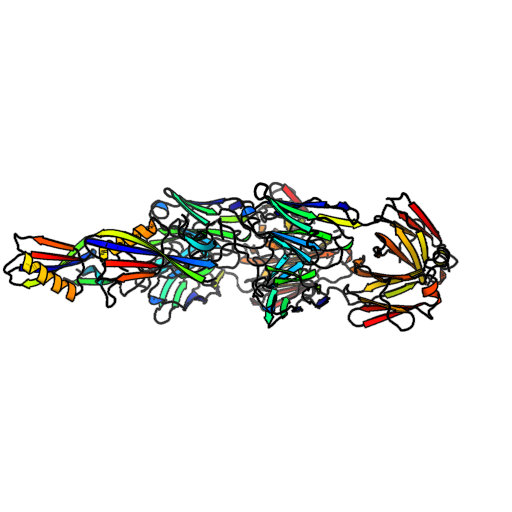CA 1
ATOM 10668 C C . VAL D 1 192 ? 56.519 39.264 53.285 1.00 36.17 169 VAL A C 1
ATOM 10669 O O . VAL D 1 192 ? 57.331 40.156 53.523 1.00 38.92 169 VAL A O 1
ATOM 10682 N N . LEU D 1 193 ? 55.267 39.506 52.919 1.00 37.23 170 LEU A N 1
ATOM 10683 C CA . LEU D 1 193 ? 54.742 40.866 52.852 1.00 37.77 170 LEU A CA 1
ATOM 10684 C C . LEU D 1 193 ? 53.842 41.090 54.051 1.00 38.67 170 LEU A C 1
ATOM 10685 O O . LEU D 1 193 ? 52.807 40.436 54.195 1.00 40.06 170 LEU A O 1
ATOM 10701 N N . GLN D 1 194 ? 54.234 42.010 54.920 1.00 38.54 171 GLN A N 1
ATOM 10702 C CA . GLN D 1 194 ? 53.518 42.204 56.167 1.00 41.81 171 GLN A CA 1
ATOM 10703 C C . GLN D 1 194 ? 52.346 43.155 56.023 1.00 45.32 171 GLN A C 1
ATOM 10704 O O . GLN D 1 194 ? 52.205 43.857 55.016 1.00 47.29 171 GLN A O 1
ATOM 10718 N N . SER D 1 195 ? 51.512 43.178 57.055 1.00 50.52 172 SER A N 1
ATOM 10719 C CA . SER D 1 195 ? 50.357 44.063 57.104 1.00 64.38 172 SER A CA 1
ATOM 10720 C C . SER D 1 195 ? 50.764 45.539 57.126 1.00 71.29 172 SER A C 1
ATOM 10721 O O . SER D 1 195 ? 49.907 46.421 57.173 1.00 81.34 172 SER A O 1
ATOM 10729 N N . SER D 1 196 ? 52.067 45.809 57.101 1.00 70.34 173 SER A N 1
ATOM 10730 C CA . SER D 1 196 ? 52.566 47.185 57.084 1.00 61.61 173 SER A CA 1
ATOM 10731 C C . SER D 1 196 ? 52.868 47.654 55.663 1.00 53.39 173 SER A C 1
ATOM 10732 O O . SER D 1 196 ? 53.020 48.847 55.419 1.00 47.48 173 SER A O 1
ATOM 10740 N N . GLY D 1 197 ? 52.953 46.712 54.728 1.00 47.84 174 GLY A N 1
ATOM 10741 C CA . GLY D 1 197 ? 53.333 47.026 53.363 1.00 44.41 174 GLY A CA 1
ATOM 10742 C C . GLY D 1 197 ? 54.815 46.787 53.121 1.00 48.55 174 GLY A C 1
ATOM 10743 O O . GLY D 1 197 ? 55.304 46.909 51.996 1.00 42.27 174 GLY A O 1
ATOM 10747 N N . LEU D 1 198 ? 55.534 46.439 54.185 1.00 41.05 175 LEU A N 1
ATOM 10748 C CA . LEU D 1 198 ? 56.975 46.246 54.111 1.00 39.99 175 LEU A CA 1
ATOM 10749 C C . LEU D 1 198 ? 57.309 44.767 54.057 1.00 38.06 175 LEU A C 1
ATOM 10750 O O . LEU D 1 198 ? 56.620 43.950 54.661 1.00 38.75 175 LEU A O 1
ATOM 10766 N N . TYR D 1 199 ? 58.383 44.438 53.353 1.00 37.50 176 TYR A N 1
ATOM 10767 C CA . TYR D 1 199 ? 58.792 43.048 53.191 1.00 36.25 176 TYR A CA 1
ATOM 10768 C C . TYR D 1 199 ? 59.790 42.653 54.260 1.00 37.89 176 TYR A C 1
ATOM 10769 O O . TYR D 1 199 ? 60.506 43.493 54.797 1.00 38.02 176 TYR A O 1
ATOM 10787 N N . SER D 1 200 ? 59.827 41.362 54.565 1.00 35.10 177 SER A N 1
ATOM 10788 C CA . SER D 1 200 ? 60.895 40.803 55.380 1.00 40.65 177 SER A CA 1
ATOM 10789 C C . SER D 1 200 ? 61.290 39.460 54.786 1.00 34.86 177 SER A C 1
ATOM 10790 O O . SER D 1 200 ? 60.443 38.721 54.269 1.00 34.72 177 SER A O 1
ATOM 10798 N N . LEU D 1 201 ? 62.581 39.160 54.835 1.00 35.43 178 LEU A N 1
ATOM 10799 C CA . LEU D 1 201 ? 63.050 37.837 54.456 1.00 35.75 178 LEU A CA 1
ATOM 10800 C C . LEU D 1 201 ? 64.152 37.402 55.402 1.00 37.01 178 LEU A C 1
ATOM 10801 O O . LEU D 1 201 ? 64.669 38.207 56.189 1.00 37.19 178 LEU A O 1
ATOM 10817 N N . SER D 1 202 ? 64.497 36.122 55.346 1.00 37.45 179 SER A N 1
ATOM 10818 C CA . SER D 1 202 ? 65.584 35.610 56.168 1.00 38.93 179 SER A CA 1
ATOM 10819 C C . SER D 1 202 ? 66.512 34.789 55.299 1.00 45.01 179 SER A C 1
ATOM 10820 O O . SER D 1 202 ? 66.073 34.136 54.348 1.00 42.06 179 SER A O 1
ATOM 10828 N N . SER D 1 203 ? 67.798 34.839 55.617 1.00 42.14 180 SER A N 1
ATOM 10829 C CA . SER D 1 203 ? 68.757 33.928 55.018 1.00 48.78 180 SER A CA 1
ATOM 10830 C C . SER D 1 203 ? 69.451 33.189 56.146 1.00 46.72 180 SER A C 1
ATOM 10831 O O . SER D 1 203 ? 69.869 33.795 57.129 1.00 46.86 180 SER A O 1
ATOM 10839 N N . VAL D 1 204 ? 69.548 31.874 56.013 1.00 50.29 181 VAL A N 1
ATOM 10840 C CA . VAL D 1 204 ? 70.215 31.059 57.017 1.00 52.97 181 VAL A CA 1
ATOM 10841 C C . VAL D 1 204 ? 71.194 30.124 56.335 1.00 53.57 181 VAL A C 1
ATOM 10842 O O . VAL D 1 204 ? 70.938 29.646 55.231 1.00 64.32 181 VAL A O 1
ATOM 10855 N N . VAL D 1 205 ? 72.324 29.880 56.986 1.00 56.58 182 VAL A N 1
ATOM 10856 C CA . VAL D 1 205 ? 73.325 28.973 56.447 1.00 61.76 182 VAL A CA 1
ATOM 10857 C C . VAL D 1 205 ? 73.649 27.882 57.464 1.00 77.08 182 VAL A C 1
ATOM 10858 O O . VAL D 1 205 ? 73.759 28.151 58.660 1.00 70.82 182 VAL A O 1
ATOM 10871 N N . THR D 1 206 ? 73.783 26.649 56.982 1.00 78.52 183 THR A N 1
ATOM 10872 C CA . THR D 1 206 ? 74.178 25.526 57.825 1.00 81.24 183 THR A CA 1
ATOM 10873 C C . THR D 1 206 ? 75.694 25.408 57.833 1.00 74.65 183 THR A C 1
ATOM 10874 O O . THR D 1 206 ? 76.320 25.369 56.775 1.00 75.98 183 THR A O 1
ATOM 10885 N N . VAL D 1 207 ? 76.277 25.355 59.029 1.00 85.25 184 VAL A N 1
ATOM 10886 C CA . VAL D 1 207 ? 77.727 25.272 59.179 1.00 81.78 184 VAL A CA 1
ATOM 10887 C C . VAL D 1 207 ? 78.121 24.302 60.285 1.00 86.25 184 VAL A C 1
ATOM 10888 O O . VAL D 1 207 ? 77.324 24.008 61.174 1.00 85.37 184 VAL A O 1
ATOM 10901 N N . PRO D 1 208 ? 79.366 23.806 60.233 1.00 91.73 185 PRO A N 1
ATOM 10902 C CA . PRO D 1 208 ? 79.906 22.944 61.288 1.00 103.86 185 PRO A CA 1
ATOM 10903 C C . PRO D 1 208 ? 79.927 23.646 62.643 1.00 97.01 185 PRO A C 1
ATOM 10904 O O . PRO D 1 208 ? 80.293 24.817 62.729 1.00 95.64 185 PRO A O 1
ATOM 10915 N N . SER D 1 209 ? 79.537 22.928 63.689 1.00 99.14 186 SER A N 1
ATOM 10916 C CA . SER D 1 209 ? 79.531 23.478 65.038 1.00 113.48 186 SER A CA 1
ATOM 10917 C C . SER D 1 209 ? 80.944 23.825 65.505 1.00 116.40 186 SER A C 1
ATOM 10918 O O . SER D 1 209 ? 81.139 24.764 66.277 1.00 118.89 186 SER A O 1
ATOM 10926 N N . SER D 1 210 ? 81.925 23.066 65.032 1.00 114.17 187 SER A N 1
ATOM 10927 C CA . SER D 1 210 ? 83.314 23.274 65.426 1.00 116.27 187 SER A CA 1
ATOM 10928 C C . SER D 1 210 ? 83.855 24.612 64.924 1.00 114.92 187 SER A C 1
ATOM 10929 O O . SER D 1 210 ? 84.777 25.176 65.514 1.00 118.77 187 SER A O 1
ATOM 10937 N N . SER D 1 211 ? 83.277 25.118 63.838 1.00 108.92 188 SER A N 1
ATOM 10938 C CA . SER D 1 211 ? 83.768 26.338 63.201 1.00 124.59 188 SER A CA 1
ATOM 10939 C C . SER D 1 211 ? 83.283 27.617 63.888 1.00 118.26 188 SER A C 1
ATOM 10940 O O . SER D 1 211 ? 83.699 28.716 63.521 1.00 120.42 188 SER A O 1
ATOM 10948 N N . LEU D 1 212 ? 82.402 27.479 64.875 1.00 105.97 189 LEU A N 1
ATOM 10949 C CA . LEU D 1 212 ? 81.904 28.638 65.608 1.00 105.02 189 LEU A CA 1
ATOM 10950 C C . LEU D 1 212 ? 83.007 29.181 66.505 1.00 117.62 189 LEU A C 1
ATOM 10951 O O . LEU D 1 212 ? 83.653 28.426 67.233 1.00 125.40 189 LEU A O 1
ATOM 10967 N N . GLY D 1 213 ? 83.232 30.489 66.444 1.00 117.74 190 GLY A N 1
ATOM 10968 C CA . GLY D 1 213 ? 84.289 31.109 67.223 1.00 127.25 190 GLY A CA 1
ATOM 10969 C C . GLY D 1 213 ? 85.603 31.187 66.469 1.00 124.32 190 GLY A C 1
ATOM 10970 O O . GLY D 1 213 ? 86.435 32.050 66.747 1.00 131.98 190 GLY A O 1
ATOM 10974 N N . THR D 1 214 ? 85.796 30.281 65.514 1.00 122.59 191 THR A N 1
ATOM 10975 C CA . THR D 1 214 ? 86.986 30.303 64.670 1.00 128.09 191 THR A CA 1
ATOM 10976 C C . THR D 1 214 ? 86.746 31.158 63.433 1.00 123.59 191 THR A C 1
ATOM 10977 O O . THR D 1 214 ? 87.484 32.109 63.171 1.00 120.75 191 THR A O 1
ATOM 10988 N N . GLN D 1 215 ? 85.711 30.810 62.672 1.00 119.63 192 GLN A N 1
ATOM 10989 C CA . GLN D 1 215 ? 85.364 31.546 61.461 1.00 116.61 192 GLN A CA 1
ATOM 10990 C C . GLN D 1 215 ? 84.305 32.605 61.735 1.00 106.74 192 GLN A C 1
ATOM 10991 O O . GLN D 1 215 ? 83.350 32.371 62.475 1.00 97.62 192 GLN A O 1
ATOM 11005 N N . THR D 1 216 ? 84.484 33.772 61.126 1.00 109.10 193 THR A N 1
ATOM 11006 C CA . THR D 1 216 ? 83.527 34.858 61.256 1.00 100.75 193 THR A CA 1
ATOM 11007 C C . THR D 1 216 ? 82.459 34.734 60.178 1.00 94.12 193 THR A C 1
ATOM 11008 O O . THR D 1 216 ? 82.768 34.461 59.018 1.00 95.37 193 THR A O 1
ATOM 11019 N N . TYR D 1 217 ? 81.204 34.927 60.567 1.00 84.85 194 TYR A N 1
ATOM 11020 C CA . TYR D 1 217 ? 80.099 34.888 59.616 1.00 79.51 194 TYR A CA 1
ATOM 11021 C C . TYR D 1 217 ? 79.434 36.257 59.513 1.00 79.84 194 TYR A C 1
ATOM 11022 O O . TYR D 1 217 ? 78.937 36.796 60.502 1.00 74.98 194 TYR A O 1
ATOM 11040 N N . ILE D 1 218 ? 79.439 36.813 58.307 1.00 76.59 195 ILE A N 1
ATOM 11041 C CA . ILE D 1 218 ? 78.855 38.120 58.056 1.00 74.22 195 ILE A CA 1
ATOM 11042 C C . ILE D 1 218 ? 77.977 38.054 56.814 1.00 78.59 195 ILE A C 1
ATOM 11043 O O . ILE D 1 218 ? 78.449 37.696 55.734 1.00 76.45 195 ILE A O 1
ATOM 11059 N N . CYS D 1 219 ? 76.701 38.392 56.965 1.00 73.18 196 CYS A N 1
ATOM 11060 C CA . CYS D 1 219 ? 75.802 38.447 55.819 1.00 65.77 196 CYS A CA 1
ATOM 11061 C C . CYS D 1 219 ? 75.893 39.830 55.193 1.00 65.01 196 CYS A C 1
ATOM 11062 O O . CYS D 1 219 ? 75.939 40.836 55.900 1.00 65.14 196 CYS A O 1
ATOM 11069 N N . ASN D 1 220 ? 75.929 39.877 53.866 1.00 71.91 197 ASN A N 1
ATOM 11070 C CA . ASN D 1 220 ? 76.035 41.140 53.151 1.00 75.60 197 ASN A CA 1
ATOM 11071 C C . ASN D 1 220 ? 74.726 41.460 52.434 1.00 72.66 197 ASN A C 1
ATOM 11072 O O . ASN D 1 220 ? 74.408 40.872 51.398 1.00 60.96 197 ASN A O 1
ATOM 11083 N N . VAL D 1 221 ? 73.966 42.393 52.996 1.00 58.74 198 VAL A N 1
ATOM 11084 C CA . VAL D 1 221 ? 72.646 42.718 52.474 1.00 55.40 198 VAL A CA 1
ATOM 11085 C C . VAL D 1 221 ? 72.666 43.989 51.634 1.00 63.68 198 VAL A C 1
ATOM 11086 O O . VAL D 1 221 ? 73.240 45.006 52.035 1.00 66.66 198 VAL A O 1
ATOM 11099 N N . ASN D 1 222 ? 72.036 43.916 50.465 1.00 56.74 199 ASN A N 1
ATOM 11100 C CA . ASN D 1 222 ? 71.925 45.058 49.569 1.00 71.31 199 ASN A CA 1
ATOM 11101 C C . ASN D 1 222 ? 70.482 45.271 49.117 1.00 71.41 199 ASN A C 1
ATOM 11102 O O . ASN D 1 222 ? 69.815 44.342 48.649 1.00 67.31 199 ASN A O 1
ATOM 11113 N N . HIS D 1 223 ? 70.004 46.500 49.277 1.00 56.83 200 HIS A N 1
ATOM 11114 C CA . HIS D 1 223 ? 68.672 46.883 48.828 1.00 68.33 200 HIS A CA 1
ATOM 11115 C C . HIS D 1 223 ? 68.784 48.048 47.841 1.00 73.03 200 HIS A C 1
ATOM 11116 O O . HIS D 1 223 ? 68.844 49.215 48.239 1.00 64.64 200 HIS A O 1
ATOM 11131 N N . LYS D 1 224 ? 68.814 47.709 46.554 1.00 64.92 201 LYS A N 1
ATOM 11132 C CA . LYS D 1 224 ? 69.060 48.674 45.481 1.00 71.27 201 LYS A CA 1
ATOM 11133 C C . LYS D 1 224 ? 68.150 49.896 45.568 1.00 66.64 201 LYS A C 1
ATOM 11134 O O . LYS D 1 224 ? 68.626 51.028 45.510 1.00 75.59 201 LYS A O 1
ATOM 11153 N N . PRO D 1 225 ? 66.833 49.672 45.697 1.00 66.27 202 PRO A N 1
ATOM 11154 C CA . PRO D 1 225 ? 65.861 50.772 45.698 1.00 74.34 202 PRO A CA 1
ATOM 11155 C C . PRO D 1 225 ? 66.184 51.888 46.689 1.00 77.25 202 PRO A C 1
ATOM 11156 O O . PRO D 1 225 ? 65.924 53.050 46.388 1.00 77.49 202 PRO A O 1
ATOM 11167 N N . SER D 1 226 ? 66.735 51.540 47.847 1.00 80.35 203 SER A N 1
ATOM 11168 C CA . SER D 1 226 ? 67.053 52.533 48.870 1.00 81.48 203 SER A CA 1
ATOM 11169 C C . SER D 1 226 ? 68.555 52.785 48.962 1.00 82.28 203 SER A C 1
ATOM 11170 O O . SER D 1 226 ? 69.026 53.413 49.910 1.00 77.08 203 SER A O 1
ATOM 11178 N N . ASN D 1 227 ? 69.303 52.293 47.979 1.00 84.93 204 ASN A N 1
ATOM 11179 C CA . ASN D 1 227 ? 70.760 52.362 48.011 1.00 80.64 204 ASN A CA 1
ATOM 11180 C C . ASN D 1 227 ? 71.302 52.003 49.390 1.00 83.24 204 ASN A C 1
ATOM 11181 O O . ASN D 1 227 ? 72.217 52.653 49.894 1.00 94.31 204 ASN A O 1
ATOM 11192 N N . THR D 1 228 ? 70.726 50.967 49.994 1.00 76.23 205 THR A N 1
ATOM 11193 C CA . THR D 1 228 ? 71.127 50.525 51.326 1.00 89.00 205 THR A CA 1
ATOM 11194 C C . THR D 1 228 ? 71.977 49.262 51.264 1.00 81.04 205 THR A C 1
ATOM 11195 O O . THR D 1 228 ? 71.536 48.230 50.758 1.00 66.65 205 THR A O 1
ATOM 11206 N N . LYS D 1 229 ? 73.199 49.354 51.779 1.00 82.32 206 LYS A N 1
ATOM 11207 C CA . LYS D 1 229 ? 74.054 48.185 51.938 1.00 76.19 206 LYS A CA 1
ATOM 11208 C C . LYS D 1 229 ? 74.435 48.032 53.404 1.00 71.60 206 LYS A C 1
ATOM 11209 O O . LYS D 1 229 ? 74.923 48.973 54.034 1.00 75.33 206 LYS A O 1
ATOM 11228 N N . VAL D 1 230 ? 74.201 46.841 53.942 1.00 72.31 207 VAL A N 1
ATOM 11229 C CA . VAL D 1 230 ? 74.454 46.566 55.348 1.00 81.45 207 VAL A CA 1
ATOM 11230 C C . VAL D 1 230 ? 75.195 45.245 55.492 1.00 84.47 207 VAL A C 1
ATOM 11231 O O . VAL D 1 230 ? 74.885 44.271 54.805 1.00 82.08 207 VAL A O 1
ATOM 11244 N N . ASP D 1 231 ? 76.178 45.219 56.386 1.00 70.27 208 ASP A N 1
ATOM 11245 C CA . ASP D 1 231 ? 76.943 44.007 56.653 1.00 81.80 208 ASP A CA 1
ATOM 11246 C C . ASP D 1 231 ? 76.879 43.680 58.138 1.00 82.26 208 ASP A C 1
ATOM 11247 O O . ASP D 1 231 ? 77.390 44.433 58.966 1.00 83.21 208 ASP A O 1
ATOM 11256 N N . LYS D 1 232 ? 76.250 42.556 58.472 1.00 70.67 209 LYS A N 1
ATOM 11257 C CA . LYS D 1 232 ? 76.007 42.206 59.868 1.00 67.32 209 LYS A CA 1
ATOM 11258 C C . LYS D 1 232 ? 76.781 40.971 60.300 1.00 70.20 209 LYS A C 1
ATOM 11259 O O . LYS D 1 232 ? 76.765 39.949 59.619 1.00 67.46 209 LYS A O 1
ATOM 11278 N N . LYS D 1 233 ? 77.454 41.072 61.443 1.00 73.17 210 LYS A N 1
ATOM 11279 C CA . LYS D 1 233 ? 78.205 39.952 61.996 1.00 78.81 210 LYS A CA 1
ATOM 11280 C C . LYS D 1 233 ? 77.307 39.133 62.922 1.00 83.27 210 LYS A C 1
ATOM 11281 O O . LYS D 1 233 ? 76.718 39.663 63.865 1.00 88.09 210 LYS A O 1
ATOM 11300 N N . VAL D 1 234 ? 77.200 37.839 62.636 1.00 78.78 211 VAL A N 1
ATOM 11301 C CA . VAL D 1 234 ? 76.320 36.947 63.384 1.00 72.33 211 VAL A CA 1
ATOM 11302 C C . VAL D 1 234 ? 77.128 36.007 64.273 1.00 78.51 211 VAL A C 1
ATOM 11303 O O . VAL D 1 234 ? 77.967 35.252 63.779 1.00 76.08 211 VAL A O 1
ATOM 11316 N N . GLU D 1 235 ? 76.864 36.033 65.577 1.00 76.31 212 GLU A N 1
ATOM 11317 C CA . GLU D 1 235 ? 77.674 35.267 66.525 1.00 83.85 212 GLU A CA 1
ATOM 11318 C C . GLU D 1 235 ? 76.865 34.678 67.682 1.00 81.24 212 GLU A C 1
ATOM 11319 O O . GLU D 1 235 ? 75.771 35.144 67.986 1.00 78.46 212 GLU A O 1
ATOM 11331 N N . PRO D 1 236 ? 77.412 33.641 68.335 1.00 99.12 213 PRO A N 1
ATOM 11332 C CA . PRO D 1 236 ? 76.738 33.012 69.476 1.00 96.00 213 PRO A CA 1
ATOM 11333 C C . PRO D 1 236 ? 76.461 34.002 70.604 1.00 97.01 213 PRO A C 1
ATOM 11334 O O . PRO D 1 236 ? 75.461 33.840 71.303 1.00 102.21 213 PRO A O 1
ATOM 11345 N N . SER E 2 2 ? 28.966 32.595 49.162 1.00 52.46 2 SER B N 1
ATOM 11346 C CA . SER E 2 2 ? 30.412 32.515 49.519 1.00 59.93 2 SER B CA 1
ATOM 11347 C C . SER E 2 2 ? 31.146 31.619 48.524 1.00 46.03 2 SER B C 1
ATOM 11348 O O . SER E 2 2 ? 30.523 31.016 47.646 1.00 39.42 2 SER B O 1
ATOM 11356 N N . ALA E 2 3 ? 32.467 31.538 48.657 1.00 34.15 3 ALA B N 1
ATOM 11357 C CA . ALA E 2 3 ? 33.284 30.758 47.733 1.00 29.78 3 ALA B CA 1
ATOM 11358 C C . ALA E 2 3 ? 32.910 29.277 47.824 1.00 29.65 3 ALA B C 1
ATOM 11359 O O . ALA E 2 3 ? 32.546 28.789 48.891 1.00 30.48 3 ALA B O 1
ATOM 11366 N N . LEU E 2 4 ? 33.001 28.565 46.711 1.00 25.73 4 LEU B N 1
ATOM 11367 C CA . LEU E 2 4 ? 32.679 27.135 46.706 1.00 29.11 4 LEU B CA 1
ATOM 11368 C C . LEU E 2 4 ? 33.788 26.362 47.438 1.00 30.13 4 LEU B C 1
ATOM 11369 O O . LEU E 2 4 ? 34.965 26.699 47.329 1.00 28.22 4 LEU B O 1
ATOM 11385 N N . THR E 2 5 ? 33.417 25.332 48.199 1.00 24.43 5 THR B N 1
ATOM 11386 C CA . THR E 2 5 ? 34.396 24.639 49.050 1.00 24.30 5 THR B CA 1
ATOM 11387 C C . THR E 2 5 ? 35.153 23.554 48.282 1.00 27.98 5 THR B C 1
ATOM 11388 O O . THR E 2 5 ? 34.538 22.626 47.756 1.00 28.59 5 THR B O 1
ATOM 11399 N N . GLN E 2 6 ? 36.479 23.682 48.220 1.00 25.45 6 GLN B N 1
ATOM 11400 C CA . GLN E 2 6 ? 37.351 22.651 47.621 1.00 24.89 6 GLN B CA 1
ATOM 11401 C C . GLN E 2 6 ? 38.420 22.223 48.623 1.00 26.88 6 GLN B C 1
ATOM 11402 O O . GLN E 2 6 ? 38.815 23.017 49.481 1.00 26.98 6 GLN B O 1
ATOM 11416 N N . PRO E 2 7 ? 38.923 20.982 48.491 1.00 24.37 7 PRO B N 1
ATOM 11417 C CA . PRO E 2 7 ? 40.040 20.539 49.329 1.00 30.16 7 PRO B CA 1
ATOM 11418 C C . PRO E 2 7 ? 41.274 21.375 49.028 1.00 27.00 7 PRO B C 1
ATOM 11419 O O . PRO E 2 7 ? 41.468 21.790 47.887 1.00 25.86 7 PRO B O 1
ATOM 11430 N N . ALA E 2 8 ? 42.092 21.636 50.038 1.00 26.13 8 ALA B N 1
ATOM 11431 C CA . ALA E 2 8 ? 43.255 22.492 49.841 1.00 27.33 8 ALA B CA 1
ATOM 11432 C C . ALA E 2 8 ? 44.265 21.870 48.876 1.00 29.38 8 ALA B C 1
ATOM 11433 O O . ALA E 2 8 ? 44.842 22.568 48.048 1.00 23.88 8 ALA B O 1
ATOM 11440 N N . SER E 2 9 ? 44.510 20.565 49.001 1.00 24.96 9 SER B N 1
ATOM 11441 C CA . SER E 2 9 ? 45.479 19.918 48.123 1.00 25.60 9 SER B CA 1
ATOM 11442 C C . SER E 2 9 ? 45.227 18.429 47.976 1.00 24.37 9 SER B C 1
ATOM 11443 O O . SER E 2 9 ? 44.757 17.770 48.910 1.00 31.42 9 SER B O 1
ATOM 11451 N N . VAL E 2 10 ? 45.580 17.907 46.813 1.00 22.65 11 VAL B N 1
ATOM 11452 C CA . VAL E 2 10 ? 45.534 16.457 46.573 1.00 27.45 11 VAL B CA 1
ATOM 11453 C C . VAL E 2 10 ? 46.791 16.043 45.842 1.00 31.05 11 VAL B C 1
ATOM 11454 O O . VAL E 2 10 ? 47.525 16.881 45.307 1.00 24.65 11 VAL B O 1
ATOM 11467 N N . SER E 2 11 ? 47.023 14.740 45.776 1.00 26.76 12 SER B N 1
ATOM 11468 C CA . SER E 2 11 ? 48.295 14.262 45.336 1.00 24.98 12 SER B CA 1
ATOM 11469 C C . SER E 2 11 ? 48.120 12.816 44.841 1.00 30.58 12 SER B C 1
ATOM 11470 O O . SER E 2 11 ? 47.299 12.077 45.373 1.00 30.75 12 SER B O 1
ATOM 11478 N N . GLY E 2 12 ? 48.861 12.438 43.806 1.00 26.60 13 GLY B N 1
ATOM 11479 C CA . GLY E 2 12 ? 48.764 11.080 43.277 1.00 35.30 13 GLY B CA 1
ATOM 11480 C C . GLY E 2 12 ? 49.937 10.681 42.405 1.00 28.02 13 GLY B C 1
ATOM 11481 O O . GLY E 2 12 ? 50.616 11.531 41.837 1.00 30.76 13 GLY B O 1
ATOM 11485 N N . SER E 2 13 ? 50.169 9.375 42.295 1.00 29.49 14 SER B N 1
ATOM 11486 C CA . SER E 2 13 ? 51.249 8.842 41.485 1.00 35.83 14 SER B CA 1
ATOM 11487 C C . SER E 2 13 ? 50.857 8.883 40.012 1.00 39.51 14 SER B C 1
ATOM 11488 O O . SER E 2 13 ? 49.681 8.788 39.678 1.00 32.66 14 SER B O 1
ATOM 11496 N N . PRO E 2 14 ? 51.851 9.008 39.127 1.00 37.60 15 PRO B N 1
ATOM 11497 C CA . PRO E 2 14 ? 51.576 8.900 37.693 1.00 39.45 15 PRO B CA 1
ATOM 11498 C C . PRO E 2 14 ? 50.761 7.647 37.407 1.00 33.07 15 PRO B C 1
ATOM 11499 O O . PRO E 2 14 ? 51.055 6.594 37.984 1.00 34.39 15 PRO B O 1
ATOM 11510 N N . GLY E 2 15 ? 49.750 7.750 36.550 1.00 32.50 16 GLY B N 1
ATOM 11511 C CA . GLY E 2 15 ? 48.981 6.575 36.162 1.00 38.87 16 GLY B CA 1
ATOM 11512 C C . GLY E 2 15 ? 47.726 6.376 36.995 1.00 40.73 16 GLY B C 1
ATOM 11513 O O . GLY E 2 15 ? 46.809 5.682 36.590 1.00 37.91 16 GLY B O 1
ATOM 11517 N N . GLN E 2 16 ? 47.683 7.002 38.163 1.00 33.34 17 GLN B N 1
ATOM 11518 C CA . GLN E 2 16 ? 46.579 6.844 39.097 1.00 30.95 17 GLN B CA 1
ATOM 11519 C C . GLN E 2 16 ? 45.479 7.871 38.754 1.00 32.60 17 GLN B C 1
ATOM 11520 O O . GLN E 2 16 ? 45.639 8.676 37.832 1.00 32.62 17 GLN B O 1
ATOM 11534 N N . SER E 2 17 ? 44.359 7.831 39.473 1.00 34.85 18 SER B N 1
ATOM 11535 C CA . SER E 2 17 ? 43.327 8.866 39.338 1.00 34.69 18 SER B CA 1
ATOM 11536 C C . SER E 2 17 ? 43.205 9.692 40.617 1.00 30.76 18 SER B C 1
ATOM 11537 O O . SER E 2 17 ? 43.606 9.256 41.704 1.00 37.36 18 SER B O 1
ATOM 11545 N N . ILE E 2 18 ? 42.641 10.884 40.472 1.00 23.96 19 ILE B N 1
ATOM 11546 C CA . ILE E 2 18 ? 42.387 11.780 41.589 1.00 24.52 19 ILE B CA 1
ATOM 11547 C C . ILE E 2 18 ? 41.004 12.367 41.391 1.00 28.57 19 ILE B C 1
ATOM 11548 O O . ILE E 2 18 ? 40.572 12.536 40.261 1.00 27.96 19 ILE B O 1
ATOM 11564 N N . THR E 2 19 ? 40.301 12.672 42.475 1.00 27.24 20 THR B N 1
ATOM 11565 C CA . THR E 2 19 ? 39.015 13.352 42.344 1.00 23.46 20 THR B CA 1
ATOM 11566 C C . THR E 2 19 ? 38.987 14.544 43.300 1.00 27.23 20 THR B C 1
ATOM 11567 O O . THR E 2 19 ? 39.423 14.441 44.456 1.00 26.65 20 THR B O 1
ATOM 11578 N N . ILE E 2 20 ? 38.510 15.679 42.791 1.00 23.31 21 ILE B N 1
ATOM 11579 C CA . ILE E 2 20 ? 38.456 16.930 43.540 1.00 24.52 21 ILE B CA 1
ATOM 11580 C C . ILE E 2 20 ? 37.004 17.374 43.666 1.00 28.90 21 ILE B C 1
ATOM 11581 O O . ILE E 2 20 ? 36.315 17.512 42.663 1.00 25.34 21 ILE B O 1
ATOM 11597 N N . SER E 2 21 ? 36.530 17.583 44.889 1.00 27.98 22 SER B N 1
ATOM 11598 C CA . SER E 2 21 ? 35.146 17.983 45.104 1.00 25.12 22 SER B CA 1
ATOM 11599 C C . SER E 2 21 ? 34.990 19.513 45.156 1.00 27.76 22 SER B C 1
ATOM 11600 O O . SER E 2 21 ? 35.962 20.242 45.323 1.00 25.09 22 SER B O 1
ATOM 11608 N N . CYS E 2 22 ? 33.748 19.965 45.030 1.00 24.61 23 CYS B N 1
ATOM 11609 C CA . CYS E 2 22 ? 33.407 21.385 44.932 1.00 26.03 23 CYS B CA 1
ATOM 11610 C C . CYS E 2 22 ? 31.998 21.525 45.495 1.00 32.08 23 CYS B C 1
ATOM 11611 O O . CYS E 2 22 ? 31.028 21.184 44.820 1.00 31.48 23 CYS B O 1
ATOM 11618 N N . GLN E 2 23 ? 31.889 21.998 46.739 1.00 26.17 24 GLN B N 1
ATOM 11619 C CA . GLN E 2 23 ? 30.596 22.090 47.409 1.00 28.49 24 GLN B CA 1
ATOM 11620 C C . GLN E 2 23 ? 30.005 23.493 47.394 1.00 32.76 24 GLN B C 1
ATOM 11621 O O . GLN E 2 23 ? 30.658 24.441 47.817 1.00 31.07 24 GLN B O 1
ATOM 11635 N N . GLY E 2 24 ? 28.756 23.606 46.945 1.00 29.99 25 GLY B N 1
ATOM 11636 C CA . GLY E 2 24 ? 28.054 24.881 46.930 1.00 39.52 25 GLY B CA 1
ATOM 11637 C C . GLY E 2 24 ? 26.692 24.775 47.588 1.00 42.43 25 GLY B C 1
ATOM 11638 O O . GLY E 2 24 ? 26.520 24.002 48.532 1.00 42.15 25 GLY B O 1
ATOM 11642 N N . THR E 2 25 ? 25.728 25.553 47.094 1.00 36.25 26 THR B N 1
ATOM 11643 C CA . THR E 2 25 ? 24.362 25.527 47.617 1.00 41.27 26 THR B CA 1
ATOM 11644 C C . THR E 2 25 ? 23.372 25.291 46.488 1.00 37.47 26 THR B C 1
ATOM 11645 O O . THR E 2 25 ? 23.754 25.225 45.322 1.00 33.78 26 THR B O 1
ATOM 11656 N N . SER E 2 26 ? 22.096 25.185 46.842 1.00 36.08 27 SER B N 1
ATOM 11657 C CA . SER E 2 26 ? 21.043 24.963 45.860 1.00 48.33 27 SER B CA 1
ATOM 11658 C C . SER E 2 26 ? 20.852 26.174 44.942 1.00 43.99 27 SER B C 1
ATOM 11659 O O . SER E 2 26 ? 20.156 26.086 43.931 1.00 40.56 27 SER B O 1
ATOM 11667 N N . ASN E 2 27 A 21.465 27.301 45.292 1.00 35.49 27 ASN B N 1
ATOM 11668 C CA . ASN E 2 27 A 21.371 28.494 44.452 1.00 40.14 27 ASN B CA 1
ATOM 11669 C C . ASN E 2 27 A 22.549 28.652 43.490 1.00 41.16 27 ASN B C 1
ATOM 11670 O O . ASN E 2 27 A 22.595 29.609 42.721 1.00 38.91 27 ASN B O 1
ATOM 11681 N N . ASP E 2 28 B 23.505 27.727 43.531 1.00 30.80 27 ASP B N 1
ATOM 11682 C CA . ASP E 2 28 B 24.575 27.722 42.531 1.00 30.56 27 ASP B CA 1
ATOM 11683 C C . ASP E 2 28 B 24.833 26.302 42.016 1.00 31.98 27 ASP B C 1
ATOM 11684 O O . ASP E 2 28 B 24.128 25.849 41.119 1.00 36.83 27 ASP B O 1
ATOM 11693 N N . VAL E 2 29 C 25.818 25.599 42.579 1.00 31.14 27 VAL B N 1
ATOM 11694 C CA . VAL E 2 29 C 26.128 24.234 42.126 1.00 28.32 27 VAL B CA 1
ATOM 11695 C C . VAL E 2 29 C 24.865 23.390 42.019 1.00 30.75 27 VAL B C 1
ATOM 11696 O O . VAL E 2 29 C 24.646 22.725 41.009 1.00 33.28 27 VAL B O 1
ATOM 11709 N N . GLY E 2 30 ? 24.022 23.437 43.046 1.00 29.30 28 GLY B N 1
ATOM 11710 C CA . GLY E 2 30 ? 22.825 22.619 43.084 1.00 34.49 28 GLY B CA 1
ATOM 11711 C C . GLY E 2 30 ? 21.667 23.085 42.212 1.00 40.77 28 GLY B C 1
ATOM 11712 O O . GLY E 2 30 ? 20.695 22.349 42.037 1.00 40.66 28 GLY B O 1
ATOM 11716 N N . GLY E 2 31 ? 21.758 24.286 41.651 1.00 38.37 29 GLY B N 1
ATOM 11717 C CA . GLY E 2 31 ? 20.613 24.871 40.970 1.00 36.16 29 GLY B CA 1
ATOM 11718 C C . GLY E 2 31 ? 20.702 24.891 39.455 1.00 43.05 29 GLY B C 1
ATOM 11719 O O . GLY E 2 31 ? 19.716 25.173 38.780 1.00 40.95 29 GLY B O 1
ATOM 11723 N N . TYR E 2 32 ? 21.879 24.594 38.916 1.00 31.75 30 TYR B N 1
ATOM 11724 C CA . TYR E 2 32 ? 22.083 24.629 37.471 1.00 33.36 30 TYR B CA 1
ATOM 11725 C C . TYR E 2 32 ? 23.024 23.517 37.053 1.00 29.97 30 TYR B C 1
ATOM 11726 O O . TYR E 2 32 ? 23.773 23.012 37.874 1.00 29.02 30 TYR B O 1
ATOM 11744 N N . GLU E 2 33 ? 22.991 23.153 35.775 1.00 29.32 31 GLU B N 1
ATOM 11745 C CA . GLU E 2 33 ? 23.991 22.249 35.215 1.00 30.57 31 GLU B CA 1
ATOM 11746 C C . GLU E 2 33 ? 25.123 23.088 34.632 1.00 25.50 31 GLU B C 1
ATOM 11747 O O . GLU E 2 33 ? 25.459 22.979 33.453 1.00 28.28 31 GLU B O 1
ATOM 11759 N N . SER E 2 34 ? 25.704 23.944 35.464 1.00 28.36 32 SER B N 1
ATOM 11760 C CA . SER E 2 34 ? 26.612 24.968 34.956 1.00 23.19 32 SER B CA 1
ATOM 11761 C C . SER E 2 34 ? 27.834 25.117 35.842 1.00 24.23 32 SER B C 1
ATOM 11762 O O . SER E 2 34 ? 28.195 26.225 36.245 1.00 25.69 32 SER B O 1
ATOM 11770 N N . VAL E 2 35 ? 28.447 23.983 36.162 1.00 24.26 33 VAL B N 1
ATOM 11771 C CA . VAL E 2 35 ? 29.711 23.961 36.869 1.00 20.54 33 VAL B CA 1
ATOM 11772 C C . VAL E 2 35 ? 30.819 23.761 35.848 1.00 24.89 33 VAL B C 1
ATOM 11773 O O . VAL E 2 35 ? 30.750 22.857 35.013 1.00 23.01 33 VAL B O 1
ATOM 11786 N N . SER E 2 36 ? 31.840 24.606 35.898 1.00 22.36 34 SER B N 1
ATOM 11787 C CA . SER E 2 36 ? 32.997 24.406 35.044 1.00 19.55 34 SER B CA 1
ATOM 11788 C C . SER E 2 36 ? 34.237 24.291 35.921 1.00 18.88 34 SER B C 1
ATOM 11789 O O . SER E 2 36 ? 34.223 24.696 37.084 1.00 20.48 34 SER B O 1
ATOM 11797 N N . TRP E 2 37 ? 35.308 23.767 35.342 1.00 19.10 35 TRP B N 1
ATOM 11798 C CA . TRP E 2 37 ? 36.561 23.561 36.057 1.00 18.39 35 TRP B CA 1
ATOM 11799 C C . TRP E 2 37 ? 37.720 24.096 35.237 1.00 15.30 35 TRP B C 1
ATOM 11800 O O . TRP E 2 37 ? 37.708 23.967 34.014 1.00 20.11 35 TRP B O 1
ATOM 11821 N N . TYR E 2 38 ? 38.730 24.641 35.923 1.00 16.61 36 TYR B N 1
ATOM 11822 C CA . TYR E 2 38 ? 39.861 25.329 35.271 1.00 18.29 36 TYR B CA 1
ATOM 11823 C C . TYR E 2 38 ? 41.157 24.808 35.848 1.00 22.79 36 TYR B C 1
ATOM 11824 O O . TYR E 2 38 ? 41.280 24.666 37.060 1.00 23.76 36 TYR B O 1
ATOM 11842 N N . GLN E 2 39 ? 42.102 24.519 34.959 1.00 17.04 37 GLN B N 1
ATOM 11843 C CA . GLN E 2 39 ? 43.458 24.132 35.328 1.00 16.80 37 GLN B CA 1
ATOM 11844 C C . GLN E 2 39 ? 44.364 25.344 35.198 1.00 18.89 37 GLN B C 1
ATOM 11845 O O . GLN E 2 39 ? 44.314 26.036 34.180 1.00 21.11 37 GLN B O 1
ATOM 11859 N N . GLN E 2 40 ? 45.181 25.614 36.212 1.00 17.84 38 GLN B N 1
ATOM 11860 C CA . GLN E 2 40 ? 46.128 26.727 36.135 1.00 19.97 38 GLN B CA 1
ATOM 11861 C C . GLN E 2 40 ? 47.563 26.303 36.423 1.00 23.40 38 GLN B C 1
ATOM 11862 O O . GLN E 2 40 ? 47.874 25.781 37.500 1.00 22.33 38 GLN B O 1
ATOM 11876 N N . HIS E 2 41 ? 48.442 26.536 35.457 1.00 25.47 39 HIS B N 1
ATOM 11877 C CA . HIS E 2 41 ? 49.869 26.310 35.641 1.00 23.16 39 HIS B CA 1
ATOM 11878 C C . HIS E 2 41 ? 50.545 27.575 36.167 1.00 31.62 39 HIS B C 1
ATOM 11879 O O . HIS E 2 41 ? 50.030 28.675 35.979 1.00 31.21 39 HIS B O 1
ATOM 11894 N N . PRO E 2 42 ? 51.702 27.425 36.823 1.00 38.15 40 PRO B N 1
ATOM 11895 C CA . PRO E 2 42 ? 52.387 28.583 37.410 1.00 31.77 40 PRO B CA 1
ATOM 11896 C C . PRO E 2 42 ? 52.662 29.669 36.393 1.00 40.31 40 PRO B C 1
ATOM 11897 O O . PRO E 2 42 ? 53.184 29.387 35.313 1.00 44.62 40 PRO B O 1
ATOM 11908 N N . GLY E 2 43 ? 52.283 30.896 36.734 1.00 34.06 41 GLY B N 1
ATOM 11909 C CA . GLY E 2 43 ? 52.584 32.046 35.907 1.00 43.34 41 GLY B CA 1
ATOM 11910 C C . GLY E 2 43 ? 51.719 32.146 34.667 1.00 39.23 41 GLY B C 1
ATOM 11911 O O . GLY E 2 43 ? 52.016 32.938 33.776 1.00 50.58 41 GLY B O 1
ATOM 11915 N N . LYS E 2 44 ? 50.649 31.356 34.607 1.00 32.16 42 LYS B N 1
ATOM 11916 C CA . LYS E 2 44 ? 49.746 31.379 33.453 1.00 35.77 42 LYS B CA 1
ATOM 11917 C C . LYS E 2 44 ? 48.295 31.613 33.854 1.00 32.49 42 LYS B C 1
ATOM 11918 O O . LYS E 2 44 ? 47.916 31.359 34.990 1.00 26.33 42 LYS B O 1
ATOM 11937 N N . ALA E 2 45 ? 47.476 32.075 32.909 1.00 23.65 43 ALA B N 1
ATOM 11938 C CA . ALA E 2 45 ? 46.032 32.125 33.130 1.00 22.70 43 ALA B CA 1
ATOM 11939 C C . ALA E 2 45 ? 45.451 30.725 33.248 1.00 20.41 43 ALA B C 1
ATOM 11940 O O . ALA E 2 45 ? 46.002 29.771 32.691 1.00 21.23 43 ALA B O 1
ATOM 11947 N N . PRO E 2 46 ? 44.319 30.591 33.956 1.00 19.85 44 PRO B N 1
ATOM 11948 C CA . PRO E 2 46 ? 43.645 29.296 33.995 1.00 19.21 44 PRO B CA 1
ATOM 11949 C C . PRO E 2 46 ? 43.101 28.937 32.622 1.00 22.79 44 PRO B C 1
ATOM 11950 O O . PRO E 2 46 ? 42.958 29.814 31.748 1.00 21.52 44 PRO B O 1
ATOM 11961 N N . LYS E 2 47 ? 42.792 27.654 32.453 1.00 18.99 45 LYS B N 1
ATOM 11962 C CA . LYS E 2 47 ? 42.258 27.130 31.199 1.00 19.36 45 LYS B CA 1
ATOM 11963 C C . LYS E 2 47 ? 41.178 26.087 31.497 1.00 17.42 45 LYS B C 1
ATOM 11964 O O . LYS E 2 47 ? 41.372 25.177 32.312 1.00 18.13 45 LYS B O 1
ATOM 11983 N N . VAL E 2 48 ? 40.044 26.211 30.816 1.00 18.83 46 VAL B N 1
ATOM 11984 C CA . VAL E 2 48 ? 38.895 25.381 31.128 1.00 22.39 46 VAL B CA 1
ATOM 11985 C C . VAL E 2 48 ? 39.179 23.945 30.701 1.00 19.89 46 VAL B C 1
ATOM 11986 O O . VAL E 2 48 ? 39.767 23.714 29.647 1.00 19.25 46 VAL B O 1
ATOM 11999 N N . VAL E 2 49 ? 38.783 22.995 31.543 1.00 17.77 47 VAL B N 1
ATOM 12000 C CA . VAL E 2 49 ? 38.907 21.573 31.194 1.00 20.77 47 VAL B CA 1
ATOM 12001 C C . VAL E 2 49 ? 37.562 20.838 31.190 1.00 22.88 47 VAL B C 1
ATOM 12002 O O . VAL E 2 49 ? 37.429 19.797 30.553 1.00 24.18 47 VAL B O 1
ATOM 12015 N N . ILE E 2 50 ? 36.581 21.377 31.910 1.00 24.39 48 ILE B N 1
ATOM 12016 C CA . ILE E 2 50 ? 35.224 20.826 31.928 1.00 22.99 48 ILE B CA 1
ATOM 12017 C C . ILE E 2 50 ? 34.206 21.967 32.015 1.00 24.04 48 ILE B C 1
ATOM 12018 O O . ILE E 2 50 ? 34.455 22.969 32.695 1.00 21.01 48 ILE B O 1
ATOM 12034 N N . TYR E 2 51 ? 33.060 21.836 31.350 1.00 20.62 49 TYR B N 1
ATOM 12035 C CA . TYR E 2 51 ? 31.972 22.786 31.562 1.00 22.02 49 TYR B CA 1
ATOM 12036 C C . TYR E 2 51 ? 30.625 22.072 31.560 1.00 24.90 49 TYR B C 1
ATOM 12037 O O . TYR E 2 51 ? 30.540 20.890 31.203 1.00 26.45 49 TYR B O 1
ATOM 12055 N N . ASP E 2 52 ? 29.570 22.774 31.977 1.00 21.99 50 ASP B N 1
ATOM 12056 C CA . ASP E 2 52 ? 28.245 22.153 32.072 1.00 23.48 50 ASP B CA 1
ATOM 12057 C C . ASP E 2 52 ? 28.326 20.808 32.822 1.00 22.06 50 ASP B C 1
ATOM 12058 O O . ASP E 2 52 ? 27.704 19.818 32.413 1.00 28.28 50 ASP B O 1
ATOM 12067 N N . VAL E 2 53 ? 29.126 20.791 33.889 1.00 23.53 51 VAL B N 1
ATOM 12068 C CA . VAL E 2 53 ? 29.290 19.634 34.792 1.00 23.96 51 VAL B CA 1
ATOM 12069 C C . VAL E 2 53 ? 30.195 18.528 34.253 1.00 27.29 51 VAL B C 1
ATOM 12070 O O . VAL E 2 53 ? 31.103 18.050 34.956 1.00 26.28 51 VAL B O 1
ATOM 12083 N N . SER E 2 54 ? 29.943 18.098 33.025 1.00 27.78 52 SER B N 1
ATOM 12084 C CA . SER E 2 54 ? 30.558 16.868 32.537 1.00 27.75 52 SER B CA 1
ATOM 12085 C C . SER E 2 54 ? 31.070 16.956 31.106 1.00 29.38 52 SER B C 1
ATOM 12086 O O . SER E 2 54 ? 31.597 15.979 30.578 1.00 29.36 52 SER B O 1
ATOM 12094 N N . LYS E 2 55 ? 30.924 18.111 30.469 1.00 27.81 53 LYS B N 1
ATOM 12095 C CA . LYS E 2 55 ? 31.285 18.223 29.058 1.00 28.01 53 LYS B CA 1
ATOM 12096 C C . LYS E 2 55 ? 32.738 18.639 28.920 1.00 30.00 53 LYS B C 1
ATOM 12097 O O . LYS E 2 55 ? 33.241 19.420 29.725 1.00 28.14 53 LYS B O 1
ATOM 12116 N N . ARG E 2 56 ? 33.410 18.127 27.894 1.00 28.43 54 ARG B N 1
ATOM 12117 C CA . ARG E 2 56 ? 34.786 18.544 27.630 1.00 29.83 54 ARG B CA 1
ATOM 12118 C C . ARG E 2 56 ? 34.879 19.504 26.453 1.00 28.11 54 ARG B C 1
ATOM 12119 O O . ARG E 2 56 ? 34.354 19.230 25.380 1.00 31.40 54 ARG B O 1
ATOM 12140 N N . PRO E 2 57 ? 35.599 20.612 26.640 1.00 29.09 55 PRO B N 1
ATOM 12141 C CA . PRO E 2 57 ? 35.906 21.519 25.533 1.00 29.70 55 PRO B CA 1
ATOM 12142 C C . PRO E 2 57 ? 36.779 20.826 24.517 1.00 31.64 55 PRO B C 1
ATOM 12143 O O . PRO E 2 57 ? 37.446 19.834 24.837 1.00 31.03 55 PRO B O 1
ATOM 12154 N N . SER E 2 58 ? 36.785 21.355 23.302 1.00 39.10 56 SER B N 1
ATOM 12155 C CA . SER E 2 58 ? 37.609 20.822 22.231 1.00 38.38 56 SER B CA 1
ATOM 12156 C C . SER E 2 58 ? 39.066 20.757 22.654 1.00 35.70 56 SER B C 1
ATOM 12157 O O . SER E 2 58 ? 39.579 21.680 23.300 1.00 39.16 56 SER B O 1
ATOM 12165 N N . GLY E 2 59 ? 39.724 19.653 22.319 1.00 42.22 57 GLY B N 1
ATOM 12166 C CA . GLY E 2 59 ? 41.129 19.475 22.634 1.00 37.76 57 GLY B CA 1
ATOM 12167 C C . GLY E 2 59 ? 41.448 18.957 24.032 1.00 43.39 57 GLY B C 1
ATOM 12168 O O . GLY E 2 59 ? 42.602 18.647 24.312 1.00 42.85 57 GLY B O 1
ATOM 12172 N N . VAL E 2 60 ? 40.460 18.867 24.918 1.00 30.16 58 VAL B N 1
ATOM 12173 C CA . VAL E 2 60 ? 40.722 18.381 26.274 1.00 26.98 58 VAL B CA 1
ATOM 12174 C C . VAL E 2 60 ? 40.634 16.855 26.322 1.00 37.83 58 VAL B C 1
ATOM 12175 O O . VAL E 2 60 ? 39.648 16.265 25.887 1.00 30.88 58 VAL B O 1
ATOM 12188 N N . SER E 2 61 ? 41.672 16.240 26.872 1.00 37.09 59 SER B N 1
ATOM 12189 C CA . SER E 2 61 ? 41.769 14.785 26.975 1.00 51.92 59 SER B CA 1
ATOM 12190 C C . SER E 2 61 ? 40.573 14.139 27.689 1.00 35.49 59 SER B C 1
ATOM 12191 O O . SER E 2 61 ? 40.056 14.688 28.669 1.00 33.24 59 SER B O 1
ATOM 12199 N N . ASN E 2 62 ? 40.166 12.957 27.224 1.00 33.11 60 ASN B N 1
ATOM 12200 C CA . ASN E 2 62 ? 39.094 12.213 27.884 1.00 36.24 60 ASN B CA 1
ATOM 12201 C C . ASN E 2 62 ? 39.509 11.649 29.256 1.00 33.61 60 ASN B C 1
ATOM 12202 O O . ASN E 2 62 ? 38.724 10.978 29.928 1.00 34.43 60 ASN B O 1
ATOM 12213 N N . ARG E 2 63 ? 40.738 11.930 29.672 1.00 30.93 61 ARG B N 1
ATOM 12214 C CA . ARG E 2 63 ? 41.167 11.585 31.023 1.00 32.84 61 ARG B CA 1
ATOM 12215 C C . ARG E 2 63 ? 40.471 12.488 32.051 1.00 29.65 61 ARG B C 1
ATOM 12216 O O . ARG E 2 63 ? 40.451 12.170 33.243 1.00 32.58 61 ARG B O 1
ATOM 12237 N N . PHE E 2 64 ? 39.913 13.612 31.592 1.00 26.17 62 PHE B N 1
ATOM 12238 C CA . PHE E 2 64 ? 39.203 14.544 32.470 1.00 22.86 62 PHE B CA 1
ATOM 12239 C C . PHE E 2 64 ? 37.718 14.280 32.392 1.00 29.18 62 PHE B C 1
ATOM 12240 O O . PHE E 2 64 ? 37.175 14.204 31.292 1.00 29.34 62 PHE B O 1
ATOM 12257 N N . SER E 2 65 ? 37.058 14.171 33.544 1.00 25.37 63 SER B N 1
ATOM 12258 C CA . SER E 2 65 ? 35.605 13.984 33.576 1.00 24.03 63 SER B CA 1
ATOM 12259 C C . SER E 2 65 ? 35.002 14.708 34.770 1.00 22.68 63 SER B C 1
ATOM 12260 O O . SER E 2 65 ? 35.708 15.045 35.720 1.00 28.52 63 SER B O 1
ATOM 12268 N N . GLY E 2 66 ? 33.698 14.947 34.729 1.00 26.74 64 GLY B N 1
ATOM 12269 C CA . GLY E 2 66 ? 33.029 15.649 35.812 1.00 26.03 64 GLY B CA 1
ATOM 12270 C C . GLY E 2 66 ? 31.661 15.066 36.093 1.00 35.71 64 GLY B C 1
ATOM 12271 O O . GLY E 2 66 ? 31.046 14.436 35.227 1.00 32.89 64 GLY B O 1
ATOM 12275 N N . SER E 2 67 ? 31.200 15.246 37.322 1.00 28.89 65 SER B N 1
ATOM 12276 C CA . SER E 2 67 ? 29.856 14.849 37.709 1.00 29.11 65 SER B CA 1
ATOM 12277 C C . SER E 2 67 ? 29.375 15.757 38.828 1.00 37.14 65 SER B C 1
ATOM 12278 O O . SER E 2 67 ? 30.101 16.645 39.279 1.00 33.58 65 SER B O 1
ATOM 12286 N N . LYS E 2 68 ? 28.146 15.527 39.268 1.00 28.77 66 LYS B N 1
ATOM 12287 C CA . LYS E 2 68 ? 27.560 16.321 40.328 1.00 32.25 66 LYS B CA 1
ATOM 12288 C C . LYS E 2 68 ? 26.433 15.553 40.978 1.00 35.48 66 LYS B C 1
ATOM 12289 O O . LYS E 2 68 ? 25.731 14.768 40.322 1.00 35.83 66 LYS B O 1
ATOM 12308 N N . SER E 2 69 ? 26.264 15.769 42.276 1.00 33.80 67 SER B N 1
ATOM 12309 C CA . SER E 2 69 ? 25.122 15.226 42.992 1.00 34.45 67 SER B CA 1
ATOM 12310 C C . SER E 2 69 ? 24.743 16.181 44.104 1.00 42.38 67 SER B C 1
ATOM 12311 O O . SER E 2 69 ? 25.577 16.529 44.939 1.00 39.28 67 SER B O 1
ATOM 12319 N N . GLY E 2 70 ? 23.484 16.603 44.116 1.00 41.45 68 GLY B N 1
ATOM 12320 C CA . GLY E 2 70 ? 23.037 17.578 45.087 1.00 47.27 68 GLY B CA 1
ATOM 12321 C C . GLY E 2 70 ? 23.864 18.831 44.917 1.00 43.09 68 GLY B C 1
ATOM 12322 O O . GLY E 2 70 ? 24.054 19.302 43.794 1.00 37.52 68 GLY B O 1
ATOM 12326 N N . ASN E 2 71 ? 24.388 19.357 46.019 1.00 40.89 69 ASN B N 1
ATOM 12327 C CA . ASN E 2 71 ? 25.121 20.617 45.973 1.00 39.18 69 ASN B CA 1
ATOM 12328 C C . ASN E 2 71 ? 26.631 20.465 45.826 1.00 36.73 69 ASN B C 1
ATOM 12329 O O . ASN E 2 71 ? 27.367 21.413 46.084 1.00 36.27 69 ASN B O 1
ATOM 12340 N N . THR E 2 72 ? 27.090 19.290 45.394 1.00 34.61 70 THR B N 1
ATOM 12341 C CA . THR E 2 72 ? 28.525 19.022 45.262 1.00 37.03 70 THR B CA 1
ATOM 12342 C C . THR E 2 72 ? 28.919 18.470 43.885 1.00 35.74 70 THR B C 1
ATOM 12343 O O . THR E 2 72 ? 28.413 17.434 43.457 1.00 40.81 70 THR B O 1
ATOM 12354 N N . ALA E 2 73 ? 29.839 19.152 43.209 1.00 29.75 71 ALA B N 1
ATOM 12355 C CA . ALA E 2 73 ? 30.364 18.678 41.932 1.00 25.86 71 ALA B CA 1
ATOM 12356 C C . ALA E 2 73 ? 31.767 18.113 42.107 1.00 30.34 71 ALA B C 1
ATOM 12357 O O . ALA E 2 73 ? 32.461 18.435 43.067 1.00 27.79 71 ALA B O 1
ATOM 12364 N N . SER E 2 74 ? 32.190 17.271 41.172 1.00 25.25 72 SER B N 1
ATOM 12365 C CA . SER E 2 74 ? 33.493 16.629 41.276 1.00 25.68 72 SER B CA 1
ATOM 12366 C C . SER E 2 74 ? 34.196 16.604 39.938 1.00 28.19 72 SER B C 1
ATOM 12367 O O . SER E 2 74 ? 33.563 16.410 38.912 1.00 34.78 72 SER B O 1
ATOM 12375 N N . LEU E 2 75 ? 35.508 16.789 39.969 1.00 23.67 73 LEU B N 1
ATOM 12376 C CA . LEU E 2 75 ? 36.359 16.622 38.798 1.00 21.41 73 LEU B CA 1
ATOM 12377 C C . LEU E 2 75 ? 37.228 15.397 39.027 1.00 23.96 73 LEU B C 1
ATOM 12378 O O . LEU E 2 75 ? 37.898 15.303 40.060 1.00 23.74 73 LEU B O 1
ATOM 12394 N N . THR E 2 76 ? 37.227 14.460 38.085 1.00 24.28 74 THR B N 1
ATOM 12395 C CA . THR E 2 76 ? 38.137 13.330 38.170 1.00 25.60 74 THR B CA 1
ATOM 12396 C C . THR E 2 76 ? 39.169 13.394 37.058 1.00 29.69 74 THR B C 1
ATOM 12397 O O . THR E 2 76 ? 38.850 13.649 35.907 1.00 27.74 74 THR B O 1
ATOM 12408 N N . ILE E 2 77 ? 40.419 13.177 37.416 1.00 24.04 75 ILE B N 1
ATOM 12409 C CA . ILE E 2 77 ? 41.467 13.055 36.425 1.00 25.79 75 ILE B CA 1
ATOM 12410 C C . ILE E 2 77 ? 42.025 11.643 36.516 1.00 35.21 75 ILE B C 1
ATOM 12411 O O . ILE E 2 77 ? 42.526 11.255 37.568 1.00 29.46 75 ILE B O 1
ATOM 12427 N N . SER E 2 78 ? 41.935 10.874 35.432 1.00 27.95 76 SER B N 1
ATOM 12428 C CA . SER E 2 78 ? 42.482 9.515 35.413 1.00 31.31 76 SER B CA 1
ATOM 12429 C C . SER E 2 78 ? 43.799 9.462 34.634 1.00 37.00 76 SER B C 1
ATOM 12430 O O . SER E 2 78 ? 44.161 10.415 33.939 1.00 29.57 76 SER B O 1
ATOM 12438 N N . GLY E 2 79 ? 44.530 8.356 34.769 1.00 33.79 77 GLY B N 1
ATOM 12439 C CA . GLY E 2 79 ? 45.812 8.202 34.104 1.00 38.67 77 GLY B CA 1
ATOM 12440 C C . GLY E 2 79 ? 46.741 9.386 34.329 1.00 34.99 77 GLY B C 1
ATOM 12441 O O . GLY E 2 79 ? 47.307 9.929 33.378 1.00 36.66 77 GLY B O 1
ATOM 12445 N N . LEU E 2 80 ? 46.912 9.793 35.582 1.00 32.26 78 LEU B N 1
ATOM 12446 C CA . LEU E 2 80 ? 47.640 11.037 35.881 1.00 29.79 78 LEU B CA 1
ATOM 12447 C C . LEU E 2 80 ? 48.964 11.156 35.127 1.00 28.84 78 LEU B C 1
ATOM 12448 O O . LEU E 2 80 ? 49.733 10.208 35.066 1.00 30.63 78 LEU B O 1
ATOM 12464 N N . GLN E 2 81 ? 49.235 12.345 34.594 1.00 28.80 79 GLN B N 1
ATOM 12465 C CA . GLN E 2 81 ? 50.496 12.626 33.909 1.00 37.25 79 GLN B CA 1
ATOM 12466 C C . GLN E 2 81 ? 51.120 13.885 34.518 1.00 32.99 79 GLN B C 1
ATOM 12467 O O . GLN E 2 81 ? 50.414 14.684 35.121 1.00 31.97 79 GLN B O 1
ATOM 12481 N N . ALA E 2 82 ? 52.424 14.081 34.350 1.00 35.62 80 ALA B N 1
ATOM 12482 C CA . ALA E 2 82 ? 53.086 15.243 34.960 1.00 31.09 80 ALA B CA 1
ATOM 12483 C C . ALA E 2 82 ? 52.407 16.555 34.570 1.00 41.05 80 ALA B C 1
ATOM 12484 O O . ALA E 2 82 ? 52.260 17.455 35.397 1.00 39.17 80 ALA B O 1
ATOM 12491 N N . GLU E 2 83 ? 51.990 16.666 33.312 1.00 33.18 81 GLU B N 1
ATOM 12492 C CA . GLU E 2 83 ? 51.400 17.905 32.822 1.00 31.45 81 GLU B CA 1
ATOM 12493 C C . GLU E 2 83 ? 50.104 18.263 33.549 1.00 34.67 81 GLU B C 1
ATOM 12494 O O . GLU E 2 83 ? 49.609 19.382 33.407 1.00 35.77 81 GLU B O 1
ATOM 12506 N N . ASP E 2 84 ? 49.549 17.331 34.324 1.00 27.98 82 ASP B N 1
ATOM 12507 C CA . ASP E 2 84 ? 48.304 17.605 35.045 1.00 26.57 82 ASP B CA 1
ATOM 12508 C C . ASP E 2 84 ? 48.545 18.396 36.332 1.00 25.99 82 ASP B C 1
ATOM 12509 O O . ASP E 2 84 ? 47.601 18.892 36.940 1.00 27.33 82 ASP B O 1
ATOM 12518 N N . GLU E 2 85 ? 49.800 18.466 36.761 1.00 25.65 83 GLU B N 1
ATOM 12519 C CA . GLU E 2 85 ? 50.160 19.168 37.999 1.00 25.98 83 GLU B CA 1
ATOM 12520 C C . GLU E 2 85 ? 49.801 20.638 37.900 1.00 30.71 83 GLU B C 1
ATOM 12521 O O . GLU E 2 85 ? 50.133 21.288 36.914 1.00 29.78 83 GLU B O 1
ATOM 12533 N N . GLY E 2 86 ? 49.135 21.166 38.921 1.00 21.79 84 GLY B N 1
ATOM 12534 C CA . GLY E 2 86 ? 48.770 22.577 38.922 1.00 22.32 84 GLY B CA 1
ATOM 12535 C C . GLY E 2 86 ? 47.649 22.844 39.901 1.00 27.41 84 GLY B C 1
ATOM 12536 O O . GLY E 2 86 ? 47.315 21.993 40.714 1.00 23.28 84 GLY B O 1
ATOM 12540 N N . ASP E 2 87 ? 47.053 24.029 39.816 1.00 24.18 85 ASP B N 1
ATOM 12541 C CA . ASP E 2 87 ? 45.932 24.364 40.676 1.00 21.61 85 ASP B CA 1
ATOM 12542 C C . ASP E 2 87 ? 44.624 24.247 39.902 1.00 26.23 85 ASP B C 1
ATOM 12543 O O . ASP E 2 87 ? 44.555 24.608 38.726 1.00 24.46 85 ASP B O 1
ATOM 12552 N N . TYR E 2 88 ? 43.583 23.769 40.569 1.00 19.68 86 TYR B N 1
ATOM 12553 C CA . TYR E 2 88 ? 42.294 23.542 39.912 1.00 19.77 86 TYR B CA 1
ATOM 12554 C C . TYR E 2 88 ? 41.203 24.284 40.654 1.00 21.77 86 TYR B C 1
ATOM 12555 O O . TYR E 2 88 ? 41.135 24.204 41.882 1.00 20.29 86 TYR B O 1
ATOM 12573 N N . TYR E 2 89 ? 40.348 24.988 39.908 1.00 17.80 87 TYR B N 1
ATOM 12574 C CA . TYR E 2 89 ? 39.252 25.774 40.475 1.00 18.87 87 TYR B CA 1
ATOM 12575 C C . TYR E 2 89 ? 37.938 25.354 39.833 1.00 20.95 87 TYR B C 1
ATOM 12576 O O . TYR E 2 89 ? 37.879 25.225 38.622 1.00 21.14 87 TYR B O 1
ATOM 12594 N N . CYS E 2 90 ? 36.889 25.137 40.622 1.00 16.68 88 CYS B N 1
ATOM 12595 C CA . CYS E 2 90 ? 35.558 24.987 40.040 1.00 17.32 88 CYS B CA 1
ATOM 12596 C C . CYS E 2 90 ? 34.887 26.368 39.969 1.00 19.41 88 CYS B C 1
ATOM 12597 O O . CYS E 2 90 ? 35.352 27.322 40.602 1.00 22.21 88 CYS B O 1
ATOM 12604 N N . LYS E 2 91 ? 33.808 26.465 39.194 1.00 22.90 89 LYS B N 1
ATOM 12605 C CA . LYS E 2 91 ? 33.041 27.706 39.090 1.00 19.44 89 LYS B CA 1
ATOM 12606 C C . LYS E 2 91 ? 31.596 27.363 38.769 1.00 22.07 89 LYS B C 1
ATOM 12607 O O . LYS E 2 91 ? 31.341 26.409 38.029 1.00 22.85 89 LYS B O 1
ATOM 12626 N N . SER E 2 92 ? 30.658 28.119 39.330 1.00 19.96 90 SER B N 1
ATOM 12627 C CA . SER E 2 92 ? 29.247 27.934 39.013 1.00 19.75 90 SER B CA 1
ATOM 12628 C C . SER E 2 92 ? 28.534 29.246 38.716 1.00 23.26 90 SER B C 1
ATOM 12629 O O . SER E 2 92 ? 28.889 30.292 39.247 1.00 22.10 90 SER B O 1
ATOM 12637 N N . LEU E 2 93 ? 27.511 29.152 37.877 1.00 23.21 91 LEU B N 1
ATOM 12638 C CA . LEU E 2 93 ? 26.488 30.180 37.764 1.00 24.37 91 LEU B CA 1
ATOM 12639 C C . LEU E 2 93 ? 25.747 30.236 39.096 1.00 30.79 91 LEU B C 1
ATOM 12640 O O . LEU E 2 93 ? 25.676 29.231 39.795 1.00 27.38 91 LEU B O 1
ATOM 12656 N N . THR E 2 94 ? 25.206 31.398 39.453 1.00 26.88 92 THR B N 1
ATOM 12657 C CA . THR E 2 94 ? 24.354 31.515 40.633 1.00 32.28 92 THR B CA 1
ATOM 12658 C C . THR E 2 94 ? 22.960 31.984 40.242 1.00 31.12 92 THR B C 1
ATOM 12659 O O . THR E 2 94 ? 22.740 32.449 39.122 1.00 26.89 92 THR B O 1
ATOM 12670 N N . SER E 2 95 ? 22.033 31.894 41.190 1.00 28.25 93 SER B N 1
ATOM 12671 C CA . SER E 2 95 ? 20.645 32.278 40.959 1.00 37.08 93 SER B CA 1
ATOM 12672 C C . SER E 2 95 ? 20.468 33.766 40.636 1.00 40.31 93 SER B C 1
ATOM 12673 O O . SER E 2 95 ? 19.405 34.177 40.167 1.00 37.39 93 SER B O 1
ATOM 12681 N N . THR E 2 96 ? 21.498 34.575 40.877 1.00 34.08 94 THR B N 1
ATOM 12682 C CA . THR E 2 96 ? 21.407 36.005 40.592 1.00 36.21 94 THR B CA 1
ATOM 12683 C C . THR E 2 96 ? 22.176 36.386 39.326 1.00 28.56 94 THR B C 1
ATOM 12684 O O . THR E 2 96 ? 22.355 37.570 39.034 1.00 29.48 94 THR B O 1
ATOM 12695 N N . ARG E 2 97 ? 22.601 35.371 38.579 1.00 27.56 95 ARG B N 1
ATOM 12696 C CA . ARG E 2 97 ? 23.369 35.537 37.347 1.00 28.75 95 ARG B CA 1
ATOM 12697 C C . ARG E 2 97 ? 24.814 35.954 37.614 1.00 32.15 95 ARG B C 1
ATOM 12698 O O . ARG E 2 97 ? 25.550 36.270 36.690 1.00 31.79 95 ARG B O 1
ATOM 12719 N N . ARG E 2 98 A 25.226 35.947 38.875 1.00 29.53 95 ARG B N 1
ATOM 12720 C CA . ARG E 2 98 A 26.629 36.189 39.193 1.00 28.76 95 ARG B CA 1
ATOM 12721 C C . ARG E 2 98 A 27.375 34.875 38.971 1.00 24.71 95 ARG B C 1
ATOM 12722 O O . ARG E 2 98 A 26.738 33.849 38.738 1.00 25.72 95 ARG 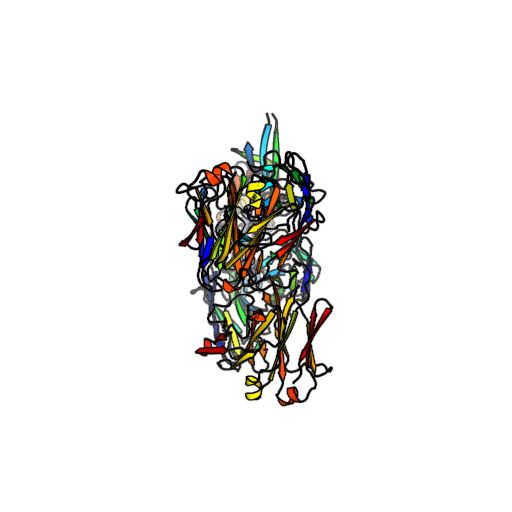B O 1
ATOM 12743 N N . ARG E 2 99 ? 28.703 34.901 38.983 1.00 21.41 96 ARG B N 1
ATOM 12744 C CA . ARG E 2 99 ? 29.477 33.647 39.010 1.00 26.18 96 ARG B CA 1
ATOM 12745 C C . ARG E 2 99 ? 30.234 33.564 40.343 1.00 18.91 96 ARG B C 1
ATOM 12746 O O . ARG E 2 99 ? 30.446 34.585 41.012 1.00 23.71 96 ARG B O 1
ATOM 12767 N N . VAL E 2 100 ? 30.654 32.358 40.709 1.00 22.56 97 VAL B N 1
ATOM 12768 C CA . VAL E 2 100 ? 31.443 32.171 41.920 1.00 25.32 97 VAL B CA 1
ATOM 12769 C C . VAL E 2 100 ? 32.463 31.044 41.743 1.00 20.72 97 VAL B C 1
ATOM 12770 O O . VAL E 2 100 ? 32.116 29.958 41.270 1.00 24.28 97 VAL B O 1
ATOM 12783 N N . PHE E 2 101 ? 33.715 31.306 42.115 1.00 19.67 98 PHE B N 1
ATOM 12784 C CA . PHE E 2 101 ? 34.760 30.269 42.067 1.00 26.44 98 PHE B CA 1
ATOM 12785 C C . PHE E 2 101 ? 34.888 29.492 43.380 1.00 19.77 98 PHE B C 1
ATOM 12786 O O . PHE E 2 101 ? 34.603 30.006 44.464 1.00 21.64 98 PHE B O 1
ATOM 12803 N N . GLY E 2 102 ? 35.379 28.261 43.286 1.00 19.55 99 GLY B N 1
ATOM 12804 C CA . GLY E 2 102 ? 35.778 27.537 44.479 1.00 21.19 99 GLY B CA 1
ATOM 12805 C C . GLY E 2 102 ? 37.107 28.056 44.992 1.00 27.01 99 GLY B C 1
ATOM 12806 O O . GLY E 2 102 ? 37.800 28.833 44.317 1.00 20.77 99 GLY B O 1
ATOM 12810 N N . THR E 2 103 ? 37.475 27.608 46.185 1.00 22.78 100 THR B N 1
ATOM 12811 C CA . THR E 2 103 ? 38.659 28.110 46.871 1.00 25.23 100 THR B CA 1
ATOM 12812 C C . THR E 2 103 ? 39.966 27.577 46.266 1.00 22.97 100 THR B C 1
ATOM 12813 O O . THR E 2 103 ? 41.046 28.065 46.602 1.00 25.13 100 THR B O 1
ATOM 12824 N N . GLY E 2 104 ? 39.871 26.598 45.369 1.00 21.73 101 GLY B N 1
ATOM 12825 C CA . GLY E 2 104 ? 41.045 26.111 44.661 1.00 18.85 101 GLY B CA 1
ATOM 12826 C C . GLY E 2 104 ? 41.743 24.919 45.325 1.00 21.74 101 GLY B C 1
ATOM 12827 O O . GLY E 2 104 ? 41.776 24.789 46.546 1.00 22.94 101 GLY B O 1
ATOM 12831 N N . THR E 2 105 ? 42.316 24.050 44.501 1.00 21.81 102 THR B N 1
ATOM 12832 C CA . THR E 2 105 ? 42.999 22.857 44.985 1.00 19.88 102 THR B CA 1
ATOM 12833 C C . THR E 2 105 ? 44.340 22.703 44.291 1.00 21.17 102 THR B C 1
ATOM 12834 O O . THR E 2 105 ? 44.401 22.702 43.062 1.00 22.40 102 THR B O 1
ATOM 12845 N N . LYS E 2 106 ? 45.406 22.538 45.069 1.00 20.25 103 LYS B N 1
ATOM 12846 C CA . LYS E 2 106 ? 46.708 22.236 44.495 1.00 24.89 103 LYS B CA 1
ATOM 12847 C C . LYS E 2 106 ? 46.833 20.728 44.227 1.00 21.26 103 LYS B C 1
ATOM 12848 O O . LYS E 2 106 ? 46.730 19.918 45.153 1.00 26.31 103 LYS B O 1
ATOM 12867 N N . LEU E 2 107 ? 47.079 20.363 42.972 1.00 22.11 104 LEU B N 1
ATOM 12868 C CA . LEU E 2 107 ? 47.297 18.955 42.605 1.00 23.62 104 LEU B CA 1
ATOM 12869 C C . LEU E 2 107 ? 48.785 18.710 42.371 1.00 25.05 104 LEU B C 1
ATOM 12870 O O . LEU E 2 107 ? 49.408 19.374 41.532 1.00 25.56 104 LEU B O 1
ATOM 12886 N N . THR E 2 108 ? 49.372 17.792 43.133 1.00 22.96 105 THR B N 1
ATOM 12887 C CA . THR E 2 108 ? 50.750 17.395 42.891 1.00 24.40 105 THR B CA 1
ATOM 12888 C C . THR E 2 108 ? 50.772 16.012 42.235 1.00 28.78 105 THR B C 1
ATOM 12889 O O . THR E 2 108 ? 50.140 15.103 42.735 1.00 28.03 105 THR B O 1
ATOM 12900 N N . VAL E 2 109 ? 51.478 15.878 41.116 1.00 27.34 106 VAL B N 1
ATOM 12901 C CA . VAL E 2 109 ? 51.764 14.559 40.531 1.00 26.75 106 VAL B CA 1
ATOM 12902 C C . VAL E 2 109 ? 53.144 14.121 40.990 1.00 29.12 106 VAL B C 1
ATOM 12903 O O . VAL E 2 109 ? 54.147 14.735 40.625 1.00 36.58 106 VAL B O 1
ATOM 12916 N N . LEU E 2 110 A 53.205 13.069 41.804 1.00 31.49 106 LEU B N 1
ATOM 12917 C CA . LEU E 2 110 A 54.451 12.705 42.483 1.00 34.91 106 LEU B CA 1
ATOM 12918 C C . LEU E 2 110 A 55.558 12.374 41.493 1.00 49.91 106 LEU B C 1
ATOM 12919 O O . LEU E 2 110 A 55.391 11.517 40.624 1.00 39.27 106 LEU B O 1
ATOM 12935 N N . GLY E 2 111 ? 56.689 13.059 41.633 1.00 37.98 107 GLY B N 1
ATOM 12936 C CA . GLY E 2 111 ? 57.826 12.849 40.755 1.00 46.20 107 GLY B CA 1
ATOM 12937 C C . GLY E 2 111 ? 59.141 12.717 41.499 1.00 43.70 107 GLY B C 1
ATOM 12938 O O . GLY E 2 111 ? 60.210 12.667 40.895 1.00 49.76 107 GLY B O 1
ATOM 12942 N N . GLN E 2 112 ? 59.070 12.660 42.820 1.00 52.03 108 GLN B N 1
ATOM 12943 C CA . GLN E 2 112 ? 60.261 12.456 43.626 1.00 53.13 108 GLN B CA 1
ATOM 12944 C C . GLN E 2 112 ? 59.808 11.972 44.987 1.00 51.70 108 GLN B C 1
ATOM 12945 O O . GLN E 2 112 ? 58.626 12.058 45.304 1.00 49.69 108 GLN B O 1
ATOM 12959 N N . PRO E 2 113 ? 60.741 11.434 45.786 1.00 53.21 109 PRO B N 1
ATOM 12960 C CA . PRO E 2 113 ? 60.411 10.892 47.108 1.00 55.59 109 PRO B CA 1
ATOM 12961 C C . PRO E 2 113 ? 59.779 11.907 48.049 1.00 49.63 109 PRO B C 1
ATOM 12962 O O . PRO E 2 113 ? 60.189 13.076 48.110 1.00 48.58 109 PRO B O 1
ATOM 12973 N N . LYS E 2 114 ? 58.774 11.454 48.784 1.00 48.67 110 LYS B N 1
ATOM 12974 C CA . LYS E 2 114 ? 58.181 12.276 49.826 1.00 46.44 110 LYS B CA 1
ATOM 12975 C C . LYS E 2 114 ? 59.289 12.732 50.766 1.00 46.85 110 LYS B C 1
ATOM 12976 O O . LYS E 2 114 ? 60.271 12.017 50.978 1.00 49.21 110 LYS B O 1
ATOM 12995 N N . ALA E 2 115 ? 59.149 13.932 51.309 1.00 44.91 111 ALA B N 1
ATOM 12996 C CA . ALA E 2 115 ? 60.158 14.466 52.214 1.00 48.52 111 ALA B CA 1
ATOM 12997 C C . ALA E 2 115 ? 59.501 15.386 53.230 1.00 53.90 111 ALA B C 1
ATOM 12998 O O . ALA E 2 115 ? 58.784 16.313 52.861 1.00 41.42 111 ALA B O 1
ATOM 13005 N N . ALA E 2 116 ? 59.732 15.103 54.508 1.00 43.99 112 ALA B N 1
ATOM 13006 C CA . ALA E 2 116 ? 59.188 15.912 55.595 1.00 42.54 112 ALA B CA 1
ATOM 13007 C C . ALA E 2 116 ? 59.990 17.195 55.756 1.00 41.93 112 ALA B C 1
ATOM 13008 O O . ALA E 2 116 ? 61.187 17.233 55.472 1.00 43.96 112 ALA B O 1
ATOM 13015 N N . PRO E 2 117 ? 59.329 18.260 56.216 1.00 40.55 113 PRO B N 1
ATOM 13016 C CA . PRO E 2 117 ? 60.009 19.551 56.347 1.00 39.72 113 PRO B CA 1
ATOM 13017 C C . PRO E 2 117 ? 61.059 19.547 57.441 1.00 44.67 113 PRO B C 1
ATOM 13018 O O . PRO E 2 117 ? 60.843 18.958 58.495 1.00 42.66 113 PRO B O 1
ATOM 13029 N N . SER E 2 118 ? 62.189 20.189 57.178 1.00 42.12 114 SER B N 1
ATOM 13030 C CA . SER E 2 118 ? 63.115 20.558 58.241 1.00 43.46 114 SER B CA 1
ATOM 13031 C C . SER E 2 118 ? 62.652 21.904 58.788 1.00 41.83 114 SER B C 1
ATOM 13032 O O . SER E 2 118 ? 62.360 22.815 58.015 1.00 43.93 114 SER B O 1
ATOM 13040 N N . VAL E 2 119 ? 62.580 22.041 60.111 1.00 42.10 115 VAL B N 1
ATOM 13041 C CA . VAL E 2 119 ? 62.072 23.268 60.706 1.00 40.81 115 VAL B CA 1
ATOM 13042 C C . VAL E 2 119 ? 63.080 23.842 61.695 1.00 42.35 115 VAL B C 1
ATOM 13043 O O . VAL E 2 119 ? 63.609 23.117 62.537 1.00 44.15 115 VAL B O 1
ATOM 13056 N N . THR E 2 120 ? 63.354 25.137 61.565 1.00 42.01 116 THR B N 1
ATOM 13057 C CA . THR E 2 120 ? 64.200 25.854 62.514 1.00 48.01 116 THR B CA 1
ATOM 13058 C C . THR E 2 120 ? 63.473 27.110 62.955 1.00 48.55 116 THR B C 1
ATOM 13059 O O . THR E 2 120 ? 62.982 27.878 62.124 1.00 40.95 116 THR B O 1
ATOM 13070 N N . LEU E 2 121 ? 63.412 27.319 64.264 1.00 42.81 117 LEU B N 1
ATOM 13071 C CA . LEU E 2 121 ? 62.702 28.456 64.809 1.00 41.99 117 LEU B CA 1
ATOM 13072 C C . LEU E 2 121 ? 63.681 29.318 65.598 1.00 43.73 117 LEU B C 1
ATOM 13073 O O . LEU E 2 121 ? 64.361 28.825 66.492 1.00 45.50 117 LEU B O 1
ATOM 13089 N N . PHE E 2 122 ? 63.764 30.595 65.237 1.00 43.58 118 PHE B N 1
ATOM 13090 C CA . PHE E 2 122 ? 64.653 31.545 65.908 1.00 45.40 118 PHE B CA 1
ATOM 13091 C C . PHE E 2 122 ? 63.851 32.530 66.754 1.00 45.80 118 PHE B C 1
ATOM 13092 O O . PHE E 2 122 ? 62.825 33.042 66.307 1.00 43.60 118 PHE B O 1
ATOM 13109 N N . PRO E 2 123 ? 64.323 32.806 67.983 1.00 46.72 119 PRO B N 1
ATOM 13110 C CA . PRO E 2 123 ? 63.707 33.827 68.837 1.00 46.94 119 PRO B CA 1
ATOM 13111 C C . PRO E 2 123 ? 64.090 35.226 68.368 1.00 47.61 119 PRO B C 1
ATOM 13112 O O . PRO E 2 123 ? 64.906 35.348 67.459 1.00 48.14 119 PRO B O 1
ATOM 13123 N N . PRO E 2 124 ? 63.529 36.272 68.998 1.00 48.02 120 PRO B N 1
ATOM 13124 C CA . PRO E 2 124 ? 63.955 37.636 68.668 1.00 58.28 120 PRO B CA 1
ATOM 13125 C C . PRO E 2 124 ? 65.426 37.854 69.020 1.00 61.16 120 PRO B C 1
ATOM 13126 O O . PRO E 2 124 ? 65.908 37.306 70.018 1.00 52.77 120 PRO B O 1
ATOM 13137 N N . SER E 2 125 ? 66.130 38.645 68.215 1.00 53.32 121 SER B N 1
ATOM 13138 C CA . SER E 2 125 ? 67.519 38.988 68.508 1.00 58.91 121 SER B CA 1
ATOM 13139 C C . SER E 2 125 ? 67.584 40.055 69.593 1.00 62.77 121 SER B C 1
ATOM 13140 O O . SER E 2 125 ? 66.610 40.768 69.826 1.00 60.18 121 SER B O 1
ATOM 13148 N N . SER E 2 126 ? 68.734 40.159 70.255 1.00 61.85 122 SER B N 1
ATOM 13149 C CA . SER E 2 126 ? 68.952 41.201 71.254 1.00 62.48 122 SER B CA 1
ATOM 13150 C C . SER E 2 126 ? 68.754 42.578 70.635 1.00 66.56 122 SER B C 1
ATOM 13151 O O . SER E 2 126 ? 68.136 43.460 71.239 1.00 63.69 122 SER B O 1
ATOM 13159 N N . GLU E 2 127 ? 69.293 42.760 69.431 1.00 72.92 123 GLU B N 1
ATOM 13160 C CA . GLU E 2 127 ? 69.213 44.044 68.740 1.00 78.76 123 GLU B CA 1
ATOM 13161 C C . GLU E 2 127 ? 67.762 44.431 68.490 1.00 63.19 123 GLU B C 1
ATOM 13162 O O . GLU E 2 127 ? 67.358 45.560 68.749 1.00 64.48 123 GLU B O 1
ATOM 13174 N N . GLU E 2 128 ? 66.967 43.493 67.988 1.00 60.19 124 GLU B N 1
ATOM 13175 C CA . GLU E 2 128 ? 65.575 43.802 67.704 1.00 59.73 124 GLU B CA 1
ATOM 13176 C C . GLU E 2 128 ? 64.834 44.225 68.973 1.00 60.67 124 GLU B C 1
ATOM 13177 O O . GLU E 2 128 ? 64.115 45.220 68.977 1.00 59.38 124 GLU B O 1
ATOM 13189 N N . LEU E 2 129 ? 65.008 43.463 70.048 1.00 58.14 125 LEU B N 1
ATOM 13190 C CA . LEU E 2 129 ? 64.339 43.779 71.303 1.00 65.70 125 LEU B CA 1
ATOM 13191 C C . LEU E 2 129 ? 64.746 45.163 71.805 1.00 64.43 125 LEU B C 1
ATOM 13192 O O . LEU E 2 129 ? 63.951 45.850 72.441 1.00 62.33 125 LEU B O 1
ATOM 13208 N N . GLN E 2 130 ? 65.979 45.568 71.517 1.00 63.64 126 GLN B N 1
ATOM 13209 C CA . GLN E 2 130 ? 66.450 46.897 71.907 1.00 67.56 126 GLN B CA 1
ATOM 13210 C C . GLN E 2 130 ? 65.802 47.976 71.041 1.00 68.53 126 GLN B C 1
ATOM 13211 O O . GLN E 2 130 ? 65.749 49.146 71.428 1.00 70.05 126 GLN B O 1
ATOM 13225 N N . ALA E 2 131 ? 65.320 47.577 69.866 1.00 65.61 127 ALA B N 1
ATOM 13226 C CA . ALA E 2 131 ? 64.567 48.472 68.996 1.00 72.47 127 ALA B CA 1
ATOM 13227 C C . ALA E 2 131 ? 63.086 48.430 69.365 1.00 71.78 127 ALA B C 1
ATOM 13228 O O . ALA E 2 131 ? 62.254 49.061 68.713 1.00 73.53 127 ALA B O 1
ATOM 13235 N N . ASN E 2 132 ? 62.770 47.670 70.411 1.00 65.51 128 ASN B N 1
ATOM 13236 C CA . ASN E 2 132 ? 61.416 47.594 70.958 1.00 65.04 128 ASN B CA 1
ATOM 13237 C C . ASN E 2 132 ? 60.460 46.797 70.072 1.00 63.38 128 ASN B C 1
ATOM 13238 O O . ASN E 2 132 ? 59.253 47.041 70.050 1.00 59.97 128 ASN B O 1
ATOM 13249 N N . LYS E 2 133 ? 61.014 45.829 69.354 1.00 57.99 129 LYS B N 1
ATOM 13250 C CA . LYS E 2 133 ? 60.213 44.928 68.545 1.00 55.53 129 LYS B CA 1
ATOM 13251 C C . LYS E 2 133 ? 60.678 43.497 68.776 1.00 55.59 129 LYS B C 1
ATOM 13252 O O . LYS E 2 133 ? 61.736 43.265 69.361 1.00 55.36 129 LYS B O 1
ATOM 13271 N N . ALA E 2 134 ? 59.871 42.540 68.336 1.00 51.29 130 ALA B N 1
ATOM 13272 C CA . ALA E 2 134 ? 60.182 41.134 68.533 1.00 49.56 130 ALA B CA 1
ATOM 13273 C C . ALA E 2 134 ? 59.580 40.338 67.387 1.00 62.30 130 ALA B C 1
ATOM 13274 O O . ALA E 2 134 ? 58.404 40.490 67.059 1.00 58.53 130 ALA B O 1
ATOM 13281 N N . THR E 2 135 ? 60.399 39.505 66.765 1.00 46.67 131 THR B N 1
ATOM 13282 C CA . THR E 2 135 ? 59.940 38.685 65.650 1.00 44.94 131 THR B CA 1
ATOM 13283 C C . THR E 2 135 ? 60.452 37.270 65.832 1.00 43.87 131 THR B C 1
ATOM 13284 O O . THR E 2 135 ? 61.652 37.064 66.005 1.00 48.58 131 THR B O 1
ATOM 13295 N N . LEU E 2 136 ? 59.536 36.303 65.820 1.00 42.41 132 LEU B N 1
ATOM 13296 C CA . LEU E 2 136 ? 59.910 34.893 65.788 1.00 41.56 132 LEU B CA 1
ATOM 13297 C C . LEU E 2 136 ? 59.920 34.460 64.331 1.00 43.63 132 LEU B C 1
ATOM 13298 O O . LEU E 2 136 ? 59.003 34.789 63.576 1.00 39.92 132 LEU B O 1
ATOM 13314 N N . VAL E 2 137 ? 60.964 33.738 63.938 1.00 40.75 133 VAL B N 1
ATOM 13315 C CA . VAL E 2 137 ? 61.130 33.351 62.548 1.00 40.25 133 VAL B CA 1
ATOM 13316 C C . VAL E 2 137 ? 61.165 31.837 62.457 1.00 39.50 133 VAL B C 1
ATOM 13317 O O . VAL E 2 137 ? 62.047 31.183 63.013 1.00 42.35 133 VAL B O 1
ATOM 13330 N N . CYS E 2 138 ? 60.185 31.287 61.759 1.00 38.19 134 CYS B N 1
ATOM 13331 C CA . CYS E 2 138 ? 60.076 29.847 61.615 1.00 37.63 134 CYS B CA 1
ATOM 13332 C C . CYS E 2 138 ? 60.376 29.479 60.174 1.00 45.55 134 CYS B C 1
ATOM 13333 O O . CYS E 2 138 ? 59.597 29.810 59.278 1.00 39.60 134 CYS B O 1
ATOM 13340 N N . LEU E 2 139 ? 61.507 28.812 59.955 1.00 38.53 135 LEU B N 1
ATOM 13341 C CA . LEU E 2 139 ? 61.964 28.481 58.609 1.00 38.99 135 LEU B CA 1
ATOM 13342 C C . LEU E 2 139 ? 61.722 27.008 58.290 1.00 43.20 135 LEU B C 1
ATOM 13343 O O . LEU E 2 139 ? 62.044 26.122 59.085 1.00 41.73 135 LEU B O 1
ATOM 13359 N N . ILE E 2 140 ? 61.160 26.752 57.109 1.00 39.07 136 ILE B N 1
ATOM 13360 C CA . ILE E 2 140 ? 60.676 25.425 56.754 1.00 37.54 136 ILE B CA 1
ATOM 13361 C C . ILE E 2 140 ? 61.225 25.057 55.375 1.00 38.49 136 ILE B C 1
ATOM 13362 O O . ILE E 2 140 ? 60.945 25.748 54.398 1.00 38.43 136 ILE B O 1
ATOM 13378 N N . SER E 2 141 ? 62.009 23.988 55.284 1.00 39.79 137 SER B N 1
ATOM 13379 C CA . SER E 2 141 ? 62.706 23.692 54.033 1.00 41.30 137 SER B CA 1
ATOM 13380 C C . SER E 2 141 ? 62.690 22.216 53.657 1.00 44.14 137 SER B C 1
ATOM 13381 O O . SER E 2 141 ? 62.480 21.352 54.509 1.00 43.62 137 SER B O 1
ATOM 13389 N N . ASP E 2 142 ? 62.920 21.940 52.373 1.00 42.99 138 ASP B N 1
ATOM 13390 C CA . ASP E 2 142 ? 63.140 20.573 51.902 1.00 44.28 138 ASP B CA 1
ATOM 13391 C C . ASP E 2 142 ? 61.933 19.655 52.093 1.00 42.77 138 ASP B C 1
ATOM 13392 O O . ASP E 2 142 ? 62.093 18.481 52.425 1.00 43.78 138 ASP B O 1
ATOM 13401 N N . PHE E 2 143 ? 60.729 20.172 51.881 1.00 40.79 139 PHE B N 1
ATOM 13402 C CA . PHE E 2 143 ? 59.555 19.313 51.936 1.00 39.84 139 PHE B CA 1
ATOM 13403 C C . PHE E 2 143 ? 58.962 19.048 50.551 1.00 39.95 139 PHE B C 1
ATOM 13404 O O . PHE E 2 143 ? 59.126 19.837 49.620 1.00 40.24 139 PHE B O 1
ATOM 13421 N N . TYR E 2 144 ? 58.296 17.906 50.434 1.00 40.11 140 TYR B N 1
ATOM 13422 C CA . TYR E 2 144 ? 57.626 17.515 49.203 1.00 40.39 140 TYR B CA 1
ATOM 13423 C C . TYR E 2 144 ? 56.562 16.483 49.562 1.00 40.16 140 TYR B C 1
ATOM 13424 O O . TYR E 2 144 ? 56.846 15.553 50.321 1.00 40.97 140 TYR B O 1
ATOM 13442 N N . PRO E 2 145 ? 55.332 16.631 49.028 1.00 39.49 141 PRO B N 1
ATOM 13443 C CA . PRO E 2 145 ? 54.823 17.697 48.149 1.00 38.97 141 PRO B CA 1
ATOM 13444 C C . PRO E 2 145 ? 54.891 19.084 48.777 1.00 37.83 141 PRO B C 1
ATOM 13445 O O . PRO E 2 145 ? 55.052 19.200 49.992 1.00 37.16 141 PRO B O 1
ATOM 13456 N N . GLY E 2 146 ? 54.762 20.124 47.951 1.00 37.96 142 GLY B N 1
ATOM 13457 C CA . GLY E 2 146 ? 54.960 21.491 48.414 1.00 37.36 142 GLY B CA 1
ATOM 13458 C C . GLY E 2 146 ? 53.694 22.115 48.966 1.00 52.10 142 GLY B C 1
ATOM 13459 O O . GLY E 2 146 ? 53.186 23.102 48.427 1.00 42.13 142 GLY B O 1
ATOM 13463 N N . ALA E 2 147 ? 53.171 21.531 50.038 1.00 35.81 143 ALA B N 1
ATOM 13464 C CA . ALA E 2 147 ? 52.038 22.116 50.745 1.00 40.37 143 ALA B CA 1
ATOM 13465 C C . ALA E 2 147 ? 52.251 21.926 52.236 1.00 34.82 143 ALA B C 1
ATOM 13466 O O . ALA E 2 147 ? 52.530 20.813 52.677 1.00 35.05 143 ALA B O 1
ATOM 13473 N N . VAL E 2 148 ? 52.138 23.007 53.005 1.00 34.44 144 VAL B N 1
ATOM 13474 C CA . VAL E 2 148 ? 52.212 22.911 54.459 1.00 34.23 144 VAL B CA 1
ATOM 13475 C C . VAL E 2 148 ? 51.212 23.867 55.082 1.00 34.36 144 VAL B C 1
ATOM 13476 O O . VAL E 2 148 ? 50.795 24.842 54.452 1.00 34.56 144 VAL B O 1
ATOM 13489 N N . THR E 2 149 ? 50.820 23.590 56.317 1.00 34.69 145 THR B N 1
ATOM 13490 C CA . THR E 2 149 ? 50.086 24.580 57.096 1.00 35.56 145 THR B CA 1
ATOM 13491 C C . THR E 2 149 ? 50.860 24.821 58.377 1.00 45.00 145 THR B C 1
ATOM 13492 O O . THR E 2 149 ? 51.503 23.913 58.911 1.00 35.11 145 THR B O 1
ATOM 13503 N N . VAL E 2 150 ? 50.809 26.054 58.865 1.00 35.14 146 VAL B N 1
ATOM 13504 C CA . VAL E 2 150 ? 51.593 26.433 60.026 1.00 35.19 146 VAL B CA 1
ATOM 13505 C C . VAL E 2 150 ? 50.670 27.020 61.080 1.00 38.32 146 VAL B C 1
ATOM 13506 O O . VAL E 2 150 ? 49.815 27.854 60.771 1.00 36.86 146 VAL B O 1
ATOM 13519 N N . ALA E 2 151 ? 50.835 26.565 62.320 1.00 37.06 147 ALA B N 1
ATOM 13520 C CA . ALA E 2 151 ? 50.089 27.109 63.447 1.00 42.87 147 ALA B CA 1
ATOM 13521 C C . ALA E 2 151 ? 51.059 27.506 64.554 1.00 39.18 147 ALA B C 1
ATOM 13522 O O . ALA E 2 151 ? 52.070 26.837 64.777 1.00 39.31 147 ALA B O 1
ATOM 13529 N N . TRP E 2 152 ? 50.750 28.600 65.243 1.00 39.68 148 TRP B N 1
ATOM 13530 C CA . TRP E 2 152 ? 51.597 29.088 66.327 1.00 40.22 148 TRP B CA 1
ATOM 13531 C C . TRP E 2 152 ? 50.878 28.967 67.671 1.00 46.71 148 TRP B C 1
ATOM 13532 O O . TRP E 2 152 ? 49.652 29.082 67.731 1.00 43.66 148 TRP B O 1
ATOM 13553 N N . LYS E 2 153 ? 51.643 28.759 68.743 1.00 43.31 149 LYS B N 1
ATOM 13554 C CA . LYS E 2 153 ? 51.086 28.695 70.093 1.00 45.82 149 LYS B CA 1
ATOM 13555 C C . LYS E 2 153 ? 51.867 29.614 71.026 1.00 55.25 149 LYS B C 1
ATOM 13556 O O . LYS E 2 153 ? 53.096 29.611 71.014 1.00 45.74 149 LYS B O 1
ATOM 13575 N N . ALA E 2 154 ? 51.155 30.401 71.826 1.00 48.45 150 ALA B N 1
ATOM 13576 C CA . ALA E 2 154 ? 51.768 31.114 72.941 1.00 51.92 150 ALA B CA 1
ATOM 13577 C C . ALA E 2 154 ? 51.531 30.253 74.166 1.00 66.37 150 ALA B C 1
ATOM 13578 O O . ALA E 2 154 ? 50.390 30.081 74.590 1.00 54.62 150 ALA B O 1
ATOM 13585 N N . ASP E 2 155 ? 52.604 29.708 74.729 1.00 52.99 151 ASP B N 1
ATOM 13586 C CA . ASP E 2 155 ? 52.480 28.625 75.693 1.00 55.64 151 ASP B CA 1
ATOM 13587 C C . ASP E 2 155 ? 51.704 27.475 75.032 1.00 57.15 151 ASP B C 1
ATOM 13588 O O . ASP E 2 155 ? 52.169 26.899 74.047 1.00 53.94 151 ASP B O 1
ATOM 13597 N N . SER E 2 156 ? 50.517 27.162 75.542 1.00 70.93 152 SER B N 1
ATOM 13598 C CA . SER E 2 156 ? 49.736 26.051 74.999 1.00 68.35 152 SER B CA 1
ATOM 13599 C C . SER E 2 156 ? 48.587 26.508 74.101 1.00 66.42 152 SER B C 1
ATOM 13600 O O . SER E 2 156 ? 48.014 25.704 73.362 1.00 66.66 152 SER B O 1
ATOM 13608 N N . SER E 2 157 ? 48.249 27.793 74.153 1.00 59.28 153 SER B N 1
ATOM 13609 C CA . SER E 2 157 ? 47.083 28.283 73.427 1.00 66.70 153 SER B CA 1
ATOM 13610 C C . SER E 2 157 ? 47.435 28.805 72.033 1.00 60.88 153 SER B C 1
ATOM 13611 O O . SER E 2 157 ? 48.506 29.372 71.821 1.00 51.56 153 SER B O 1
ATOM 13619 N N . PRO E 2 158 ? 46.524 28.606 71.072 1.00 57.88 154 PRO B N 1
ATOM 13620 C CA . PRO E 2 158 ? 46.769 29.041 69.691 1.00 60.40 154 PRO B CA 1
ATOM 13621 C C . PRO E 2 158 ? 46.865 30.560 69.557 1.00 62.32 154 PRO B C 1
ATOM 13622 O O . PRO E 2 158 ? 46.274 31.292 70.350 1.00 55.43 154 PRO B O 1
ATOM 13633 N N . VAL E 2 159 ? 47.623 31.013 68.564 1.00 51.47 155 VAL B N 1
ATOM 13634 C CA . VAL E 2 159 ? 47.790 32.434 68.291 1.00 62.04 155 VAL B CA 1
ATOM 13635 C C . VAL E 2 159 ? 47.658 32.684 66.794 1.00 58.92 155 VAL B C 1
ATOM 13636 O O . VAL E 2 159 ? 48.317 32.027 65.988 1.00 43.81 155 VAL B O 1
ATOM 13649 N N . LYS E 2 160 ? 46.800 33.628 66.419 1.00 66.64 156 LYS B N 1
ATOM 13650 C CA . LYS E 2 160 ? 46.563 33.911 65.007 1.00 69.10 156 LYS B CA 1
ATOM 13651 C C . LYS E 2 160 ? 46.942 35.341 64.623 1.00 68.60 156 LYS B C 1
ATOM 13652 O O . LYS E 2 160 ? 47.248 35.617 63.460 1.00 60.30 156 LYS B O 1
ATOM 13671 N N . ALA E 2 161 ? 46.918 36.247 65.596 1.00 60.75 157 ALA B N 1
ATOM 13672 C CA . ALA E 2 161 ? 47.267 37.641 65.343 1.00 62.18 157 ALA B CA 1
ATOM 13673 C C . ALA E 2 161 ? 48.776 37.806 65.187 1.00 55.04 157 ALA B C 1
ATOM 13674 O O . ALA E 2 161 ? 49.548 37.326 66.018 1.00 55.38 157 ALA B O 1
ATOM 13681 N N . GLY E 2 162 ? 49.193 38.478 64.118 1.00 49.00 158 GLY B N 1
ATOM 13682 C CA . GLY E 2 162 ? 50.599 38.778 63.910 1.00 51.36 158 GLY B CA 1
ATOM 13683 C C . GLY E 2 162 ? 51.337 37.679 63.165 1.00 50.57 158 GLY B C 1
ATOM 13684 O O . GLY E 2 162 ? 52.556 37.725 63.019 1.00 42.84 158 GLY B O 1
ATOM 13688 N N . VAL E 2 163 ? 50.599 36.683 62.693 1.00 44.13 159 VAL B N 1
ATOM 13689 C CA . VAL E 2 163 ? 51.202 35.606 61.911 1.00 40.95 159 VAL B CA 1
ATOM 13690 C C . VAL E 2 163 ? 51.194 35.931 60.425 1.00 42.55 159 VAL B C 1
ATOM 13691 O O . VAL E 2 163 ? 50.156 36.277 59.856 1.00 50.19 159 VAL B O 1
ATOM 13704 N N . GLU E 2 164 ? 52.359 35.806 59.799 1.00 40.74 160 GLU B N 1
ATOM 13705 C CA . GLU E 2 164 ? 52.482 35.959 58.356 1.00 40.46 160 GLU B CA 1
ATOM 13706 C C . GLU E 2 164 ? 53.325 34.818 57.804 1.00 38.92 160 GLU B C 1
ATOM 13707 O O . GLU E 2 164 ? 54.459 34.607 58.232 1.00 39.39 160 GLU B O 1
ATOM 13719 N N . THR E 2 165 ? 52.753 34.078 56.857 1.00 40.13 161 THR B N 1
ATOM 13720 C CA . THR E 2 165 ? 53.381 32.879 56.317 1.00 37.29 161 THR B CA 1
ATOM 13721 C C . THR E 2 165 ? 53.444 33.001 54.807 1.00 46.99 161 THR B C 1
ATOM 13722 O O . THR E 2 165 ? 52.482 33.452 54.191 1.00 39.11 161 THR B O 1
ATOM 13733 N N . THR E 2 166 ? 54.577 32.621 54.217 1.00 37.92 162 THR B N 1
ATOM 13734 C CA . THR E 2 166 ? 54.767 32.734 52.769 1.00 39.06 162 THR B CA 1
ATOM 13735 C C . THR E 2 166 ? 54.170 31.533 52.039 1.00 41.82 162 THR B C 1
ATOM 13736 O O . THR E 2 166 ? 53.948 30.485 52.635 1.00 38.72 162 THR B O 1
ATOM 13747 N N . THR E 2 167 ? 53.919 31.704 50.745 1.00 39.69 163 THR B N 1
ATOM 13748 C CA . THR E 2 167 ? 53.526 30.597 49.872 1.00 39.43 163 THR B CA 1
ATOM 13749 C C . THR E 2 167 ? 54.712 29.655 49.681 1.00 44.47 163 THR B C 1
ATOM 13750 O O . THR E 2 167 ? 55.837 30.107 49.486 1.00 53.83 163 THR B O 1
ATOM 13761 N N . PRO E 2 168 ? 54.480 28.333 49.731 1.00 43.79 164 PRO B N 1
ATOM 13762 C CA . PRO E 2 168 ? 55.650 27.488 49.472 1.00 37.91 164 PRO B CA 1
ATOM 13763 C C . PRO E 2 168 ? 56.193 27.738 48.069 1.00 49.91 164 PRO B C 1
ATOM 13764 O O . PRO E 2 168 ? 55.408 27.974 47.151 1.00 42.16 164 PRO B O 1
ATOM 13775 N N . SER E 2 169 ? 57.513 27.707 47.913 1.00 40.86 165 SER B N 1
ATOM 13776 C CA . SER E 2 169 ? 58.144 27.930 46.612 1.00 46.38 165 SER B CA 1
ATOM 13777 C C . SER E 2 169 ? 59.232 26.889 46.384 1.00 43.99 165 SER B C 1
ATOM 13778 O O . SER E 2 169 ? 59.838 26.405 47.333 1.00 43.17 165 SER B O 1
ATOM 13786 N N . LYS E 2 170 ? 59.474 26.543 45.123 1.00 46.01 166 LYS B N 1
ATOM 13787 C CA . LYS E 2 170 ? 60.441 25.497 44.792 1.00 55.62 166 LYS B CA 1
ATOM 13788 C C . LYS E 2 170 ? 61.881 25.918 45.069 1.00 64.79 166 LYS B C 1
ATOM 13789 O O . LYS E 2 170 ? 62.300 27.004 44.675 1.00 67.82 166 LYS B O 1
ATOM 13808 N N . GLN E 2 171 ? 62.635 25.054 45.744 1.00 48.96 167 GLN B N 1
ATOM 13809 C CA . GLN E 2 171 ? 64.072 25.259 45.911 1.00 62.52 167 GLN B CA 1
ATOM 13810 C C . GLN E 2 171 ? 64.828 24.770 44.676 1.00 74.01 167 GLN B C 1
ATOM 13811 O O . GLN E 2 171 ? 64.226 24.248 43.732 1.00 63.74 167 GLN B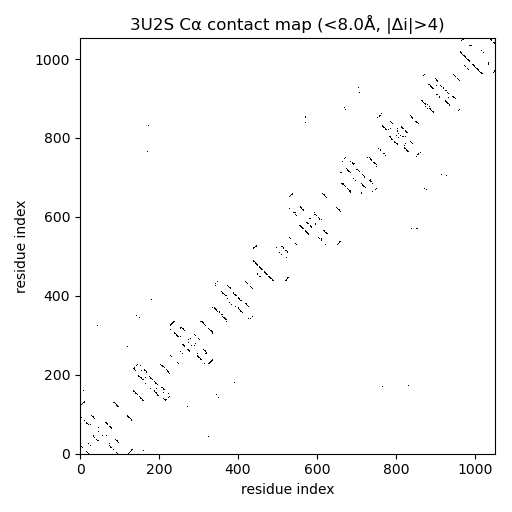 O 1
ATOM 13825 N N . SER E 2 172 ? 66.150 24.925 44.702 1.00 72.21 168 SER B N 1
ATOM 13826 C CA . SER E 2 172 ? 67.006 24.500 43.598 1.00 81.41 168 SER B CA 1
ATOM 13827 C C . SER E 2 172 ? 66.949 22.990 43.383 1.00 82.62 168 SER B C 1
ATOM 13828 O O . SER E 2 172 ? 67.024 22.516 42.248 1.00 76.57 168 SER B O 1
ATOM 13836 N N . ASN E 2 173 ? 66.821 22.239 44.474 1.00 74.06 169 ASN B N 1
ATOM 13837 C CA . ASN E 2 173 ? 66.716 20.783 44.395 1.00 73.92 169 ASN B CA 1
ATOM 13838 C C . ASN E 2 173 ? 65.282 20.326 44.154 1.00 68.95 169 ASN B C 1
ATOM 13839 O O . ASN E 2 173 ? 64.946 19.165 44.379 1.00 84.62 169 ASN B O 1
ATOM 13850 N N . ASN E 2 174 ? 64.440 21.249 43.703 1.00 55.21 170 ASN B N 1
ATOM 13851 C CA . ASN E 2 174 ? 63.038 20.955 43.407 1.00 52.86 170 ASN B CA 1
ATOM 13852 C C . ASN E 2 174 ? 62.212 20.469 44.598 1.00 49.65 170 ASN B C 1
ATOM 13853 O O . ASN E 2 174 ? 61.083 20.010 44.419 1.00 48.11 170 ASN B O 1
ATOM 13864 N N . LYS E 2 175 ? 62.769 20.556 45.803 1.00 49.03 171 LYS B N 1
ATOM 13865 C CA . LYS E 2 175 ? 61.951 20.457 47.006 1.00 48.67 171 LYS B CA 1
ATOM 13866 C C . LYS E 2 175 ? 61.433 21.857 47.289 1.00 54.08 171 LYS B C 1
ATOM 13867 O O . LYS E 2 175 ? 61.777 22.789 46.568 1.00 46.06 171 LYS B O 1
ATOM 13886 N N . TYR E 2 176 ? 60.612 22.016 48.322 1.00 42.45 172 TYR B N 1
ATOM 13887 C CA . TYR E 2 176 ? 60.002 23.312 48.589 1.00 41.27 172 TYR B CA 1
ATOM 13888 C C . TYR E 2 176 ? 60.475 23.950 49.889 1.00 48.83 172 TYR B C 1
ATOM 13889 O O . TYR E 2 176 ? 60.973 23.278 50.795 1.00 40.65 172 TYR B O 1
ATOM 13907 N N . ALA E 2 177 ? 60.286 25.260 49.965 1.00 40.48 173 ALA B N 1
ATOM 13908 C CA . ALA E 2 177 ? 60.607 26.017 51.161 1.00 40.00 173 ALA B CA 1
ATOM 13909 C C . ALA E 2 177 ? 59.489 27.008 51.462 1.00 38.75 173 ALA B C 1
ATOM 13910 O O . ALA E 2 177 ? 58.779 27.461 50.557 1.00 38.99 173 ALA B O 1
ATOM 13917 N N . ALA E 2 178 ? 59.338 27.336 52.743 1.00 37.78 174 ALA B N 1
ATOM 13918 C CA . ALA E 2 178 ? 58.398 28.354 53.184 1.00 37.06 174 ALA B CA 1
ATOM 13919 C C . ALA E 2 178 ? 58.926 28.933 54.484 1.00 37.03 174 ALA B C 1
ATOM 13920 O O . ALA E 2 178 ? 59.874 28.409 55.062 1.00 37.42 174 ALA B O 1
ATOM 13927 N N . SER E 2 179 ? 58.309 30.005 54.951 1.00 36.87 175 SER B N 1
ATOM 13928 C CA . SER E 2 179 ? 58.667 30.542 56.258 1.00 36.89 175 SER B CA 1
ATOM 13929 C C . SER E 2 179 ? 57.480 31.270 56.853 1.00 40.42 175 SER B C 1
ATOM 13930 O O . SER E 2 179 ? 56.582 31.712 56.140 1.00 38.36 175 SER B O 1
ATOM 13938 N N . SER E 2 180 ? 57.473 31.375 58.174 1.00 37.10 176 SER B N 1
ATOM 13939 C CA . SER E 2 180 ? 56.351 31.955 58.875 1.00 36.12 176 SER B CA 1
ATOM 13940 C C . SER E 2 180 ? 56.916 32.879 59.923 1.00 36.92 176 SER B C 1
ATOM 13941 O O . SER E 2 180 ? 57.899 32.547 60.586 1.00 37.12 176 SER B O 1
ATOM 13949 N N . TYR E 2 181 ? 56.303 34.050 60.039 1.00 37.71 177 TYR B N 1
ATOM 13950 C CA . TYR E 2 181 ? 56.777 35.092 60.928 1.00 38.80 177 TYR B CA 1
ATOM 13951 C C . TYR E 2 181 ? 55.684 35.427 61.922 1.00 40.77 177 TYR B C 1
ATOM 13952 O O . TYR E 2 181 ? 54.547 35.694 61.532 1.00 43.14 177 TYR B O 1
ATOM 13970 N N . LEU E 2 182 ? 56.032 35.429 63.204 1.00 39.45 178 LEU B N 1
ATOM 13971 C CA . LEU E 2 182 ? 55.112 35.873 64.235 1.00 40.32 178 LEU B CA 1
ATOM 13972 C C . LEU E 2 182 ? 55.630 37.186 64.811 1.00 50.83 178 LEU B C 1
ATOM 13973 O O . LEU E 2 182 ? 56.692 37.222 65.428 1.00 42.16 178 LEU B O 1
ATOM 13989 N N . SER E 2 183 ? 54.888 38.266 64.593 1.00 43.10 179 SER B N 1
ATOM 13990 C CA . SER E 2 183 ? 55.282 39.571 65.108 1.00 44.90 179 SER B CA 1
ATOM 13991 C C . SER E 2 183 ? 54.649 39.842 66.475 1.00 56.52 179 SER B C 1
ATOM 13992 O O . SER E 2 183 ? 53.428 39.810 66.625 1.00 46.68 179 SER B O 1
ATOM 14000 N N . LEU E 2 184 ? 55.497 40.103 67.466 1.00 46.79 180 LEU B N 1
ATOM 14001 C CA . LEU E 2 184 ? 55.051 40.363 68.831 1.00 55.86 180 LEU B CA 1
ATOM 14002 C C . LEU E 2 184 ? 55.687 41.638 69.368 1.00 50.23 180 LEU B C 1
ATOM 14003 O O . LEU E 2 184 ? 56.736 42.061 68.888 1.00 50.30 180 LEU B O 1
ATOM 14019 N N . THR E 2 185 ? 55.060 42.232 70.380 1.00 52.16 181 THR B N 1
ATOM 14020 C CA . THR E 2 185 ? 55.712 43.258 71.179 1.00 54.20 181 THR B CA 1
ATOM 14021 C C . THR E 2 185 ? 56.662 42.575 72.157 1.00 53.96 181 THR B C 1
ATOM 14022 O O . THR E 2 185 ? 56.492 41.397 72.470 1.00 52.80 181 THR B O 1
ATOM 14033 N N . PRO E 2 186 ? 57.675 43.306 72.638 1.00 55.42 182 PRO B N 1
ATOM 14034 C CA . PRO E 2 186 ? 58.527 42.724 73.680 1.00 67.99 182 PRO B CA 1
ATOM 14035 C C . PRO E 2 186 ? 57.705 42.223 74.870 1.00 56.76 182 PRO B C 1
ATOM 14036 O O . PRO E 2 186 ? 58.040 41.191 75.453 1.00 56.46 182 PRO B O 1
ATOM 14047 N N . GLU E 2 187 ? 56.636 42.940 75.208 1.00 58.30 183 GLU B N 1
ATOM 14048 C CA . GLU E 2 187 ? 55.786 42.572 76.338 1.00 59.85 183 GLU B CA 1
ATOM 14049 C C . GLU E 2 187 ? 55.156 41.185 76.160 1.00 58.29 183 GLU B C 1
ATOM 14050 O O . GLU E 2 187 ? 55.177 40.367 77.076 1.00 59.09 183 GLU B O 1
ATOM 14062 N N . GLN E 2 188 ? 54.597 40.918 74.984 1.00 56.41 184 GLN B N 1
ATOM 14063 C CA . GLN E 2 188 ? 53.991 39.617 74.724 1.00 55.06 184 GLN B CA 1
ATOM 14064 C C . GLN E 2 188 ? 55.031 38.506 74.791 1.00 65.38 184 GLN B C 1
ATOM 14065 O O . GLN E 2 188 ? 54.806 37.463 75.400 1.00 54.08 184 GLN B O 1
ATOM 14079 N N . TRP E 2 189 ? 56.166 38.742 74.146 1.00 52.43 185 TRP B N 1
ATOM 14080 C CA . TRP E 2 189 ? 57.259 37.780 74.115 1.00 55.07 185 TRP B CA 1
ATOM 14081 C C . TRP E 2 189 ? 57.689 37.399 75.533 1.00 55.50 185 TRP B C 1
ATOM 14082 O O . TRP E 2 189 ? 57.855 36.219 75.839 1.00 53.58 185 TRP B O 1
ATOM 14103 N N . LYS E 2 190 ? 57.835 38.396 76.404 1.00 55.69 186 LYS B N 1
ATOM 14104 C CA . LYS E 2 190 ? 58.327 38.155 77.756 1.00 58.08 186 LYS B CA 1
ATOM 14105 C C . LYS E 2 190 ? 57.240 37.744 78.743 1.00 59.93 186 LYS B C 1
ATOM 14106 O O . LYS E 2 190 ? 57.535 37.449 79.904 1.00 62.31 186 LYS B O 1
ATOM 14125 N N . SER E 2 191 ? 55.986 37.746 78.307 1.00 59.33 187 SER B N 1
ATOM 14126 C CA . SER E 2 191 ? 54.886 37.432 79.216 1.00 69.91 187 SER B CA 1
ATOM 14127 C C . SER E 2 191 ? 54.422 35.975 79.092 1.00 61.73 187 SER B C 1
ATOM 14128 O O . SER E 2 191 ? 53.503 35.553 79.793 1.00 63.37 187 SER B O 1
ATOM 14136 N N . HIS E 2 192 ? 55.058 35.210 78.208 1.00 58.66 188 HIS B N 1
ATOM 14137 C CA . HIS E 2 192 ? 54.743 33.789 78.074 1.00 58.37 188 HIS B CA 1
ATOM 14138 C C . HIS E 2 192 ? 55.957 32.904 78.340 1.00 70.91 188 HIS B C 1
ATOM 14139 O O . HIS E 2 192 ? 57.100 33.321 78.163 1.00 60.58 188 HIS B O 1
ATOM 14154 N N . LYS E 2 193 ? 55.688 31.681 78.780 1.00 59.96 189 LYS B N 1
ATOM 14155 C CA . LYS E 2 193 ? 56.734 30.713 79.081 1.00 60.83 189 LYS B CA 1
ATOM 14156 C C . LYS E 2 193 ? 57.469 30.304 77.800 1.00 63.67 189 LYS B C 1
ATOM 14157 O O . LYS E 2 193 ? 58.693 30.164 77.781 1.00 58.06 189 LYS B O 1
ATOM 14176 N N . SER E 2 194 ? 56.721 30.122 76.722 1.00 55.51 190 SER B N 1
ATOM 14177 C CA . SER E 2 194 ? 57.337 29.781 75.451 1.00 52.91 190 SER B CA 1
ATOM 14178 C C . SER E 2 194 ? 56.419 30.085 74.280 1.00 50.45 190 SER B C 1
ATOM 14179 O O . SER E 2 194 ? 55.256 30.439 74.464 1.00 51.02 190 SER B O 1
ATOM 14187 N N . TYR E 2 195 ? 56.972 29.939 73.079 1.00 48.24 191 TYR B N 1
ATOM 14188 C CA . TYR E 2 195 ? 56.227 30.051 71.836 1.00 46.08 191 TYR B CA 1
ATOM 14189 C C . TYR E 2 195 ? 56.631 28.887 70.946 1.00 44.93 191 TYR B C 1
ATOM 14190 O O . TYR E 2 195 ? 57.783 28.450 70.978 1.00 45.33 191 TYR B O 1
ATOM 14208 N N . SER E 2 196 ? 55.688 28.383 70.163 1.00 43.87 192 SER B N 1
ATOM 14209 C CA . SER E 2 196 ? 55.951 27.233 69.303 1.00 43.00 192 SER B CA 1
ATOM 14210 C C . SER E 2 196 ? 55.463 27.466 67.887 1.00 43.21 192 SER B C 1
ATOM 14211 O O . SER E 2 196 ? 54.408 28.056 67.670 1.00 40.65 192 SER B O 1
ATOM 14219 N N . CYS E 2 197 ? 56.248 26.984 66.931 1.00 39.96 193 CYS B N 1
ATOM 14220 C CA . CYS E 2 197 ? 55.844 26.946 65.538 1.00 38.38 193 CYS B CA 1
ATOM 14221 C C . CYS E 2 197 ? 55.551 25.494 65.221 1.00 44.54 193 CYS B C 1
ATOM 14222 O O . CYS E 2 197 ? 56.411 24.638 65.423 1.00 39.68 193 CYS B O 1
ATOM 14229 N N . GLN E 2 198 ? 54.339 25.205 64.747 1.00 38.79 194 GLN B N 1
ATOM 14230 C CA . GLN E 2 198 ? 53.954 23.827 64.440 1.00 38.67 194 GLN B CA 1
ATOM 14231 C C . GLN E 2 198 ? 53.655 23.699 62.958 1.00 37.31 194 GLN B C 1
ATOM 14232 O O . GLN E 2 198 ? 52.749 24.352 62.448 1.00 36.77 194 GLN B O 1
ATOM 14246 N N . VAL E 2 199 ? 54.420 22.855 62.273 1.00 37.13 195 VAL B N 1
ATOM 14247 C CA . VAL E 2 199 ? 54.312 22.727 60.825 1.00 36.09 195 VAL B CA 1
ATOM 14248 C C . VAL E 2 199 ? 53.703 21.383 60.473 1.00 36.74 195 VAL B C 1
ATOM 14249 O O . VAL E 2 199 ? 54.239 20.347 60.848 1.00 37.84 195 VAL B O 1
ATOM 14262 N N . THR E 2 200 ? 52.586 21.404 59.748 1.00 36.40 196 THR B N 1
ATOM 14263 C CA . THR E 2 200 ? 51.925 20.167 59.339 1.00 37.23 196 THR B CA 1
ATOM 14264 C C . THR E 2 200 ? 52.145 19.930 57.853 1.00 37.05 196 THR B C 1
ATOM 14265 O O . THR E 2 200 ? 51.859 20.802 57.026 1.00 37.71 196 THR B O 1
ATOM 14276 N N . HIS E 2 201 ? 52.666 18.748 57.532 1.00 37.18 197 HIS B N 1
ATOM 14277 C CA . HIS E 2 201 ? 52.946 18.362 56.165 1.00 36.91 197 HIS B CA 1
ATOM 14278 C C . HIS E 2 201 ? 52.413 16.947 55.964 1.00 38.26 197 HIS B C 1
ATOM 14279 O O . HIS E 2 201 ? 52.771 16.042 56.708 1.00 39.61 197 HIS B O 1
ATOM 14294 N N . GLU E 2 202 ? 51.551 16.777 54.973 1.00 38.24 198 GLU B N 1
ATOM 14295 C CA . GLU E 2 202 ? 50.978 15.466 54.658 1.00 39.72 198 GLU B CA 1
ATOM 14296 C C . GLU E 2 202 ? 50.494 14.741 55.914 1.00 41.36 198 GLU B C 1
ATOM 14297 O O . GLU E 2 202 ? 50.756 13.550 56.105 1.00 43.03 198 GLU B O 1
ATOM 14309 N N . GLY E 2 203 ? 49.796 15.478 56.770 1.00 41.27 199 GLY B N 1
ATOM 14310 C CA . GLY E 2 203 ? 49.160 14.905 57.941 1.00 43.27 199 GLY B CA 1
ATOM 14311 C C . GLY E 2 203 ? 50.054 14.705 59.156 1.00 44.08 199 GLY B C 1
ATOM 14312 O O . GLY E 2 203 ? 49.553 14.300 60.203 1.00 46.10 199 GLY B O 1
ATOM 14316 N N . SER E 2 204 ? 51.356 14.953 59.024 1.00 43.01 200 SER B N 1
ATOM 14317 C CA . SER E 2 204 ? 52.281 14.787 60.154 1.00 44.10 200 SER B CA 1
ATOM 14318 C C . SER E 2 204 ? 52.827 16.136 60.582 1.00 46.70 200 SER B C 1
ATOM 14319 O O . SER E 2 204 ? 53.210 16.947 59.741 1.00 40.58 200 SER B O 1
ATOM 14327 N N . THR E 2 205 ? 52.889 16.361 61.890 1.00 43.56 201 THR B N 1
ATOM 14328 C CA . THR E 2 205 ? 53.247 17.678 62.417 1.00 42.33 201 THR B CA 1
ATOM 14329 C C . THR E 2 205 ? 54.645 17.693 63.031 1.00 50.35 201 THR B C 1
ATOM 14330 O O . THR E 2 205 ? 55.005 16.808 63.808 1.00 49.19 201 THR B O 1
ATOM 14341 N N . VAL E 2 206 ? 55.427 18.705 62.660 1.00 41.40 202 VAL B N 1
ATOM 14342 C CA . VAL E 2 206 ? 56.760 18.920 63.209 1.00 42.16 202 VAL B CA 1
ATOM 14343 C C . VAL E 2 206 ? 56.741 20.201 64.043 1.00 41.61 202 VAL B C 1
ATOM 14344 O O . VAL E 2 206 ? 56.273 21.236 63.577 1.00 39.89 202 VAL B O 1
ATOM 14357 N N . GLU E 2 207 ? 57.246 20.138 65.267 1.00 43.38 203 GLU B N 1
ATOM 14358 C CA . GLU E 2 207 ? 57.134 21.279 66.176 1.00 56.37 203 GLU B CA 1
ATOM 14359 C C . GLU E 2 207 ? 58.488 21.737 66.709 1.00 53.55 203 GLU B C 1
ATOM 14360 O O . GLU E 2 207 ? 59.342 20.917 67.034 1.00 46.09 203 GLU B O 1
ATOM 14372 N N . LYS E 2 208 ? 58.674 23.053 66.788 1.00 44.39 204 LYS B N 1
ATOM 14373 C CA . LYS E 2 208 ? 59.837 23.638 67.455 1.00 47.53 204 LYS B CA 1
ATOM 14374 C C . LYS E 2 208 ? 59.354 24.699 68.425 1.00 48.66 204 LYS B C 1
ATOM 14375 O O . LYS E 2 208 ? 58.369 25.388 68.158 1.00 43.36 204 LYS B O 1
ATOM 14394 N N . THR E 2 209 ? 60.062 24.840 69.537 1.00 46.39 205 THR B N 1
ATOM 14395 C CA . THR E 2 209 ? 59.663 25.768 70.590 1.00 47.05 205 THR B CA 1
ATOM 14396 C C . THR E 2 209 ? 60.847 26.619 71.025 1.00 55.28 205 THR B C 1
ATOM 14397 O O . THR E 2 209 ? 61.981 26.133 71.058 1.00 50.18 205 THR B O 1
ATOM 14408 N N . VAL E 2 210 ? 60.583 27.880 71.367 1.00 47.61 206 VAL B N 1
ATOM 14409 C CA . VAL E 2 210 ? 61.617 28.755 71.914 1.00 48.91 206 VAL B CA 1
ATOM 14410 C C . VAL E 2 210 ? 61.084 29.490 73.144 1.00 63.69 206 VAL B C 1
ATOM 14411 O O . VAL E 2 210 ? 59.875 29.657 73.289 1.00 49.59 206 VAL B O 1
ATOM 14424 N N . ALA E 2 211 ? 61.982 29.921 74.028 1.00 52.31 207 ALA B N 1
ATOM 14425 C CA . ALA E 2 211 ? 61.572 30.574 75.273 1.00 54.32 207 ALA B CA 1
ATOM 14426 C C . ALA E 2 211 ? 62.399 31.823 75.559 1.00 81.33 207 ALA B C 1
ATOM 14427 O O . ALA E 2 211 ? 63.568 31.895 75.189 1.00 55.35 207 ALA B O 1
ATOM 14434 N N . PRO E 2 212 ? 61.791 32.813 76.227 1.00 50.59 208 PRO B N 1
ATOM 14435 C CA . PRO E 2 212 ? 62.508 34.038 76.602 1.00 66.82 208 PRO B CA 1
ATOM 14436 C C . PRO E 2 212 ? 63.676 33.746 77.543 1.00 61.41 208 PRO B C 1
ATOM 14437 O O . PRO E 2 212 ? 64.825 33.913 77.131 1.00 65.23 208 PRO B O 1
ATOM 14448 N N . THR F 3 2 ? -12.305 32.485 -5.388 1.00 75.07 119 THR C N 1
ATOM 14449 C CA . THR F 3 2 ? -12.732 32.268 -4.010 1.00 70.05 119 THR C CA 1
ATOM 14450 C C . THR F 3 2 ? -11.697 32.782 -3.018 1.00 66.99 119 THR C C 1
ATOM 14451 O O . THR F 3 2 ? -10.500 32.515 -3.147 1.00 58.21 119 THR C O 1
ATOM 14461 N N . THR F 3 3 ? -12.169 33.508 -2.013 1.00 59.13 120 THR C N 1
ATOM 14462 C CA . THR F 3 3 ? -11.279 34.142 -1.050 1.00 58.44 120 THR C CA 1
ATOM 14463 C C . THR F 3 3 ? -10.951 33.227 0.128 1.00 57.13 120 THR C C 1
ATOM 14464 O O . THR F 3 3 ? -11.846 32.695 0.786 1.00 58.60 120 THR C O 1
ATOM 14475 N N . PHE F 3 4 ? -9.658 33.048 0.381 1.00 55.54 121 PHE C N 1
ATOM 14476 C CA . PHE F 3 4 ? -9.197 32.298 1.542 1.00 55.25 121 PHE C CA 1
ATOM 14477 C C . PHE F 3 4 ? -8.446 33.224 2.493 1.00 53.37 121 PHE C C 1
ATOM 14478 O O . PHE F 3 4 ? -7.906 34.249 2.075 1.00 53.43 121 PHE C O 1
ATOM 14495 N N . LYS F 3 5 ? -8.413 32.856 3.770 1.00 55.28 122 LYS C N 1
ATOM 14496 C CA . LYS F 3 5 ? -7.698 33.640 4.771 1.00 51.74 122 LYS C CA 1
ATOM 14497 C C . LYS F 3 5 ? -6.531 32.880 5.359 1.00 51.31 122 LYS C C 1
ATOM 14498 O O . LYS F 3 5 ? -6.577 31.661 5.506 1.00 56.16 122 LYS C O 1
ATOM 14517 N N . LEU F 3 6 ? -5.486 33.625 5.705 1.00 48.90 123 LEU C N 1
ATOM 14518 C CA . LEU F 3 6 ? -4.335 33.077 6.399 1.00 56.58 123 LEU C CA 1
ATOM 14519 C C . LEU F 3 6 ? -4.114 33.861 7.687 1.00 59.64 123 LEU C C 1
ATOM 14520 O O . LEU F 3 6 ? -3.980 35.083 7.663 1.00 52.61 123 LEU C O 1
ATOM 14536 N N . ALA F 3 7 ? -4.102 33.155 8.810 1.00 52.09 124 ALA C N 1
ATOM 14537 C CA . ALA F 3 7 ? -3.822 33.770 10.096 1.00 53.11 124 ALA C CA 1
ATOM 14538 C C . ALA F 3 7 ? -2.416 33.384 10.507 1.00 64.12 124 ALA C C 1
ATOM 14539 O O . ALA F 3 7 ? -2.187 32.273 10.988 1.00 60.92 124 ALA C O 1
ATOM 14546 N N . ALA F 3 8 ? -1.472 34.297 10.290 1.00 52.41 125 ALA C N 1
ATOM 14547 C CA . ALA F 3 8 ? -0.073 34.057 10.623 1.00 46.87 125 ALA C CA 1
ATOM 14548 C C . ALA F 3 8 ? 0.181 34.533 12.046 1.00 54.98 125 ALA C C 1
ATOM 14549 O O . ALA F 3 8 ? -0.041 35.703 12.359 1.00 43.48 125 ALA C O 1
ATOM 14556 N N . CYS F 3 9 ? 0.648 33.626 12.901 1.00 51.72 126 CYS C N 1
ATOM 14557 C CA . CYS F 3 9 ? 0.746 33.903 14.330 1.00 47.99 126 CYS C CA 1
ATOM 14558 C C . CYS F 3 9 ? 2.140 33.655 14.881 1.00 51.86 126 CYS C C 1
ATOM 14559 O O . CYS F 3 9 ? 2.884 32.822 14.361 1.00 46.35 126 CYS C O 1
ATOM 14566 N N . VAL F 3 10 ? 2.477 34.387 15.940 1.00 46.33 127 VAL C N 1
ATOM 14567 C CA . VAL F 3 10 ? 3.755 34.228 16.620 1.00 51.88 127 VAL C CA 1
ATOM 14568 C C . VAL F 3 10 ? 3.512 34.208 18.128 1.00 45.64 127 VAL C C 1
ATOM 14569 O O . VAL F 3 10 ? 2.581 34.840 18.618 1.00 48.53 127 VAL C O 1
ATOM 14582 N N . THR F 3 11 ? 4.339 33.465 18.858 1.00 43.02 128 THR C N 1
ATOM 14583 C CA . THR F 3 11 ? 4.216 33.396 20.308 1.00 43.81 128 THR C CA 1
ATOM 14584 C C . THR F 3 11 ? 5.015 34.518 20.970 1.00 40.46 128 THR C C 1
ATOM 14585 O O . THR F 3 11 ? 6.183 34.717 20.649 1.00 37.20 128 THR C O 1
ATOM 14596 N N . LEU F 3 12 ? 4.382 35.249 21.884 1.00 37.90 129 LEU C N 1
ATOM 14597 C CA . LEU F 3 12 ? 5.056 36.305 22.633 1.00 36.71 129 LEU C CA 1
ATOM 14598 C C . LEU F 3 12 ? 5.256 35.900 24.087 1.00 38.26 129 LEU C C 1
ATOM 14599 O O . LEU F 3 12 ? 4.457 35.153 24.649 1.00 44.05 129 LEU C O 1
ATOM 14615 N N . ALA F 3 13 ? 6.320 36.407 24.694 1.00 36.03 130 ALA C N 1
ATOM 14616 C CA . ALA F 3 13 ? 6.506 36.307 26.139 1.00 41.57 130 ALA C CA 1
ATOM 14617 C C . ALA F 3 13 ? 6.549 37.727 26.700 1.00 42.56 130 ALA C C 1
ATOM 14618 O O . ALA F 3 13 ? 7.342 38.544 26.239 1.00 40.90 130 ALA C O 1
ATOM 14625 N N . CYS F 3 14 ? 5.694 38.015 27.681 1.00 46.49 131 CYS C N 1
ATOM 14626 C CA . CYS F 3 14 ? 5.533 39.377 28.203 1.00 49.54 131 CYS C CA 1
ATOM 14627 C C . CYS F 3 14 ? 5.626 39.445 29.728 1.00 61.39 131 CYS C C 1
ATOM 14628 O O . CYS F 3 14 ? 5.353 38.465 30.422 1.00 58.91 131 CYS C O 1
ATOM 14635 N N . THR F 3 15 ? 6.005 40.615 30.238 1.00 64.59 132 THR C N 1
ATOM 14636 C CA . THR F 3 15 ? 6.058 40.863 31.676 1.00 69.41 132 THR C CA 1
ATOM 14637 C C . THR F 3 15 ? 5.351 42.170 32.011 1.00 65.71 132 THR C C 1
ATOM 14638 O O . THR F 3 15 ? 5.569 43.186 31.349 1.00 56.88 132 THR C O 1
ATOM 14649 N N . ARG F 3 26 ? 1.089 52.661 31.289 1.00 66.04 153 ARG C N 1
ATOM 14650 C CA . ARG F 3 26 ? 1.737 51.443 31.764 1.00 74.13 153 ARG C CA 1
ATOM 14651 C C . ARG F 3 26 ? 2.360 50.674 30.609 1.00 73.26 153 ARG C C 1
ATOM 14652 O O . ARG F 3 26 ? 1.770 50.558 29.532 1.00 65.32 153 ARG C O 1
ATOM 14672 N N . VAL F 3 27 ? 3.557 50.148 30.845 1.00 67.54 154 VAL C N 1
ATOM 14673 C CA . VAL F 3 27 ? 4.326 49.482 29.807 1.00 68.59 154 VAL C CA 1
ATOM 14674 C C . VAL F 3 27 ? 4.305 47.970 29.984 1.00 64.53 154 VAL C C 1
ATOM 14675 O O . VAL F 3 27 ? 4.415 47.461 31.102 1.00 59.81 154 VAL C O 1
ATOM 14688 N N . LYS F 3 28 ? 4.156 47.257 28.873 1.00 52.34 155 LYS C N 1
ATOM 14689 C CA . LYS F 3 28 ? 4.327 45.813 28.864 1.00 50.65 155 LYS C CA 1
ATOM 14690 C C . LYS F 3 28 ? 5.557 45.493 28.021 1.00 48.38 155 LYS C C 1
ATOM 14691 O O . LYS F 3 28 ? 5.648 45.913 26.866 1.00 46.58 155 LYS C O 1
ATOM 14710 N N . HIS F 3 29 ? 6.513 44.780 28.613 1.00 41.36 156 HIS C N 1
ATOM 14711 C CA . HIS F 3 29 ? 7.742 44.410 27.921 1.00 34.73 156 HIS C CA 1
ATOM 14712 C C . HIS F 3 29 ? 7.625 42.980 27.427 1.00 44.43 156 HIS C C 1
ATOM 14713 O O . HIS F 3 29 ? 7.439 42.055 28.215 1.00 47.96 156 HIS C O 1
ATOM 14728 N N . CYS F 3 30 ? 7.733 42.804 26.117 1.00 37.76 157 CYS C N 1
ATOM 14729 C CA . CYS F 3 30 ? 7.544 41.491 25.508 1.00 38.71 157 CYS C CA 1
ATOM 14730 C C . CYS F 3 30 ? 8.685 41.158 24.574 1.00 39.42 157 CYS C C 1
ATOM 14731 O O . CYS F 3 30 ? 9.512 42.012 24.250 1.00 34.33 157 CYS C O 1
ATOM 14738 N N . SER F 3 31 ? 8.715 39.908 24.128 1.00 33.74 158 SER C N 1
ATOM 14739 C CA . SER F 3 31 ? 9.677 39.503 23.136 1.00 30.47 158 SER C CA 1
ATOM 14740 C C . SER F 3 31 ? 9.150 38.294 22.388 1.00 31.45 158 SER C C 1
ATOM 14741 O O . SER F 3 31 ? 8.307 37.543 22.891 1.00 36.23 158 SER C O 1
ATOM 14749 N N . PHE F 3 32 ? 9.652 38.115 21.177 1.00 32.50 159 PHE C N 1
ATOM 14750 C CA . PHE F 3 32 ? 9.342 36.928 20.395 1.00 33.13 159 PHE C CA 1
ATOM 14751 C C . PHE F 3 32 ? 10.510 36.682 19.471 1.00 30.64 159 PHE C C 1
ATOM 14752 O O . PHE F 3 32 ? 11.299 37.588 19.201 1.00 35.94 159 PHE C O 1
ATOM 14769 N N . ASN F 3 33 ? 10.619 35.458 18.986 1.00 31.33 160 ASN C N 1
ATOM 14770 C CA . ASN F 3 33 ? 11.700 35.100 18.094 1.00 30.84 160 ASN C CA 1
ATOM 14771 C C . ASN F 3 33 ? 11.211 35.078 16.661 1.00 39.06 160 ASN C C 1
ATOM 14772 O O . ASN F 3 33 ? 10.208 34.447 16.354 1.00 40.20 160 ASN C O 1
ATOM 14782 N N . ILE F 3 34 ? 11.928 35.767 15.787 1.00 33.52 161 ILE C N 1
ATOM 14783 C CA . ILE F 3 34 ? 11.524 35.867 14.393 1.00 37.66 161 ILE C CA 1
ATOM 14784 C C . ILE F 3 34 ? 12.644 35.370 13.493 1.00 39.22 161 ILE C C 1
ATOM 14785 O O . ILE F 3 34 ? 13.821 35.550 13.802 1.00 38.24 161 ILE C O 1
ATOM 14801 N N . THR F 3 35 ? 12.279 34.732 12.386 1.00 39.97 162 THR C N 1
ATOM 14802 C CA . THR F 3 35 ? 13.269 34.298 11.415 1.00 44.03 162 THR C CA 1
ATOM 14803 C C . THR F 3 35 ? 13.796 35.492 10.637 1.00 51.61 162 THR C C 1
ATOM 14804 O O . THR F 3 35 ? 13.028 36.303 10.125 1.00 47.90 162 THR C O 1
ATOM 14815 N N . THR F 3 36 ? 15.118 35.588 10.556 1.00 59.28 163 THR C N 1
ATOM 14816 C CA . THR F 3 36 ? 15.777 36.702 9.884 1.00 72.03 163 THR C CA 1
ATOM 14817 C C . THR F 3 36 ? 15.711 36.539 8.363 1.00 80.88 163 THR C C 1
ATOM 14818 O O . THR F 3 36 ? 14.776 35.938 7.833 1.00 84.99 163 THR C O 1
ATOM 14829 N N . ASP F 3 37 ? 16.706 37.085 7.668 1.00 72.60 164 ASP C N 1
ATOM 14830 C CA . ASP F 3 37 ? 16.860 36.870 6.231 1.00 60.91 164 ASP C CA 1
ATOM 14831 C C . ASP F 3 37 ? 17.539 35.524 5.952 1.00 54.28 164 ASP C C 1
ATOM 14832 O O . ASP F 3 37 ? 17.564 35.053 4.814 1.00 59.87 164 ASP C O 1
ATOM 14841 N N . VAL F 3 38 ? 18.090 34.913 6.997 1.00 47.92 165 VAL C N 1
ATOM 14842 C CA . VAL F 3 38 ? 18.703 33.587 6.893 1.00 50.41 165 VAL C CA 1
ATOM 14843 C C . VAL F 3 38 ? 17.724 32.561 7.454 1.00 44.43 165 VAL C C 1
ATOM 14844 O O . VAL F 3 38 ? 17.191 32.737 8.543 1.00 45.07 165 VAL C O 1
ATOM 14857 N N . LYS F 3 39 ? 17.472 31.492 6.708 1.00 49.66 166 LYS C N 1
ATOM 14858 C CA . LYS F 3 39 ? 16.278 30.689 6.954 1.00 51.98 166 LYS C CA 1
ATOM 14859 C C . LYS F 3 39 ? 16.322 29.824 8.208 1.00 57.04 166 LYS C C 1
ATOM 14860 O O . LYS F 3 39 ? 15.270 29.441 8.722 1.00 58.90 166 LYS C O 1
ATOM 14879 N N . ASP F 3 40 ? 17.521 29.524 8.702 1.00 40.70 167 ASP C N 1
ATOM 14880 C CA . ASP F 3 40 ? 17.663 28.649 9.859 1.00 37.58 167 ASP C CA 1
ATOM 14881 C C . ASP F 3 40 ? 18.122 29.394 11.121 1.00 40.15 167 ASP C C 1
ATOM 14882 O O . ASP F 3 40 ? 18.627 28.779 12.063 1.00 46.62 167 ASP C O 1
ATOM 14891 N N . ARG F 3 41 ? 17.967 30.712 11.147 1.00 39.74 168 ARG C N 1
ATOM 14892 C CA . ARG F 3 41 ? 18.317 31.446 12.358 1.00 33.12 168 ARG C CA 1
ATOM 14893 C C . ARG F 3 41 ? 17.240 32.438 12.732 1.00 35.45 168 ARG C C 1
ATOM 14894 O O . ARG F 3 41 ? 16.611 33.078 11.870 1.00 32.92 168 ARG C O 1
ATOM 14915 N N . LYS F 3 42 ? 17.028 32.545 14.037 1.00 31.52 169 LYS C N 1
ATOM 14916 C CA . LYS F 3 42 ? 16.020 33.428 14.577 1.00 30.82 169 LYS C CA 1
ATOM 14917 C C . LYS F 3 42 ? 16.666 34.415 15.527 1.00 34.86 169 LYS C C 1
ATOM 14918 O O . LYS F 3 42 ? 17.706 34.130 16.118 1.00 32.71 169 LYS C O 1
ATOM 14937 N N . GLN F 3 43 ? 16.039 35.578 15.656 1.00 30.25 170 GLN C N 1
ATOM 14938 C CA . GLN F 3 43 ? 16.519 36.625 16.541 1.00 32.66 170 GLN C CA 1
ATOM 14939 C C . GLN F 3 43 ? 15.393 37.057 17.464 1.00 33.95 170 GLN C C 1
ATOM 14940 O O . GLN F 3 43 ? 14.244 37.159 17.042 1.00 30.20 170 GLN C O 1
ATOM 14954 N N . LYS F 3 44 ? 15.711 37.289 18.729 1.00 29.11 171 LYS C N 1
ATOM 14955 C CA . LYS F 3 44 ? 14.715 37.776 19.665 1.00 28.43 171 LYS C CA 1
ATOM 14956 C C . LYS F 3 44 ? 14.435 39.244 19.350 1.00 32.23 171 LYS C C 1
ATOM 14957 O O . LYS F 3 44 ? 15.361 40.031 19.189 1.00 30.25 171 LYS C O 1
ATOM 14976 N N . VAL F 3 45 ? 13.156 39.590 19.237 1.00 27.91 172 VAL C N 1
ATOM 14977 C CA . VAL F 3 45 ? 12.728 40.947 18.927 1.00 29.57 172 VAL C CA 1
ATOM 14978 C C . VAL F 3 45 ? 12.300 41.604 20.227 1.00 31.86 172 VAL C C 1
ATOM 14979 O O . VAL F 3 45 ? 11.613 40.989 21.044 1.00 28.00 172 VAL C O 1
ATOM 14992 N N . ASN F 3 46 ? 12.756 42.837 20.432 1.00 27.84 173 ASN C N 1
ATOM 14993 C CA . ASN F 3 46 ? 12.391 43.631 21.603 1.00 29.12 173 ASN C CA 1
ATOM 14994 C C . ASN F 3 46 ? 11.098 44.412 21.328 1.00 35.27 173 ASN C C 1
ATOM 14995 O O . ASN F 3 46 ? 11.127 45.479 20.715 1.00 31.81 173 ASN C O 1
ATOM 15005 N N . ALA F 3 47 ? 9.970 43.861 21.768 1.00 28.87 174 ALA C N 1
ATOM 15006 C CA . ALA F 3 47 ? 8.660 44.456 21.509 1.00 29.97 174 ALA C CA 1
ATOM 15007 C C . ALA F 3 47 ? 8.096 45.070 22.788 1.00 33.08 174 ALA C C 1
ATOM 15008 O O . ALA F 3 47 ? 8.207 44.487 23.867 1.00 43.28 174 ALA C O 1
ATOM 15015 N N . THR F 3 48 ? 7.501 46.249 22.677 1.00 35.03 175 THR C N 1
ATOM 15016 C CA . THR F 3 48 ? 6.872 46.869 23.838 1.00 37.48 175 THR C CA 1
ATOM 15017 C C . THR F 3 48 ? 5.505 47.425 23.496 1.00 37.90 175 THR C C 1
ATOM 15018 O O . THR F 3 48 ? 5.272 47.913 22.382 1.00 36.64 175 THR C O 1
ATOM 15029 N N . PHE F 3 49 ? 4.599 47.353 24.464 1.00 35.51 176 PHE C N 1
ATOM 15030 C CA . PHE F 3 49 ? 3.259 47.894 24.298 1.00 37.25 176 PHE C CA 1
ATOM 15031 C C . PHE F 3 49 ? 2.987 48.965 25.357 1.00 38.41 176 PHE C C 1
ATOM 15032 O O . PHE F 3 49 ? 3.360 48.802 26.521 1.00 48.51 176 PHE C O 1
ATOM 15049 N N . TYR F 3 50 ? 2.342 50.056 24.947 1.00 39.43 177 TYR C N 1
ATOM 15050 C CA . TYR F 3 50 ? 2.035 51.163 25.857 1.00 40.82 177 TYR C CA 1
ATOM 15051 C C . TYR F 3 50 ? 0.555 51.516 25.792 1.00 59.05 177 TYR C C 1
ATOM 15052 O O . TYR F 3 50 ? 0.011 51.741 24.712 1.00 50.54 177 TYR C O 1
ATOM 15070 N N . ASP F 3 51 ? -0.085 51.577 26.954 1.00 62.39 178 ASP C N 1
ATOM 15071 C CA . ASP F 3 51 ? -1.508 51.880 27.026 1.00 74.74 178 ASP C CA 1
ATOM 15072 C C . ASP F 3 51 ? -1.742 53.381 27.191 1.00 72.09 178 ASP C C 1
ATO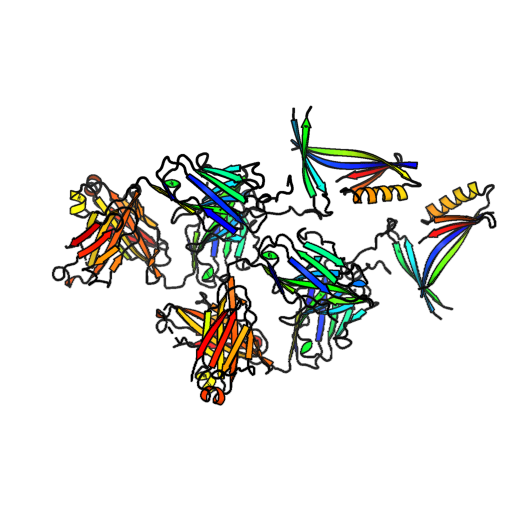M 15073 O O . ASP F 3 51 ? -1.810 54.124 26.211 1.00 70.41 178 ASP C O 1
ATOM 15082 N N . LEU F 3 68 ? 6.399 36.243 33.911 1.00 66.67 190 LEU C N 1
ATOM 15083 C CA . LEU F 3 68 ? 6.263 36.096 32.464 1.00 80.19 190 LEU C CA 1
ATOM 15084 C C . LEU F 3 68 ? 4.979 35.366 32.085 1.00 83.80 190 LEU C C 1
ATOM 15085 O O . LEU F 3 68 ? 4.664 34.319 32.650 1.00 81.48 190 LEU C O 1
ATOM 15100 N N . TYR F 3 69 ? 4.242 35.916 31.122 1.00 80.22 191 TYR C N 1
ATOM 15101 C CA . TYR F 3 69 ? 3.057 35.240 30.601 1.00 74.40 191 TYR C CA 1
ATOM 15102 C C . TYR F 3 69 ? 3.092 35.135 29.076 1.00 69.27 191 TYR C C 1
ATOM 15103 O O . TYR F 3 69 ? 3.620 36.015 28.396 1.00 61.13 191 TYR C O 1
ATOM 15121 N N . ARG F 3 70 ? 2.540 34.041 28.554 1.00 65.67 192 ARG C N 1
ATOM 15122 C CA . ARG F 3 70 ? 2.546 33.772 27.119 1.00 61.75 192 ARG C CA 1
ATOM 15123 C C . ARG F 3 70 ? 1.363 34.452 26.441 1.00 66.36 192 ARG C C 1
ATOM 15124 O O . ARG F 3 70 ? 0.293 34.603 27.032 1.00 72.14 192 ARG C O 1
ATOM 15145 N N . LEU F 3 71 ? 1.565 34.846 25.190 1.00 50.90 193 LEU C N 1
ATOM 15146 C CA . LEU F 3 71 ? 0.553 35.561 24.429 1.00 59.51 193 LEU C CA 1
ATOM 15147 C C . LEU F 3 71 ? 0.745 35.248 22.948 1.00 60.05 193 LEU C C 1
ATOM 15148 O O . LEU F 3 71 ? 1.875 35.145 22.474 1.00 66.43 193 LEU C O 1
ATOM 15164 N N . ILE F 3 72 ? -0.353 35.076 22.220 1.00 53.77 194 ILE C N 1
ATOM 15165 C CA . ILE F 3 72 ? -0.277 34.807 20.789 1.00 49.60 194 ILE C CA 1
ATOM 15166 C C . ILE F 3 72 ? -0.623 36.068 20.011 1.00 46.69 194 ILE C C 1
ATOM 15167 O O . ILE F 3 72 ? -1.611 36.729 20.311 1.00 45.39 194 ILE C O 1
ATOM 15183 N N . SER F 3 73 ? 0.198 36.401 19.021 1.00 43.17 195 SER C N 1
ATOM 15184 C CA . SER F 3 73 ? -0.060 37.552 18.163 1.00 40.87 195 SER C CA 1
ATOM 15185 C C . SER F 3 73 ? -0.277 37.095 16.724 1.00 40.86 195 SER C C 1
ATOM 15186 O O . SER F 3 73 ? 0.567 36.400 16.153 1.00 41.61 195 SER C O 1
ATOM 15194 N N . CYS F 3 74 ? -1.406 37.485 16.141 1.00 51.69 196 CYS C N 1
ATOM 15195 C CA . CYS F 3 74 ? -1.744 37.062 14.788 1.00 52.12 196 CYS C CA 1
ATOM 15196 C C . CYS F 3 74 ? -2.057 38.238 13.878 1.00 51.06 196 CYS C C 1
ATOM 15197 O O . CYS F 3 74 ? -2.571 39.262 14.321 1.00 49.54 196 CYS C O 1
ATOM 15204 N N . GLN F 3 75 ? -1.745 38.074 12.600 1.00 52.19 197 GLN C N 1
ATOM 15205 C CA . GLN F 3 75 ? -2.242 38.977 11.569 1.00 51.53 197 GLN C CA 1
ATOM 15206 C C . GLN F 3 75 ? -2.873 38.143 10.467 1.00 52.19 197 GLN C C 1
ATOM 15207 O O . GLN F 3 75 ? -2.312 37.137 10.038 1.00 54.03 197 GLN C O 1
ATOM 15221 N N . THR F 3 76 ? -4.043 38.569 10.007 1.00 50.95 198 THR C N 1
ATOM 15222 C CA . THR F 3 76 ? -4.820 37.766 9.078 1.00 51.56 198 THR C CA 1
ATOM 15223 C C . THR F 3 76 ? -4.938 38.442 7.722 1.00 52.02 198 THR C C 1
ATOM 15224 O O . THR F 3 76 ? -5.363 39.594 7.625 1.00 50.89 198 THR C O 1
ATOM 15235 N N . THR F 3 77 ? -4.543 37.719 6.680 1.00 54.00 199 THR C N 1
ATOM 15236 C CA . THR F 3 77 ? -4.617 38.228 5.319 1.00 57.03 199 THR C CA 1
ATOM 15237 C C . THR F 3 77 ? -5.493 37.326 4.456 1.00 65.17 199 THR C C 1
ATOM 15238 O O . THR F 3 77 ? -5.986 36.296 4.922 1.00 55.80 199 THR C O 1
ATOM 15249 N N . THR F 3 78 ? -5.685 37.719 3.199 1.00 56.81 200 THR C N 1
ATOM 15250 C CA . THR F 3 78 ? -6.440 36.905 2.254 1.00 58.04 200 THR C CA 1
ATOM 15251 C C . THR F 3 78 ? -5.745 36.833 0.902 1.00 68.45 200 THR C C 1
ATOM 15252 O O . THR F 3 78 ? -4.872 37.644 0.594 1.00 73.77 200 THR C O 1
ATOM 15263 N N . THR F 3 79 ? -6.134 35.840 0.108 1.00 72.15 201 THR C N 1
ATOM 15264 C CA . THR F 3 79 ? -5.799 35.784 -1.310 1.00 77.82 201 THR C CA 1
ATOM 15265 C C . THR F 3 79 ? -6.868 34.948 -1.996 1.00 84.00 201 THR C C 1
ATOM 15266 O O . THR F 3 79 ? -7.595 34.199 -1.338 1.00 65.21 201 THR C O 1
ATOM 15277 N N . GLU F 3 80 ? -6.961 35.073 -3.316 1.00 73.46 202 GLU C N 1
ATOM 15278 C CA . GLU F 3 80 ? -8.003 34.388 -4.068 1.00 70.46 202 GLU C CA 1
ATOM 15279 C C . GLU F 3 80 ? -7.423 33.260 -4.918 1.00 72.86 202 GLU C C 1
ATOM 15280 O O . GLU F 3 80 ? -6.418 33.440 -5.609 1.00 75.05 202 GLU C O 1
ATOM 15292 N N . ALA F 3 81 ? -8.064 32.097 -4.857 1.00 73.77 203 ALA C N 1
ATOM 15293 C CA . ALA F 3 81 ? -7.609 30.929 -5.601 1.00 88.10 203 ALA C CA 1
ATOM 15294 C C . ALA F 3 81 ? -8.784 30.023 -5.952 1.00 82.50 203 ALA C C 1
ATOM 15295 O O . ALA F 3 81 ? -9.889 30.188 -5.433 1.00 77.19 203 ALA C O 1
ATOM 15302 N N . VAL F 3 82 ? -8.535 29.060 -6.832 1.00 82.23 204 VAL C N 1
ATOM 15303 C CA . VAL F 3 82 ? -9.583 28.169 -7.311 1.00 86.03 204 VAL C CA 1
ATOM 15304 C C . VAL F 3 82 ? -10.083 27.233 -6.215 1.00 83.56 204 VAL C C 1
ATOM 15305 O O . VAL F 3 82 ? -11.280 26.974 -6.112 1.00 83.34 204 VAL C O 1
ATOM 15318 N N . ASP F 3 83 ? -9.163 26.723 -5.404 1.00 83.71 205 ASP C N 1
ATOM 15319 C CA . ASP F 3 83 ? -9.514 25.760 -4.368 1.00 83.83 205 ASP C CA 1
ATOM 15320 C C . ASP F 3 83 ? -8.575 25.866 -3.172 1.00 85.48 205 ASP C C 1
ATOM 15321 O O . ASP F 3 83 ? -7.568 26.574 -3.221 1.00 86.36 205 ASP C O 1
ATOM 15330 N N . ALA F 3 84 ? -8.914 25.158 -2.100 1.00 84.61 206 ALA C N 1
ATOM 15331 C CA . ALA F 3 84 ? -8.148 25.227 -0.861 1.00 84.70 206 ALA C CA 1
ATOM 15332 C C . ALA F 3 84 ? -6.760 24.610 -1.019 1.00 86.54 206 ALA C C 1
ATOM 15333 O O . ALA F 3 84 ? -5.845 24.923 -0.260 1.00 81.94 206 ALA C O 1
ATOM 15340 N N . ALA F 3 85 ? -6.602 23.733 -2.004 1.00 87.61 207 ALA C N 1
ATOM 15341 C CA . ALA F 3 85 ? -5.305 23.117 -2.254 1.00 89.96 207 ALA C CA 1
ATOM 15342 C C . ALA F 3 85 ? -4.366 24.131 -2.892 1.00 89.48 207 ALA C C 1
ATOM 15343 O O . ALA F 3 85 ? -3.178 24.168 -2.582 1.00 90.29 207 ALA C O 1
ATOM 15350 N N . THR F 3 86 ? -4.907 24.959 -3.781 1.00 88.48 208 THR C N 1
ATOM 15351 C CA . THR F 3 86 ? -4.110 25.970 -4.464 1.00 94.06 208 THR C CA 1
ATOM 15352 C C . THR F 3 86 ? -3.794 27.127 -3.527 1.00 88.96 208 THR C C 1
ATOM 15353 O O . THR F 3 86 ? -2.695 27.677 -3.560 1.00 93.48 208 THR C O 1
ATOM 15364 N N . ALA F 3 87 ? -4.760 27.499 -2.693 1.00 83.68 209 ALA C N 1
ATOM 15365 C CA . ALA F 3 87 ? -4.540 28.551 -1.709 1.00 87.78 209 ALA C CA 1
ATOM 15366 C C . ALA F 3 87 ? -3.522 28.079 -0.678 1.00 78.19 209 ALA C C 1
ATOM 15367 O O . ALA F 3 87 ? -2.683 28.851 -0.221 1.00 77.08 209 ALA C O 1
ATOM 15374 N N . ALA F 3 88 ? -3.598 26.802 -0.321 1.00 83.25 210 ALA C N 1
ATOM 15375 C CA . ALA F 3 88 ? -2.640 26.216 0.606 1.00 93.81 210 ALA C CA 1
ATOM 15376 C C . ALA F 3 88 ? -1.214 26.559 0.177 1.00 101.49 210 ALA C C 1
ATOM 15377 O O . ALA F 3 88 ? -0.408 27.018 0.984 1.00 105.79 210 ALA C O 1
ATOM 15384 N N . LYS F 3 89 ? -0.916 26.353 -1.103 1.00 100.06 211 LYS C N 1
ATOM 15385 C CA . LYS F 3 89 ? 0.427 26.591 -1.626 1.00 99.42 211 LYS C CA 1
ATOM 15386 C C . LYS F 3 89 ? 0.778 28.076 -1.591 1.00 97.01 211 LYS C C 1
ATOM 15387 O O . LYS F 3 89 ? 1.807 28.463 -1.040 1.00 104.59 211 LYS C O 1
ATOM 15406 N N . VAL F 3 90 ? -0.078 28.903 -2.185 1.00 94.89 212 VAL C N 1
ATOM 15407 C CA . VAL F 3 90 ? 0.160 30.342 -2.239 1.00 95.67 212 VAL C CA 1
ATOM 15408 C C . VAL F 3 90 ? 0.486 30.888 -0.852 1.00 100.10 212 VAL C C 1
ATOM 15409 O O . VAL F 3 90 ? 1.211 31.874 -0.719 1.00 104.19 212 VAL C O 1
ATOM 15422 N N . PHE F 3 91 ? -0.050 30.241 0.179 1.00 94.38 213 PHE C N 1
ATOM 15423 C CA . PHE F 3 91 ? 0.217 30.643 1.555 1.00 86.61 213 PHE C CA 1
ATOM 15424 C C . PHE F 3 91 ? 1.544 30.069 2.052 1.00 96.30 213 PHE C C 1
ATOM 15425 O O . PHE F 3 91 ? 2.189 30.650 2.926 1.00 103.24 213 PHE C O 1
ATOM 15442 N N . LYS F 3 92 ? 1.951 28.932 1.497 1.00 97.65 214 LYS C N 1
ATOM 15443 C CA . LYS F 3 92 ? 3.239 28.334 1.846 1.00 106.80 214 LYS C CA 1
ATOM 15444 C C . LYS F 3 92 ? 4.393 29.201 1.350 1.00 112.81 214 LYS C C 1
ATOM 15445 O O . LYS F 3 92 ? 5.237 29.635 2.135 1.00 110.79 214 LYS C O 1
ATOM 15464 N N . GLN F 3 93 ? 4.420 29.451 0.044 1.00 116.52 215 GLN C N 1
ATOM 15465 C CA . GLN F 3 93 ? 5.487 30.236 -0.569 1.00 119.45 215 GLN C CA 1
ATOM 15466 C C . GLN F 3 93 ? 5.514 31.648 0.006 1.00 114.81 215 GLN C C 1
ATOM 15467 O O . GLN F 3 93 ? 6.566 32.285 0.069 1.00 115.23 215 GLN C O 1
ATOM 15481 N N . TYR F 3 94 ? 4.347 32.133 0.417 1.00 115.48 216 TYR C N 1
ATOM 15482 C CA . TYR F 3 94 ? 4.240 33.425 1.083 1.00 111.27 216 TYR C CA 1
ATOM 15483 C C . TYR F 3 94 ? 5.058 33.408 2.363 1.00 105.31 216 TYR C C 1
ATOM 15484 O O . TYR F 3 94 ? 5.751 34.373 2.688 1.00 109.29 216 TYR C O 1
ATOM 15502 N N . ALA F 3 95 ? 4.966 32.297 3.085 1.00 97.90 217 ALA C N 1
ATOM 15503 C CA . ALA F 3 95 ? 5.691 32.121 4.334 1.00 106.83 217 ALA C CA 1
ATOM 15504 C C . ALA F 3 95 ? 7.174 31.842 4.082 1.00 122.84 217 ALA C C 1
ATOM 15505 O O . ALA F 3 95 ? 7.961 31.732 5.024 1.00 126.38 217 ALA C O 1
ATOM 15512 N N . ASN F 3 96 ? 7.549 31.727 2.810 1.00 127.47 218 ASN C N 1
ATOM 15513 C CA . ASN F 3 96 ? 8.940 31.484 2.432 1.00 126.73 218 ASN C CA 1
ATOM 15514 C C . ASN F 3 96 ? 9.620 32.760 1.946 1.00 127.61 218 ASN C C 1
ATOM 15515 O O . ASN F 3 96 ? 10.813 32.965 2.179 1.00 128.87 218 ASN C O 1
ATOM 15526 N N . ASP F 3 97 ? 8.859 33.610 1.261 1.00 124.16 219 ASP C N 1
ATOM 15527 C CA . ASP F 3 97 ? 9.324 34.955 0.945 1.00 125.31 219 ASP C CA 1
ATOM 15528 C C . ASP F 3 97 ? 9.491 35.726 2.246 1.00 124.83 219 ASP C C 1
ATOM 15529 O O . ASP F 3 97 ? 10.226 36.712 2.312 1.00 128.33 219 ASP C O 1
ATOM 15538 N N . ASN F 3 98 ? 8.796 35.262 3.280 1.00 117.19 220 ASN C N 1
ATOM 15539 C CA . ASN F 3 98 ? 8.946 35.809 4.619 1.00 112.16 220 ASN C CA 1
ATOM 15540 C C . ASN F 3 98 ? 9.550 34.772 5.555 1.00 119.76 220 ASN C C 1
ATOM 15541 O O . ASN F 3 98 ? 9.942 33.686 5.126 1.00 117.79 220 ASN C O 1
ATOM 15552 N N . GLY F 3 99 ? 9.631 35.114 6.836 1.00 127.49 221 GLY C N 1
ATOM 15553 C CA . GLY F 3 99 ? 10.144 34.198 7.836 1.00 129.74 221 GLY C CA 1
ATOM 15554 C C . GLY F 3 99 ? 9.015 33.662 8.690 1.00 123.77 221 GLY C C 1
ATOM 15555 O O . GLY F 3 99 ? 8.871 34.036 9.854 1.00 122.36 221 GLY C O 1
ATOM 15559 N N . ILE F 3 100 ? 8.205 32.787 8.105 1.00 114.83 222 ILE C N 1
ATOM 15560 C CA . ILE F 3 100 ? 7.052 32.239 8.800 1.00 102.49 222 ILE C CA 1
ATOM 15561 C C . ILE F 3 100 ? 7.096 30.717 8.765 1.00 104.69 222 ILE C C 1
ATOM 15562 O O . ILE F 3 100 ? 7.260 30.107 7.707 1.00 102.02 222 ILE C O 1
ATOM 15578 N N . ASP F 3 101 ? 6.946 30.114 9.937 1.00 101.43 223 ASP C N 1
ATOM 15579 C CA . ASP F 3 101 ? 7.039 28.671 10.082 1.00 95.00 223 ASP C CA 1
ATOM 15580 C C . ASP F 3 101 ? 6.188 28.236 11.259 1.00 87.75 223 ASP C C 1
ATOM 15581 O O . ASP F 3 101 ? 5.902 29.034 12.151 1.00 94.01 223 ASP C O 1
ATOM 15590 N N . GLY F 3 102 ? 5.787 26.972 11.267 1.00 83.31 224 GLY C N 1
ATOM 15591 C CA . GLY F 3 102 ? 5.052 26.435 12.394 1.00 89.08 224 GLY C CA 1
ATOM 15592 C C . GLY F 3 102 ? 4.035 25.391 11.994 1.00 80.73 224 GLY C C 1
ATOM 15593 O O . GLY F 3 102 ? 4.098 24.834 10.899 1.00 96.07 224 GLY C O 1
ATOM 15597 N N . GLU F 3 103 ? 3.095 25.125 12.895 1.00 79.27 225 GLU C N 1
ATOM 15598 C CA . GLU F 3 103 ? 2.028 24.170 12.632 1.00 87.02 225 GLU C CA 1
ATOM 15599 C C . GLU F 3 103 ? 0.924 24.823 11.806 1.00 77.47 225 GLU C C 1
ATOM 15600 O O . GLU F 3 103 ? 0.445 25.908 12.140 1.00 74.12 225 GLU C O 1
ATOM 15612 N N . TRP F 3 104 ? 0.530 24.156 10.726 1.00 83.54 226 TRP C N 1
ATOM 15613 C CA . TRP F 3 104 ? -0.520 24.656 9.846 1.00 80.85 226 TRP C CA 1
ATOM 15614 C C . TRP F 3 104 ? -1.864 24.019 10.181 1.00 80.46 226 TRP C C 1
ATOM 15615 O O . TRP F 3 104 ? -1.923 22.936 10.762 1.00 80.09 226 TRP C O 1
ATOM 15636 N N . THR F 3 105 ? -2.940 24.696 9.798 1.00 86.00 227 THR C N 1
ATOM 15637 C CA . THR F 3 105 ? -4.291 24.243 10.101 1.00 88.56 227 THR C CA 1
ATOM 15638 C C . THR F 3 105 ? -5.247 24.816 9.066 1.00 89.26 227 THR C C 1
ATOM 15639 O O . THR F 3 105 ? -4.925 25.802 8.404 1.00 71.39 227 THR C O 1
ATOM 15650 N N . TYR F 3 106 ? -6.420 24.205 8.924 1.00 79.21 228 TYR C N 1
ATOM 15651 C CA . TYR F 3 106 ? -7.424 24.705 7.990 1.00 73.80 228 TYR C CA 1
ATOM 15652 C C . TYR F 3 106 ? -8.839 24.505 8.527 1.00 80.00 228 TYR C C 1
ATOM 15653 O O . TYR F 3 106 ? -9.163 23.455 9.082 1.00 87.79 228 TYR C O 1
ATOM 15671 N N . ASP F 3 107 ? -9.672 25.529 8.370 1.00 70.28 229 ASP C N 1
ATOM 15672 C CA . ASP F 3 107 ? -11.089 25.438 8.705 1.00 73.30 229 ASP C CA 1
ATOM 15673 C C . ASP F 3 107 ? -11.905 25.633 7.430 1.00 86.08 229 ASP C C 1
ATOM 15674 O O . ASP F 3 107 ? -12.045 26.754 6.935 1.00 87.26 229 ASP C O 1
ATOM 15683 N N . ASP F 3 108 ? -12.445 24.537 6.905 1.00 73.87 230 ASP C N 1
ATOM 15684 C CA . ASP F 3 108 ? -13.124 24.555 5.612 1.00 84.80 230 ASP C CA 1
ATOM 15685 C C . ASP F 3 108 ? -14.307 25.523 5.559 1.00 80.79 230 ASP C C 1
ATOM 15686 O O . ASP F 3 108 ? -14.543 26.160 4.531 1.00 80.17 230 ASP C O 1
ATOM 15695 N N . ALA F 3 109 ? -15.052 25.631 6.655 1.00 87.28 231 ALA C N 1
ATOM 15696 C CA . ALA F 3 109 ? -16.270 26.439 6.663 1.00 92.92 231 ALA C CA 1
ATOM 15697 C C . ALA F 3 109 ? -15.962 27.935 6.610 1.00 83.45 231 ALA C C 1
ATOM 15698 O O . ALA F 3 109 ? -16.764 28.719 6.099 1.00 72.60 231 ALA C O 1
ATOM 15705 N N . THR F 3 110 ? -14.800 28.320 7.130 1.00 78.99 232 THR C N 1
ATOM 15706 C CA . THR F 3 110 ? -14.387 29.723 7.148 1.00 76.78 232 THR C CA 1
ATOM 15707 C C . THR F 3 110 ? -13.296 30.018 6.119 1.00 68.98 232 THR C C 1
ATOM 15708 O O . THR F 3 110 ? -12.807 31.149 6.033 1.00 69.82 232 THR C O 1
ATOM 15719 N N . LYS F 3 111 ? -12.912 29.002 5.349 1.00 64.37 233 LYS C N 1
ATOM 15720 C CA . LYS F 3 111 ? -11.882 29.148 4.326 1.00 67.70 233 LYS C CA 1
ATOM 15721 C C . LYS F 3 111 ? -10.645 29.820 4.915 1.00 73.39 233 LYS C C 1
ATOM 15722 O O . LYS F 3 111 ? -10.029 30.669 4.270 1.00 62.14 233 LYS C O 1
ATOM 15741 N N . THR F 3 112 ? -10.285 29.440 6.137 1.00 62.85 234 THR C N 1
ATOM 15742 C CA . THR F 3 112 ? -9.206 30.113 6.854 1.00 66.62 234 THR C CA 1
ATOM 15743 C C . THR F 3 112 ? -8.123 29.144 7.299 1.00 63.16 234 THR C C 1
ATOM 15744 O O . THR F 3 112 ? -8.382 28.225 8.077 1.00 67.17 234 THR C O 1
ATOM 15755 N N . PHE F 3 113 ? -6.911 29.353 6.792 1.00 63.70 235 PHE C N 1
ATOM 15756 C CA . PHE F 3 113 ? -5.748 28.608 7.253 1.00 65.52 235 PHE C CA 1
ATOM 15757 C C . PHE F 3 113 ? -5.190 29.297 8.491 1.00 76.51 235 PHE C C 1
ATOM 15758 O O . PHE F 3 113 ? -5.405 30.496 8.690 1.00 61.09 235 PHE C O 1
ATOM 15775 N N . THR F 3 114 ? -4.474 28.543 9.319 1.00 65.09 236 THR C N 1
ATOM 15776 C CA . THR F 3 114 ? -3.803 29.114 10.485 1.00 72.63 236 THR C CA 1
ATOM 15777 C C . THR F 3 114 ? -2.405 28.518 10.646 1.00 80.57 236 THR C C 1
ATOM 15778 O O . THR F 3 114 ? -2.215 27.306 10.525 1.00 68.92 236 THR C O 1
ATOM 15789 N N . VAL F 3 115 ? -1.427 29.383 10.900 1.00 69.87 237 VAL C N 1
ATOM 15790 C CA . VAL F 3 115 ? -0.062 28.945 11.160 1.00 69.67 237 VAL C CA 1
ATOM 15791 C C . VAL F 3 115 ? 0.433 29.593 12.445 1.00 78.03 237 VAL C C 1
ATOM 15792 O O . VAL F 3 115 ? 0.196 30.778 12.685 1.00 73.98 237 VAL C O 1
ATOM 15805 N N . THR F 3 116 ? 1.118 28.813 13.273 1.00 68.28 238 THR C N 1
ATOM 15806 C CA . THR F 3 116 ? 1.580 29.306 14.564 1.00 89.84 238 THR C CA 1
ATOM 15807 C C . THR F 3 116 ? 3.070 29.042 14.753 1.00 89.57 238 THR C C 1
ATOM 15808 O O . THR F 3 116 ? 3.524 27.900 14.682 1.00 86.31 238 THR C O 1
ATOM 15819 N N . GLU F 3 117 ? 3.818 30.116 14.992 1.00 86.93 239 GLU C N 1
ATOM 15820 C CA . GLU F 3 117 ? 5.264 30.043 15.153 1.00 90.98 239 GLU C CA 1
ATOM 15821 C C . GLU F 3 117 ? 5.637 30.038 16.631 1.00 71.90 239 GLU C C 1
ATOM 15822 O O . GLU F 3 117 ? 6.532 29.301 17.055 1.00 90.43 239 GLU C O 1
#

Secondary structure (DSSP, 8-state):
-EEEE--EEE-TT--EEEEEEE-SS-GGGS-EEEEEE-TTS-EEEEEEE-TTSS-EEE-TTTTTTEEEEEEGGGTEEEEEE-S--GGG-EEEEEEEEEEE---BTTB--GGGPPEEEEEEEEE---EEEEE-----BPPEEEEE---EEEEEEEEEBSS--EEEEGGGTB-TTEEEPPPEE-TTS-EEEEEEEE--GGGBTTB--EEEEEEGGGTEEEEEE---/-PBB--SEEEE-TT--EEEEEE--TTTGGG-S-EEEEEE-TTS--EEEEBTTTB--TT--TTEEEEEETTEEEEEE-S--GGG-EEEEEEEE-TTS-EEEB--EEEEE--S--BPPEEEEE---HHHHHTT-EEEEEEEEEEBSS--EEEEEETTEEE-TTEEEPPPEE-TTS-EEEEEEEEE-HHHHHTSS-EEEEEEETTEEEEEEE--/-EEEEEEEEEEEE--EEEEEEEEE-SSTT-EEEEEEEEE--EEEEEEEEEEEE-SSHHHHHHHHHHHHHHTT--SEEEEETTTTEEEEE-/-EEEEEEEEEEE--EEEEEEEEE-SSTT-EEEEEEEEE--EEEEEEEEEEE--S-HHHHHHHHHHHHHHHT--SEEEEETTTTEEEEEE-/-EEEE--EEE-TT--EEEEEEE-SS-GGGS-EEEEEE-TTS-EEEEEEE-TTSS-EEE-TTTTTTEEEEEEGGGTEEEEEE-S--GGG-EEEEEEEEEEE---BTTB--GGGPPEEEEEEEEE---EEEEE-S---BPPEEEEE----EEEEEEEEEEEBSS--EEEEGGGTB-TTEEEPPPEE-TTS-EEEEEEEEEEGGGBTTB--EEEEEEGGGTEEEEEE---/-PBB--SEEEE-TT--EEEEEE--TTTGGG-S-EEEEEE-TTS--EEEEBTTTBPPTT--TTEEEEEETTEEEEEE-S--GGG-EEEEEEEE-TTS-EEEB--EEEEE--S--BPPEEEEEPPPHHHHTTT-EEEEEEEEEEBSS--EEEEEETTEEE-TTEEEPPPEE-TTSSEEEEEEEEE-HHHHHHSS-EEEEEEETTEEEEEEE--

Solvent-accessible surface area: 50463 Å² total

B-factor: mean 49.13, std 26.28, range [12.46, 175.06]